Protein AF-0000000081659866 (afdb_homodimer)

Nearest PDB structures (foldseek):
  7zsc-assembly1_A  TM=8.638E-01  e=1.885E-22  Homo sapiens
  7zsc-assembly2_B  TM=8.636E-01  e=2.631E-21  Homo sapiens
  5hv0-assembly1_B  TM=8.475E-01  e=8.871E-13  Bacillus anthracis
  5hv4-assembly1_A-2  TM=8.227E-01  e=1.692E-12  Bacillus anthracis
  5iax-assembly1_A  TM=8.018E-01  e=2.214E-12  Bacillus anthracis

Solvent-accessible surface area (backbone atoms only — not comparable to full-atom values): 55469 Å² total; per-residue (Å²): 132,77,81,73,78,79,76,78,74,75,76,72,75,73,75,76,72,75,69,73,72,74,77,58,69,52,37,45,22,18,43,71,56,47,54,52,45,54,58,50,48,53,51,48,51,53,50,48,51,52,48,44,50,52,50,50,53,49,44,54,53,48,48,53,46,48,54,56,41,56,69,54,61,50,88,50,81,65,42,65,27,30,49,68,51,37,40,51,52,44,43,40,51,49,59,42,53,47,48,51,47,54,50,50,54,59,60,62,62,54,54,66,60,49,47,50,60,72,42,45,85,76,42,61,41,69,56,20,39,52,47,38,39,51,18,53,53,48,44,26,63,44,61,67,44,52,63,65,32,58,41,50,55,60,74,72,81,77,77,64,94,73,56,82,76,52,65,89,69,45,57,45,35,44,50,24,39,52,40,14,49,52,26,47,76,68,70,31,36,37,54,14,35,48,24,25,52,50,18,52,53,38,45,74,74,63,54,70,76,56,91,86,50,85,62,42,73,65,56,37,48,52,52,31,26,50,26,28,44,76,54,36,23,49,68,61,18,38,54,45,47,51,52,47,37,70,76,40,62,83,33,66,70,45,63,73,43,44,66,62,46,54,51,53,73,74,44,93,68,89,58,49,86,70,80,57,67,82,64,53,80,86,47,48,57,47,29,34,34,60,56,60,72,43,66,44,70,41,90,48,80,55,52,69,44,73,47,69,28,70,92,61,80,58,46,63,35,46,32,33,44,60,35,74,88,67,53,29,34,39,34,45,67,73,50,52,71,70,58,44,53,53,51,48,66,65,32,60,84,54,50,36,71,32,63,49,74,44,96,86,74,43,74,39,77,46,89,59,37,31,24,18,34,16,80,45,68,82,42,95,86,43,71,60,53,56,54,51,45,54,50,49,23,60,74,70,62,44,57,58,89,74,28,54,57,39,36,36,36,33,28,15,54,35,12,30,27,60,73,42,61,78,71,57,90,52,89,45,72,50,60,28,34,36,29,43,39,38,34,22,62,25,50,36,78,34,52,42,24,40,29,22,43,83,63,22,43,71,43,73,42,40,55,18,23,27,41,38,38,50,32,36,35,53,61,65,45,76,35,77,67,50,27,31,22,34,29,44,28,55,29,49,50,49,35,36,33,43,37,41,29,30,36,65,72,32,65,89,65,56,77,74,48,94,49,73,89,61,132,80,79,64,75,70,74,80,78,73,74,72,75,73,73,76,72,75,67,71,72,72,77,57,67,53,36,46,22,18,44,71,56,48,52,53,44,53,57,50,48,52,51,50,50,53,50,47,52,52,51,45,50,51,49,50,51,49,44,54,54,49,49,53,46,47,54,55,40,56,70,55,61,50,88,50,82,66,42,64,27,30,49,66,51,37,41,49,51,44,43,38,50,49,60,42,54,47,48,51,48,53,50,50,52,58,60,62,61,57,54,69,60,49,48,50,60,73,42,46,84,75,43,60,41,70,55,19,42,50,48,38,38,53,18,53,52,48,46,26,64,43,60,67,44,51,63,66,32,58,39,49,56,59,72,69,82,70,81,68,95,74,58,83,77,53,65,89,71,46,58,45,36,44,51,25,42,53,39,15,49,52,26,48,74,69,69,32,35,38,54,14,35,50,25,25,51,50,18,52,52,38,46,75,74,62,52,72,76,58,92,86,51,86,62,44,74,66,57,37,49,51,50,30,24,51,26,28,44,75,54,36,22,49,70,61,17,39,54,45,46,50,52,46,38,69,76,40,62,82,35,67,69,44,62,73,42,44,67,62,45,53,52,52,73,73,44,93,66,89,58,49,86,70,79,57,67,81,64,54,80,87,46,47,57,48,29,35,33,60,55,60,73,44,66,43,70,43,91,43,76,60,50,69,43,72,47,70,29,70,91,60,78,60,45,64,35,44,32,33,43,59,34,73,88,67,51,29,34,38,33,43,68,73,50,53,72,70,57,41,52,53,52,49,65,66,33,60,85,53,49,36,72,32,63,47,75,44,96,86,74,41,75,39,76,46,90,59,37,31,23,19,34,16,80,47,68,77,43,91,87,44,72,61,53,53,53,50,43,53,50,48,23,59,73,69,63,45,57,59,89,75,28,54,59,40,37,37,36,33,28,16,53,34,10,29,27,60,73,43,62,78,69,59,90,54,88,46,72,49,61,28,36,37,29,42,39,38,34,22,63,26,51,35,78,33,50,42,25,40,29,23,45,83,62,22,42,72,43,72,41,39,54,19,21,28,41,38,36,51,32,35,36,53,61,64,47,74,35,76,70,49,28,29,24,36,30,44,28,54,30,49,50,49,34,36,33,42,36,40,29,32,36,64,72,32,65,89,65,55,77,74,48,94,48,71,89,61

Secondary structure (DSSP, 8-state):
--------------------------GGG-HHHHHHHHHHHHHHHHHHHHHHHHHHHHHHHHHHHHHHHHHH--SSTTTTTSHHHHHHHHHIIIIIIHHHHHHHHHHHHHSHHHHHHHTGGGS--HHHHHHHHHHHHHHHHHHT--HHHHHHT-----S-TT-TTS-TT---HHHHHHHHHHHHHTT-HHHHHHHHHHHHHHHHTT----TT----HHHHHHHHHHHHHHTT-HHHHHHHHHHHHHH-TT-HHHHHHHHHHHHHHTS-------------GGGHHHHHHHTT------S----EEEEEEGGGTSEEEEEEEEETTTTEEEES--S-HHHHHHHHHHHGGG-EE--EEETTTEEE--TTEE-EEEEE---TT-SHHHHHHHHHHHHH----TTPPPEEEEE--TT-EEEEE------SSGGGSEEEEEEEE-S--SEE--EEETTTTEEE---TT-EEEEESB-TTSSB-GGG-EEEPPEEES--EEEEEEEESGGGTTTS---SSTT-/--------------------------GGG-HHHHHHHHHHHHHHHHHHHHHHHHHHHHHHHHHHHHHHHHHH--SSTTTTTSHHHHHHHHHIIIIIIHHHHHHHHHHHHHSHHHHHHHTGGGS--HHHHHHHHHHHHHHHHHHT--HHHHHHT-----S-TT-TTS-TT---HHHHHHHHHHHHHTT-HHHHHHHHHHHHHHHHTT----TT----HHHHHHHHHHHHHHTT-HHHHHHHHHHHHHH-TT-HHHHHHHHHHHHHHTS-------------GGGHHHHHHHTTS-----S----EEEEEEGGGTSEEEEEEEEETTTTEEEES--S-HHHHHHHHHHHGGG-EE--EEETTTEEE--TTEEEEEEEE---TT-SHHHHHHHHHHHHH----TTPPPEEEEEEEEEEEEEEE------SSGGGSEEEEEEEE-S--SEE--EEETTTTEEE---TT-EEEEESB-TTSSB-GGG-EEEPPEEES--EEEEEEEESGGGTTTSPPPSSTT-

InterPro domains:
  IPR005123 Oxoglutarate/iron-dependent dioxygenase domain [PS51471] (402-503)
  IPR006620 Prolyl 4-hydroxylase, alpha subunit [SM00702] (326-502)
  IPR011990 Tetratricopeptide-like helical domain superfamily [G3DSA:1.25.40.10] (126-264)
  IPR013547 Prolyl 4-hydroxylase, N-terminal [PF08336] (30-155)
  IPR044862 Prolyl 4-hydroxylase alpha subunit, Fe(2+) 2OG dioxygenase domain [PF13640] (407-502)
  IPR045054 Prolyl 4-hydroxylase [PTHR10869] (128-502)
  IPR059068 Prolyl 4-hydroxylase, peptide-substrate-binding domain [PF23558] (173-264)

Sequence (1036 aa):
MANRPSTVCFLLIMMALAFGLAQGKEIFRSLAKLRSLVTIENKLITDLDTHIQVFREFIGTSRLVHAKTAMIAVTDDAHVTHPIHAFHMLKRYVKFWKTLTDDIDSIIVQDLHTFLTKYDDQLPDESDFSGACLAILRLQLTYEISTRDMADGKFIQKTKATDPDIPPSGMSVDDCYLIGYEAYKANDTHYCVKWMEEGLRRYKEGYSIMPWESSSEIAMLQLKTECLYKADMFNKAWSHFQELSMLDPKNDYVLKNRTTFEAIANTTNNETERLYPPRTVKFKDFNDCCNGKVNHKGNSGLVCYLKHYPTLGFRAFGEEVLHIHPRLVLIHGVIDDHEIDQLKSVAVPKLRASTTSTKSKGSRITPSRVSNTAWLEETDDNILLPRISRRLEAITGLNTENAEPYQLVNYGIGGHFIPHMDVNNANDTIKARVATLLIYLTDVQYGGSTVFDVLGVKVDARKGDAAFWFNLKKSGEFDKDSGHGSCPVLLGEKWIINKWFNYYDQFSKRKCGMSEDEMANRPSTVCFLLIMMALAFGLAQGKEIFRSLAKLRSLVTIENKLITDLDTHIQVFREFIGTSRLVHAKTAMIAVTDDAHVTHPIHAFHMLKRYVKFWKTLTDDIDSIIVQDLHTFLTKYDDQLPDESDFSGACLAILRLQLTYEISTRDMADGKFIQKTKATDPDIPPSGMSVDDCYLIGYEAYKANDTHYCVKWMEEGLRRYKEGYSIMPWESSSEIAMLQLKTECLYKADMFNKAWSHFQELSMLDPKNDYVLKNRTTFEAIANTTNNETERLYPPRTVKFKDFNDCCNGKVNHKGNSGLVCYLKHYPTLGFRAFGEEVLHIHPRLVLIHGVIDDHEIDQLKSVAVPKLRASTTSTKSKGSRITPSRVSNTAWLEETDDNILLPRISRRLEAITGLNTENAEPYQLVNYGIGGHFIPHMDVNNANDTIKARVATLLIYLTDVQYGGSTVFDVLGVKVDARKGDAAFWFNLKKSGEFDKDSGHGSCPVLLGEKWIINKWFNYYDQFSKRKCGMSEDE

Structure (mmCIF, N/CA/C/O backbone):
data_AF-0000000081659866-model_v1
#
loop_
_entity.id
_entity.type
_entity.pdbx_description
1 polymer 'Prolyl 4-hydroxylase subunit alpha-2-like'
#
loop_
_atom_site.group_PDB
_atom_site.id
_atom_site.type_symbol
_atom_site.label_atom_id
_atom_site.label_alt_id
_atom_site.label_comp_id
_atom_site.label_asym_id
_atom_site.label_entity_id
_atom_site.label_seq_id
_atom_site.pdbx_PDB_ins_code
_atom_site.Cartn_x
_atom_site.Cartn_y
_atom_site.Cartn_z
_atom_site.occupancy
_atom_site.B_iso_or_equiv
_atom_site.auth_seq_id
_atom_site.auth_comp_id
_atom_site.auth_asym_id
_atom_site.auth_atom_id
_atom_site.pdbx_PDB_model_num
ATOM 1 N N . MET A 1 1 ? -64.875 -26.984 -29.859 1 19.5 1 MET A N 1
ATOM 2 C CA . MET A 1 1 ? -64 -26.797 -31.031 1 19.5 1 MET A CA 1
ATOM 3 C C . MET A 1 1 ? -63.094 -25.594 -30.875 1 19.5 1 MET A C 1
ATOM 5 O O . MET A 1 1 ? -62.594 -25.047 -31.859 1 19.5 1 MET A O 1
ATOM 9 N N . ALA A 1 2 ? -63.281 -24.969 -29.734 1 23.02 2 ALA A N 1
ATOM 10 C CA . ALA A 1 2 ? -62.75 -23.703 -29.234 1 23.02 2 ALA A CA 1
ATOM 11 C C . ALA A 1 2 ? -61.25 -23.578 -29.516 1 23.02 2 ALA A C 1
ATOM 13 O O . ALA A 1 2 ? -60.531 -24.578 -29.5 1 23.02 2 ALA A O 1
ATOM 14 N N . ASN A 1 3 ? -60.938 -22.453 -30.156 1 22.06 3 ASN A N 1
ATOM 15 C CA . ASN A 1 3 ? -59.75 -21.953 -30.828 1 22.06 3 ASN A CA 1
ATOM 16 C C . ASN A 1 3 ? -58.5 -22.203 -30.016 1 22.06 3 ASN A C 1
ATOM 18 O O . ASN A 1 3 ? -58.531 -22.156 -28.781 1 22.06 3 ASN A O 1
ATOM 22 N N . ARG A 1 4 ? -57.531 -22.922 -30.688 1 23.42 4 ARG A N 1
ATOM 23 C CA . ARG A 1 4 ? -56.219 -23.531 -30.609 1 23.42 4 ARG A CA 1
ATOM 24 C C . ARG A 1 4 ? -55.156 -22.531 -30.141 1 23.42 4 ARG A C 1
ATOM 26 O O . ARG A 1 4 ? -55 -21.484 -30.766 1 23.42 4 ARG A O 1
ATOM 33 N N . PRO A 1 5 ? -55.219 -22.281 -28.734 1 28.31 5 PRO A N 1
ATOM 34 C CA . PRO A 1 5 ? -54.375 -21.219 -28.203 1 28.31 5 PRO A CA 1
ATOM 35 C C . PRO A 1 5 ? -53 -21.172 -28.859 1 28.31 5 PRO A C 1
ATOM 37 O O . PRO A 1 5 ? -52.406 -22.203 -29.188 1 28.31 5 PRO A O 1
ATOM 40 N N . SER A 1 6 ? -52.844 -20.25 -29.812 1 26.59 6 SER A N 1
ATOM 41 C CA . SER A 1 6 ? -51.688 -19.875 -30.625 1 26.59 6 SER A CA 1
ATOM 42 C C . SER A 1 6 ? -50.406 -19.844 -29.797 1 26.59 6 SER A C 1
ATOM 44 O O . SER A 1 6 ? -50.375 -19.25 -28.719 1 26.59 6 SER A O 1
ATOM 46 N N . THR A 1 7 ? -49.625 -20.969 -29.859 1 26.98 7 THR A N 1
ATOM 47 C CA . THR A 1 7 ? -48.312 -21.422 -29.438 1 26.98 7 THR A CA 1
ATOM 48 C C . THR A 1 7 ? -47.25 -20.391 -29.766 1 26.98 7 THR A C 1
ATOM 50 O O . THR A 1 7 ? -46.875 -20.25 -30.938 1 26.98 7 THR A O 1
ATOM 53 N N . VAL A 1 8 ? -47.5 -19.062 -29.531 1 28 8 VAL A N 1
ATOM 54 C CA . VAL A 1 8 ? -46.5 -18.078 -29.891 1 28 8 VAL A CA 1
ATOM 55 C C . VAL A 1 8 ? -45.125 -18.562 -29.484 1 28 8 VAL A C 1
ATOM 57 O O . VAL A 1 8 ? -44.875 -18.844 -28.297 1 28 8 VAL A O 1
ATOM 60 N N . CYS A 1 9 ? -44.375 -19.281 -30.406 1 25.17 9 CYS A N 1
ATOM 61 C CA . CYS A 1 9 ? -43.031 -19.828 -30.562 1 25.17 9 CYS A CA 1
ATOM 62 C C . CYS A 1 9 ? -41.969 -18.781 -30.203 1 25.17 9 CYS A C 1
ATOM 64 O O . CYS A 1 9 ? -41.75 -17.844 -30.969 1 25.17 9 CYS A O 1
ATOM 66 N N . PHE A 1 10 ? -42.125 -18.188 -28.984 1 27.34 10 PHE A N 1
ATOM 67 C CA . PHE A 1 10 ? -41.094 -17.266 -28.594 1 27.34 10 PHE A CA 1
ATOM 68 C C . PHE A 1 10 ? -39.719 -17.781 -29 1 27.34 10 PHE A C 1
ATOM 70 O O . PHE A 1 10 ? -39.312 -18.859 -28.562 1 27.34 10 PHE A O 1
ATOM 77 N N . LEU A 1 11 ? -39.281 -17.5 -30.25 1 25.75 11 LEU A N 1
ATOM 78 C CA . LEU A 1 11 ? -37.969 -17.594 -30.906 1 25.75 11 LEU A CA 1
ATOM 79 C C . LEU A 1 11 ? -36.875 -17.094 -29.984 1 25.75 11 LEU A C 1
ATOM 81 O O . LEU A 1 11 ? -36.719 -15.883 -29.797 1 25.75 11 LEU A O 1
ATOM 85 N N . LEU A 1 12 ? -36.812 -17.641 -28.797 1 26.17 12 LEU A N 1
ATOM 86 C CA . LEU A 1 12 ? -35.656 -17.438 -27.938 1 26.17 12 LEU A CA 1
ATOM 87 C C . LEU A 1 12 ? -34.344 -17.516 -28.734 1 26.17 12 LEU A C 1
ATOM 89 O O . LEU A 1 12 ? -34 -18.594 -29.25 1 26.17 12 LEU A O 1
ATOM 93 N N . ILE A 1 13 ? -34.094 -16.469 -29.531 1 27.86 13 ILE A N 1
ATOM 94 C CA . ILE A 1 13 ? -32.844 -16.25 -30.25 1 27.86 13 ILE A CA 1
ATOM 95 C C . ILE A 1 13 ? -31.672 -16.547 -29.344 1 27.86 13 ILE A C 1
ATOM 97 O O . ILE A 1 13 ? -31.469 -15.875 -28.328 1 27.86 13 ILE A O 1
ATOM 101 N N . MET A 1 14 ? -31.312 -17.797 -29.141 1 25.66 14 MET A N 1
ATOM 102 C CA . MET A 1 14 ? -30.078 -18.422 -28.672 1 25.66 14 MET A CA 1
ATOM 103 C C . MET A 1 14 ? -28.859 -17.75 -29.281 1 25.66 14 MET A C 1
ATOM 105 O O . MET A 1 14 ? -28.531 -17.984 -30.438 1 25.66 14 MET A O 1
ATOM 109 N N . MET A 1 15 ? -28.781 -16.406 -29.156 1 27.75 15 MET A N 1
ATOM 110 C CA . MET A 1 15 ? -27.5 -15.844 -29.578 1 27.75 15 MET A CA 1
ATOM 111 C C . MET A 1 15 ? -26.344 -16.672 -29.031 1 27.75 15 MET A C 1
ATOM 113 O O . MET A 1 15 ? -26.203 -16.828 -27.812 1 27.75 15 MET A O 1
ATOM 117 N N . ALA A 1 16 ? -25.781 -17.609 -29.719 1 29.2 16 ALA A N 1
ATOM 118 C CA . ALA A 1 16 ? -24.516 -18.328 -29.703 1 29.2 16 ALA A CA 1
ATOM 119 C C . ALA A 1 16 ? -23.344 -17.406 -29.375 1 29.2 16 ALA A C 1
ATOM 121 O O . ALA A 1 16 ? -22.875 -16.656 -30.234 1 29.2 16 ALA A O 1
ATOM 122 N N . LEU A 1 17 ? -23.453 -16.562 -28.391 1 29.06 17 LEU A N 1
ATOM 123 C CA . LEU A 1 17 ? -22.234 -15.883 -27.969 1 29.06 17 LEU A CA 1
ATOM 124 C C . LEU A 1 17 ? -21.047 -16.844 -28 1 29.06 17 LEU A C 1
ATOM 126 O O . LEU A 1 17 ? -21.047 -17.859 -27.281 1 29.06 17 LEU A O 1
ATOM 130 N N . ALA A 1 18 ? -20.359 -16.984 -29.078 1 30.44 18 ALA A N 1
ATOM 131 C CA . ALA A 1 18 ? -19 -17.5 -29.312 1 30.44 18 ALA A CA 1
ATOM 132 C C . ALA A 1 18 ? -18.062 -17.078 -28.188 1 30.44 18 ALA A C 1
ATOM 134 O O . ALA A 1 18 ? -17.625 -15.922 -28.125 1 30.44 18 ALA A O 1
ATOM 135 N N . PHE A 1 19 ? -18.375 -17.328 -26.969 1 32.81 19 PHE A N 1
ATOM 136 C CA . PHE A 1 19 ? -17.312 -17.328 -25.969 1 32.81 19 PHE A CA 1
ATOM 137 C C . PHE A 1 19 ? -16 -17.828 -26.562 1 32.81 19 PHE A C 1
ATOM 139 O O . PHE A 1 19 ? -15.875 -19 -26.922 1 32.81 19 PHE A O 1
ATOM 146 N N . GLY A 1 20 ? -15.43 -17.031 -27.422 1 33.12 20 GLY A N 1
ATOM 147 C CA . GLY A 1 20 ? -14.023 -17.297 -27.688 1 33.12 20 GLY A CA 1
ATOM 148 C C . GLY A 1 20 ? -13.312 -17.922 -26.5 1 33.12 20 GLY A C 1
ATOM 149 O O . GLY A 1 20 ? -13.211 -17.312 -25.438 1 33.12 20 GLY A O 1
ATOM 150 N N . LEU A 1 21 ? -13.453 -19.125 -26.141 1 36.59 21 LEU A N 1
ATOM 151 C CA . LEU A 1 21 ? -12.641 -19.875 -25.203 1 36.59 21 LEU A CA 1
ATOM 152 C C . LEU A 1 21 ? -11.219 -19.328 -25.141 1 36.59 21 LEU A C 1
ATOM 154 O O . LEU A 1 21 ? -10.461 -19.453 -26.109 1 36.59 21 LEU A O 1
ATOM 158 N N . ALA A 1 22 ? -10.891 -18.297 -24.703 1 40.94 22 ALA A N 1
ATOM 159 C CA . ALA A 1 22 ? -9.531 -17.844 -24.375 1 40.94 22 ALA A CA 1
ATOM 160 C C . ALA A 1 22 ? -8.633 -19.031 -24.062 1 40.94 22 ALA A C 1
ATOM 162 O O . ALA A 1 22 ? -8.922 -19.812 -23.141 1 40.94 22 ALA A O 1
ATOM 163 N N . GLN A 1 23 ? -8 -19.625 -25.062 1 52.94 23 GLN A N 1
ATOM 164 C CA . GLN A 1 23 ? -7.035 -20.719 -24.969 1 52.94 23 GLN A CA 1
ATOM 165 C C . GLN A 1 23 ? -6.129 -20.531 -23.75 1 52.94 23 GLN A C 1
ATOM 167 O O . GLN A 1 23 ? -5.535 -19.469 -23.562 1 52.94 23 GLN A O 1
ATOM 172 N N . GLY A 1 24 ? -6.426 -21.219 -22.641 1 65.62 24 GLY A N 1
ATOM 173 C CA . GLY A 1 24 ? -5.613 -21.203 -21.438 1 65.62 24 GLY A CA 1
ATOM 174 C C . GLY A 1 24 ? -4.125 -21.141 -21.719 1 65.62 24 GLY A C 1
ATOM 175 O O . GLY A 1 24 ? -3.693 -21.359 -22.859 1 65.62 24 GLY A O 1
ATOM 176 N N . LYS A 1 25 ? -3.314 -20.688 -20.875 1 79.81 25 LYS A N 1
ATOM 177 C CA . LYS A 1 25 ? -1.872 -20.5 -21 1 79.81 25 LYS A CA 1
ATOM 178 C C . LYS A 1 25 ? -1.145 -21.844 -21.047 1 79.81 25 LYS A C 1
ATOM 180 O O . LYS A 1 25 ? -0.028 -21.938 -21.562 1 79.81 25 LYS A O 1
ATOM 185 N N . GLU A 1 26 ? -1.87 -22.969 -20.734 1 85.69 26 GLU A N 1
ATOM 186 C CA . GLU A 1 26 ? -1.442 -24.359 -20.844 1 85.69 26 GLU A CA 1
ATOM 187 C C . GLU A 1 26 ? -0.022 -24.547 -20.328 1 85.69 26 GLU A C 1
ATOM 189 O O . GLU A 1 26 ? 0.784 -25.25 -20.938 1 85.69 26 GLU A O 1
ATOM 194 N N . ILE A 1 27 ? 0.256 -23.906 -19.25 1 89.56 27 ILE A N 1
ATOM 195 C CA . ILE A 1 27 ? 1.582 -23.938 -18.641 1 89.56 27 ILE A CA 1
ATOM 196 C C . ILE A 1 27 ? 1.815 -25.281 -17.969 1 89.56 27 ILE A C 1
ATOM 198 O O . ILE A 1 27 ? 2.928 -25.812 -18 1 89.56 27 ILE A O 1
ATOM 202 N N . PHE A 1 28 ? 0.777 -25.922 -17.453 1 92.25 28 PHE A N 1
ATOM 203 C CA . PHE A 1 28 ? 0.902 -27.156 -16.703 1 92.25 28 PHE A CA 1
ATOM 204 C C . PHE A 1 28 ? 1.318 -28.312 -17.609 1 92.25 28 PHE A C 1
ATOM 206 O O . PHE A 1 28 ? 1.734 -29.375 -17.125 1 92.25 28 PHE A O 1
ATOM 213 N N . ARG A 1 29 ? 1.32 -28.156 -18.922 1 94.12 29 ARG A N 1
ATOM 214 C CA . ARG A 1 29 ? 1.558 -29.203 -19.906 1 94.12 29 ARG A CA 1
ATOM 215 C C . ARG A 1 29 ? 3.049 -29.391 -20.156 1 94.12 29 ARG A C 1
ATOM 217 O O . ARG A 1 29 ? 3.451 -30.281 -20.906 1 94.12 29 ARG A O 1
ATOM 224 N N . SER A 1 30 ? 3.852 -28.547 -19.562 1 94.19 30 SER A N 1
ATOM 225 C CA . SER A 1 30 ? 5.285 -28.578 -19.828 1 94.19 30 SER A CA 1
ATOM 226 C C . SER A 1 30 ? 6.086 -28.344 -18.547 1 94.19 30 SER A C 1
ATOM 228 O O . SER A 1 30 ? 5.934 -27.312 -17.891 1 94.19 30 SER A O 1
ATOM 230 N N . LEU A 1 31 ? 6.918 -29.297 -18.266 1 93.06 31 LEU A N 1
ATOM 231 C CA . LEU A 1 31 ? 7.754 -29.125 -17.078 1 93.06 31 LEU A CA 1
ATOM 232 C C . LEU A 1 31 ? 8.766 -28 -17.266 1 93.06 31 LEU A C 1
ATOM 234 O O . LEU A 1 31 ? 9.156 -27.344 -16.297 1 93.06 31 LEU A O 1
ATOM 238 N N . ALA A 1 32 ? 9.188 -27.797 -18.516 1 91.19 32 ALA A N 1
ATOM 239 C CA . ALA A 1 32 ? 10.094 -26.688 -18.797 1 91.19 32 ALA A CA 1
ATOM 240 C C . ALA A 1 32 ? 9.453 -25.359 -18.406 1 91.19 32 ALA A C 1
ATOM 242 O O . ALA A 1 32 ? 10.117 -24.484 -17.812 1 91.19 32 ALA A O 1
ATOM 243 N N . LYS A 1 33 ? 8.234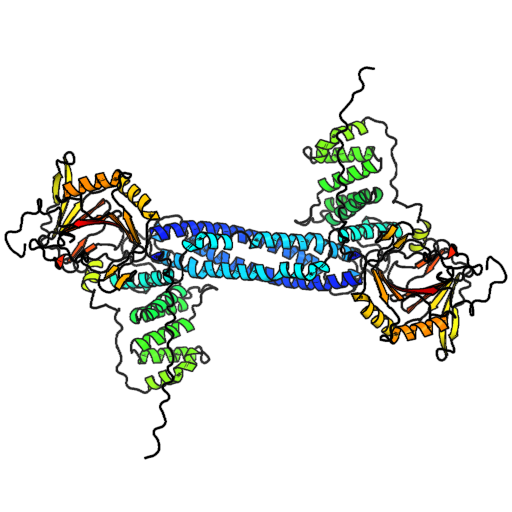 -25.203 -18.75 1 90 33 LYS A N 1
ATOM 244 C CA . LYS A 1 33 ? 7.523 -23.984 -18.391 1 90 33 LYS A CA 1
ATOM 245 C C . LYS A 1 33 ? 7.316 -23.891 -16.875 1 90 33 LYS A C 1
ATOM 247 O O . LYS A 1 33 ? 7.414 -22.812 -16.297 1 90 33 LYS A O 1
ATOM 252 N N . LEU A 1 34 ? 7.051 -25 -16.234 1 90.44 34 LEU A N 1
ATOM 253 C CA . LEU A 1 34 ? 6.879 -25.031 -14.781 1 90.44 34 LEU A CA 1
ATOM 254 C C . LEU A 1 34 ? 8.172 -24.625 -14.07 1 90.44 34 LEU A C 1
ATOM 256 O O . LEU A 1 34 ? 8.148 -23.969 -13.039 1 90.44 34 LEU A O 1
ATOM 260 N N . ARG A 1 35 ? 9.273 -25.078 -14.625 1 87.75 35 ARG A N 1
ATOM 261 C CA . ARG A 1 35 ? 10.57 -24.719 -14.055 1 87.75 35 ARG A CA 1
ATOM 262 C C . ARG A 1 35 ? 10.773 -23.203 -14.078 1 87.75 35 ARG A C 1
ATOM 264 O O . ARG A 1 35 ? 11.352 -22.641 -13.148 1 87.75 35 ARG A O 1
ATOM 271 N N . SER A 1 36 ? 10.352 -22.609 -15.109 1 85.25 36 SER A N 1
ATOM 272 C CA . SER A 1 36 ? 10.453 -21.156 -15.195 1 85.25 36 SER A CA 1
ATOM 273 C C . SER A 1 36 ? 9.625 -20.484 -14.117 1 85.25 36 SER A C 1
ATOM 275 O O . SER A 1 36 ? 9.984 -19.406 -13.633 1 85.25 36 SER A O 1
ATOM 277 N N . LEU A 1 37 ? 8.547 -21.078 -13.719 1 87.5 37 LEU A N 1
ATOM 278 C CA . LEU A 1 37 ? 7.68 -20.531 -12.68 1 87.5 37 LEU A CA 1
ATOM 279 C C . LEU A 1 37 ? 8.398 -20.5 -11.336 1 87.5 37 LEU A C 1
ATOM 281 O O . LEU A 1 37 ? 8.156 -19.609 -10.516 1 87.5 37 LEU A O 1
ATOM 285 N N . VAL A 1 38 ? 9.258 -21.484 -11.117 1 83.62 38 VAL A N 1
ATOM 286 C CA . VAL A 1 38 ? 10 -21.531 -9.859 1 83.62 38 VAL A CA 1
ATOM 287 C C . VAL A 1 38 ? 10.867 -20.281 -9.719 1 83.62 38 VAL A C 1
ATOM 289 O O . VAL A 1 38 ? 10.906 -19.672 -8.648 1 83.62 38 VAL A O 1
ATOM 292 N N . THR A 1 39 ? 11.5 -19.953 -10.805 1 81.25 39 THR A N 1
ATOM 293 C CA . THR A 1 39 ? 12.352 -18.766 -10.797 1 81.25 39 THR A CA 1
ATOM 294 C C . THR A 1 39 ? 11.516 -17.5 -10.555 1 81.25 39 THR A C 1
ATOM 296 O O . THR A 1 39 ? 11.922 -16.625 -9.781 1 81.25 39 THR A O 1
ATOM 299 N N . ILE A 1 40 ? 10.422 -17.453 -11.164 1 83.31 40 ILE A N 1
ATOM 300 C CA . ILE A 1 40 ? 9.547 -16.297 -11.031 1 83.31 40 ILE A CA 1
ATOM 301 C C . ILE A 1 40 ? 9.016 -16.219 -9.602 1 83.31 40 ILE A C 1
ATOM 303 O O . ILE A 1 40 ? 8.961 -15.133 -9.008 1 83.31 40 ILE A O 1
ATOM 307 N N . GLU A 1 41 ? 8.641 -17.312 -9.039 1 83.19 41 GLU A N 1
ATOM 308 C CA . GLU A 1 41 ? 8.078 -17.328 -7.695 1 83.19 41 GLU A CA 1
ATOM 309 C C . GLU A 1 41 ? 9.117 -16.906 -6.66 1 83.19 41 GLU A C 1
ATOM 311 O O . GLU A 1 41 ? 8.789 -16.25 -5.672 1 83.19 41 GLU A O 1
ATOM 316 N N . ASN A 1 42 ? 10.367 -17.328 -6.938 1 79.69 42 ASN A N 1
ATOM 317 C CA . ASN A 1 42 ? 11.438 -16.906 -6.039 1 79.69 42 ASN A CA 1
ATOM 318 C C . ASN A 1 42 ? 11.609 -15.398 -6.039 1 79.69 42 ASN A C 1
ATOM 320 O O . ASN A 1 42 ? 11.852 -14.797 -4.996 1 79.69 42 ASN A O 1
ATOM 324 N N . LYS A 1 43 ? 11.469 -14.922 -7.199 1 80.25 43 LYS A N 1
ATOM 325 C CA . LYS A 1 43 ? 11.539 -13.461 -7.293 1 80.25 43 LYS A CA 1
ATOM 326 C C . LYS A 1 43 ? 10.359 -12.812 -6.586 1 80.25 43 LYS A C 1
ATOM 328 O O . LYS A 1 43 ? 10.516 -11.789 -5.918 1 80.25 43 LYS A O 1
ATOM 333 N N . LEU A 1 44 ? 9.227 -13.391 -6.715 1 78.94 44 LEU A N 1
ATOM 334 C CA . LEU A 1 44 ? 8.023 -12.875 -6.07 1 78.94 44 LEU A CA 1
ATOM 335 C C . LEU A 1 44 ? 8.164 -12.914 -4.551 1 78.94 44 LEU A C 1
ATOM 337 O O . LEU A 1 44 ? 7.754 -11.977 -3.861 1 78.94 44 LEU A O 1
ATOM 341 N N . ILE A 1 45 ? 8.742 -13.945 -4.078 1 78.88 45 ILE A N 1
ATOM 342 C CA . ILE A 1 45 ? 8.922 -14.109 -2.643 1 78.88 45 ILE A CA 1
ATOM 343 C C . ILE A 1 45 ? 9.883 -13.047 -2.117 1 78.88 45 ILE A C 1
ATOM 345 O O . ILE A 1 45 ? 9.648 -12.461 -1.056 1 78.88 45 ILE A O 1
ATOM 349 N N . THR A 1 46 ? 10.906 -12.836 -2.871 1 78.31 46 THR A N 1
ATOM 350 C CA . THR A 1 46 ? 11.875 -11.812 -2.482 1 78.31 46 THR A CA 1
ATOM 351 C C . THR A 1 46 ? 11.227 -10.43 -2.469 1 78.31 46 THR A C 1
ATOM 353 O O . THR A 1 46 ? 11.469 -9.641 -1.556 1 78.31 46 THR A O 1
ATOM 356 N N . ASP A 1 47 ? 10.453 -10.227 -3.451 1 77.25 47 ASP A N 1
ATOM 357 C CA . ASP A 1 47 ? 9.742 -8.953 -3.525 1 77.25 47 ASP A CA 1
ATOM 358 C C . ASP A 1 47 ? 8.742 -8.82 -2.379 1 77.25 47 ASP A C 1
ATOM 360 O O . ASP A 1 47 ? 8.594 -7.734 -1.806 1 77.25 47 ASP A O 1
ATOM 364 N N . LEU A 1 48 ? 8.086 -9.867 -2.123 1 77 48 LEU A N 1
ATOM 365 C CA . LEU A 1 48 ? 7.121 -9.875 -1.032 1 77 48 LEU A CA 1
ATOM 366 C C . LEU A 1 48 ? 7.797 -9.547 0.296 1 77 48 LEU A C 1
ATOM 368 O O . LEU A 1 48 ? 7.254 -8.797 1.106 1 77 48 LEU A O 1
ATOM 372 N N . ASP A 1 49 ? 8.977 -10.109 0.495 1 77.69 49 ASP A N 1
ATOM 373 C CA . ASP A 1 49 ? 9.727 -9.836 1.716 1 77.69 49 ASP A CA 1
ATOM 374 C C . ASP A 1 49 ? 10.07 -8.352 1.833 1 77.69 49 ASP A C 1
ATOM 376 O O . ASP A 1 49 ? 9.984 -7.777 2.92 1 77.69 49 ASP A O 1
ATOM 380 N N . THR A 1 50 ? 10.414 -7.84 0.765 1 77.19 50 THR A N 1
ATOM 381 C CA . THR A 1 50 ? 10.734 -6.414 0.74 1 77.19 50 THR A CA 1
ATOM 382 C C . THR A 1 50 ? 9.508 -5.574 1.073 1 77.19 50 THR A C 1
ATOM 384 O O . THR A 1 50 ? 9.594 -4.613 1.839 1 77.19 50 THR A O 1
ATOM 387 N N . HIS A 1 51 ? 8.391 -5.941 0.533 1 74.44 51 HIS A N 1
ATOM 388 C CA . HIS A 1 51 ? 7.148 -5.219 0.798 1 74.44 51 HIS A CA 1
ATOM 389 C C . HIS A 1 51 ? 6.734 -5.355 2.26 1 74.44 51 HIS A C 1
ATOM 391 O O . HIS A 1 51 ? 6.266 -4.391 2.867 1 74.44 51 HIS A O 1
ATOM 397 N N . ILE A 1 52 ? 6.914 -6.555 2.742 1 77.5 52 ILE A N 1
ATOM 398 C CA . ILE A 1 52 ? 6.594 -6.785 4.145 1 77.5 52 ILE A CA 1
ATOM 399 C C . ILE A 1 52 ? 7.434 -5.863 5.027 1 77.5 52 ILE A C 1
ATOM 401 O O . ILE A 1 52 ? 6.922 -5.27 5.98 1 77.5 52 ILE A O 1
ATOM 405 N N . GLN A 1 53 ? 8.648 -5.703 4.695 1 79.75 53 GLN A N 1
ATOM 406 C CA . GLN A 1 53 ? 9.539 -4.84 5.469 1 79.75 53 GLN A CA 1
ATOM 407 C C . GLN A 1 53 ? 9.102 -3.381 5.375 1 79.75 53 GLN A C 1
ATOM 409 O O . GLN A 1 53 ? 9.109 -2.66 6.375 1 79.75 53 GLN A O 1
ATOM 414 N N . VAL A 1 54 ? 8.742 -2.988 4.242 1 75.31 54 VAL A N 1
ATOM 415 C CA . VAL A 1 54 ? 8.297 -1.616 4.023 1 75.31 54 VAL A CA 1
ATOM 416 C C . VAL A 1 54 ? 7.02 -1.356 4.812 1 75.31 54 VAL A C 1
ATOM 418 O O . VAL A 1 54 ? 6.875 -0.307 5.445 1 75.31 54 VAL A O 1
ATOM 421 N N . PHE A 1 55 ? 6.121 -2.357 4.805 1 74.81 55 PHE A N 1
ATOM 422 C CA . PHE A 1 55 ? 4.859 -2.205 5.52 1 74.81 55 PHE A CA 1
ATOM 423 C C . PHE A 1 55 ? 5.09 -2.186 7.027 1 74.81 55 PHE A C 1
ATOM 425 O O . PHE A 1 55 ? 4.43 -1.438 7.75 1 74.81 55 PHE A O 1
ATOM 432 N N . ARG A 1 56 ? 6.008 -2.959 7.418 1 79.31 56 ARG A N 1
ATOM 433 C CA . ARG A 1 56 ? 6.336 -2.969 8.844 1 79.31 56 ARG A CA 1
ATOM 434 C C . ARG A 1 56 ? 6.883 -1.617 9.289 1 79.31 56 ARG A C 1
ATOM 436 O O . ARG A 1 56 ? 6.527 -1.118 10.352 1 79.31 56 ARG A O 1
ATOM 443 N N . GLU A 1 57 ? 7.727 -1.065 8.492 1 76.12 57 GLU A N 1
ATOM 444 C CA . GLU A 1 57 ? 8.281 0.252 8.789 1 76.12 57 GLU A CA 1
ATOM 445 C C . GLU A 1 57 ? 7.195 1.324 8.781 1 76.12 57 GLU A C 1
ATOM 447 O O . GLU A 1 57 ? 7.176 2.201 9.648 1 76.12 57 GLU A O 1
ATOM 452 N N . PHE A 1 58 ? 6.301 1.193 7.824 1 74.31 58 PHE A N 1
ATOM 453 C CA . PHE A 1 58 ? 5.176 2.119 7.742 1 74.31 58 PHE A CA 1
ATOM 454 C C . PHE A 1 58 ? 4.309 2.025 8.992 1 74.31 58 PHE A C 1
ATOM 456 O O . PHE A 1 58 ? 3.916 3.049 9.562 1 74.31 58 PHE A O 1
ATOM 463 N N . ILE A 1 59 ? 4.023 0.805 9.352 1 77.12 59 ILE A N 1
ATOM 464 C CA . ILE A 1 59 ? 3.189 0.585 10.531 1 77.12 59 ILE A CA 1
ATOM 465 C C . ILE A 1 59 ? 3.881 1.158 11.766 1 77.12 59 ILE A C 1
ATOM 467 O O . ILE A 1 59 ? 3.24 1.798 12.602 1 77.12 59 ILE A O 1
ATOM 471 N N . GLY A 1 60 ? 5.168 0.926 11.867 1 76.38 60 GLY A N 1
ATOM 472 C CA . GLY A 1 60 ? 5.926 1.475 12.984 1 76.38 60 GLY A CA 1
ATOM 473 C C . GLY A 1 60 ? 5.863 2.988 13.062 1 76.38 60 GLY A C 1
ATOM 474 O O . GLY A 1 60 ? 5.586 3.551 14.125 1 76.38 60 GLY A O 1
ATOM 475 N N . THR A 1 61 ? 6.02 3.627 12.016 1 70.88 61 THR A N 1
ATOM 476 C CA . THR A 1 61 ? 5.984 5.082 11.945 1 70.88 61 THR A CA 1
ATOM 477 C C . THR A 1 61 ? 4.578 5.605 12.227 1 70.88 61 THR A C 1
ATOM 479 O O . THR A 1 61 ? 4.406 6.594 12.938 1 70.88 61 THR A O 1
ATOM 482 N N . SER A 1 62 ? 3.576 4.891 11.609 1 72.31 62 SER A N 1
ATOM 483 C CA . SER A 1 62 ? 2.186 5.305 11.773 1 72.31 62 SER A CA 1
ATOM 484 C C . SER A 1 62 ? 1.738 5.188 13.227 1 72.31 62 SER A C 1
ATOM 486 O O . SER A 1 62 ? 0.99 6.035 13.719 1 72.31 62 SER A O 1
ATOM 488 N N . ARG A 1 63 ? 2.232 4.164 13.844 1 74.44 63 ARG A N 1
ATOM 489 C CA . ARG A 1 63 ? 1.88 3.979 15.25 1 74.44 63 ARG A CA 1
ATOM 490 C C . ARG A 1 63 ? 2.48 5.082 16.109 1 74.44 63 ARG A C 1
ATOM 492 O O . ARG A 1 63 ? 1.851 5.543 17.062 1 74.44 63 ARG A O 1
ATOM 499 N N . LEU A 1 64 ? 3.623 5.484 15.828 1 69.5 64 LEU A N 1
ATOM 500 C CA . LEU A 1 64 ? 4.262 6.574 16.562 1 69.5 64 LEU A CA 1
ATOM 501 C C . LEU A 1 64 ? 3.49 7.875 16.391 1 69.5 64 LEU A C 1
ATOM 503 O O . LEU A 1 64 ? 3.277 8.617 17.344 1 69.5 64 LEU A O 1
ATOM 507 N N . VAL A 1 65 ? 2.98 8.016 15.281 1 64.62 65 VAL A N 1
ATOM 508 C CA . VAL A 1 65 ? 2.23 9.234 14.984 1 64.62 65 VAL A CA 1
ATOM 509 C C . VAL A 1 65 ? 0.867 9.18 15.672 1 64.62 65 VAL A C 1
ATOM 511 O O . VAL A 1 65 ? 0.408 10.18 16.234 1 64.62 65 VAL A O 1
ATOM 514 N N . HIS A 1 66 ? 0.308 7.969 15.453 1 69.81 66 HIS A N 1
ATOM 515 C CA . HIS A 1 66 ? -0.979 7.777 16.109 1 69.81 66 HIS A CA 1
ATOM 516 C C . HIS A 1 66 ? -0.875 8.047 17.609 1 69.81 66 HIS A C 1
ATOM 518 O O . HIS A 1 66 ? -1.723 8.734 18.188 1 69.81 66 HIS A O 1
ATOM 524 N N . ALA A 1 67 ? 0.138 7.59 18.156 1 67.44 67 ALA A N 1
ATOM 525 C CA . ALA A 1 67 ? 0.327 7.766 19.594 1 67.44 67 ALA A CA 1
ATOM 526 C C . ALA A 1 67 ? 0.527 9.242 19.938 1 67.44 67 ALA A C 1
ATOM 528 O O . ALA A 1 67 ? -0.05 9.734 20.906 1 67.44 67 ALA A O 1
ATOM 529 N N . LYS A 1 68 ? 1.22 9.938 19.188 1 63.41 68 LYS A N 1
ATOM 530 C CA . LYS A 1 68 ? 1.522 11.344 19.453 1 63.41 68 LYS A CA 1
ATOM 531 C C . LYS A 1 68 ? 0.305 12.227 19.203 1 63.41 68 LYS A C 1
ATOM 533 O O . LYS A 1 68 ? 0.068 13.188 19.938 1 63.41 68 LYS A O 1
ATOM 538 N N . THR A 1 69 ? -0.412 11.773 18.094 1 63.44 69 THR A N 1
ATOM 539 C CA . THR A 1 69 ? -1.589 12.562 17.75 1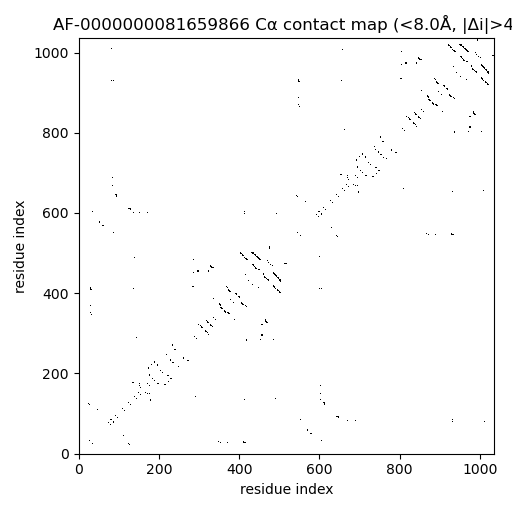 63.44 69 THR A CA 1
ATOM 540 C C . THR A 1 69 ? -2.732 12.281 18.719 1 63.44 69 THR A C 1
ATOM 542 O O . THR A 1 69 ? -3.488 13.188 19.078 1 63.44 69 THR A O 1
ATOM 545 N N . ALA A 1 70 ? -2.793 11 18.984 1 59.03 70 ALA A N 1
ATOM 546 C CA . ALA A 1 70 ? -3.855 10.625 19.906 1 59.03 70 ALA A CA 1
ATOM 547 C C . ALA A 1 70 ? -3.684 11.328 21.25 1 59.03 70 ALA A C 1
ATOM 549 O O . ALA A 1 70 ? -4.668 11.664 21.922 1 59.03 70 ALA A O 1
ATOM 550 N N . MET A 1 71 ? -2.451 11.578 21.594 1 56.16 71 MET A N 1
ATOM 551 C CA . MET A 1 71 ? -2.191 12.281 22.844 1 56.16 71 MET A CA 1
ATOM 552 C C . MET A 1 71 ? -2.623 13.742 22.75 1 56.16 71 MET A C 1
ATOM 554 O O . MET A 1 71 ? -3.008 14.352 23.75 1 56.16 71 MET A O 1
ATOM 558 N N . ILE A 1 72 ? -2.518 14.148 21.453 1 53.25 72 ILE A N 1
ATOM 559 C CA . ILE A 1 72 ? -2.834 15.555 21.25 1 53.25 72 ILE A CA 1
ATOM 560 C C . ILE A 1 72 ? -4.309 15.703 20.875 1 53.25 72 ILE A C 1
ATOM 562 O O . ILE A 1 72 ? -4.934 16.719 21.203 1 53.25 72 ILE A O 1
ATOM 566 N N . ALA A 1 73 ? -4.73 14.742 19.953 1 49.69 73 ALA A N 1
ATOM 567 C CA . ALA A 1 73 ? -6.09 14.82 19.422 1 49.69 73 ALA A CA 1
ATOM 568 C C . ALA A 1 73 ? -7.113 14.844 20.562 1 49.69 73 ALA A C 1
ATOM 570 O O . ALA A 1 73 ? -7.602 13.789 20.984 1 49.69 73 ALA A O 1
ATOM 571 N N . VAL A 1 74 ? -6.688 15.414 21.562 1 45.72 74 VAL A N 1
ATOM 572 C CA . VAL A 1 74 ? -7.723 15.609 22.578 1 45.72 74 VAL A CA 1
ATOM 573 C C . VAL A 1 74 ? -8.883 16.406 21.984 1 45.72 74 VAL A C 1
ATOM 575 O O . VAL A 1 74 ? -8.672 17.375 21.25 1 45.72 74 VAL A O 1
ATOM 578 N N . THR A 1 75 ? -10.016 15.773 21.734 1 47.28 75 THR A N 1
ATOM 579 C CA . THR A 1 75 ? -11.359 16.172 21.328 1 47.28 75 THR A CA 1
ATOM 580 C C . THR A 1 75 ? -11.633 17.625 21.75 1 47.28 75 THR A C 1
ATOM 582 O O . THR A 1 75 ? -12.609 18.219 21.297 1 47.28 75 THR A O 1
ATOM 585 N N . ASP A 1 76 ? -10.914 18.234 22.703 1 52.22 76 ASP A N 1
ATOM 586 C CA . ASP A 1 76 ? -11.57 19.438 23.203 1 52.22 76 ASP A CA 1
ATOM 587 C C . ASP A 1 76 ? -11 20.703 22.562 1 52.22 76 ASP A C 1
ATOM 589 O O . ASP A 1 76 ? -9.812 20.75 22.234 1 52.22 76 ASP A O 1
ATOM 593 N N . ASP A 1 77 ? -11.891 21.562 21.891 1 56.19 77 ASP A N 1
ATOM 594 C CA . ASP A 1 77 ? -11.734 22.938 21.406 1 56.19 77 ASP A CA 1
ATOM 595 C C . ASP A 1 77 ? -10.57 23.641 22.094 1 56.19 77 ASP A C 1
ATOM 597 O O . ASP A 1 77 ? -9.883 24.453 21.469 1 56.19 77 ASP A O 1
ATOM 601 N N . ALA A 1 78 ? -10.227 23.016 23.25 1 59.16 78 ALA A N 1
ATOM 602 C CA . ALA A 1 78 ? -9.273 23.734 24.094 1 59.16 78 ALA A CA 1
ATOM 603 C C . ALA A 1 78 ? -7.84 23.516 23.609 1 59.16 78 ALA A C 1
ATOM 605 O O . ALA A 1 78 ? -6.977 24.375 23.797 1 59.16 78 ALA A O 1
ATOM 606 N N . HIS A 1 79 ? -7.676 22.547 22.719 1 69.31 79 HIS A N 1
ATOM 607 C CA . HIS A 1 79 ? -6.293 22.203 22.406 1 69.31 79 HIS A CA 1
ATOM 608 C C . HIS A 1 79 ? -5.75 23.078 21.281 1 69.31 79 HIS A C 1
ATOM 610 O O . HIS A 1 79 ? -4.602 23.516 21.344 1 69.31 79 HIS A O 1
ATOM 616 N N . VAL A 1 80 ? -6.66 23.469 20.438 1 79.5 80 VAL A N 1
ATOM 617 C CA . VAL A 1 80 ? -6.117 24.219 19.312 1 79.5 80 VAL A CA 1
ATOM 618 C C . VAL A 1 80 ? -5.867 25.672 19.719 1 79.5 80 VAL A C 1
ATOM 620 O O . VAL A 1 80 ? -5.145 26.406 19.047 1 79.5 80 VAL A O 1
ATOM 623 N N . THR A 1 81 ? -6.363 26.016 20.953 1 84.75 81 THR A N 1
ATOM 624 C CA . THR A 1 81 ? -6.219 27.391 21.406 1 84.75 81 THR A CA 1
ATOM 625 C C . THR A 1 81 ? -4.848 27.625 22.016 1 84.75 81 THR A C 1
ATOM 627 O O . THR A 1 81 ? -4.434 28.766 22.234 1 84.75 81 THR A O 1
ATOM 630 N N . HIS A 1 82 ? -4.195 26.531 22.297 1 84.12 82 HIS A N 1
ATOM 631 C CA . HIS A 1 82 ? -2.828 26.625 22.797 1 84.12 82 HIS A CA 1
ATOM 632 C C . HIS A 1 82 ? -1.825 26.688 21.656 1 84.12 82 HIS A C 1
ATOM 634 O O . HIS A 1 82 ? -1.869 25.875 20.734 1 84.12 82 HIS A O 1
ATOM 640 N N . PRO A 1 83 ? -0.947 27.672 21.703 1 88.38 83 PRO A N 1
ATOM 641 C CA . PRO A 1 83 ? -0.072 27.875 20.547 1 88.38 83 PRO A CA 1
ATOM 642 C C . PRO A 1 83 ? 0.835 26.688 20.266 1 88.38 83 PRO A C 1
ATOM 644 O O . PRO A 1 83 ? 1.117 26.375 19.094 1 88.38 83 PRO A O 1
ATOM 647 N N . ILE A 1 84 ? 1.306 25.969 21.281 1 86 84 ILE A N 1
ATOM 648 C CA . ILE A 1 84 ? 2.195 24.828 21.078 1 86 84 ILE A CA 1
ATOM 649 C C . ILE A 1 84 ? 1.426 23.688 20.438 1 86 84 ILE A C 1
ATOM 651 O O . ILE A 1 84 ? 1.944 23 19.562 1 86 84 ILE A O 1
ATOM 655 N N . HIS A 1 85 ? 0.196 23.484 20.891 1 83.12 85 HIS A N 1
ATOM 656 C CA . HIS A 1 85 ? -0.625 22.438 20.297 1 83.12 85 HIS A CA 1
ATOM 657 C C . HIS A 1 85 ? -0.935 22.75 18.844 1 83.12 85 HIS A C 1
ATOM 659 O O . HIS A 1 85 ? -0.916 21.859 17.984 1 83.12 85 HIS A O 1
ATOM 665 N N . ALA A 1 86 ? -1.278 24.047 18.609 1 87.62 86 ALA A N 1
ATOM 666 C CA . ALA A 1 86 ? -1.537 24.453 17.234 1 87.62 86 ALA A CA 1
ATOM 667 C C . ALA A 1 86 ? -0.299 24.266 16.359 1 87.62 86 ALA A C 1
ATOM 669 O O . ALA A 1 86 ? -0.398 23.797 15.227 1 87.62 86 ALA A O 1
ATOM 670 N N . PHE A 1 87 ? 0.826 24.594 16.891 1 90.25 87 PHE A N 1
ATOM 671 C CA . PHE A 1 87 ? 2.102 24.406 16.219 1 90.25 87 PHE A CA 1
ATOM 672 C C . PHE A 1 87 ? 2.32 22.938 15.875 1 90.25 87 PHE A C 1
ATOM 674 O O . PHE A 1 87 ? 2.668 22.609 14.734 1 90.25 87 PHE A O 1
ATOM 681 N N . HIS A 1 88 ? 2.113 22.094 16.828 1 84.88 88 HIS A N 1
ATOM 682 C CA . HIS A 1 88 ? 2.326 20.672 16.625 1 84.88 88 HIS A CA 1
ATOM 683 C C . HIS A 1 88 ? 1.373 20.109 15.578 1 84.88 88 HIS A C 1
ATOM 685 O O . HIS A 1 88 ? 1.747 19.234 14.797 1 84.88 88 HIS A O 1
ATOM 691 N N . MET A 1 89 ? 0.209 20.531 15.609 1 84.31 89 MET A N 1
ATOM 692 C CA . MET A 1 89 ? -0.754 20.078 14.609 1 84.31 89 MET A CA 1
ATOM 693 C C . MET A 1 89 ? -0.302 20.453 13.203 1 84.31 89 MET A C 1
ATOM 695 O O . MET A 1 89 ? -0.324 19.609 12.297 1 84.31 89 MET A O 1
ATOM 699 N N . LEU A 1 90 ? 0.092 21.734 13.062 1 89.56 90 LEU A N 1
ATOM 700 C CA . LEU A 1 90 ? 0.55 22.172 11.758 1 89.56 90 LEU A CA 1
ATOM 701 C C . LEU A 1 90 ? 1.793 21.406 11.32 1 89.56 90 LEU A C 1
ATOM 703 O O . LEU A 1 90 ? 1.932 21.047 10.148 1 89.56 90 LEU A O 1
ATOM 707 N N . LYS A 1 91 ? 2.672 21.109 12.242 1 87.06 91 LYS A N 1
ATOM 708 C CA . LYS A 1 91 ? 3.865 20.328 11.945 1 87.06 91 LYS A CA 1
ATOM 709 C C . LYS A 1 91 ? 3.496 18.922 11.453 1 87.06 91 LYS A C 1
ATOM 711 O O . LYS A 1 91 ? 4.078 18.438 10.492 1 87.06 91 LYS A O 1
ATOM 716 N N . ARG A 1 92 ? 2.52 18.297 12.117 1 82.88 92 ARG A N 1
ATOM 717 C CA . ARG A 1 92 ? 2.104 16.953 11.719 1 82.88 92 ARG A CA 1
ATOM 718 C C . ARG A 1 92 ? 1.571 16.953 10.297 1 82.88 92 ARG A C 1
ATOM 720 O O . ARG A 1 92 ? 1.879 16.047 9.516 1 82.88 92 ARG A O 1
ATOM 727 N N . TYR A 1 93 ? 0.83 17.969 9.969 1 84.25 93 TYR A N 1
ATOM 728 C CA . TYR A 1 93 ? 0.271 18.031 8.625 1 84.25 93 TYR A CA 1
ATOM 729 C C . TYR A 1 93 ? 1.371 18.188 7.582 1 84.25 93 TYR A C 1
ATOM 731 O O . TYR A 1 93 ? 1.352 17.531 6.539 1 84.25 93 TYR A O 1
ATOM 739 N N . VAL A 1 94 ? 2.324 19.016 7.914 1 84.94 94 VAL A N 1
ATOM 740 C CA . VAL A 1 94 ? 3.285 19.438 6.895 1 84.94 94 VAL A CA 1
ATOM 741 C C . VAL A 1 94 ? 4.445 18.453 6.848 1 84.94 94 VAL A C 1
ATOM 743 O O . VAL A 1 94 ? 4.996 18.172 5.777 1 84.94 94 VAL A O 1
ATOM 746 N N . LYS A 1 95 ? 4.805 17.906 8 1 79.56 95 LYS A N 1
ATOM 747 C CA . LYS A 1 95 ? 6.008 17.078 8.047 1 79.56 95 LYS A CA 1
ATOM 748 C C . LYS A 1 95 ? 5.66 15.594 8.094 1 79.56 95 LYS A C 1
ATOM 750 O O . LYS A 1 95 ? 6.398 14.758 7.57 1 79.56 95 LYS A O 1
ATOM 755 N N . PHE A 1 96 ? 4.602 15.258 8.695 1 76.81 96 PHE A N 1
ATOM 756 C CA . PHE A 1 96 ? 4.312 13.836 8.898 1 76.81 96 PHE A CA 1
ATOM 757 C C . PHE A 1 96 ? 3.359 13.328 7.824 1 76.81 96 PHE A C 1
ATOM 759 O O . PHE A 1 96 ? 3.693 12.406 7.078 1 76.81 96 PHE A O 1
ATOM 766 N N . TRP A 1 97 ? 2.154 13.938 7.801 1 77.38 97 TRP A N 1
ATOM 767 C CA . TRP A 1 97 ? 1.113 13.406 6.922 1 77.38 97 TRP A CA 1
ATOM 768 C C . TRP A 1 97 ? 1.557 13.445 5.465 1 77.38 97 TRP A C 1
ATOM 770 O O . TRP A 1 97 ? 1.278 12.523 4.699 1 77.38 97 TRP A O 1
ATOM 780 N N . LYS A 1 98 ? 2.316 14.484 5.211 1 71.81 98 LYS A N 1
ATOM 781 C CA . LYS A 1 98 ? 2.816 14.578 3.844 1 71.81 98 LYS A CA 1
ATOM 782 C C . LYS A 1 98 ? 3.852 13.5 3.559 1 71.81 98 LYS A C 1
ATOM 784 O O . LYS A 1 98 ? 3.811 12.852 2.508 1 71.81 98 LYS A O 1
ATOM 789 N N . THR A 1 99 ? 4.738 13.219 4.449 1 70 99 THR A N 1
ATOM 790 C CA . THR A 1 99 ? 5.77 12.195 4.289 1 70 99 THR A CA 1
ATOM 791 C C . THR A 1 99 ? 5.145 10.805 4.223 1 70 99 THR A C 1
ATOM 793 O O . THR A 1 99 ? 5.574 9.961 3.432 1 70 99 THR A O 1
ATOM 796 N N . LEU A 1 100 ? 4.176 10.625 5.051 1 70.69 100 LEU A N 1
ATOM 797 C CA . LEU A 1 100 ? 3.502 9.328 5.082 1 70.69 100 LEU A CA 1
ATOM 798 C C . LEU A 1 100 ? 2.844 9.031 3.742 1 70.69 100 LEU A C 1
ATOM 800 O O . LEU A 1 100 ? 2.93 7.906 3.242 1 70.69 100 LEU A O 1
ATOM 804 N N . THR A 1 101 ? 2.27 10.031 3.168 1 68 101 THR A N 1
ATOM 805 C CA . THR A 1 101 ? 1.592 9.828 1.891 1 68 101 THR A CA 1
ATOM 806 C C . THR A 1 101 ? 2.602 9.562 0.779 1 68 101 THR A C 1
ATOM 808 O O . THR A 1 101 ? 2.363 8.727 -0.095 1 68 101 THR A O 1
ATOM 811 N N . ASP A 1 102 ? 3.717 10.25 0.925 1 67.88 102 ASP A N 1
ATOM 812 C CA . ASP A 1 102 ? 4.773 10.023 -0.055 1 67.88 102 ASP A CA 1
ATOM 813 C C . ASP A 1 102 ? 5.336 8.609 0.062 1 67.88 102 ASP A C 1
ATOM 815 O O . ASP A 1 102 ? 5.629 7.965 -0.947 1 67.88 102 ASP A O 1
ATOM 819 N N . ASP A 1 103 ? 5.406 8.133 1.255 1 65.5 103 ASP A N 1
ATOM 820 C CA . ASP A 1 103 ? 5.934 6.797 1.503 1 65.5 103 ASP A CA 1
ATOM 821 C C . ASP A 1 103 ? 4.969 5.727 1.004 1 65.5 103 ASP A C 1
ATOM 823 O O . ASP A 1 103 ? 5.387 4.734 0.406 1 65.5 103 ASP A O 1
ATOM 827 N N . ILE A 1 104 ? 3.715 5.93 1.23 1 63.34 104 ILE A N 1
ATOM 828 C CA . ILE A 1 104 ? 2.703 4.961 0.821 1 63.34 104 ILE A CA 1
ATOM 829 C C . ILE A 1 104 ? 2.67 4.859 -0.702 1 63.34 104 ILE A C 1
ATOM 831 O O . ILE A 1 104 ? 2.557 3.764 -1.257 1 63.34 104 ILE A O 1
ATOM 835 N N . ASP A 1 105 ? 2.777 6.039 -1.313 1 61.78 105 ASP A N 1
ATOM 836 C CA . ASP A 1 105 ? 2.77 6.062 -2.773 1 61.78 105 ASP A CA 1
ATOM 837 C C . ASP A 1 105 ? 3.971 5.312 -3.342 1 61.78 105 ASP A C 1
ATOM 839 O O . ASP A 1 105 ? 3.855 4.625 -4.359 1 61.78 105 ASP A O 1
ATOM 843 N N . SER A 1 106 ? 4.988 5.422 -2.684 1 61.25 106 SER A N 1
ATOM 844 C CA . SER A 1 106 ? 6.207 4.762 -3.143 1 61.25 106 SER A CA 1
ATOM 845 C C . SER A 1 106 ? 6.125 3.252 -2.955 1 61.25 106 SER A C 1
ATOM 847 O O . SER A 1 106 ? 6.691 2.492 -3.744 1 61.25 106 SER A O 1
ATOM 849 N N . ILE A 1 107 ? 5.48 2.83 -1.907 1 57.91 107 ILE A N 1
ATOM 850 C CA . ILE A 1 107 ? 5.371 1.411 -1.587 1 57.91 107 ILE A CA 1
ATOM 851 C C . ILE A 1 107 ? 4.434 0.729 -2.578 1 57.91 107 ILE A C 1
ATOM 853 O O . ILE A 1 107 ? 4.715 -0.376 -3.049 1 57.91 107 ILE A O 1
ATOM 857 N N . ILE A 1 108 ? 3.164 1.233 -2.771 1 54.31 108 ILE A N 1
ATOM 858 C CA . ILE A 1 108 ? 2.09 0.611 -3.535 1 54.31 108 ILE A CA 1
ATOM 859 C C . ILE A 1 108 ? 2.521 0.437 -4.988 1 54.31 108 ILE A C 1
ATOM 861 O O . ILE A 1 108 ? 2.205 -0.574 -5.621 1 54.31 108 ILE A O 1
ATOM 865 N N . VAL A 1 109 ? 2.932 1.535 -5.676 1 49.69 109 VAL A N 1
ATOM 866 C CA . VAL A 1 109 ? 3.105 1.482 -7.121 1 49.69 109 VAL A CA 1
ATOM 867 C C . VAL A 1 109 ? 4.105 0.384 -7.484 1 49.69 109 VAL A C 1
ATOM 869 O O . VAL A 1 109 ? 3.938 -0.311 -8.484 1 49.69 109 VAL A O 1
ATOM 872 N N . GLN A 1 110 ? 5.008 0.378 -6.953 1 51.16 110 GLN A N 1
ATOM 873 C CA . GLN A 1 110 ? 6.047 -0.217 -7.789 1 51.16 110 GLN A CA 1
ATOM 874 C C . GLN A 1 110 ? 5.816 -1.715 -7.969 1 51.16 110 GLN A C 1
ATOM 876 O O . GLN A 1 110 ? 5.91 -2.232 -9.086 1 51.16 110 GLN A O 1
ATOM 881 N N . ASP A 1 111 ? 5.832 -2.797 -6.922 1 58.5 111 ASP A N 1
ATOM 882 C CA . ASP A 1 111 ? 6.684 -3.908 -7.332 1 58.5 111 ASP A CA 1
ATOM 883 C C . ASP A 1 111 ? 5.859 -5.16 -7.613 1 58.5 111 ASP A C 1
ATOM 885 O O . ASP A 1 111 ? 5.988 -5.766 -8.68 1 58.5 111 ASP A O 1
ATOM 889 N N . LEU A 1 112 ? 4.734 -5.395 -6.809 1 64.19 112 LEU A N 1
ATOM 890 C CA . LEU A 1 112 ? 4.219 -6.746 -6.988 1 64.19 112 LEU A CA 1
ATOM 891 C C . LEU A 1 112 ? 3.238 -6.805 -8.156 1 64.19 112 LEU A C 1
ATOM 893 O O . LEU A 1 112 ? 3.283 -7.734 -8.961 1 64.19 112 LEU A O 1
ATOM 897 N N . HIS A 1 113 ? 2.455 -5.695 -8.25 1 65.88 113 HIS A N 1
ATOM 898 C CA . HIS A 1 113 ? 1.492 -5.641 -9.344 1 65.88 113 HIS A CA 1
ATOM 899 C C . HIS A 1 113 ? 2.195 -5.5 -10.695 1 65.88 113 HIS A C 1
ATOM 901 O O . HIS A 1 113 ? 1.824 -6.16 -11.664 1 65.88 113 HIS A O 1
ATOM 907 N N . THR A 1 114 ? 3.113 -4.621 -10.602 1 69.06 114 THR A N 1
ATOM 908 C CA . THR A 1 114 ? 3.863 -4.418 -11.836 1 69.06 114 THR A CA 1
ATOM 909 C C . THR A 1 114 ? 4.594 -5.699 -12.242 1 69.06 114 THR A C 1
ATOM 911 O O . THR A 1 114 ? 4.645 -6.043 -13.422 1 69.06 114 THR A O 1
ATOM 914 N N . PHE A 1 115 ? 5.023 -6.383 -11.297 1 71.38 115 PHE A N 1
ATOM 915 C CA . PHE A 1 115 ? 5.734 -7.633 -11.539 1 71.38 115 PHE A CA 1
ATOM 916 C C . PHE A 1 115 ? 4.793 -8.688 -12.109 1 71.38 115 PHE A C 1
ATOM 918 O O . PHE A 1 115 ? 5.113 -9.336 -13.102 1 71.38 115 PHE A O 1
ATOM 925 N N . LEU A 1 116 ? 3.668 -8.797 -11.578 1 74.06 116 LEU A N 1
ATOM 926 C CA . LEU A 1 116 ? 2.725 -9.82 -12.008 1 74.06 116 LEU A CA 1
ATOM 927 C C . LEU A 1 116 ? 2.164 -9.5 -13.391 1 74.06 116 LEU A C 1
ATOM 929 O O . LEU A 1 116 ? 1.913 -10.398 -14.195 1 74.06 116 LEU A O 1
ATOM 933 N N . THR A 1 117 ? 2.121 -8.141 -13.586 1 74 117 THR A N 1
ATOM 934 C CA . THR A 1 117 ? 1.642 -7.723 -14.898 1 74 117 THR A CA 1
ATOM 935 C C . THR A 1 117 ? 2.709 -7.957 -15.969 1 74 117 THR A C 1
ATOM 937 O O . THR A 1 117 ? 2.396 -8.367 -17.094 1 74 117 THR A O 1
ATOM 940 N N . LYS A 1 118 ? 3.889 -7.789 -15.555 1 75.88 118 LYS A N 1
ATOM 941 C CA . LYS A 1 118 ? 5.012 -7.988 -16.469 1 75.88 118 LYS A CA 1
ATOM 942 C C . LYS A 1 118 ? 5.109 -9.445 -16.922 1 75.88 118 LYS A C 1
ATOM 944 O O . LYS A 1 118 ? 5.375 -9.727 -18.078 1 75.88 118 LYS A O 1
ATOM 949 N N . TYR A 1 119 ? 4.758 -10.367 -16.078 1 78.81 119 TYR A N 1
ATOM 950 C CA . TYR A 1 119 ? 4.934 -11.789 -16.375 1 78.81 119 TYR A CA 1
ATOM 951 C C . TYR A 1 119 ? 3.592 -12.461 -16.625 1 78.81 119 TYR A C 1
ATOM 953 O O . TYR A 1 119 ? 3.496 -13.695 -16.609 1 78.81 119 TYR A O 1
ATOM 961 N N . ASP A 1 120 ? 2.615 -11.688 -16.844 1 80.62 120 ASP A N 1
ATOM 962 C CA . ASP A 1 120 ? 1.261 -12.219 -16.922 1 80.62 120 ASP A CA 1
ATOM 963 C C . ASP A 1 120 ? 1.175 -13.352 -17.938 1 80.62 120 ASP A C 1
ATOM 965 O O . ASP A 1 120 ? 0.557 -14.383 -17.672 1 80.62 120 ASP A O 1
ATOM 969 N N . ASP A 1 121 ? 1.904 -13.25 -19.016 1 80.75 121 ASP A N 1
ATOM 970 C CA . ASP A 1 121 ? 1.826 -14.227 -20.094 1 80.75 121 ASP A CA 1
ATOM 971 C C . ASP A 1 121 ? 2.486 -15.547 -19.703 1 80.75 121 ASP A C 1
ATOM 973 O O . ASP A 1 121 ? 2.201 -16.594 -20.281 1 80.75 121 ASP A O 1
ATOM 977 N N . GLN A 1 122 ? 3.287 -15.477 -18.781 1 84.88 122 GLN A N 1
ATOM 978 C CA . GLN A 1 122 ? 4.047 -16.656 -18.375 1 84.88 122 GLN A CA 1
ATOM 979 C C . GLN A 1 122 ? 3.453 -17.281 -17.109 1 84.88 122 GLN A C 1
ATOM 981 O O . GLN A 1 122 ? 3.91 -18.344 -16.672 1 84.88 122 GLN A O 1
ATOM 986 N N . LEU A 1 123 ? 2.461 -16.672 -16.641 1 87.56 123 LEU A N 1
ATOM 987 C CA . LEU A 1 123 ? 1.899 -17.172 -15.391 1 87.56 123 LEU A CA 1
ATOM 988 C C . LEU A 1 123 ? 0.693 -18.062 -15.656 1 87.56 123 LEU A C 1
ATOM 990 O O . LEU A 1 123 ? -0.063 -17.828 -16.594 1 87.56 123 LEU A O 1
ATOM 994 N N . PRO A 1 124 ? 0.548 -19.047 -14.797 1 91.31 124 PRO A N 1
ATOM 995 C CA . PRO A 1 124 ? -0.588 -19.953 -14.969 1 91.31 124 PRO A CA 1
ATOM 996 C C . PRO A 1 124 ? -1.926 -19.297 -14.641 1 91.31 124 PRO A C 1
ATOM 998 O O . PRO A 1 124 ? -1.965 -18.281 -13.938 1 91.31 124 PRO A O 1
ATOM 1001 N N . ASP A 1 125 ? -2.994 -19.781 -15.203 1 88.5 125 ASP A N 1
ATOM 1002 C CA . ASP A 1 125 ? -4.352 -19.312 -14.945 1 88.5 125 ASP A CA 1
ATOM 1003 C C . ASP A 1 125 ? -5.23 -20.438 -14.414 1 88.5 125 ASP A C 1
ATOM 1005 O O . ASP A 1 125 ? -4.727 -21.5 -14.023 1 88.5 125 ASP A O 1
ATOM 1009 N N . GLU A 1 126 ? -6.539 -20.234 -14.406 1 89.12 126 GLU A N 1
ATOM 1010 C CA . GLU A 1 126 ? -7.465 -21.188 -13.82 1 89.12 126 GLU A CA 1
ATOM 1011 C C . GLU A 1 126 ? -7.5 -22.484 -14.617 1 89.12 126 GLU A C 1
ATOM 1013 O O . GLU A 1 126 ? -7.672 -23.578 -14.055 1 89.12 126 GLU A O 1
ATOM 1018 N N . SER A 1 127 ? -7.305 -22.391 -15.875 1 90.94 127 SER A N 1
ATOM 1019 C CA . SER A 1 127 ? -7.289 -23.578 -16.719 1 90.94 127 SER A CA 1
ATOM 1020 C C . SER A 1 127 ? -6.066 -24.438 -16.422 1 90.94 127 SER A C 1
ATOM 1022 O O . SER A 1 127 ? -6.145 -25.672 -16.469 1 90.94 127 SER A O 1
ATOM 1024 N N . ASP A 1 128 ? -4.961 -23.766 -16.125 1 93.19 128 ASP A N 1
ATOM 1025 C CA . ASP A 1 128 ? -3.754 -24.5 -15.758 1 93.19 128 ASP A CA 1
ATOM 1026 C C . ASP A 1 128 ? -3.953 -25.25 -14.438 1 93.19 128 ASP A C 1
ATOM 1028 O O . ASP A 1 128 ? -3.518 -26.391 -14.297 1 93.19 128 ASP A O 1
ATOM 1032 N N . PHE A 1 129 ? -4.602 -24.625 -13.57 1 92.5 129 PHE A N 1
ATOM 1033 C CA . PHE A 1 129 ? -4.855 -25.266 -12.289 1 92.5 129 PHE A CA 1
ATOM 1034 C C . PHE A 1 129 ? -5.809 -26.438 -12.453 1 92.5 129 PHE A C 1
ATOM 1036 O O . PHE A 1 129 ? -5.598 -27.5 -11.859 1 92.5 129 PHE A O 1
ATOM 1043 N N . SER A 1 130 ? -6.836 -26.234 -13.219 1 93.25 130 SER A N 1
ATOM 1044 C CA . SER A 1 130 ? -7.75 -27.328 -13.531 1 93.25 130 SER A CA 1
ATOM 1045 C C . SER A 1 130 ? -7.016 -28.5 -14.188 1 93.25 130 SER A C 1
ATOM 1047 O O . SER A 1 130 ? -7.258 -29.656 -13.859 1 93.25 130 SER A O 1
ATOM 1049 N N . GLY A 1 131 ? -6.125 -28.109 -15.094 1 93.75 131 GLY A N 1
ATOM 1050 C CA . GLY A 1 131 ? -5.32 -29.141 -15.75 1 93.75 131 GLY A CA 1
ATOM 1051 C C . GLY A 1 131 ? -4.465 -29.938 -14.781 1 93.75 131 GLY A C 1
ATOM 1052 O O . GLY A 1 131 ? -4.32 -31.141 -14.93 1 93.75 131 GLY A O 1
ATOM 1053 N N . ALA A 1 132 ? -3.92 -29.281 -13.828 1 94.31 132 ALA A N 1
ATOM 1054 C CA . ALA A 1 132 ? -3.107 -29.938 -12.82 1 94.31 132 ALA A CA 1
ATOM 1055 C C . ALA A 1 132 ? -3.951 -30.891 -11.977 1 94.31 132 ALA A C 1
ATOM 1057 O O . ALA A 1 132 ? -3.504 -32 -11.641 1 94.31 132 ALA A O 1
ATOM 1058 N N . CYS A 1 133 ? -5.141 -30.5 -11.641 1 95.56 133 CYS A N 1
ATOM 1059 C CA . CYS A 1 133 ? -6.047 -31.359 -10.891 1 95.56 133 CYS A CA 1
ATOM 1060 C C . CYS A 1 133 ? -6.367 -32.625 -11.68 1 95.56 133 CYS A C 1
ATOM 1062 O O . CYS A 1 133 ? -6.281 -33.75 -11.141 1 95.56 133 CYS A O 1
ATOM 1064 N N . LEU A 1 134 ? -6.684 -32.469 -12.914 1 94.5 134 LEU A N 1
ATOM 1065 C CA . LEU A 1 134 ? -7.016 -33.594 -13.766 1 94.5 134 LEU A CA 1
ATOM 1066 C C . LEU A 1 134 ? -5.805 -34.5 -13.961 1 94.5 134 LEU A C 1
ATOM 1068 O O . LEU A 1 134 ? -5.945 -35.719 -14.078 1 94.5 134 LEU A O 1
ATOM 1072 N N . ALA A 1 135 ? -4.656 -33.844 -13.977 1 95.38 135 ALA A N 1
ATOM 1073 C CA . ALA A 1 135 ? -3.43 -34.625 -14.078 1 95.38 135 ALA A CA 1
ATOM 1074 C C . ALA A 1 135 ? -3.268 -35.531 -12.883 1 95.38 135 ALA A C 1
ATOM 1076 O O . ALA A 1 135 ? -2.875 -36.688 -13.031 1 95.38 135 ALA A O 1
ATOM 1077 N N . ILE A 1 136 ? -3.564 -35.062 -11.75 1 94.81 136 ILE A N 1
ATOM 1078 C CA . ILE A 1 136 ? -3.48 -35.844 -10.531 1 94.81 136 ILE A CA 1
ATOM 1079 C C . ILE A 1 136 ? -4.441 -37.031 -10.617 1 94.81 136 ILE A C 1
ATOM 1081 O O . ILE A 1 136 ? -4.082 -38.156 -10.289 1 94.81 136 ILE A O 1
ATOM 1085 N N . LEU A 1 137 ? -5.625 -36.781 -11.109 1 94.69 137 LEU A N 1
ATOM 1086 C CA . LEU A 1 137 ? -6.621 -37.844 -11.258 1 94.69 137 LEU A CA 1
ATOM 1087 C C . LEU A 1 137 ? -6.164 -38.875 -12.273 1 94.69 137 LEU A C 1
ATOM 1089 O O . LEU A 1 137 ? -6.355 -40.094 -12.062 1 94.69 137 LEU A O 1
ATOM 1093 N N . ARG A 1 138 ? -5.555 -38.438 -13.32 1 93.38 138 ARG A N 1
ATOM 1094 C CA . ARG A 1 138 ? -5.039 -39.344 -14.344 1 93.38 138 ARG A CA 1
ATOM 1095 C C . ARG A 1 138 ? -3.945 -40.219 -13.789 1 93.38 138 ARG A C 1
ATOM 1097 O O . ARG A 1 138 ? -3.906 -41.438 -14.086 1 93.38 138 ARG A O 1
ATOM 1104 N N . LEU A 1 139 ? -3.104 -39.656 -13.016 1 94.25 139 LEU A N 1
ATOM 1105 C CA . LEU A 1 139 ? -2.035 -40.438 -12.391 1 94.25 139 LEU A CA 1
ATOM 1106 C C . LEU A 1 139 ? -2.604 -41.5 -11.461 1 94.25 139 LEU A C 1
ATOM 1108 O O . LEU A 1 139 ? -2.135 -42.656 -11.461 1 94.25 139 LEU A O 1
ATOM 1112 N N . GLN A 1 140 ? -3.584 -41.125 -10.695 1 92.75 140 GLN A N 1
ATOM 1113 C CA . GLN A 1 140 ? -4.23 -42.094 -9.812 1 92.75 140 GLN A CA 1
ATOM 1114 C C . GLN A 1 140 ? -4.84 -43.219 -10.602 1 92.75 140 GLN A C 1
ATOM 1116 O O . GLN A 1 140 ? -4.676 -44.406 -10.234 1 92.75 140 GLN A O 1
ATOM 1121 N N . LEU A 1 141 ? -5.5 -42.875 -11.641 1 91.75 141 LEU A N 1
ATOM 1122 C CA . LEU A 1 141 ? -6.191 -43.875 -12.445 1 91.75 141 LEU A CA 1
ATOM 1123 C C . LEU A 1 141 ? -5.195 -44.844 -13.102 1 91.75 141 LEU A C 1
ATOM 1125 O O . LEU A 1 141 ? -5.332 -46.062 -12.992 1 91.75 141 LEU A O 1
ATOM 1129 N N . THR A 1 142 ? -4.195 -44.281 -13.75 1 92.12 142 THR A N 1
ATOM 1130 C CA . THR A 1 142 ? -3.252 -45.094 -14.531 1 92.12 142 THR A CA 1
ATOM 1131 C C . THR A 1 142 ? -2.418 -46 -13.625 1 92.12 142 THR A C 1
ATOM 1133 O O . THR A 1 142 ? -2.219 -47.156 -13.93 1 92.12 142 THR A O 1
ATOM 1136 N N . TYR A 1 143 ? -2.027 -45.469 -12.508 1 92.06 143 TYR A N 1
ATOM 1137 C CA . TYR A 1 143 ? -1.087 -46.188 -11.672 1 92.06 143 TYR A CA 1
ATOM 1138 C C . TYR A 1 143 ? -1.781 -46.781 -10.445 1 92.06 143 TYR A C 1
ATOM 1140 O O . TYR A 1 143 ? -1.126 -47.281 -9.539 1 92.06 143 TYR A O 1
ATOM 1148 N N . GLU A 1 144 ? -3.088 -46.625 -10.375 1 90.31 144 GLU A N 1
ATOM 1149 C CA . GLU A 1 144 ? -3.92 -47.219 -9.32 1 90.31 144 GLU A CA 1
ATOM 1150 C C . GLU A 1 144 ? -3.432 -46.781 -7.941 1 90.31 144 GLU A C 1
ATOM 1152 O O . GLU A 1 144 ? -3.217 -47.625 -7.066 1 90.31 144 GLU A O 1
ATOM 1157 N N . ILE A 1 145 ? -3.234 -45.5 -7.82 1 91.06 145 ILE A N 1
ATOM 1158 C CA . ILE A 1 145 ? -2.822 -44.938 -6.547 1 91.06 145 ILE A CA 1
ATOM 1159 C C . ILE A 1 145 ? -4.055 -44.562 -5.73 1 91.06 145 ILE A C 1
ATOM 1161 O O . ILE A 1 145 ? -4.961 -43.875 -6.238 1 91.06 145 ILE A O 1
ATOM 1165 N N . SER A 1 146 ? -4.066 -44.969 -4.516 1 92.81 146 SER A N 1
ATOM 1166 C CA . SER A 1 146 ? -5.188 -44.594 -3.664 1 92.81 146 SER A CA 1
ATOM 1167 C C . SER A 1 146 ? -5.219 -43.062 -3.426 1 92.81 146 SER A C 1
ATOM 1169 O O . SER A 1 146 ? -4.188 -42.406 -3.516 1 92.81 146 SER A O 1
ATOM 1171 N N . THR A 1 147 ? -6.375 -42.594 -3.145 1 95.12 147 THR A N 1
ATOM 1172 C CA . THR A 1 147 ? -6.516 -41.156 -2.889 1 95.12 147 THR A CA 1
ATOM 1173 C C . THR A 1 147 ? -5.668 -40.719 -1.689 1 95.12 147 THR A C 1
ATOM 1175 O O . THR A 1 147 ? -5.004 -39.688 -1.724 1 95.12 147 THR A O 1
ATOM 1178 N N . ARG A 1 148 ? -5.652 -41.5 -0.705 1 92.38 148 ARG A N 1
ATOM 1179 C CA . ARG A 1 148 ? -4.863 -41.188 0.487 1 92.38 148 ARG A CA 1
ATOM 1180 C C . ARG A 1 148 ? -3.375 -41.156 0.166 1 92.38 148 ARG A C 1
ATOM 1182 O O . ARG A 1 148 ? -2.662 -40.25 0.595 1 92.38 148 ARG A O 1
ATOM 1189 N N . ASP A 1 149 ? -2.887 -42.156 -0.535 1 91 149 ASP A N 1
ATOM 1190 C CA . ASP A 1 149 ? -1.476 -42.188 -0.904 1 91 149 ASP A CA 1
ATOM 1191 C C . ASP A 1 149 ? -1.096 -41.031 -1.796 1 91 149 ASP A C 1
ATOM 1193 O O . ASP A 1 149 ? -0 -40.469 -1.672 1 91 149 ASP A O 1
ATOM 1197 N N . MET A 1 150 ? -2.014 -40.719 -2.723 1 92.69 150 MET A N 1
ATOM 1198 C CA . MET A 1 150 ? -1.761 -39.562 -3.592 1 92.69 150 MET A CA 1
ATOM 1199 C C . MET A 1 150 ? -1.684 -38.281 -2.781 1 92.69 150 MET A C 1
ATOM 1201 O O . MET A 1 150 ? -0.772 -37.469 -2.975 1 92.69 150 MET A O 1
ATOM 1205 N N . ALA A 1 151 ? -2.621 -38.125 -1.868 1 91.5 151 ALA A N 1
ATOM 1206 C CA . ALA A 1 151 ? -2.689 -36.906 -1.045 1 91.5 151 ALA A CA 1
ATOM 1207 C C . ALA A 1 151 ? -1.474 -36.812 -0.128 1 91.5 151 ALA A C 1
ATOM 1209 O O . ALA A 1 151 ? -1 -35.719 0.16 1 91.5 151 ALA A O 1
ATOM 1210 N N . ASP A 1 152 ? -0.976 -37.906 0.277 1 86.62 152 ASP A N 1
ATOM 1211 C CA . ASP A 1 152 ? 0.168 -37.938 1.183 1 86.62 152 ASP A CA 1
ATOM 1212 C C . ASP A 1 152 ? 1.481 -37.812 0.412 1 86.62 152 ASP A C 1
ATOM 1214 O O . ASP A 1 152 ? 2.531 -37.562 0.999 1 86.62 152 ASP A O 1
ATOM 1218 N N . GLY A 1 153 ? 1.406 -38.094 -0.848 1 81.56 153 GLY A N 1
ATOM 1219 C CA . GLY A 1 153 ? 2.617 -38.094 -1.653 1 81.56 153 GLY A CA 1
ATOM 1220 C C . GLY A 1 153 ? 3.395 -39.406 -1.537 1 81.56 153 GLY A C 1
ATOM 1221 O O . GLY A 1 153 ? 4.602 -39.438 -1.775 1 81.56 153 GLY A O 1
ATOM 1222 N N . LYS A 1 154 ? 2.703 -40.469 -1.149 1 79.5 154 LYS A N 1
ATOM 1223 C CA . LYS A 1 154 ? 3.348 -41.75 -0.918 1 79.5 154 LYS A CA 1
ATOM 1224 C C . LYS A 1 154 ? 2.992 -42.75 -2.016 1 79.5 154 LYS A C 1
ATOM 1226 O O . LYS A 1 154 ? 2.219 -43.688 -1.785 1 79.5 154 LYS A O 1
ATOM 1231 N N . PHE A 1 155 ? 3.412 -42.594 -3.268 1 77 155 PHE A N 1
ATOM 1232 C CA . PHE A 1 155 ? 2.994 -43.531 -4.309 1 77 155 PHE A CA 1
ATOM 1233 C C . PHE A 1 155 ? 4.199 -44.188 -4.957 1 77 155 PHE A C 1
ATOM 1235 O O . PHE A 1 155 ? 4.051 -45.031 -5.855 1 77 155 PHE A O 1
ATOM 1242 N N . ILE A 1 156 ? 5.332 -43.969 -4.625 1 68.44 156 ILE A N 1
ATOM 1243 C CA . ILE A 1 156 ? 6.492 -44.719 -5.078 1 68.44 156 ILE A CA 1
ATOM 1244 C C . ILE A 1 156 ? 7.039 -45.562 -3.932 1 68.44 156 ILE A C 1
ATOM 1246 O O . ILE A 1 156 ? 7.227 -45.062 -2.818 1 68.44 156 ILE A O 1
ATOM 1250 N N . GLN A 1 157 ? 6.633 -46.875 -3.83 1 53.97 157 GLN A N 1
ATOM 1251 C CA . GLN A 1 157 ? 7.082 -47.781 -2.797 1 53.97 157 GLN A CA 1
ATOM 1252 C C . GLN A 1 157 ? 8.57 -47.625 -2.506 1 53.97 157 GLN A C 1
ATOM 1254 O O . GLN A 1 157 ? 9.109 -48.281 -1.608 1 53.97 157 GLN A O 1
ATOM 1259 N N . LYS A 1 158 ? 9.391 -47.5 -3.479 1 46.09 158 LYS A N 1
ATOM 1260 C CA . LYS A 1 158 ? 10.742 -47.969 -3.158 1 46.09 158 LYS A CA 1
ATOM 1261 C C . LYS A 1 158 ? 11.25 -47.312 -1.869 1 46.09 158 LYS A C 1
ATOM 1263 O O . LYS A 1 158 ? 11.727 -48.031 -0.972 1 46.09 158 LYS A O 1
ATOM 1268 N N . THR A 1 159 ? 12.203 -46.281 -2.188 1 40.44 159 THR A N 1
ATOM 1269 C CA . THR A 1 159 ? 13.531 -46.031 -1.637 1 40.44 159 THR A CA 1
ATOM 1270 C C . THR A 1 159 ? 13.445 -45.5 -0.211 1 40.44 159 THR A C 1
ATOM 1272 O O . THR A 1 159 ? 12.398 -45 0.203 1 40.44 159 THR A O 1
ATOM 1275 N N . LYS A 1 160 ? 14.727 -45.375 0.385 1 38 160 LYS A N 1
ATOM 1276 C CA . LYS A 1 160 ? 15.07 -45.062 1.77 1 38 160 LYS A CA 1
ATOM 1277 C C . LYS A 1 160 ? 14.367 -43.781 2.23 1 38 160 LYS A C 1
ATOM 1279 O O . LYS A 1 160 ? 14.164 -42.875 1.44 1 38 160 LYS A O 1
ATOM 1284 N N . ALA A 1 161 ? 13.82 -43.875 3.334 1 37.88 161 ALA A N 1
ATOM 1285 C CA . ALA A 1 161 ? 13.25 -42.844 4.199 1 37.88 161 ALA A CA 1
ATOM 1286 C C . ALA A 1 161 ? 13.797 -41.469 3.838 1 37.88 161 ALA A C 1
ATOM 1288 O O . ALA A 1 161 ? 13.234 -40.438 4.238 1 37.88 161 ALA A O 1
ATOM 1289 N N . THR A 1 162 ? 14.984 -41.438 3.377 1 36.97 162 THR A N 1
ATOM 1290 C CA . THR A 1 162 ? 15.789 -40.219 3.232 1 36.97 162 THR A CA 1
ATOM 1291 C C . THR A 1 162 ? 15.516 -39.531 1.895 1 36.97 162 THR A C 1
ATOM 1293 O O . THR A 1 162 ? 16.281 -38.688 1.458 1 36.97 162 THR A O 1
ATOM 1296 N N . ASP A 1 163 ? 14.617 -40.062 1.112 1 42.59 163 ASP A N 1
ATOM 1297 C CA . ASP A 1 163 ? 14.609 -39.375 -0.161 1 42.59 163 ASP A CA 1
ATOM 1298 C C . ASP A 1 163 ? 13.992 -37.969 -0.006 1 42.59 163 ASP A C 1
ATOM 1300 O O . ASP A 1 163 ? 12.844 -37.844 0.421 1 42.59 163 ASP A O 1
ATOM 1304 N N . PRO A 1 164 ? 14.672 -37.031 -0.06 1 44.5 164 PRO A N 1
ATOM 1305 C CA . PRO A 1 164 ? 14.32 -35.625 0.116 1 44.5 164 PRO A CA 1
ATOM 1306 C C . PRO A 1 164 ? 13.086 -35.219 -0.686 1 44.5 164 PRO A C 1
ATOM 1308 O O . PRO A 1 164 ? 12.586 -34.094 -0.522 1 44.5 164 PRO A O 1
ATOM 1311 N N . ASP A 1 165 ? 12.586 -36.156 -1.609 1 47.75 165 ASP A N 1
ATOM 1312 C CA . ASP A 1 165 ? 11.734 -35.562 -2.633 1 47.75 165 ASP A CA 1
ATOM 1313 C C . ASP A 1 165 ? 10.273 -35.562 -2.18 1 47.75 165 ASP A C 1
ATOM 1315 O O . ASP A 1 165 ? 9.375 -35.219 -2.967 1 47.75 165 ASP A O 1
ATOM 1319 N N . ILE A 1 166 ? 9.914 -36.281 -1.059 1 51.03 166 ILE A N 1
ATOM 1320 C CA . ILE A 1 166 ? 8.508 -36.25 -0.688 1 51.03 166 ILE A CA 1
ATOM 1321 C C . ILE A 1 166 ? 8.164 -34.938 -0.003 1 51.03 166 ILE A C 1
ATOM 1323 O O . ILE A 1 166 ? 8.836 -34.531 0.95 1 51.03 166 ILE A O 1
ATOM 1327 N N . PRO A 1 167 ? 7.289 -34.188 -0.58 1 55.09 167 PRO A N 1
ATOM 1328 C CA . PRO A 1 167 ? 6.934 -32.938 0.082 1 55.09 167 PRO A CA 1
ATOM 1329 C C . PRO A 1 167 ? 6.512 -33.125 1.536 1 55.09 167 PRO A C 1
ATOM 1331 O O . PRO A 1 167 ? 5.805 -34.094 1.852 1 55.09 167 PRO A O 1
ATOM 1334 N N . PRO A 1 168 ? 7.207 -32.656 2.516 1 54.09 168 PRO A N 1
ATOM 1335 C CA . PRO A 1 168 ? 6.848 -32.812 3.928 1 54.09 168 PRO A CA 1
ATOM 1336 C C . PRO A 1 168 ? 5.352 -32.656 4.18 1 54.09 168 PRO A C 1
ATOM 1338 O O . PRO A 1 168 ? 4.809 -33.219 5.125 1 54.09 168 PRO A O 1
ATOM 1341 N N . SER A 1 169 ? 4.59 -31.875 3.498 1 59.19 169 SER A N 1
ATOM 1342 C CA . SER A 1 169 ? 3.285 -31.531 4.055 1 59.19 169 SER A CA 1
ATOM 1343 C C . SER A 1 169 ? 2.152 -32.125 3.217 1 59.19 169 SER A C 1
ATOM 1345 O O . SER A 1 169 ? 0.988 -32.062 3.619 1 59.19 169 SER A O 1
ATOM 1347 N N . GLY A 1 170 ? 2.258 -33.188 2.471 1 78 170 GLY A N 1
ATOM 1348 C CA . GLY A 1 170 ? 1.126 -33.719 1.722 1 78 170 GLY A CA 1
ATOM 1349 C C . GLY A 1 170 ? 0.129 -32.656 1.32 1 78 170 GLY A C 1
ATOM 1350 O O . GLY A 1 170 ? 0.461 -31.453 1.299 1 78 170 GLY A O 1
ATOM 1351 N N . MET A 1 171 ? -1.104 -33 0.852 1 86.75 171 MET A N 1
ATOM 1352 C CA . MET A 1 171 ? -2.145 -32.062 0.387 1 86.75 171 MET A CA 1
ATOM 1353 C C . MET A 1 171 ? -3.021 -31.609 1.547 1 86.75 171 MET A C 1
ATOM 1355 O O . MET A 1 171 ? -3.215 -32.344 2.514 1 86.75 171 MET A O 1
ATOM 1359 N N . SER A 1 172 ? -3.512 -30.438 1.473 1 84 172 SER A N 1
ATOM 1360 C CA . SER A 1 172 ? -4.398 -29.859 2.48 1 84 172 SER A CA 1
ATOM 1361 C C . SER A 1 172 ? -5.844 -30.281 2.246 1 84 172 SER A C 1
ATOM 1363 O O . SER A 1 172 ? -6.156 -30.938 1.248 1 84 172 SER A O 1
ATOM 1365 N N . VAL A 1 173 ? -6.668 -29.844 3.246 1 89.94 173 VAL A N 1
ATOM 1366 C CA . VAL A 1 173 ? -8.102 -30.078 3.115 1 89.94 173 VAL A CA 1
ATOM 1367 C C . VAL A 1 173 ? -8.625 -29.391 1.855 1 89.94 173 VAL A C 1
ATOM 1369 O O . VAL A 1 173 ? -9.391 -29.984 1.089 1 89.94 173 VAL A O 1
ATOM 1372 N N . ASP A 1 174 ? -8.133 -28.234 1.65 1 90.06 174 ASP A N 1
ATOM 1373 C CA . ASP A 1 174 ? -8.578 -27.469 0.497 1 90.06 174 ASP A CA 1
ATOM 1374 C C . ASP A 1 174 ? -8.117 -28.109 -0.809 1 90.06 174 ASP A C 1
ATOM 1376 O O . ASP A 1 174 ? -8.82 -28.047 -1.818 1 90.06 174 ASP A O 1
ATOM 1380 N N . ASP A 1 175 ? -6.922 -28.656 -0.769 1 91.5 175 ASP A N 1
ATOM 1381 C CA . ASP A 1 175 ? -6.434 -29.359 -1.952 1 91.5 175 ASP A CA 1
ATOM 1382 C C . ASP A 1 175 ? -7.375 -30.484 -2.344 1 91.5 175 ASP A C 1
ATOM 1384 O O . ASP A 1 175 ? -7.715 -30.641 -3.52 1 91.5 175 ASP A O 1
ATOM 1388 N N . CYS A 1 176 ? -7.781 -31.188 -1.369 1 94.88 176 CYS A N 1
ATOM 1389 C CA . CYS A 1 176 ? -8.695 -32.312 -1.604 1 94.88 176 CYS A CA 1
ATOM 1390 C C . CYS A 1 176 ? -10.008 -31.812 -2.203 1 94.88 176 CYS A C 1
ATOM 1392 O O . CYS A 1 176 ? -10.516 -32.406 -3.158 1 94.88 176 CYS A O 1
ATOM 1394 N N . TYR A 1 177 ? -10.484 -30.781 -1.627 1 94.12 177 TYR A N 1
ATOM 1395 C CA . TYR A 1 177 ? -11.734 -30.203 -2.107 1 94.12 177 TYR A CA 1
ATOM 1396 C C . TYR A 1 177 ? -11.617 -29.781 -3.566 1 94.12 177 TYR A C 1
ATOM 1398 O O . TYR A 1 177 ? -12.5 -30.062 -4.379 1 94.12 177 TYR A O 1
ATOM 1406 N N . LEU A 1 178 ? -10.539 -29.141 -3.861 1 93.69 178 LEU A N 1
ATOM 1407 C CA . LEU A 1 178 ? -10.367 -28.578 -5.199 1 93.69 178 LEU A CA 1
ATOM 1408 C C . LEU A 1 178 ? -10.203 -29.688 -6.234 1 93.69 178 LEU A C 1
ATOM 1410 O O . LEU A 1 178 ? -10.758 -29.609 -7.332 1 93.69 178 LEU A O 1
ATOM 1414 N N . ILE A 1 179 ? -9.461 -30.703 -5.91 1 96.06 179 ILE A N 1
ATOM 1415 C CA . ILE A 1 179 ? -9.281 -31.828 -6.82 1 96.06 179 ILE A CA 1
ATOM 1416 C C . ILE A 1 179 ? -10.617 -32.531 -7.016 1 96.06 179 ILE A C 1
ATOM 1418 O O . ILE A 1 179 ? -10.992 -32.875 -8.141 1 96.06 179 ILE A O 1
ATOM 1422 N N . GLY A 1 180 ? -11.336 -32.75 -5.941 1 96.25 180 GLY A N 1
ATOM 1423 C CA . GLY A 1 180 ? -12.648 -33.375 -6.039 1 96.25 180 GLY A CA 1
ATOM 1424 C C . GLY A 1 180 ? -13.625 -32.562 -6.871 1 96.25 180 GLY A C 1
ATOM 1425 O O . GLY A 1 180 ? -14.438 -33.125 -7.609 1 96.25 180 GLY A O 1
ATOM 1426 N N . TYR A 1 181 ? -13.539 -31.328 -6.715 1 94.5 181 TYR A N 1
ATOM 1427 C CA . TYR A 1 181 ? -14.414 -30.438 -7.473 1 94.5 181 TYR A CA 1
ATOM 1428 C C . TYR A 1 181 ? -14.141 -30.562 -8.969 1 94.5 181 TYR A C 1
ATOM 1430 O O . TYR A 1 181 ? -15.07 -30.562 -9.773 1 94.5 181 TYR A O 1
ATOM 1438 N N . GLU A 1 182 ? -12.891 -30.594 -9.297 1 94.94 182 GLU A N 1
ATOM 1439 C CA . GLU A 1 182 ? -12.547 -30.766 -10.711 1 94.94 182 GLU A CA 1
ATOM 1440 C C . GLU A 1 182 ? -12.992 -32.125 -11.227 1 94.94 182 GLU A C 1
ATOM 1442 O O . GLU A 1 182 ? -13.367 -32.25 -12.391 1 94.94 182 GLU A O 1
ATOM 1447 N N . ALA A 1 183 ? -12.914 -33.094 -10.391 1 95.62 183 ALA A N 1
ATOM 1448 C CA . ALA A 1 183 ? -13.438 -34.438 -10.758 1 95.62 183 ALA A CA 1
ATOM 1449 C C . ALA A 1 183 ? -14.938 -34.344 -11.047 1 95.62 183 ALA A C 1
ATOM 1451 O O . ALA A 1 183 ? -15.414 -34.938 -12.023 1 95.62 183 ALA A O 1
ATOM 1452 N N . TYR A 1 184 ? -15.617 -33.625 -10.227 1 94.44 184 TYR A N 1
ATOM 1453 C CA . TYR A 1 184 ? -17.047 -33.438 -10.406 1 94.44 184 TYR A CA 1
ATOM 1454 C C . TYR A 1 184 ? -17.344 -32.781 -11.742 1 94.44 184 TYR A C 1
ATOM 1456 O O . TYR A 1 184 ? -18.234 -33.219 -12.484 1 94.44 184 TYR A O 1
ATOM 1464 N N . LYS A 1 185 ? -16.609 -31.781 -12.07 1 91.56 185 LYS A N 1
ATOM 1465 C CA . LYS A 1 185 ? -16.797 -31.062 -13.336 1 91.56 185 LYS A CA 1
ATOM 1466 C C . LYS A 1 185 ? -16.531 -31.984 -14.523 1 91.56 185 LYS A C 1
ATOM 1468 O O . LYS A 1 185 ? -17.188 -31.844 -15.57 1 91.56 185 LYS A O 1
ATOM 1473 N N . ALA A 1 186 ? -15.633 -32.906 -14.305 1 90.62 186 ALA A N 1
ATOM 1474 C CA . ALA A 1 186 ? -15.258 -33.844 -15.367 1 90.62 186 ALA A CA 1
ATOM 1475 C C . ALA A 1 186 ? -16.156 -35.062 -15.375 1 90.62 186 ALA A C 1
ATOM 1477 O O . ALA A 1 186 ? -15.891 -36.031 -16.062 1 90.62 186 ALA A O 1
ATOM 1478 N N . ASN A 1 187 ? -17.203 -35.094 -14.531 1 90.69 187 ASN A N 1
ATOM 1479 C CA . ASN A 1 187 ? -18.172 -36.156 -14.414 1 90.69 187 ASN A CA 1
ATOM 1480 C C . ASN A 1 187 ? -17.531 -37.469 -13.914 1 90.69 187 ASN A C 1
ATOM 1482 O O . ASN A 1 187 ? -17.906 -38.562 -14.328 1 90.69 187 ASN A O 1
ATOM 1486 N N . ASP A 1 188 ? -16.453 -37.281 -13.211 1 92.56 188 ASP A N 1
ATOM 1487 C CA . ASP A 1 188 ? -15.82 -38.406 -12.523 1 92.56 188 ASP A CA 1
ATOM 1488 C C . ASP A 1 188 ? -16.312 -38.531 -11.086 1 92.56 188 ASP A C 1
ATOM 1490 O O . ASP A 1 188 ? -15.664 -38.062 -10.148 1 92.56 188 ASP A O 1
ATOM 1494 N N . THR A 1 189 ? -17.375 -39.25 -10.891 1 93.44 189 THR A N 1
ATOM 1495 C CA . THR A 1 189 ? -18.031 -39.312 -9.594 1 93.44 189 THR A CA 1
ATOM 1496 C C . THR A 1 189 ? -17.219 -40.188 -8.625 1 93.44 189 THR A C 1
ATOM 1498 O O . THR A 1 189 ? -17.234 -39.938 -7.414 1 93.44 189 THR A O 1
ATOM 1501 N N . HIS A 1 190 ? -16.5 -41.156 -9.195 1 93.19 190 HIS A N 1
ATOM 1502 C CA . HIS A 1 190 ? -15.688 -42.031 -8.352 1 93.19 190 HIS A CA 1
ATOM 1503 C C . HIS A 1 190 ? -14.648 -41.219 -7.582 1 93.19 190 HIS A C 1
ATOM 1505 O O . HIS A 1 190 ? -14.617 -41.25 -6.348 1 93.19 190 HIS A O 1
ATOM 1511 N N . TYR A 1 191 ? -13.914 -40.5 -8.289 1 95 191 TYR A N 1
ATOM 1512 C CA . TYR A 1 191 ? -12.836 -39.781 -7.629 1 95 191 TYR A CA 1
ATOM 1513 C C . TYR A 1 191 ? -13.375 -38.531 -6.902 1 95 191 TYR A C 1
ATOM 1515 O O . TYR A 1 191 ? -12.797 -38.094 -5.91 1 95 191 TYR A O 1
ATOM 1523 N N . CYS A 1 192 ? -14.445 -38 -7.387 1 96.38 192 CYS A N 1
ATOM 1524 C CA . CYS A 1 192 ? -15.078 -36.906 -6.633 1 96.38 192 CYS A CA 1
ATOM 1525 C C . CYS A 1 192 ? -15.391 -37.375 -5.207 1 96.38 192 CYS A C 1
ATOM 1527 O O . CYS A 1 192 ? -14.992 -36.719 -4.246 1 96.38 192 CYS A O 1
ATOM 1529 N N . VAL A 1 193 ? -16 -38.5 -5.09 1 96.06 193 VAL A N 1
ATOM 1530 C CA . VAL A 1 193 ? -16.391 -39.031 -3.781 1 96.06 193 VAL A CA 1
ATOM 1531 C C . VAL A 1 193 ? -15.148 -39.344 -2.963 1 96.06 193 VAL A C 1
ATOM 1533 O O . VAL A 1 193 ? -15.062 -39 -1.786 1 96.06 193 VAL A O 1
ATOM 1536 N N . LYS A 1 194 ? -14.156 -39.969 -3.553 1 96.69 194 LYS A N 1
ATOM 1537 C CA . LYS A 1 194 ? -12.953 -40.406 -2.838 1 96.69 194 LYS A CA 1
ATOM 1538 C C . LYS A 1 194 ? -12.18 -39.219 -2.299 1 96.69 194 LYS A C 1
ATOM 1540 O O . LYS A 1 194 ? -11.672 -39.25 -1.176 1 96.69 194 LYS A O 1
ATOM 1545 N N . TRP A 1 195 ? -12.102 -38.188 -3.072 1 97.25 195 TRP A N 1
ATOM 1546 C CA . TRP A 1 195 ? -11.352 -37 -2.639 1 97.25 195 TRP A CA 1
ATOM 1547 C C . TRP A 1 195 ? -12.117 -36.219 -1.573 1 97.25 195 TRP A C 1
ATOM 1549 O O . TRP A 1 195 ? -11.516 -35.656 -0.669 1 97.25 195 TRP A O 1
ATOM 1559 N N . MET A 1 196 ? -13.438 -36.188 -1.666 1 96.25 196 MET A N 1
ATOM 1560 C CA . MET A 1 196 ? -14.219 -35.562 -0.602 1 96.25 196 MET A CA 1
ATOM 1561 C C . MET A 1 196 ? -14.086 -36.344 0.701 1 96.25 196 MET A C 1
ATOM 1563 O O . MET A 1 196 ? -13.984 -35.75 1.777 1 96.25 196 MET A O 1
ATOM 1567 N N . GLU A 1 197 ? -14.039 -37.656 0.578 1 96.12 197 GLU A N 1
ATOM 1568 C CA . GLU A 1 197 ? -13.836 -38.5 1.76 1 96.12 197 GLU A CA 1
ATOM 1569 C C . GLU A 1 197 ? -12.484 -38.219 2.402 1 96.12 197 GLU A C 1
ATOM 1571 O O . GLU A 1 197 ? -12.383 -38.094 3.625 1 96.12 197 GLU A O 1
ATOM 1576 N N . GLU A 1 198 ? -11.539 -38.094 1.572 1 95.81 198 GLU A N 1
ATOM 1577 C CA . GLU A 1 198 ? -10.203 -37.812 2.078 1 95.81 198 GLU A CA 1
ATOM 1578 C C . GLU A 1 198 ? -10.141 -36.406 2.695 1 95.81 198 GLU A C 1
ATOM 1580 O O . GLU A 1 198 ? -9.516 -36.219 3.744 1 95.81 198 GLU A O 1
ATOM 1585 N N . GLY A 1 199 ? -10.75 -35.469 2.039 1 94.75 199 GLY A N 1
ATOM 1586 C CA . GLY A 1 199 ? -10.797 -34.125 2.588 1 94.75 199 GLY A CA 1
ATOM 1587 C C . GLY A 1 199 ? -11.477 -34.062 3.943 1 94.75 199 GLY A C 1
ATOM 1588 O O . GLY A 1 199 ? -10.969 -33.406 4.867 1 94.75 199 GLY A O 1
ATOM 1589 N N . LEU A 1 200 ? -12.562 -34.688 4.082 1 93.69 200 LEU A N 1
ATOM 1590 C CA . LEU A 1 200 ? -13.305 -34.688 5.336 1 93.69 200 LEU A CA 1
ATOM 1591 C C . LEU A 1 200 ? -12.516 -35.406 6.43 1 93.69 200 LEU A C 1
ATOM 1593 O O . LEU A 1 200 ? -12.539 -35 7.59 1 93.69 200 LEU A O 1
ATOM 1597 N N . ARG A 1 201 ? -11.867 -36.469 6.094 1 94.19 201 ARG A N 1
ATOM 1598 C CA . ARG A 1 201 ? -11.023 -37.188 7.051 1 94.19 201 ARG A CA 1
ATOM 1599 C C . ARG A 1 201 ? -9.93 -36.25 7.586 1 94.19 201 ARG A C 1
ATOM 1601 O O . ARG A 1 201 ? -9.719 -36.188 8.797 1 94.19 201 ARG A O 1
ATOM 1608 N N . ARG A 1 202 ? -9.25 -35.562 6.723 1 90.88 202 ARG A N 1
ATOM 1609 C CA . ARG A 1 202 ? -8.172 -34.656 7.105 1 90.88 202 ARG A CA 1
ATOM 1610 C C . ARG A 1 202 ? -8.703 -33.5 7.965 1 90.88 202 ARG A C 1
ATOM 1612 O O . ARG A 1 202 ? -8.039 -33.094 8.906 1 90.88 202 ARG A O 1
ATOM 1619 N N . TYR A 1 203 ? -9.82 -33.062 7.551 1 90.06 203 TYR A N 1
ATOM 1620 C CA . TYR A 1 203 ? -10.453 -32 8.344 1 90.06 203 TYR A CA 1
ATOM 1621 C C . TYR A 1 203 ? -10.688 -32.469 9.773 1 90.06 203 TYR A C 1
ATOM 1623 O O . TYR A 1 203 ? -10.391 -31.75 10.727 1 90.06 203 TYR A O 1
ATOM 1631 N N . LYS A 1 204 ? -11.172 -33.625 9.945 1 89.25 204 LYS A N 1
ATOM 1632 C CA . LYS A 1 204 ? -11.469 -34.188 11.266 1 89.25 204 LYS A CA 1
ATOM 1633 C C . LYS A 1 204 ? -10.188 -34.438 12.055 1 89.25 204 LYS A C 1
ATOM 1635 O O . LYS A 1 204 ? -10.18 -34.344 13.289 1 89.25 204 LYS A O 1
ATOM 1640 N N . GLU A 1 205 ? -9.133 -34.688 11.352 1 89.38 205 GLU A N 1
ATOM 1641 C CA . GLU A 1 205 ? -7.848 -34.938 11.992 1 89.38 205 GLU A CA 1
ATOM 1642 C C . GLU A 1 205 ? -7.141 -33.625 12.352 1 89.38 205 GLU A C 1
ATOM 1644 O O . GLU A 1 205 ? -6.062 -33.656 12.953 1 89.38 205 GLU A O 1
ATOM 1649 N N . GLY A 1 206 ? -7.668 -32.5 11.891 1 82.38 206 GLY A N 1
ATOM 1650 C CA . GLY A 1 206 ? -7.168 -31.219 12.344 1 82.38 206 GLY A CA 1
ATOM 1651 C C . GLY A 1 206 ? -6.203 -30.578 11.375 1 82.38 206 GLY A C 1
ATOM 1652 O O . GLY A 1 206 ? -5.395 -29.734 11.758 1 82.38 206 GLY A O 1
ATOM 1653 N N . TYR A 1 207 ? -6.281 -31.031 10.102 1 81.06 207 TYR A N 1
ATOM 1654 C CA . TYR A 1 207 ? -5.449 -30.359 9.109 1 81.06 207 TYR A CA 1
ATOM 1655 C C . TYR A 1 207 ? -5.867 -28.906 8.938 1 81.06 207 TYR A C 1
ATOM 1657 O O . TYR A 1 207 ? -7.059 -28.594 8.961 1 81.06 207 TYR A O 1
ATOM 1665 N N . SER A 1 208 ? -4.918 -28.031 8.789 1 67.5 208 SER A N 1
ATOM 1666 C CA . SER A 1 208 ? -5.164 -26.594 8.766 1 67.5 208 SER A CA 1
ATOM 1667 C C . SER A 1 208 ? -5.738 -26.156 7.426 1 67.5 208 SER A C 1
ATOM 1669 O O . SER A 1 208 ? -5.371 -26.688 6.379 1 67.5 208 SER A O 1
ATOM 1671 N N . ILE A 1 209 ? -6.77 -25.219 7.531 1 70.88 209 ILE A N 1
ATOM 1672 C CA . ILE A 1 209 ? -7.293 -24.484 6.379 1 70.88 209 ILE A CA 1
ATOM 1673 C C . ILE A 1 209 ? -6.82 -23.047 6.422 1 70.88 209 ILE A C 1
ATOM 1675 O O . ILE A 1 209 ? -6.922 -22.375 7.457 1 70.88 209 ILE A O 1
ATOM 1679 N N . MET A 1 210 ? -6.234 -22.656 5.312 1 66.06 210 MET A N 1
ATOM 1680 C CA . MET A 1 210 ? -5.707 -21.297 5.258 1 66.06 210 MET A CA 1
ATOM 1681 C C . MET A 1 210 ? -6.832 -20.281 5.074 1 66.06 210 MET A C 1
ATOM 1683 O O . MET A 1 210 ? -7.875 -20.594 4.508 1 66.06 210 MET A O 1
ATOM 1687 N N . PRO A 1 211 ? -6.562 -19.031 5.516 1 61.44 211 PRO A N 1
ATOM 1688 C CA . PRO A 1 211 ? -7.609 -18.016 5.469 1 61.44 211 PRO A CA 1
ATOM 1689 C C . PRO A 1 211 ? -8.094 -17.734 4.047 1 61.44 211 PRO A C 1
ATOM 1691 O O . PRO A 1 211 ? -9.25 -17.344 3.852 1 61.44 211 PRO A O 1
ATOM 1694 N N . TRP A 1 212 ? -7.297 -18.031 3.137 1 59.88 212 TRP A N 1
ATOM 1695 C CA . TRP A 1 212 ? -7.676 -17.688 1.771 1 59.88 212 TRP A CA 1
ATOM 1696 C C . TRP A 1 212 ? -8.359 -18.859 1.082 1 59.88 212 TRP A C 1
ATOM 1698 O O . TRP A 1 212 ? -8.82 -18.734 -0.057 1 59.88 212 TRP A O 1
ATOM 1708 N N . GLU A 1 213 ? -8.445 -19.875 1.787 1 68.44 213 GLU A N 1
ATOM 1709 C CA . GLU A 1 213 ? -9.016 -21.094 1.201 1 68.44 213 GLU A CA 1
ATOM 1710 C C . GLU A 1 213 ? -10.523 -21.156 1.439 1 68.44 213 GLU A C 1
ATOM 1712 O O . GLU A 1 213 ? -11.023 -20.641 2.445 1 68.44 213 GLU A O 1
ATOM 1717 N N . SER A 1 214 ? -11.211 -21.625 0.398 1 62.09 214 SER A N 1
ATOM 1718 C CA . SER A 1 214 ? -12.672 -21.609 0.329 1 62.09 214 SER A CA 1
ATOM 1719 C C . SER A 1 214 ? -13.258 -22.906 0.896 1 62.09 214 SER A C 1
ATOM 1721 O O . SER A 1 214 ? -14.469 -22.984 1.121 1 62.09 214 SER A O 1
ATOM 1723 N N . SER A 1 215 ? -12.398 -23.844 1.241 1 74.69 215 SER A N 1
ATOM 1724 C CA . SER A 1 215 ? -12.953 -25.156 1.6 1 74.69 215 SER A CA 1
ATOM 1725 C C . SER A 1 215 ? -13.5 -25.141 3.025 1 74.69 215 SER A C 1
ATOM 1727 O O . SER A 1 215 ? -13.055 -24.344 3.859 1 74.69 215 SER A O 1
ATOM 1729 N N . SER A 1 216 ? -14.656 -25.828 3.23 1 82.38 216 SER A N 1
ATOM 1730 C CA . SER A 1 216 ? -15.258 -26.047 4.543 1 82.38 216 SER A CA 1
ATOM 1731 C C . SER A 1 216 ? -15.867 -27.438 4.652 1 82.38 216 SER A C 1
ATOM 1733 O O . SER A 1 216 ? -16.016 -28.141 3.646 1 82.38 216 SER A O 1
ATOM 1735 N N . GLU A 1 217 ? -16.047 -27.797 5.848 1 86.94 217 GLU A N 1
ATOM 1736 C CA . GLU A 1 217 ? -16.719 -29.078 6.066 1 86.94 217 GLU A CA 1
ATOM 1737 C C . GLU A 1 217 ? -18.047 -29.125 5.316 1 86.94 217 GLU A C 1
ATOM 1739 O O . GLU A 1 217 ? -18.359 -30.125 4.656 1 86.94 217 GLU A O 1
ATOM 1744 N N . ILE A 1 218 ? -18.719 -28.031 5.332 1 88.38 218 ILE A N 1
ATOM 1745 C CA . ILE A 1 218 ? -20.031 -27.938 4.707 1 88.38 218 ILE A CA 1
ATOM 1746 C C . ILE A 1 218 ? -19.891 -28.031 3.191 1 88.38 218 ILE A C 1
ATOM 1748 O O . ILE A 1 218 ? -20.641 -28.781 2.541 1 88.38 218 ILE A O 1
ATOM 1752 N N . ALA A 1 219 ? -18.922 -27.359 2.66 1 89.94 219 ALA A N 1
ATOM 1753 C CA . ALA A 1 219 ? -18.719 -27.359 1.216 1 89.94 219 ALA A CA 1
ATOM 1754 C C . ALA A 1 219 ? -18.359 -28.766 0.724 1 89.94 219 ALA A C 1
ATOM 1756 O O . ALA A 1 219 ? -18.828 -29.203 -0.329 1 89.94 219 ALA A O 1
ATOM 1757 N N . MET A 1 220 ? -17.531 -29.453 1.455 1 93.25 220 MET A N 1
ATOM 1758 C CA . MET A 1 220 ? -17.109 -30.797 1.067 1 93.25 220 MET A CA 1
ATOM 1759 C C . MET A 1 220 ? -18.25 -31.797 1.185 1 93.25 220 MET A C 1
ATOM 1761 O O . MET A 1 220 ? -18.422 -32.656 0.328 1 93.25 220 MET A O 1
ATOM 1765 N N . LEU A 1 221 ? -19.078 -31.625 2.219 1 93.44 221 LEU A N 1
ATOM 1766 C CA . LEU A 1 221 ? -20.234 -32.5 2.373 1 93.44 221 LEU A CA 1
ATOM 1767 C C . LEU A 1 221 ? -21.25 -32.25 1.251 1 93.44 221 LEU A C 1
ATOM 1769 O O . LEU A 1 221 ? -21.859 -33.219 0.745 1 93.44 221 LEU A O 1
ATOM 1773 N N . GLN A 1 222 ? -21.391 -31.062 0.923 1 94.19 222 GLN A N 1
ATOM 1774 C CA . GLN A 1 222 ? -22.281 -30.719 -0.18 1 94.19 222 GLN A CA 1
ATOM 1775 C C . GLN A 1 222 ? -21.828 -31.375 -1.48 1 94.19 222 GLN A C 1
ATOM 1777 O O . GLN A 1 222 ? -22.625 -32 -2.178 1 94.19 222 GLN A O 1
ATOM 1782 N N . LEU A 1 223 ? -20.594 -31.203 -1.746 1 94.44 223 LEU A N 1
ATOM 1783 C CA . LEU A 1 223 ? -20.062 -31.75 -2.992 1 94.44 223 LEU A CA 1
ATOM 1784 C C . LEU A 1 223 ? -20.109 -33.281 -2.986 1 94.44 223 LEU A C 1
ATOM 1786 O O . LEU A 1 223 ? -20.422 -33.875 -4.008 1 94.44 223 LEU A O 1
ATOM 1790 N N . LYS A 1 224 ? -19.797 -33.875 -1.903 1 95.88 224 LYS A N 1
ATOM 1791 C CA . LYS A 1 224 ? -19.875 -35.344 -1.781 1 95.88 224 LYS A CA 1
ATOM 1792 C C . LYS A 1 224 ? -21.281 -35.844 -2.045 1 95.88 224 LYS A C 1
ATOM 1794 O O . LYS A 1 224 ? -21.484 -36.812 -2.775 1 95.88 224 LYS A O 1
ATOM 1799 N N . THR A 1 225 ? -22.219 -35.156 -1.465 1 95 225 THR A N 1
ATOM 1800 C CA . THR A 1 225 ? -23.625 -35.5 -1.643 1 95 225 THR A CA 1
ATOM 1801 C C . THR A 1 225 ? -24.031 -35.438 -3.115 1 95 225 THR A C 1
ATOM 1803 O O . THR A 1 225 ? -24.672 -36.344 -3.639 1 95 225 THR A O 1
ATOM 1806 N N . GLU A 1 226 ? -23.609 -34.438 -3.713 1 94.12 226 GLU A N 1
ATOM 1807 C CA . GLU A 1 226 ? -23.922 -34.219 -5.125 1 94.12 226 GLU A CA 1
ATOM 1808 C C . GLU A 1 226 ? -23.281 -35.312 -5.988 1 94.12 226 GLU A C 1
ATOM 1810 O O . GLU A 1 226 ? -23.906 -35.812 -6.938 1 94.12 226 GLU A O 1
ATOM 1815 N N . CYS A 1 227 ? -22.062 -35.625 -5.676 1 95.19 227 CYS A N 1
ATOM 1816 C CA . CYS A 1 227 ? -21.359 -36.656 -6.441 1 95.19 227 CYS A CA 1
ATOM 1817 C C . CYS A 1 227 ? -22.031 -38 -6.27 1 95.19 227 CYS A C 1
ATOM 1819 O O . CYS A 1 227 ? -22.156 -38.781 -7.234 1 95.19 227 CYS A O 1
ATOM 1821 N N . LEU A 1 228 ? -22.469 -38.312 -5.137 1 94.38 228 LEU A N 1
ATOM 1822 C CA . LEU A 1 228 ? -23.156 -39.562 -4.863 1 94.38 228 LEU A CA 1
ATOM 1823 C C . LEU A 1 228 ? -24.484 -39.625 -5.605 1 94.38 228 LEU A C 1
ATOM 1825 O O . LEU A 1 228 ? -24.859 -40.656 -6.16 1 94.38 228 LEU A O 1
ATOM 1829 N N . TYR A 1 229 ? -25.141 -38.531 -5.613 1 92.19 229 TYR A N 1
ATOM 1830 C CA . TYR A 1 229 ? -26.406 -38.469 -6.336 1 92.19 229 TYR A CA 1
ATOM 1831 C C . TYR A 1 229 ? -26.188 -38.688 -7.828 1 92.19 229 TYR A C 1
ATOM 1833 O O . TYR A 1 229 ? -26.922 -39.469 -8.453 1 92.19 229 TYR A O 1
ATOM 1841 N N . LYS A 1 230 ? -25.203 -38.094 -8.352 1 91 230 LYS A N 1
ATOM 1842 C CA . LYS A 1 230 ? -24.891 -38.219 -9.773 1 91 230 LYS A CA 1
ATOM 1843 C C . LYS A 1 230 ? -24.484 -39.625 -10.117 1 91 230 LYS A C 1
ATOM 1845 O O . LYS A 1 230 ? -24.672 -40.094 -11.25 1 91 230 LYS A O 1
ATOM 1850 N N . ALA A 1 231 ? -23.938 -40.344 -9.125 1 91.62 231 ALA A N 1
ATOM 1851 C CA . ALA A 1 231 ? -23.484 -41.719 -9.32 1 91.62 231 ALA A CA 1
ATOM 1852 C C . ALA A 1 231 ? -24.609 -42.719 -9.086 1 91.62 231 ALA A C 1
ATOM 1854 O O . ALA A 1 231 ? -24.391 -43.906 -9.062 1 91.62 231 ALA A O 1
ATOM 1855 N N . ASP A 1 232 ? -25.797 -42.219 -8.805 1 89.88 232 ASP A N 1
ATOM 1856 C CA . ASP A 1 232 ? -27 -43 -8.562 1 89.88 232 ASP A CA 1
ATOM 1857 C C . ASP A 1 232 ? -26.859 -43.812 -7.266 1 89.88 232 ASP A C 1
ATOM 1859 O O . ASP A 1 232 ? -27.344 -44.938 -7.18 1 89.88 232 ASP A O 1
ATOM 1863 N N . MET A 1 233 ? -26.062 -43.281 -6.418 1 91.88 233 MET A N 1
ATOM 1864 C CA . MET A 1 233 ? -26 -43.844 -5.074 1 91.88 233 MET A CA 1
ATOM 1865 C C . MET A 1 233 ? -26.922 -43.094 -4.121 1 91.88 233 MET A C 1
ATOM 1867 O O . MET A 1 233 ? -26.453 -42.438 -3.195 1 91.88 233 MET A O 1
ATOM 1871 N N . PHE A 1 234 ? -28.094 -43.312 -4.238 1 90.69 234 PHE A N 1
ATOM 1872 C CA . PHE A 1 234 ? -29.141 -42.469 -3.678 1 90.69 234 PHE A CA 1
ATOM 1873 C C . PHE A 1 234 ? -29.219 -42.625 -2.162 1 90.69 234 PHE A C 1
ATOM 1875 O O . PHE A 1 234 ? -29.359 -41.625 -1.438 1 90.69 234 PHE A O 1
ATOM 1882 N N . ASN A 1 235 ? -29.062 -43.781 -1.687 1 89.25 235 ASN A N 1
ATOM 1883 C CA . ASN A 1 235 ? -29.156 -44 -0.246 1 89.25 235 ASN A CA 1
ATOM 1884 C C . ASN A 1 235 ? -28.031 -43.281 0.497 1 89.25 235 ASN A C 1
ATOM 1886 O O . ASN A 1 235 ? -28.266 -42.656 1.53 1 89.25 235 ASN A O 1
ATOM 1890 N N . LYS A 1 236 ? -26.891 -43.469 -0.087 1 91.62 236 LYS A N 1
ATOM 1891 C CA . LYS A 1 236 ? -25.766 -42.781 0.531 1 91.62 236 LYS A CA 1
ATOM 1892 C C . LYS A 1 236 ? -25.906 -41.25 0.412 1 91.62 236 LYS A C 1
ATOM 1894 O O . LYS A 1 236 ? -25.578 -40.531 1.347 1 91.62 236 LYS A O 1
ATOM 1899 N N . ALA A 1 237 ? -26.375 -40.781 -0.728 1 93.81 237 ALA A N 1
ATOM 1900 C CA . ALA A 1 237 ? -26.594 -39.375 -0.937 1 93.81 237 ALA A CA 1
ATOM 1901 C C . ALA A 1 237 ? -27.594 -38.812 0.073 1 93.81 237 ALA A C 1
ATOM 1903 O O . ALA A 1 237 ? -27.375 -37.719 0.637 1 93.81 237 ALA A O 1
ATOM 1904 N N . TRP A 1 238 ? -28.562 -39.594 0.304 1 92.44 238 TRP A N 1
ATOM 1905 C CA . TRP A 1 238 ? -29.594 -39.188 1.26 1 92.44 238 TRP A CA 1
ATOM 1906 C C . TRP A 1 238 ? -29.016 -39.094 2.67 1 92.44 238 TRP A C 1
ATOM 1908 O O . TRP A 1 238 ? -29.297 -38.156 3.404 1 92.44 238 TRP A O 1
ATOM 1918 N N . SER A 1 239 ? -28.312 -40.094 3.047 1 92.38 239 SER A N 1
ATOM 1919 C CA . SER A 1 239 ? -27.703 -40.125 4.375 1 92.38 239 SER A CA 1
ATOM 1920 C C . SER A 1 239 ? -26.828 -38.875 4.605 1 92.38 239 SER A C 1
ATOM 1922 O O . SER A 1 239 ? -26.906 -38.25 5.66 1 92.38 239 SER A O 1
ATOM 1924 N N . HIS A 1 240 ? -26.031 -38.531 3.619 1 93.88 240 HIS A N 1
ATOM 1925 C CA . HIS A 1 240 ? -25.141 -37.375 3.75 1 93.88 240 HIS A CA 1
ATOM 1926 C C . HIS A 1 240 ? -25.922 -36.062 3.699 1 93.88 240 HIS A C 1
ATOM 1928 O O . HIS A 1 240 ? -25.562 -35.094 4.352 1 93.88 240 HIS A O 1
ATOM 1934 N N . PHE A 1 241 ? -26.984 -36.031 2.953 1 94.75 241 PHE A N 1
ATOM 1935 C CA . PHE A 1 241 ? -27.859 -34.875 2.926 1 94.75 241 PHE A CA 1
ATOM 1936 C C . PHE A 1 241 ? -28.453 -34.625 4.301 1 94.75 241 PHE A C 1
ATOM 1938 O O . PHE A 1 241 ? -28.562 -33.469 4.738 1 94.75 241 PHE A O 1
ATOM 1945 N N . GLN A 1 242 ? -28.781 -35.688 4.922 1 93.69 242 GLN A N 1
ATOM 1946 C CA . GLN A 1 242 ? -29.312 -35.562 6.27 1 93.69 242 GLN A CA 1
ATOM 1947 C C . GLN A 1 242 ? -28.281 -35 7.23 1 93.69 242 GLN A C 1
ATOM 1949 O O . GLN A 1 242 ? -28.594 -34.156 8.062 1 93.69 242 GLN A O 1
ATOM 1954 N N . GLU A 1 243 ? -27.125 -35.5 7.105 1 92.88 243 GLU A N 1
ATOM 1955 C CA . GLU A 1 243 ? -26.031 -34.969 7.926 1 92.88 243 GLU A CA 1
ATOM 1956 C C . GLU A 1 243 ? -25.812 -33.469 7.703 1 92.88 243 GLU A C 1
ATOM 1958 O O . GLU A 1 243 ? -25.656 -32.719 8.656 1 92.88 243 GLU A O 1
ATOM 1963 N N . LEU A 1 244 ? -25.812 -33.062 6.473 1 92.62 244 LEU A N 1
ATOM 1964 C CA . LEU A 1 244 ? -25.656 -31.672 6.094 1 92.62 244 LEU A CA 1
ATOM 1965 C C . LEU A 1 244 ? -26.781 -30.828 6.648 1 92.62 244 LEU A C 1
ATOM 1967 O O . LEU A 1 244 ? -26.562 -29.719 7.141 1 92.62 244 LEU A O 1
ATOM 1971 N N . SER A 1 245 ? -27.922 -31.375 6.59 1 92.56 245 SER A N 1
ATOM 1972 C CA . SER A 1 245 ? -29.109 -30.688 7.066 1 92.56 245 SER A CA 1
ATOM 1973 C C . SER A 1 245 ? -29.047 -30.469 8.578 1 92.56 245 SER A C 1
ATOM 1975 O O . SER A 1 245 ? -29.547 -29.469 9.086 1 92.56 245 SER A O 1
ATOM 1977 N N . MET A 1 246 ? -28.484 -31.312 9.242 1 93.06 246 MET A N 1
ATOM 1978 C CA . MET A 1 246 ? -28.344 -31.188 10.688 1 93.06 246 MET A CA 1
ATOM 1979 C C . MET A 1 246 ? -27.266 -30.172 11.055 1 93.06 246 MET A C 1
ATOM 1981 O O . MET A 1 246 ? -27.422 -29.406 12 1 93.06 246 MET A O 1
ATOM 1985 N N . LEU A 1 247 ? -26.203 -30.188 10.312 1 90.69 247 LEU A N 1
ATOM 1986 C CA . LEU A 1 247 ? -25.078 -29.297 10.578 1 90.69 247 LEU A CA 1
ATOM 1987 C C . LEU A 1 247 ? -25.422 -27.859 10.25 1 90.69 247 LEU A C 1
ATOM 1989 O O . LEU A 1 247 ? -25 -26.938 10.961 1 90.69 247 LEU A O 1
ATOM 1993 N N . ASP A 1 248 ? -26.094 -27.672 9.117 1 91.94 248 ASP A N 1
ATOM 1994 C CA . ASP A 1 248 ? -26.469 -26.328 8.695 1 91.94 248 ASP A CA 1
ATOM 1995 C C . ASP A 1 248 ? -27.844 -26.328 8.039 1 91.94 248 ASP A C 1
ATOM 1997 O O . ASP A 1 248 ? -27.953 -26.266 6.812 1 91.94 248 ASP A O 1
ATOM 2001 N N . PRO A 1 249 ? -28.828 -26.203 8.836 1 90.75 249 PRO A N 1
ATOM 2002 C CA . PRO A 1 249 ? -30.203 -26.328 8.328 1 90.75 249 PRO A CA 1
ATOM 2003 C C . PRO A 1 249 ? -30.594 -25.156 7.422 1 90.75 249 PRO A C 1
ATOM 2005 O O . PRO A 1 249 ? -31.5 -25.281 6.605 1 90.75 249 PRO A O 1
ATOM 2008 N N . LYS A 1 250 ? -29.906 -24.016 7.512 1 91.5 250 LYS A N 1
ATOM 2009 C CA . LYS A 1 250 ? -30.281 -22.828 6.746 1 91.5 250 LYS A CA 1
ATOM 2010 C C . LYS A 1 250 ? -29.406 -22.672 5.504 1 91.5 250 LYS A C 1
ATOM 2012 O O . LYS A 1 250 ? -29.469 -21.656 4.812 1 91.5 250 LYS A O 1
ATOM 2017 N N . ASN A 1 251 ? -28.688 -23.688 5.277 1 89.12 251 ASN A N 1
ATOM 2018 C CA . ASN A 1 251 ? -27.828 -23.688 4.105 1 89.12 251 ASN A CA 1
ATOM 2019 C C . ASN A 1 251 ? -28.625 -23.641 2.811 1 89.12 251 ASN A C 1
ATOM 2021 O O . ASN A 1 251 ? -29.641 -24.344 2.684 1 89.12 251 ASN A O 1
ATOM 2025 N N . ASP A 1 252 ? -28.188 -22.844 1.893 1 88.81 252 ASP A N 1
ATOM 2026 C CA . ASP A 1 252 ? -28.906 -22.656 0.642 1 88.81 252 ASP A CA 1
ATOM 2027 C C . ASP A 1 252 ? -29.078 -23.984 -0.104 1 88.81 252 ASP A C 1
ATOM 2029 O O . ASP A 1 252 ? -30.125 -24.25 -0.694 1 88.81 252 ASP A O 1
ATOM 2033 N N . TYR A 1 253 ? -28.016 -24.719 -0.109 1 89.62 253 TYR A N 1
ATOM 2034 C CA . TYR A 1 253 ? -28.047 -26 -0.786 1 89.62 253 TYR A CA 1
ATOM 2035 C C . TYR A 1 253 ? -29.078 -26.938 -0.151 1 89.62 253 TYR A C 1
ATOM 2037 O O . TYR A 1 253 ? -29.812 -27.641 -0.854 1 89.62 253 TYR A O 1
ATOM 2045 N N . VAL A 1 254 ? -29.188 -26.938 1.092 1 90.69 254 VAL A N 1
ATOM 2046 C CA . VAL A 1 254 ? -30.109 -27.781 1.834 1 90.69 254 VAL A CA 1
ATOM 2047 C C . VAL A 1 254 ? -31.547 -27.344 1.543 1 90.69 254 VAL A C 1
ATOM 2049 O O . VAL A 1 254 ? -32.406 -28.172 1.233 1 90.69 254 VAL A O 1
ATOM 2052 N N . LEU A 1 255 ? -31.703 -26.094 1.613 1 91.75 255 LEU A N 1
ATOM 2053 C CA . LEU A 1 255 ? -33.031 -25.547 1.402 1 91.75 255 LEU A CA 1
ATOM 2054 C C . LEU A 1 255 ? -33.531 -25.828 -0.022 1 91.75 255 LEU A C 1
ATOM 2056 O O . LEU A 1 255 ? -34.688 -26.203 -0.236 1 91.75 255 LEU A O 1
ATOM 2060 N N . LYS A 1 256 ? -32.688 -25.703 -0.941 1 92.25 256 LYS A N 1
ATOM 2061 C CA . LYS A 1 256 ? -33.031 -25.812 -2.355 1 92.25 256 LYS A CA 1
ATOM 2062 C C . LYS A 1 256 ? -33.312 -27.266 -2.74 1 92.25 256 LYS A C 1
ATOM 2064 O O . LYS A 1 256 ? -34.125 -27.531 -3.617 1 92.25 256 LYS A O 1
ATOM 2069 N N . ASN A 1 257 ? -32.594 -28.234 -2.084 1 92.19 257 ASN A N 1
ATOM 2070 C CA . ASN A 1 257 ? -32.656 -29.609 -2.561 1 92.19 257 ASN A CA 1
ATOM 2071 C C . ASN A 1 257 ? -33.438 -30.5 -1.608 1 92.19 257 ASN A C 1
ATOM 2073 O O . ASN A 1 257 ? -33.469 -31.719 -1.785 1 92.19 257 ASN A O 1
ATOM 2077 N N . ARG A 1 258 ? -34.094 -30 -0.704 1 92 258 ARG A N 1
ATOM 2078 C CA . ARG A 1 258 ? -34.781 -30.75 0.334 1 92 258 ARG A CA 1
ATOM 2079 C C . ARG A 1 258 ? -35.875 -31.672 -0.269 1 92 258 ARG A C 1
ATOM 2081 O O . ARG A 1 258 ? -35.906 -32.844 0.047 1 92 258 ARG A O 1
ATOM 2088 N N . THR A 1 259 ? -36.625 -31.141 -1.125 1 91.38 259 THR A N 1
ATOM 2089 C CA . THR A 1 259 ? -37.719 -31.906 -1.724 1 91.38 259 THR A CA 1
ATOM 2090 C C . THR A 1 259 ? -37.188 -33.062 -2.551 1 91.38 259 THR A C 1
ATOM 2092 O O . THR A 1 259 ? -37.719 -34.156 -2.5 1 91.38 259 THR A O 1
ATOM 2095 N N . THR A 1 260 ? -36.188 -32.75 -3.234 1 90.56 260 THR A N 1
ATOM 2096 C CA . THR A 1 260 ? -35.594 -33.75 -4.102 1 90.56 260 THR A CA 1
ATOM 2097 C C . THR A 1 260 ? -35.062 -34.938 -3.281 1 90.56 260 THR A C 1
ATOM 2099 O O . THR A 1 260 ? -35.344 -36.094 -3.604 1 90.56 260 THR A O 1
ATOM 2102 N N . PHE A 1 261 ? -34.438 -34.719 -2.217 1 91.31 261 PHE A N 1
ATOM 2103 C CA . PHE A 1 261 ? -33.812 -35.781 -1.436 1 91.31 261 PHE A CA 1
ATOM 2104 C C . PHE A 1 261 ? -34.844 -36.5 -0.571 1 91.31 261 PHE A C 1
ATOM 2106 O O . PHE A 1 261 ? -34.688 -37.719 -0.311 1 91.31 261 PHE A O 1
ATOM 2113 N N . GLU A 1 262 ? -35.844 -35.812 -0.23 1 89.94 262 GLU A N 1
ATOM 2114 C CA . GLU A 1 262 ? -36.938 -36.469 0.477 1 89.94 262 GLU A CA 1
ATOM 2115 C C . GLU A 1 262 ? -37.688 -37.469 -0.434 1 89.94 262 GLU A C 1
ATOM 2117 O O . GLU A 1 262 ? -38.094 -38.531 0.006 1 89.94 262 GLU A O 1
ATOM 2122 N N . ALA A 1 263 ? -37.781 -37.031 -1.629 1 89.38 263 ALA A N 1
ATOM 2123 C CA . ALA A 1 263 ? -38.406 -37.938 -2.607 1 89.38 263 ALA A CA 1
ATOM 2124 C C . ALA A 1 263 ? -37.594 -39.188 -2.811 1 89.38 263 ALA A C 1
ATOM 2126 O O . ALA A 1 263 ? -38.156 -40.281 -2.979 1 89.38 263 ALA A O 1
ATOM 2127 N N . ILE A 1 264 ? -36.312 -39.094 -2.777 1 86.19 264 ILE A N 1
ATOM 2128 C CA . ILE A 1 264 ? -35.406 -40.188 -2.949 1 86.19 264 ILE A CA 1
ATOM 2129 C C . ILE A 1 264 ? -35.562 -41.188 -1.791 1 86.19 264 ILE A C 1
ATOM 2131 O O . ILE A 1 264 ? -35.531 -42.406 -1.993 1 86.19 264 ILE A O 1
ATOM 2135 N N . ALA A 1 265 ? -35.75 -40.719 -0.695 1 83.44 265 ALA A N 1
ATOM 2136 C CA . ALA A 1 265 ? -35.875 -41.531 0.506 1 83.44 265 ALA A CA 1
ATOM 2137 C C . ALA A 1 265 ? -37.156 -42.375 0.442 1 83.44 265 ALA A C 1
ATOM 2139 O O . ALA A 1 265 ? -37.188 -43.5 0.997 1 83.44 265 ALA A O 1
ATOM 2140 N N . ASN A 1 266 ? -38.062 -41.906 -0.296 1 82.06 266 ASN A N 1
ATOM 2141 C CA . ASN A 1 266 ? -39.375 -42.531 -0.296 1 82.06 266 ASN A CA 1
ATOM 2142 C C . ASN A 1 266 ? -39.562 -43.438 -1.513 1 82.06 266 ASN A C 1
ATOM 2144 O O . ASN A 1 266 ? -40.656 -44.031 -1.693 1 82.06 266 ASN A O 1
ATOM 2148 N N . THR A 1 267 ? -38.562 -43.5 -2.35 1 78.56 267 THR A N 1
ATOM 2149 C CA . THR A 1 267 ? -38.688 -44.281 -3.559 1 78.56 267 THR A CA 1
ATOM 2150 C C . THR A 1 267 ? -37.656 -45.406 -3.58 1 78.56 267 THR A C 1
ATOM 2152 O O . THR A 1 267 ? -36.562 -45.281 -3.045 1 78.56 267 THR A O 1
ATOM 2155 N N . THR A 1 268 ? -38.094 -46.594 -3.953 1 72.94 268 THR A N 1
ATOM 2156 C CA . THR A 1 268 ? -37.188 -47.688 -4.176 1 72.94 268 THR A CA 1
ATOM 2157 C C . THR A 1 268 ? -36.375 -47.469 -5.449 1 72.94 268 THR A C 1
ATOM 2159 O O . THR A 1 268 ? -36.938 -47.469 -6.551 1 72.94 268 THR A O 1
ATOM 2162 N N . ASN A 1 269 ? -35.219 -47 -5.309 1 69.06 269 ASN A N 1
ATOM 2163 C CA . ASN A 1 269 ? -34.438 -46.656 -6.48 1 69.06 269 ASN A CA 1
ATOM 2164 C C . ASN A 1 269 ? -33.406 -47.75 -6.816 1 69.06 269 ASN A C 1
ATOM 2166 O O . ASN A 1 269 ? -33 -48.5 -5.938 1 69.06 269 ASN A O 1
ATOM 2170 N N . ASN A 1 270 ? -33.281 -48.094 -8.078 1 76 270 ASN A N 1
ATOM 2171 C CA . ASN A 1 270 ? -32.156 -48.906 -8.523 1 76 270 ASN A CA 1
ATOM 2172 C C . ASN A 1 270 ? -30.812 -48.219 -8.273 1 76 270 ASN A C 1
ATOM 2174 O O . ASN A 1 270 ? -30.547 -47.156 -8.836 1 76 270 ASN A O 1
ATOM 2178 N N . GLU A 1 271 ? -30.094 -48.75 -7.262 1 77.06 271 GLU A N 1
ATOM 2179 C CA . GLU A 1 271 ? -28.906 -48.031 -6.824 1 77.06 271 GLU A CA 1
ATOM 2180 C C . GLU A 1 271 ? -27.625 -48.719 -7.324 1 77.06 271 GLU A C 1
ATOM 2182 O O . GLU A 1 271 ? -27.625 -49.938 -7.551 1 77.06 271 GLU A O 1
ATOM 2187 N N . THR A 1 272 ? -26.703 -47.844 -7.723 1 75.81 272 THR A N 1
ATOM 2188 C CA . THR A 1 272 ? -25.328 -48.312 -7.949 1 75.81 272 THR A CA 1
ATOM 2189 C C . THR A 1 272 ? -24.672 -48.719 -6.633 1 75.81 272 THR A C 1
ATOM 2191 O O . THR A 1 272 ? -24.719 -47.969 -5.652 1 75.81 272 THR A O 1
ATOM 2194 N N . GLU A 1 273 ? -24.281 -49.844 -6.594 1 69.56 273 GLU A N 1
ATOM 2195 C CA . GLU A 1 273 ? -23.75 -50.375 -5.336 1 69.56 273 GLU A CA 1
ATOM 2196 C C . GLU A 1 273 ? -22.297 -49.938 -5.121 1 69.56 273 GLU A C 1
ATOM 2198 O O . GLU A 1 273 ? -21.891 -49.656 -3.996 1 69.56 273 GLU A O 1
ATOM 2203 N N . ARG A 1 274 ? -21.594 -49.938 -6.25 1 77 274 ARG A N 1
ATOM 2204 C CA . ARG A 1 274 ? -20.172 -49.656 -6.129 1 77 274 ARG A CA 1
ATOM 2205 C C . ARG A 1 274 ? -19.734 -48.656 -7.203 1 77 274 ARG A C 1
ATOM 2207 O O . ARG A 1 274 ? -20.203 -48.719 -8.344 1 77 274 ARG A O 1
ATOM 2214 N N . LEU A 1 275 ? -18.906 -47.719 -6.703 1 79.31 275 LEU A N 1
ATOM 2215 C CA . LEU A 1 275 ? -18.328 -46.781 -7.645 1 79.31 275 LEU A CA 1
ATOM 2216 C C . LEU A 1 275 ? -17 -47.312 -8.203 1 79.31 275 LEU A C 1
ATOM 2218 O O . LEU A 1 275 ? -16.172 -47.812 -7.461 1 79.31 275 LEU A O 1
ATOM 2222 N N . TYR A 1 276 ? -16.938 -47.312 -9.461 1 72.88 276 TYR A N 1
ATOM 2223 C CA . TYR A 1 276 ? -15.688 -47.719 -10.109 1 72.88 276 TYR A CA 1
ATOM 2224 C C . TYR A 1 276 ? -15.008 -46.531 -10.766 1 72.88 276 TYR A C 1
ATOM 2226 O O . TYR A 1 276 ? -15.672 -45.562 -11.18 1 72.88 276 TYR A O 1
ATOM 2234 N N . PRO A 1 277 ? -13.617 -46.562 -10.633 1 73.94 277 PRO A N 1
ATOM 2235 C CA . PRO A 1 277 ? -12.945 -45.531 -11.398 1 73.94 277 PRO A CA 1
ATOM 2236 C C . PRO A 1 277 ? -13.391 -45.469 -12.859 1 73.94 277 PRO A C 1
ATOM 2238 O O . PRO A 1 277 ? -13.836 -46.5 -13.406 1 73.94 277 PRO A O 1
ATOM 2241 N N . PRO A 1 278 ? -13.555 -44.25 -13.281 1 64.38 278 PRO A N 1
ATOM 2242 C CA . PRO A 1 278 ? -14 -44.156 -14.672 1 64.38 278 PRO A CA 1
ATOM 2243 C C . PRO A 1 278 ? -13.188 -45.062 -15.609 1 64.38 278 PRO A C 1
ATOM 2245 O O . PRO A 1 278 ? -12 -44.812 -15.828 1 64.38 278 PRO A O 1
ATOM 2248 N N . ARG A 1 279 ? -12.836 -46.25 -15.172 1 57.22 279 ARG A N 1
ATOM 2249 C CA . ARG A 1 279 ? -12.086 -47.094 -16.109 1 57.22 279 ARG A CA 1
ATOM 2250 C C . ARG A 1 279 ? -12.648 -46.969 -17.516 1 57.22 279 ARG A C 1
ATOM 2252 O O . ARG A 1 279 ? -13.797 -47.344 -17.766 1 57.22 279 ARG A O 1
ATOM 2259 N N . THR A 1 280 ? -12.297 -45.906 -18.188 1 55.12 280 THR A N 1
ATOM 2260 C CA . THR A 1 280 ? -12.797 -46 -19.547 1 55.12 280 THR A CA 1
ATOM 2261 C C . THR A 1 280 ? -12.445 -47.344 -20.172 1 55.12 280 THR A C 1
ATOM 2263 O O . THR A 1 280 ? -11.281 -47.75 -20.156 1 55.12 280 THR A O 1
ATOM 2266 N N . VAL A 1 281 ? -13.297 -48.344 -20.172 1 55.94 281 VAL A N 1
ATOM 2267 C CA . VAL A 1 281 ? -13.203 -49.594 -20.906 1 55.94 281 VAL A CA 1
ATOM 2268 C C . VAL A 1 281 ? -12.281 -49.438 -22.109 1 55.94 281 VAL A C 1
ATOM 2270 O O . VAL A 1 281 ? -11.477 -50.312 -22.422 1 55.94 281 VAL A O 1
ATOM 2273 N N . LYS A 1 282 ? -12.172 -48.219 -22.531 1 66.88 282 LYS A N 1
ATOM 2274 C CA . LYS A 1 282 ? -11.531 -48 -23.828 1 66.88 282 LYS A CA 1
ATOM 2275 C C . LYS A 1 282 ? -10.016 -48 -23.688 1 66.88 282 LYS A C 1
ATOM 2277 O O . LYS A 1 282 ? -9.305 -48.438 -24.594 1 66.88 282 LYS A O 1
ATOM 2282 N N . PHE A 1 283 ? -9.438 -47.75 -22.391 1 83.75 283 PHE A N 1
ATOM 2283 C CA . PHE A 1 283 ? -7.984 -47.656 -22.344 1 83.75 283 PHE A CA 1
ATOM 2284 C C . PHE A 1 283 ? -7.426 -48.531 -21.234 1 83.75 283 PHE A C 1
ATOM 2286 O O . PHE A 1 283 ? -6.395 -48.219 -20.641 1 83.75 283 PHE A O 1
ATOM 2293 N N . LYS A 1 284 ? -8.109 -49.531 -20.969 1 85.38 284 LYS A N 1
ATOM 2294 C CA . LYS A 1 284 ? -7.688 -50.438 -19.891 1 85.38 284 LYS A CA 1
ATOM 2295 C C . LYS A 1 284 ? -6.332 -51.062 -20.219 1 85.38 284 LYS A C 1
ATOM 2297 O O . LYS A 1 284 ? -5.445 -51.094 -19.359 1 85.38 284 LYS A O 1
ATOM 2302 N N . ASP A 1 285 ? -6.172 -51.594 -21.484 1 87.62 285 ASP A N 1
ATOM 2303 C CA . ASP A 1 285 ? -4.918 -52.219 -21.875 1 87.62 285 ASP A CA 1
ATOM 2304 C C . ASP A 1 285 ? -3.754 -51.219 -21.797 1 87.62 285 ASP A C 1
ATOM 2306 O O . ASP A 1 285 ? -2.662 -51.594 -21.344 1 87.62 285 ASP A O 1
ATOM 2310 N N . PHE A 1 286 ? -4.043 -50.094 -22.172 1 92.38 286 PHE A N 1
ATOM 2311 C CA . PHE A 1 286 ? -3.043 -49.031 -22.109 1 92.38 286 PHE A CA 1
ATOM 2312 C C . PHE A 1 286 ? -2.611 -48.781 -20.672 1 92.38 286 PHE A C 1
ATOM 2314 O O . PHE A 1 286 ? -1.418 -48.781 -20.359 1 92.38 286 PHE A O 1
ATOM 2321 N N . ASN A 1 287 ? -3.576 -48.625 -19.797 1 91.19 287 ASN A N 1
ATOM 2322 C CA . ASN A 1 287 ? -3.287 -48.344 -18.406 1 91.19 287 ASN A CA 1
ATOM 2323 C C . ASN A 1 287 ? -2.574 -49.531 -17.734 1 91.19 287 ASN A C 1
ATOM 2325 O O . ASN A 1 287 ? -1.651 -49.344 -16.938 1 91.19 287 ASN A O 1
ATOM 2329 N N . ASP A 1 288 ? -3.002 -50.656 -18.094 1 90.5 288 ASP A N 1
ATOM 2330 C CA . ASP A 1 288 ? -2.371 -51.875 -17.547 1 90.5 288 ASP A CA 1
ATOM 2331 C C . ASP A 1 288 ? -0.911 -51.969 -17.969 1 90.5 288 ASP A C 1
ATOM 2333 O O . ASP A 1 288 ? -0.047 -52.344 -17.188 1 90.5 288 ASP A O 1
ATOM 2337 N N . CYS A 1 289 ? -0.669 -51.625 -19.234 1 92.19 289 CYS A N 1
ATOM 2338 C CA . CYS A 1 289 ? 0.7 -51.625 -19.734 1 92.19 289 CYS A CA 1
ATOM 2339 C C . CYS A 1 289 ? 1.546 -50.562 -19.031 1 92.19 289 CYS A C 1
ATOM 2341 O O . CYS A 1 289 ? 2.688 -50.844 -18.656 1 92.19 289 CYS A O 1
ATOM 2343 N N . CYS A 1 290 ? 0.958 -49.438 -18.797 1 93.56 290 CYS A N 1
ATOM 2344 C CA . CYS A 1 290 ? 1.663 -48.344 -18.125 1 93.56 290 CYS A CA 1
ATOM 2345 C C . CYS A 1 290 ? 2.016 -48.75 -16.703 1 93.56 290 CYS A C 1
ATOM 2347 O O . CYS A 1 290 ? 3.09 -48.406 -16.203 1 93.56 290 CYS A O 1
ATOM 2349 N N . ASN A 1 291 ? 1.105 -49.438 -16.078 1 89.88 291 ASN A N 1
ATOM 2350 C CA . ASN A 1 291 ? 1.275 -49.844 -14.68 1 89.88 291 ASN A CA 1
ATOM 2351 C C . ASN A 1 291 ? 2.123 -51.094 -14.555 1 89.88 291 ASN A C 1
ATOM 2353 O O . ASN A 1 291 ? 2.422 -51.562 -13.445 1 89.88 291 ASN A O 1
ATOM 2357 N N . GLY A 1 292 ? 2.512 -51.688 -15.617 1 85.06 292 GLY A N 1
ATOM 2358 C CA . GLY A 1 292 ? 3.408 -52.844 -15.617 1 85.06 292 GLY A CA 1
ATOM 2359 C C . GLY A 1 292 ? 2.688 -54.156 -15.453 1 85.06 292 GLY A C 1
ATOM 2360 O O . GLY A 1 292 ? 3.311 -55.188 -15.141 1 85.06 292 GLY A O 1
ATOM 2361 N N . LYS A 1 293 ? 1.404 -54.219 -15.57 1 80 293 LYS A N 1
ATOM 2362 C CA . LYS A 1 293 ? 0.654 -55.469 -15.375 1 80 293 LYS A CA 1
ATOM 2363 C C . LYS A 1 293 ? 0.728 -56.344 -16.609 1 80 293 LYS A C 1
ATOM 2365 O O . LYS A 1 293 ? 0.495 -57.562 -16.531 1 80 293 LYS A O 1
ATOM 2370 N N . VAL A 1 294 ? 0.861 -55.781 -17.828 1 68.88 294 VAL A N 1
ATOM 2371 C CA . VAL A 1 294 ? 0.884 -56.594 -19.047 1 68.88 294 VAL A CA 1
ATOM 2372 C C . VAL A 1 294 ? 2.303 -56.625 -19.609 1 68.88 294 VAL A C 1
ATOM 2374 O O . VAL A 1 294 ? 2.936 -55.594 -19.797 1 68.88 294 VAL A O 1
ATOM 2377 N N . ASN A 1 295 ? 3.191 -57.406 -19.109 1 57.16 295 ASN A N 1
ATOM 2378 C CA . ASN A 1 295 ? 4.445 -57.5 -19.844 1 57.16 295 ASN A CA 1
ATOM 2379 C C . ASN A 1 295 ? 4.461 -58.719 -20.766 1 57.16 295 ASN A C 1
ATOM 2381 O O . ASN A 1 295 ? 4.512 -59.844 -20.297 1 57.16 295 ASN A O 1
ATOM 2385 N N . HIS A 1 296 ? 3.672 -58.625 -21.859 1 55.66 296 HIS A N 1
ATOM 2386 C CA . HIS A 1 296 ? 3.914 -59.75 -22.734 1 55.66 296 HIS A CA 1
ATOM 2387 C C . HIS A 1 296 ? 5.352 -59.75 -23.25 1 55.66 296 HIS A C 1
ATOM 2389 O O . HIS A 1 296 ? 5.84 -58.75 -23.75 1 55.66 296 HIS A O 1
ATOM 2395 N N . LYS A 1 297 ? 6.262 -60.312 -22.422 1 51.66 297 LYS A N 1
ATOM 2396 C CA . LYS A 1 297 ? 7.566 -60.594 -23 1 51.66 297 LYS A CA 1
ATOM 2397 C C . LYS A 1 297 ? 7.43 -61.125 -24.438 1 51.66 297 LYS A C 1
ATOM 2399 O O . LYS A 1 297 ? 7 -62.25 -24.656 1 51.66 297 LYS A O 1
ATOM 2404 N N . GLY A 1 298 ? 6.812 -60.438 -25.297 1 46.97 298 GLY A N 1
ATOM 2405 C CA . GLY A 1 298 ? 7.141 -61.062 -26.562 1 46.97 298 GLY A CA 1
ATOM 2406 C C . GLY A 1 298 ? 8.383 -61.938 -26.484 1 46.97 298 GLY A C 1
ATOM 2407 O O . GLY A 1 298 ? 9.125 -61.875 -25.5 1 46.97 298 GLY A O 1
ATOM 2408 N N . ASN A 1 299 ? 8.383 -63.094 -27.406 1 46.16 299 ASN A N 1
ATOM 2409 C CA . ASN A 1 299 ? 9.508 -64 -27.547 1 46.16 299 ASN A CA 1
ATOM 2410 C C . ASN A 1 299 ? 10.844 -63.281 -27.469 1 46.16 299 ASN A C 1
ATOM 2412 O O . ASN A 1 299 ? 11.383 -62.875 -28.5 1 46.16 299 ASN A O 1
ATOM 2416 N N . SER A 1 300 ? 10.984 -62.438 -26.641 1 46.84 300 SER A N 1
ATOM 2417 C CA . SER A 1 300 ? 12.227 -61.656 -26.578 1 46.84 300 SER A CA 1
ATOM 2418 C C . SER A 1 300 ? 13.438 -62.594 -26.578 1 46.84 300 SER A C 1
ATOM 2420 O O . SER A 1 300 ? 13.852 -63.094 -25.547 1 46.84 300 SER A O 1
ATOM 2422 N N . GLY A 1 301 ? 13.438 -63.594 -27.016 1 47.62 301 GLY A N 1
ATOM 2423 C CA . GLY A 1 301 ? 14.82 -63.969 -27.297 1 47.62 301 GLY A CA 1
ATOM 2424 C C . GLY A 1 301 ? 15.688 -62.75 -27.625 1 47.62 301 GLY A C 1
ATOM 2425 O O . GLY A 1 301 ? 16 -62.5 -28.797 1 47.62 301 GLY A O 1
ATOM 2426 N N . LEU A 1 302 ? 15.602 -61.656 -26.828 1 52.94 302 LEU A N 1
ATOM 2427 C CA . LEU A 1 302 ? 16.109 -60.312 -26.906 1 52.94 302 LEU A CA 1
ATOM 2428 C C . LEU A 1 302 ? 17.609 -60.312 -27.188 1 52.94 302 LEU A C 1
ATOM 2430 O O . LEU A 1 302 ? 18.406 -60.781 -26.391 1 52.94 302 LEU A O 1
ATOM 2434 N N . VAL A 1 303 ? 17.953 -60.5 -28.359 1 59.78 303 VAL A N 1
ATOM 2435 C CA . VAL A 1 303 ? 19.328 -60.438 -28.828 1 59.78 303 VAL A CA 1
ATOM 2436 C C . VAL A 1 303 ? 19.766 -58.969 -28.953 1 59.78 303 VAL A C 1
ATOM 2438 O O . VAL A 1 303 ? 19 -58.125 -29.453 1 59.78 303 VAL A O 1
ATOM 2441 N N . CYS A 1 304 ? 20.5 -58.438 -28 1 65.19 304 CYS A N 1
ATOM 2442 C CA . CYS A 1 304 ? 21.234 -57.188 -28.172 1 65.19 304 CYS A CA 1
ATOM 2443 C C . CYS A 1 304 ? 22.438 -57.406 -29.094 1 65.19 304 CYS A C 1
ATOM 2445 O O . CYS A 1 304 ? 23.203 -58.344 -28.922 1 65.19 304 CYS A O 1
ATOM 2447 N N . TYR A 1 305 ? 22.297 -56.906 -30.312 1 70.5 305 TYR A N 1
ATOM 2448 C CA . TYR A 1 305 ? 23.484 -57 -31.156 1 70.5 305 TYR A CA 1
ATOM 2449 C C . TYR A 1 305 ? 24.078 -55.625 -31.469 1 70.5 305 TYR A C 1
ATOM 2451 O O . TYR A 1 305 ? 23.375 -54.625 -31.375 1 70.5 305 TYR A O 1
ATOM 2459 N N . LEU A 1 306 ? 25.391 -55.594 -31.344 1 68.94 306 LEU A N 1
ATOM 2460 C CA . LEU A 1 306 ? 26.094 -54.406 -31.812 1 68.94 306 LEU A CA 1
ATOM 2461 C C . LEU A 1 306 ? 26.062 -54.312 -33.312 1 68.94 306 LEU A C 1
ATOM 2463 O O . LEU A 1 306 ? 26.484 -55.219 -34.031 1 68.94 306 LEU A O 1
ATOM 2467 N N . LYS A 1 307 ? 25.391 -53.344 -33.75 1 69.38 307 LYS A N 1
ATOM 2468 C CA . LYS A 1 307 ? 25.359 -53.125 -35.188 1 69.38 307 LYS A CA 1
ATOM 2469 C C . LYS A 1 307 ? 26.312 -52 -35.594 1 69.38 307 LYS A C 1
ATOM 2471 O O . LYS A 1 307 ? 26.297 -50.906 -35 1 69.38 307 LYS A O 1
ATOM 2476 N N . HIS A 1 308 ? 27.281 -52.344 -36.438 1 65.31 308 HIS A N 1
ATOM 2477 C CA . HIS A 1 308 ? 28.281 -51.406 -36.906 1 65.31 308 HIS A CA 1
ATOM 2478 C C . HIS A 1 308 ? 27.812 -50.656 -38.156 1 65.31 308 HIS A C 1
ATOM 2480 O O . HIS A 1 308 ? 27.188 -51.281 -39.031 1 65.31 308 HIS A O 1
ATOM 2486 N N . TYR A 1 309 ? 27.922 -49.375 -38.031 1 66.19 309 TYR A N 1
ATOM 2487 C CA . TYR A 1 309 ? 27.547 -48.562 -39.188 1 66.19 309 TYR A CA 1
ATOM 2488 C C . TYR A 1 309 ? 28.766 -47.906 -39.844 1 66.19 309 TYR A C 1
ATOM 2490 O O . TYR A 1 309 ? 29.328 -46.969 -39.312 1 66.19 309 TYR A O 1
ATOM 2498 N N . PRO A 1 310 ? 29.297 -48.406 -40.906 1 61.38 310 PRO A N 1
ATOM 2499 C CA . PRO A 1 310 ? 30.516 -47.938 -41.562 1 61.38 310 PRO A CA 1
ATOM 2500 C C . PRO A 1 310 ? 30.469 -46.438 -41.906 1 61.38 310 PRO A C 1
ATOM 2502 O O . PRO A 1 310 ? 31.5 -45.75 -41.812 1 61.38 310 PRO A O 1
ATOM 2505 N N . THR A 1 311 ? 29.359 -46 -42.188 1 63.47 311 THR A N 1
ATOM 2506 C CA . THR A 1 311 ? 29.266 -44.594 -42.625 1 63.47 311 THR A CA 1
ATOM 2507 C C . THR A 1 311 ? 29.516 -43.656 -41.438 1 63.47 311 THR A C 1
ATOM 2509 O O . THR A 1 311 ? 29.766 -42.469 -41.656 1 63.47 311 THR A O 1
ATOM 2512 N N . LEU A 1 312 ? 29.516 -44.188 -40.281 1 66.56 312 LEU A N 1
ATOM 2513 C CA . LEU A 1 312 ? 29.734 -43.375 -39.125 1 66.56 312 LEU A CA 1
ATOM 2514 C C . LEU A 1 312 ? 31.094 -43.656 -38.469 1 66.56 312 LEU A C 1
ATOM 2516 O O . LEU A 1 312 ? 31.25 -43.562 -37.25 1 66.56 312 LEU A O 1
ATOM 2520 N N . GLY A 1 313 ? 32.094 -44 -39.25 1 57.5 313 GLY A N 1
ATOM 2521 C CA . GLY A 1 313 ? 33.406 -44.312 -38.75 1 57.5 313 GLY A CA 1
ATOM 2522 C C . GLY A 1 313 ? 33.438 -45.531 -37.812 1 57.5 313 GLY A C 1
ATOM 2523 O O . GLY A 1 313 ? 34.156 -45.531 -36.812 1 57.5 313 GLY A O 1
ATOM 2524 N N . PHE A 1 314 ? 32.656 -46.438 -37.906 1 56.94 314 PHE A N 1
ATOM 2525 C CA . PHE A 1 314 ? 32.625 -47.75 -37.281 1 56.94 314 PHE A CA 1
ATOM 2526 C C . PHE A 1 314 ? 32.031 -47.656 -35.875 1 56.94 314 PHE A C 1
ATOM 2528 O O . PHE A 1 314 ? 32.406 -48.406 -34.969 1 56.94 314 PHE A O 1
ATOM 2535 N N . ARG A 1 315 ? 31.203 -46.688 -35.688 1 68.06 315 ARG A N 1
ATOM 2536 C CA . ARG A 1 315 ? 30.484 -46.656 -34.406 1 68.06 315 ARG A CA 1
ATOM 2537 C C . ARG A 1 315 ? 29.438 -47.75 -34.344 1 68.06 315 ARG A C 1
ATOM 2539 O O . ARG A 1 315 ? 28.797 -48.062 -35.344 1 68.06 315 ARG A O 1
ATOM 2546 N N . ALA A 1 316 ? 29.453 -48.438 -33.188 1 74.62 316 ALA A N 1
ATOM 2547 C CA . ALA A 1 316 ? 28.484 -49.5 -32.969 1 74.62 316 ALA A CA 1
ATOM 2548 C C . ALA A 1 316 ? 27.422 -49.062 -31.953 1 74.62 316 ALA A C 1
ATOM 2550 O O . ALA A 1 316 ? 27.719 -48.344 -31 1 74.62 316 ALA A O 1
ATOM 2551 N N . PHE A 1 317 ? 26.188 -49.312 -32.406 1 80.75 317 PHE A N 1
ATOM 2552 C CA . PHE A 1 317 ? 25.094 -49.062 -31.5 1 80.75 317 PHE A CA 1
ATOM 2553 C C . PHE A 1 317 ? 24.469 -50.375 -31.031 1 80.75 317 PHE A C 1
ATOM 2555 O O . PHE A 1 317 ? 24.328 -51.312 -31.812 1 80.75 317 PHE A O 1
ATOM 2562 N N . GLY A 1 318 ? 24.219 -50.5 -29.75 1 83.81 318 GLY A N 1
ATOM 2563 C CA . GLY A 1 318 ? 23.453 -51.625 -29.25 1 83.81 318 GLY A CA 1
ATOM 2564 C C . GLY A 1 318 ? 21.984 -51.594 -29.625 1 83.81 318 GLY A C 1
ATOM 2565 O O . GLY A 1 318 ? 21.328 -50.562 -29.5 1 83.81 318 GLY A O 1
ATOM 2566 N N . GLU A 1 319 ? 21.516 -52.625 -30.297 1 88.12 319 GLU A N 1
ATOM 2567 C CA . GLU A 1 319 ? 20.125 -52.75 -30.703 1 88.12 319 GLU A CA 1
ATOM 2568 C C . GLU A 1 319 ? 19.422 -53.875 -29.953 1 88.12 319 GLU A C 1
ATOM 2570 O O . GLU A 1 319 ? 19.969 -55 -29.844 1 88.12 319 GLU A O 1
ATOM 2575 N N . GLU A 1 320 ? 18.344 -53.562 -29.391 1 88.69 320 GLU A N 1
ATOM 2576 C CA . GLU A 1 320 ? 17.5 -54.562 -28.703 1 88.69 320 GLU A CA 1
ATOM 2577 C C . GLU A 1 320 ? 16.172 -54.75 -29.438 1 88.69 320 GLU A C 1
ATOM 2579 O O . GLU A 1 320 ? 15.438 -53.781 -29.672 1 88.69 320 GLU A O 1
ATOM 2584 N N . VAL A 1 321 ? 15.891 -56 -29.844 1 89.38 321 VAL A N 1
ATOM 2585 C CA . VAL A 1 321 ? 14.609 -56.281 -30.484 1 89.38 321 VAL A CA 1
ATOM 2586 C C . VAL A 1 321 ? 13.531 -56.5 -29.438 1 89.38 321 VAL A C 1
ATOM 2588 O O . VAL A 1 321 ? 13.602 -57.406 -28.625 1 89.38 321 VAL A O 1
ATOM 2591 N N . LEU A 1 322 ? 12.57 -55.656 -29.391 1 89.44 322 LEU A N 1
ATOM 2592 C CA . LEU A 1 322 ? 11.5 -55.688 -28.391 1 89.44 322 LEU A CA 1
ATOM 2593 C C . LEU A 1 322 ? 10.328 -56.531 -28.891 1 89.44 322 LEU A C 1
ATOM 2595 O O . LEU A 1 322 ? 9.57 -57.094 -28.094 1 89.44 322 LEU A O 1
ATOM 2599 N N . HIS A 1 323 ? 10.148 -56.531 -30.172 1 89.31 323 HIS A N 1
ATOM 2600 C CA . HIS A 1 323 ? 9.117 -57.312 -30.844 1 89.31 323 HIS A CA 1
ATOM 2601 C C . HIS A 1 323 ? 9.531 -57.656 -32.281 1 89.31 323 HIS A C 1
ATOM 2603 O O . HIS A 1 323 ? 10.148 -56.844 -32.969 1 89.31 323 HIS A O 1
ATOM 2609 N N . ILE A 1 324 ? 9.148 -58.75 -32.75 1 85.75 324 ILE A N 1
ATOM 2610 C CA . ILE A 1 324 ? 9.672 -59.25 -34 1 85.75 324 ILE A CA 1
ATOM 2611 C C . ILE A 1 324 ? 8.711 -58.906 -35.125 1 85.75 324 ILE A C 1
ATOM 2613 O O . ILE A 1 324 ? 9.117 -58.344 -36.156 1 85.75 324 ILE A O 1
ATOM 2617 N N . HIS A 1 325 ? 7.402 -59.188 -34.938 1 83.06 325 HIS A N 1
ATOM 2618 C CA . HIS A 1 325 ? 6.41 -58.875 -35.969 1 83.06 325 HIS A CA 1
ATOM 2619 C C . HIS A 1 325 ? 5.215 -58.156 -35.375 1 83.06 325 HIS A C 1
ATOM 2621 O O . HIS A 1 325 ? 4.371 -58.781 -34.719 1 83.06 325 HIS A O 1
ATOM 2627 N N . PRO A 1 326 ? 5.137 -56.969 -35.562 1 88.12 326 PRO A N 1
ATOM 2628 C CA . PRO A 1 326 ? 5.996 -56.031 -36.281 1 88.12 326 PRO A CA 1
ATOM 2629 C C . PRO A 1 326 ? 7.324 -55.75 -35.562 1 88.12 326 PRO A C 1
ATOM 2631 O O . PRO A 1 326 ? 7.422 -55.938 -34.344 1 88.12 326 PRO A O 1
ATOM 2634 N N . ARG A 1 327 ? 8.242 -55.344 -36.375 1 87.81 327 ARG A N 1
ATOM 2635 C CA . ARG A 1 327 ? 9.578 -55.125 -35.812 1 87.81 327 ARG A CA 1
ATOM 2636 C C . ARG A 1 327 ? 9.602 -53.844 -34.969 1 87.81 327 ARG A C 1
ATOM 2638 O O . ARG A 1 327 ? 9.258 -52.781 -35.438 1 87.81 327 ARG A O 1
ATOM 2645 N N . LEU A 1 328 ? 9.891 -54 -33.75 1 92.38 328 LEU A N 1
ATOM 2646 C CA . LEU A 1 328 ? 10.125 -52.938 -32.781 1 92.38 328 LEU A CA 1
ATOM 2647 C C . LEU A 1 328 ? 11.492 -53.094 -32.125 1 92.38 328 LEU A C 1
ATOM 2649 O O . LEU A 1 328 ? 11.781 -54.156 -31.516 1 92.38 328 LEU A O 1
ATOM 2653 N N . VAL A 1 329 ? 12.336 -52.094 -32.25 1 92.5 329 VAL A N 1
ATOM 2654 C CA . VAL A 1 329 ? 13.688 -52.219 -31.719 1 92.5 329 VAL A CA 1
ATOM 2655 C C . VAL A 1 329 ? 14.016 -51 -30.844 1 92.5 329 VAL A C 1
ATOM 2657 O O . VAL A 1 329 ? 13.461 -49.938 -31.031 1 92.5 329 VAL A O 1
ATOM 2660 N N . LEU A 1 330 ? 14.805 -51.219 -29.844 1 93.69 330 LEU A N 1
ATOM 2661 C CA . LEU A 1 330 ? 15.391 -50.188 -29.016 1 93.69 330 LEU A CA 1
ATOM 2662 C C . LEU A 1 330 ? 16.891 -50.031 -29.297 1 93.69 330 LEU A C 1
ATOM 2664 O O . LEU A 1 330 ? 17.641 -51 -29.203 1 93.69 330 LEU A O 1
ATOM 2668 N N . ILE A 1 331 ? 17.281 -48.844 -29.766 1 93.44 331 ILE A N 1
ATOM 2669 C CA . ILE A 1 331 ? 18.688 -48.562 -30.094 1 93.44 331 ILE A CA 1
ATOM 2670 C C . ILE A 1 331 ? 19.297 -47.719 -28.984 1 93.44 331 ILE A C 1
ATOM 2672 O O . ILE A 1 331 ? 18.766 -46.656 -28.625 1 93.44 331 ILE A O 1
ATOM 2676 N N . HIS A 1 332 ? 20.422 -48.188 -28.469 1 92.06 332 HIS A N 1
ATOM 2677 C CA . HIS A 1 332 ? 21.016 -47.531 -27.312 1 92.06 332 HIS A CA 1
ATOM 2678 C C . HIS A 1 332 ? 22.047 -46.5 -27.75 1 92.06 332 HIS A C 1
ATOM 2680 O O . HIS A 1 332 ? 22.781 -46.688 -28.703 1 92.06 332 HIS A O 1
ATOM 2686 N N . GLY A 1 333 ? 22.078 -45.312 -27.062 1 92.12 333 GLY A N 1
ATOM 2687 C CA . GLY A 1 333 ? 23.125 -44.344 -27.172 1 92.12 333 GLY A CA 1
ATOM 2688 C C . GLY A 1 333 ? 23.094 -43.594 -28.5 1 92.12 333 GLY A C 1
ATOM 2689 O O . GLY A 1 333 ? 24.141 -43.344 -29.109 1 92.12 333 GLY A O 1
ATOM 2690 N N . VAL A 1 334 ? 21.969 -43.312 -28.984 1 93.94 334 VAL A N 1
ATOM 2691 C CA . VAL A 1 334 ? 21.812 -42.688 -30.297 1 93.94 334 VAL A CA 1
ATOM 2692 C C . VAL A 1 334 ? 22.25 -41.219 -30.234 1 93.94 334 VAL A C 1
ATOM 2694 O O . VAL A 1 334 ? 22.75 -40.688 -31.219 1 93.94 334 VAL A O 1
ATOM 2697 N N . ILE A 1 335 ? 21.984 -40.531 -29.125 1 95 335 ILE A N 1
ATOM 2698 C CA . ILE A 1 335 ? 22.344 -39.156 -28.938 1 95 335 ILE A CA 1
ATOM 2699 C C . ILE A 1 335 ? 23.031 -38.969 -27.578 1 95 335 ILE A C 1
ATOM 2701 O O . ILE A 1 335 ? 22.766 -39.688 -26.641 1 95 335 ILE A O 1
ATOM 2705 N N . ASP A 1 336 ? 23.953 -37.969 -27.453 1 93.62 336 ASP A N 1
ATOM 2706 C CA . ASP A 1 336 ? 24.688 -37.781 -26.203 1 93.62 336 ASP A CA 1
ATOM 2707 C C . ASP A 1 336 ? 24.188 -36.562 -25.438 1 93.62 336 ASP A C 1
ATOM 2709 O O . ASP A 1 336 ? 23.312 -35.844 -25.922 1 93.62 336 ASP A O 1
ATOM 2713 N N . ASP A 1 337 ? 24.797 -36.406 -24.25 1 95.56 337 ASP A N 1
ATOM 2714 C CA . ASP A 1 337 ? 24.312 -35.375 -23.312 1 95.56 337 ASP A CA 1
ATOM 2715 C C . ASP A 1 337 ? 24.516 -33.969 -23.891 1 95.56 337 ASP A C 1
ATOM 2717 O O . ASP A 1 337 ? 23.656 -33.094 -23.719 1 95.56 337 ASP A O 1
ATOM 2721 N N . HIS A 1 338 ? 25.594 -33.781 -24.531 1 94.5 338 HIS A N 1
ATOM 2722 C CA . HIS A 1 338 ? 25.875 -32.469 -25.094 1 94.5 338 HIS A CA 1
ATOM 2723 C C . HIS A 1 338 ? 24.875 -32.094 -26.172 1 94.5 338 HIS A C 1
ATOM 2725 O O . HIS A 1 338 ? 24.391 -30.969 -26.219 1 94.5 338 HIS A O 1
ATOM 2731 N N . GLU A 1 339 ? 24.578 -33.094 -27.062 1 94.69 339 GLU A N 1
ATOM 2732 C CA . GLU A 1 339 ? 23.594 -32.875 -28.109 1 94.69 339 GLU A CA 1
ATOM 2733 C C . GLU A 1 339 ? 22.219 -32.594 -27.516 1 94.69 339 GLU A C 1
ATOM 2735 O O . GLU A 1 339 ? 21.484 -31.734 -28 1 94.69 339 GLU A O 1
ATOM 2740 N N . ILE A 1 340 ? 21.906 -33.312 -26.484 1 96.75 340 ILE A N 1
ATOM 2741 C CA . ILE A 1 340 ? 20.609 -33.188 -25.812 1 96.75 340 ILE A CA 1
ATOM 2742 C C . ILE A 1 340 ? 20.453 -31.781 -25.25 1 96.75 340 ILE A C 1
ATOM 2744 O O . ILE A 1 340 ? 19.422 -31.125 -25.453 1 96.75 340 ILE A O 1
ATOM 2748 N N . ASP A 1 341 ? 21.469 -31.281 -24.609 1 94.88 341 ASP A N 1
ATOM 2749 C CA . ASP A 1 341 ? 21.438 -29.969 -24 1 94.88 341 ASP A CA 1
ATOM 2750 C C . ASP A 1 341 ? 21.234 -28.875 -25.062 1 94.88 341 ASP A C 1
ATOM 2752 O O . ASP A 1 341 ? 20.453 -27.938 -24.859 1 94.88 341 ASP A O 1
ATOM 2756 N N . GLN A 1 342 ? 21.875 -29.062 -26.109 1 93.5 342 GLN A N 1
ATOM 2757 C CA . GLN A 1 342 ? 21.75 -28.094 -27.188 1 93.5 342 GLN A CA 1
ATOM 2758 C C . GLN A 1 342 ? 20.344 -28.094 -27.781 1 93.5 342 GLN A C 1
ATOM 2760 O O . GLN A 1 342 ? 19.766 -27.047 -28.031 1 93.5 342 GLN A O 1
ATOM 2765 N N . LEU A 1 343 ? 19.812 -29.266 -28 1 94.81 343 LEU A N 1
ATOM 2766 C CA . LEU A 1 343 ? 18.469 -29.391 -28.562 1 94.81 343 LEU A CA 1
ATOM 2767 C C . LEU A 1 343 ? 17.422 -28.781 -27.641 1 94.81 343 LEU A C 1
ATOM 2769 O O . LEU A 1 343 ? 16.547 -28.047 -28.094 1 94.81 343 LEU A O 1
ATOM 2773 N N . LYS A 1 344 ? 17.531 -29.047 -26.344 1 94.38 344 LYS A N 1
ATOM 2774 C CA . LYS A 1 344 ? 16.578 -28.5 -25.375 1 94.38 344 LYS A CA 1
ATOM 2775 C C . LYS A 1 344 ? 16.641 -26.984 -25.359 1 94.38 344 LYS A C 1
ATOM 2777 O O . LYS A 1 344 ? 15.602 -26.312 -25.297 1 94.38 344 LYS A O 1
ATOM 2782 N N . SER A 1 345 ? 17.844 -26.484 -25.406 1 92.69 345 SER A N 1
ATOM 2783 C CA . SER A 1 345 ? 18.031 -25.031 -25.344 1 92.69 345 SER A CA 1
ATOM 2784 C C . SER A 1 345 ? 17.328 -24.328 -26.5 1 92.69 345 SER A C 1
ATOM 2786 O O . SER A 1 345 ? 16.75 -23.25 -26.328 1 92.69 345 SER A O 1
ATOM 2788 N N . VAL A 1 346 ? 17.328 -24.953 -27.641 1 91.81 346 VAL A N 1
ATOM 2789 C CA . VAL A 1 346 ? 16.719 -24.359 -28.828 1 91.81 346 VAL A CA 1
ATOM 2790 C C . VAL A 1 346 ? 15.211 -24.594 -28.797 1 91.81 346 VAL A C 1
ATOM 2792 O O . VAL A 1 346 ? 14.438 -23.75 -29.266 1 91.81 346 VAL A O 1
ATOM 2795 N N . ALA A 1 347 ? 14.797 -25.625 -28.203 1 94.38 347 ALA A N 1
ATOM 2796 C CA . ALA A 1 347 ? 13.398 -26.047 -28.25 1 94.38 347 ALA A CA 1
ATOM 2797 C C . ALA A 1 347 ? 12.555 -25.281 -27.234 1 94.38 347 ALA A C 1
ATOM 2799 O O . ALA A 1 347 ? 11.391 -24.984 -27.484 1 94.38 347 ALA A O 1
ATOM 2800 N N . VAL A 1 348 ? 13.094 -24.953 -26.078 1 92.88 348 VAL A N 1
ATOM 2801 C CA . VAL A 1 348 ? 12.352 -24.453 -24.938 1 92.88 348 VAL A CA 1
ATOM 2802 C C . VAL A 1 348 ? 11.578 -23.188 -25.328 1 92.88 348 VAL A C 1
ATOM 2804 O O . VAL A 1 348 ? 10.367 -23.109 -25.094 1 92.88 348 VAL A O 1
ATOM 2807 N N . PRO A 1 349 ? 12.172 -22.234 -26.016 1 89.38 349 PRO A N 1
ATOM 2808 C CA . PRO A 1 349 ? 11.414 -21.031 -26.359 1 89.38 349 PRO A CA 1
ATOM 2809 C C . PRO A 1 349 ? 10.328 -21.297 -27.391 1 89.38 349 PRO A C 1
ATOM 2811 O O . PRO A 1 349 ? 9.43 -20.469 -27.578 1 89.38 349 PRO A O 1
ATOM 2814 N N . LYS A 1 350 ? 10.375 -22.422 -28.109 1 92.94 350 LYS A N 1
ATOM 2815 C CA . LYS A 1 350 ? 9.461 -22.703 -29.203 1 92.94 350 LYS A CA 1
ATOM 2816 C C . LYS A 1 350 ? 8.312 -23.609 -28.75 1 92.94 350 LYS A C 1
ATOM 2818 O O . LYS A 1 350 ? 7.418 -23.922 -29.531 1 92.94 350 LYS A O 1
ATOM 2823 N N . LEU A 1 351 ? 8.328 -23.953 -27.5 1 93 351 LEU A N 1
ATOM 2824 C CA . LEU A 1 351 ? 7.34 -24.891 -26.984 1 93 351 LEU A CA 1
ATOM 2825 C C . LEU A 1 351 ? 5.949 -24.281 -26.984 1 93 351 LEU A C 1
ATOM 2827 O O . LEU A 1 351 ? 5.77 -23.141 -26.531 1 93 351 LEU A O 1
ATOM 2831 N N . ARG A 1 352 ? 5.031 -25.047 -27.547 1 91.38 352 ARG A N 1
ATOM 2832 C CA . ARG A 1 352 ? 3.607 -24.719 -27.516 1 91.38 352 ARG A CA 1
ATOM 2833 C C . ARG A 1 352 ? 2.781 -25.969 -27.172 1 91.38 352 ARG A C 1
ATOM 2835 O O . ARG A 1 352 ? 3.236 -27.094 -27.375 1 91.38 352 ARG A O 1
ATOM 2842 N N . ALA A 1 353 ? 1.614 -25.688 -26.688 1 91.69 353 ALA A N 1
ATOM 2843 C CA . ALA A 1 353 ? 0.758 -26.812 -26.328 1 91.69 353 ALA A CA 1
ATOM 2844 C C . ALA A 1 353 ? 0.596 -27.766 -27.5 1 91.69 353 ALA A C 1
ATOM 2846 O O . ALA A 1 353 ? 0.344 -27.344 -28.641 1 91.69 353 ALA A O 1
ATOM 2847 N N . SER A 1 354 ? 0.8 -29.062 -27.219 1 92.94 354 SER A N 1
ATOM 2848 C CA . SER A 1 354 ? 0.656 -30.078 -28.266 1 92.94 354 SER A CA 1
ATOM 2849 C C . SER A 1 354 ? -0.787 -30.172 -28.75 1 92.94 354 SER A C 1
ATOM 2851 O O . SER A 1 354 ? -1.723 -30.078 -27.953 1 92.94 354 SER A O 1
ATOM 2853 N N . THR A 1 355 ? -0.907 -30.344 -30.047 1 88.44 355 THR A N 1
ATOM 2854 C CA . THR A 1 355 ? -2.236 -30.469 -30.625 1 88.44 355 THR A CA 1
ATOM 2855 C C . THR A 1 355 ? -2.438 -31.875 -31.219 1 88.44 355 THR A C 1
ATOM 2857 O O . THR A 1 355 ? -1.47 -32.594 -31.422 1 88.44 355 THR A O 1
ATOM 2860 N N . THR A 1 356 ? -3.664 -32.312 -31.25 1 84.44 356 THR A N 1
ATOM 2861 C CA . THR A 1 356 ? -4.059 -33.5 -31.953 1 84.44 356 THR A CA 1
ATOM 2862 C C . THR A 1 356 ? -4.949 -33.188 -33.156 1 84.44 356 THR A C 1
ATOM 2864 O O . THR A 1 356 ? -5.73 -32.219 -33.094 1 84.44 356 THR A O 1
ATOM 2867 N N . SER A 1 357 ? -4.645 -33.781 -34.281 1 78.25 357 SER A N 1
ATOM 2868 C CA . SER A 1 357 ? -5.383 -33.469 -35.5 1 78.25 357 SER A CA 1
ATOM 2869 C C . SER A 1 357 ? -6.363 -34.594 -35.844 1 78.25 357 SER A C 1
ATOM 2871 O O . SER A 1 357 ? -6.039 -35.781 -35.719 1 78.25 357 SER A O 1
ATOM 2873 N N . THR A 1 358 ? -7.594 -34.25 -35.969 1 67.5 358 THR A N 1
ATOM 2874 C CA . THR A 1 358 ? -8.57 -35.156 -36.562 1 67.5 358 THR A CA 1
ATOM 2875 C C . THR A 1 358 ? -9.062 -34.625 -37.906 1 67.5 358 THR A C 1
ATOM 2877 O O . THR A 1 358 ? -8.992 -33.438 -38.156 1 67.5 358 THR A O 1
ATOM 2880 N N . LYS A 1 359 ? -9.359 -35.5 -38.875 1 64.12 359 LYS A N 1
ATOM 2881 C CA . LYS A 1 359 ? -9.844 -35.125 -40.188 1 64.12 359 LYS A CA 1
ATOM 2882 C C . LYS A 1 359 ? -11.008 -34.156 -40.094 1 64.12 359 LYS A C 1
ATOM 2884 O O . LYS A 1 359 ? -11.094 -33.188 -40.875 1 64.12 359 LYS A O 1
ATOM 2889 N N . SER A 1 360 ? -11.789 -34.312 -39.125 1 59.34 360 SER A N 1
ATOM 2890 C CA . SER A 1 360 ? -13.023 -33.531 -39.062 1 59.34 360 SER A CA 1
ATOM 2891 C C . SER A 1 360 ? -12.82 -32.219 -38.344 1 59.34 360 SER A C 1
ATOM 2893 O O . SER A 1 360 ? -13.477 -31.234 -38.625 1 59.34 360 SER A O 1
ATOM 2895 N N . LYS A 1 361 ? -11.938 -32.125 -37.312 1 62.38 361 LYS A N 1
ATOM 2896 C CA . LYS A 1 361 ? -12.008 -30.969 -36.438 1 62.38 361 LYS A CA 1
ATOM 2897 C C . LYS A 1 361 ? -10.742 -30.125 -36.531 1 62.38 361 LYS A C 1
ATOM 2899 O O . LYS A 1 361 ? -10.656 -29.047 -35.906 1 62.38 361 LYS A O 1
ATOM 2904 N N . GLY A 1 362 ? -9.898 -30.609 -37.375 1 71.19 362 GLY A N 1
ATOM 2905 C CA . GLY A 1 362 ? -8.656 -29.844 -37.438 1 71.19 362 GLY A CA 1
ATOM 2906 C C . GLY A 1 362 ? -7.766 -30.047 -36.219 1 71.19 362 GLY A C 1
ATOM 2907 O O . GLY A 1 362 ? -7.906 -31.031 -35.5 1 71.19 362 GLY A O 1
ATOM 2908 N N . SER A 1 363 ? -6.691 -29.219 -36 1 73.62 363 SER A N 1
ATOM 2909 C CA . SER A 1 363 ? -5.73 -29.297 -34.906 1 73.62 363 SER A CA 1
ATOM 2910 C C . SER A 1 363 ? -6.25 -28.578 -33.656 1 73.62 363 SER A C 1
ATOM 2912 O O . SER A 1 363 ? -6.617 -27.406 -33.719 1 73.62 363 SER A O 1
ATOM 2914 N N . ARG A 1 364 ? -6.438 -29.422 -32.5 1 77.25 364 ARG A N 1
ATOM 2915 C CA . ARG A 1 364 ? -6.953 -28.812 -31.281 1 77.25 364 ARG A CA 1
ATOM 2916 C C . ARG A 1 364 ? -6.188 -29.328 -30.062 1 77.25 364 ARG A C 1
ATOM 2918 O O . ARG A 1 364 ? -5.668 -30.438 -30.062 1 77.25 364 ARG A O 1
ATOM 2925 N N . ILE A 1 365 ? -6.141 -28.531 -29.172 1 77.69 365 ILE A N 1
ATOM 2926 C CA . ILE A 1 365 ? -5.602 -28.938 -27.875 1 77.69 365 ILE A CA 1
ATOM 2927 C C . ILE A 1 365 ? -6.629 -29.797 -27.125 1 77.69 365 ILE A C 1
ATOM 2929 O O . ILE A 1 365 ? -7.754 -29.344 -26.891 1 77.69 365 ILE A O 1
ATOM 2933 N N . THR A 1 366 ? -6.293 -31 -26.859 1 80.06 366 THR A N 1
ATOM 2934 C CA . THR A 1 366 ? -7.223 -31.938 -26.219 1 80.06 366 THR A CA 1
ATOM 2935 C C . THR A 1 366 ? -6.59 -32.562 -24.984 1 80.06 366 THR A C 1
ATOM 2937 O O . THR A 1 366 ? -5.367 -32.562 -24.828 1 80.06 366 THR A O 1
ATOM 2940 N N . PRO A 1 367 ? -7.453 -33.156 -24.125 1 83.94 367 PRO A N 1
ATOM 2941 C CA . PRO A 1 367 ? -6.938 -33.844 -22.938 1 83.94 367 PRO A CA 1
ATOM 2942 C C . PRO A 1 367 ? -6.258 -35.188 -23.266 1 83.94 367 PRO A C 1
ATOM 2944 O O . PRO A 1 367 ? -5.578 -35.75 -22.422 1 83.94 367 PRO A O 1
ATOM 2947 N N . SER A 1 368 ? -6.406 -35.656 -24.469 1 89.06 368 SER A N 1
ATOM 2948 C CA . SER A 1 368 ? -5.82 -36.906 -24.875 1 89.06 368 SER A CA 1
ATOM 2949 C C . SER A 1 368 ? -4.305 -36.812 -25.016 1 89.06 368 SER A C 1
ATOM 2951 O O . SER A 1 368 ? -3.611 -37.812 -25.062 1 89.06 368 SER A O 1
ATOM 2953 N N . ARG A 1 369 ? -3.898 -35.656 -25.141 1 92 369 ARG A N 1
ATOM 2954 C CA . ARG A 1 369 ? -2.473 -35.375 -25.266 1 92 369 ARG A CA 1
ATOM 2955 C C . ARG A 1 369 ? -2.084 -34.156 -24.406 1 92 369 ARG A C 1
ATOM 2957 O O . ARG A 1 369 ? -2.574 -33.062 -24.641 1 92 369 ARG A O 1
ATOM 2964 N N . VAL A 1 370 ? -1.343 -34.375 -23.375 1 93.56 370 VAL A N 1
ATOM 2965 C CA . VAL A 1 370 ? -0.908 -33.312 -22.484 1 93.56 370 VAL A CA 1
ATOM 2966 C C . VAL A 1 370 ? 0.611 -33.156 -22.531 1 93.56 370 VAL A C 1
ATOM 2968 O O . VAL A 1 370 ? 1.336 -33.906 -21.891 1 93.56 370 VAL A O 1
ATOM 2971 N N . SER A 1 371 ? 1.101 -32.312 -23.312 1 96.44 371 SER A N 1
ATOM 2972 C CA . SER A 1 371 ? 2.506 -31.984 -23.547 1 96.44 371 SER A CA 1
ATOM 2973 C C . SER A 1 371 ? 2.66 -30.688 -24.344 1 96.44 371 SER A C 1
ATOM 2975 O O . SER A 1 371 ? 1.667 -30.062 -24.719 1 96.44 371 SER A O 1
ATOM 2977 N N . ASN A 1 372 ? 3.783 -30.203 -24.359 1 95.31 372 ASN A N 1
ATOM 2978 C CA . ASN A 1 372 ? 4.16 -29.125 -25.281 1 95.31 372 ASN A CA 1
ATOM 2979 C C . ASN A 1 372 ? 5.109 -29.625 -26.359 1 95.31 372 ASN A C 1
ATOM 2981 O O . ASN A 1 372 ? 5.949 -30.484 -26.109 1 95.31 372 ASN A O 1
ATOM 2985 N N . THR A 1 373 ? 4.98 -28.984 -27.531 1 96.44 373 THR A N 1
ATOM 2986 C CA . THR A 1 373 ? 5.758 -29.406 -28.688 1 96.44 373 THR A CA 1
ATOM 2987 C C . THR A 1 373 ? 6.547 -28.234 -29.266 1 96.44 373 THR A C 1
ATOM 2989 O O . THR A 1 373 ? 6.047 -27.109 -29.328 1 96.44 373 THR A O 1
ATOM 2992 N N . ALA A 1 374 ? 7.777 -28.484 -29.609 1 95.69 374 ALA A N 1
ATOM 2993 C CA . ALA A 1 374 ? 8.609 -27.594 -30.406 1 95.69 374 ALA A CA 1
ATOM 2994 C C . ALA A 1 374 ? 9.07 -28.281 -31.703 1 95.69 374 ALA A C 1
ATOM 2996 O O . ALA A 1 374 ? 9.516 -29.422 -31.672 1 95.69 374 ALA A O 1
ATOM 2997 N N . TRP A 1 375 ? 8.922 -27.594 -32.844 1 95.62 375 TRP A N 1
ATOM 2998 C CA . TRP A 1 375 ? 9.359 -28.125 -34.125 1 95.62 375 TRP A CA 1
ATOM 2999 C C . TRP A 1 375 ? 10.703 -27.516 -34.531 1 95.62 375 TRP A C 1
ATOM 3001 O O . TRP A 1 375 ? 10.875 -26.297 -34.5 1 95.62 375 TRP A O 1
ATOM 3011 N N . LEU A 1 376 ? 11.633 -28.406 -34.781 1 93.44 376 LEU A N 1
ATOM 3012 C CA . LEU A 1 376 ? 12.945 -27.969 -35.281 1 93.44 376 LEU A CA 1
ATOM 3013 C C . LEU A 1 376 ? 13.195 -28.438 -36.688 1 93.44 376 LEU A C 1
ATOM 3015 O O . LEU A 1 376 ? 13.094 -29.641 -36.969 1 93.44 376 LEU A O 1
ATOM 3019 N N . GLU A 1 377 ? 13.531 -27.5 -37.594 1 89.69 377 GLU A N 1
ATOM 3020 C CA . GLU A 1 377 ? 13.836 -27.812 -38.969 1 89.69 377 GLU A CA 1
ATOM 3021 C C . GLU A 1 377 ? 15.344 -27.812 -39.219 1 89.69 377 GLU A C 1
ATOM 3023 O O . GLU A 1 377 ? 16.094 -27.094 -38.531 1 89.69 377 GLU A O 1
ATOM 3028 N N . GLU A 1 378 ? 15.609 -28.75 -40.156 1 83.38 378 GLU A N 1
ATOM 3029 C CA . GLU A 1 378 ? 17.016 -28.766 -40.531 1 83.38 378 GLU A CA 1
ATOM 3030 C C . GLU A 1 378 ? 17.359 -27.562 -41.406 1 83.38 378 GLU A C 1
ATOM 3032 O O . GLU A 1 378 ? 16.797 -27.391 -42.469 1 83.38 378 GLU A O 1
ATOM 3037 N N . THR A 1 379 ? 17.672 -26.484 -40.719 1 71.81 379 THR A N 1
ATOM 3038 C CA . THR A 1 379 ? 18.125 -25.344 -41.5 1 71.81 379 THR A CA 1
ATOM 3039 C C . THR A 1 379 ? 19.641 -25.266 -41.531 1 71.81 379 THR A C 1
ATOM 3041 O O . THR A 1 379 ? 20.312 -25.891 -40.719 1 71.81 379 THR A O 1
ATOM 3044 N N . ASP A 1 380 ? 20.078 -24.531 -42.562 1 56.19 380 ASP A N 1
ATOM 3045 C CA . ASP A 1 380 ? 21.5 -24.359 -42.812 1 56.19 380 ASP A CA 1
ATOM 3046 C C . ASP A 1 380 ? 22.234 -23.781 -41.594 1 56.19 380 ASP A C 1
ATOM 3048 O O . ASP A 1 380 ? 23.406 -24.062 -41.375 1 56.19 380 ASP A O 1
ATOM 3052 N N . ASP A 1 381 ? 21.484 -23.266 -40.656 1 62.91 381 ASP A N 1
ATOM 3053 C CA . ASP A 1 381 ? 22.203 -22.547 -39.594 1 62.91 381 ASP A CA 1
ATOM 3054 C C . ASP A 1 381 ? 22.391 -23.422 -38.375 1 62.91 381 ASP A C 1
ATOM 3056 O O . ASP A 1 381 ? 23.141 -23.078 -37.469 1 62.91 381 ASP A O 1
ATOM 3060 N N . ASN A 1 382 ? 21.844 -24.672 -38.438 1 69.31 382 ASN A N 1
ATOM 3061 C CA . ASN A 1 382 ? 22.062 -25.562 -37.312 1 69.31 382 ASN A CA 1
ATOM 3062 C C . ASN A 1 382 ? 22.766 -26.844 -37.719 1 69.31 382 ASN A C 1
ATOM 3064 O O . ASN A 1 382 ? 22.219 -27.672 -38.438 1 69.31 382 ASN A O 1
ATOM 3068 N N . ILE A 1 383 ? 24.109 -26.969 -37.312 1 81.88 383 ILE A N 1
ATOM 3069 C CA . ILE A 1 383 ? 24.953 -28.078 -37.75 1 81.88 383 ILE A CA 1
ATOM 3070 C C . ILE A 1 383 ? 24.594 -29.344 -36.969 1 81.88 383 ILE A C 1
ATOM 3072 O O . ILE A 1 383 ? 24.922 -30.453 -37.406 1 81.88 383 ILE A O 1
ATOM 3076 N N . LEU A 1 384 ? 23.844 -29.172 -35.969 1 89.38 384 LEU A N 1
ATOM 3077 C CA . LEU A 1 384 ? 23.578 -30.312 -35.125 1 89.38 384 LEU A CA 1
ATOM 3078 C C . LEU A 1 384 ? 22.562 -31.25 -35.75 1 89.38 384 LEU A C 1
ATOM 3080 O O . LEU A 1 384 ? 22.781 -32.469 -35.812 1 89.38 384 LEU A O 1
ATOM 3084 N N . LEU A 1 385 ? 21.5 -30.781 -36.312 1 91.75 385 LEU A N 1
ATOM 3085 C CA . LEU A 1 385 ? 20.406 -31.609 -36.812 1 91.75 385 LEU A CA 1
ATOM 3086 C C . LEU A 1 385 ? 20.828 -32.406 -38.031 1 91.75 385 LEU A C 1
ATOM 3088 O O . LEU A 1 385 ? 20.547 -33.594 -38.125 1 91.75 385 LEU A O 1
ATOM 3092 N N . PRO A 1 386 ? 21.641 -31.75 -38.906 1 88.81 386 PRO A N 1
ATOM 3093 C CA . PRO A 1 386 ? 22.141 -32.531 -40.031 1 88.81 386 PRO A CA 1
ATOM 3094 C C . PRO A 1 386 ? 23.031 -33.688 -39.594 1 88.81 386 PRO A C 1
ATOM 3096 O O . PRO A 1 386 ? 23 -34.781 -40.188 1 88.81 386 PRO A O 1
ATOM 3099 N N . ARG A 1 387 ? 23.781 -33.469 -38.656 1 89.44 387 ARG A N 1
ATOM 3100 C CA . ARG A 1 387 ? 24.641 -34.5 -38.125 1 89.44 387 ARG A CA 1
ATOM 3101 C C . ARG A 1 387 ? 23.812 -35.656 -37.531 1 89.44 387 ARG A C 1
ATOM 3103 O O . ARG A 1 387 ? 24.109 -36.812 -37.75 1 89.44 387 ARG A O 1
ATOM 3110 N N . ILE A 1 388 ? 22.828 -35.312 -36.812 1 92.31 388 ILE A N 1
ATOM 3111 C CA . ILE A 1 388 ? 21.938 -36.312 -36.219 1 92.31 388 ILE A CA 1
ATOM 3112 C C . ILE A 1 388 ? 21.203 -37.062 -37.312 1 92.31 388 ILE A C 1
ATOM 3114 O O . ILE A 1 388 ? 21.062 -38.281 -37.25 1 92.31 388 ILE A O 1
ATOM 3118 N N . SER A 1 389 ? 20.797 -36.375 -38.344 1 91.94 389 SER A N 1
ATOM 3119 C CA . SER A 1 389 ? 20.062 -37 -39.438 1 91.94 389 SER A CA 1
ATOM 3120 C C . SER A 1 389 ? 20.922 -38.062 -40.156 1 91.94 389 SER A C 1
ATOM 3122 O O . SER A 1 389 ? 20.438 -39.125 -40.5 1 91.94 389 SER A O 1
ATOM 3124 N N . ARG A 1 390 ? 22.156 -37.75 -40.344 1 88.81 390 ARG A N 1
ATOM 3125 C CA . ARG A 1 390 ? 23.062 -38.719 -40.969 1 88.81 390 ARG A CA 1
ATOM 3126 C C . ARG A 1 390 ? 23.203 -39.969 -40.094 1 88.81 390 ARG A C 1
ATOM 3128 O O . ARG A 1 390 ? 23.234 -41.094 -40.625 1 88.81 390 ARG A O 1
ATOM 3135 N N . ARG A 1 391 ? 23.281 -39.719 -38.875 1 90.88 391 ARG A N 1
ATOM 3136 C CA . ARG A 1 391 ? 23.359 -40.844 -37.938 1 90.88 391 ARG A CA 1
ATOM 3137 C C . ARG A 1 391 ? 22.094 -41.688 -37.969 1 90.88 391 ARG A C 1
ATOM 3139 O O . ARG A 1 391 ? 22.156 -42.906 -37.969 1 90.88 391 ARG A O 1
ATOM 3146 N N . LEU A 1 392 ? 20.953 -41.062 -38.062 1 92.31 392 LEU A N 1
ATOM 3147 C CA . LEU A 1 392 ? 19.672 -41.75 -38.094 1 92.31 392 LEU A CA 1
ATOM 3148 C C . LEU A 1 392 ? 19.531 -42.562 -39.406 1 92.31 392 LEU A C 1
ATOM 3150 O O . LEU A 1 392 ? 18.969 -43.656 -39.406 1 92.31 392 LEU A O 1
ATOM 3154 N N . GLU A 1 393 ? 20.062 -42 -40.438 1 89.88 393 GLU A N 1
ATOM 3155 C CA . GLU A 1 393 ? 20.062 -42.719 -41.688 1 89.88 393 GLU A CA 1
ATOM 3156 C C . GLU A 1 393 ? 20.875 -44 -41.594 1 89.88 393 GLU A C 1
ATOM 3158 O O . GLU A 1 393 ? 20.453 -45.062 -42.094 1 89.88 393 GLU A O 1
ATOM 3163 N N . ALA A 1 394 ? 21.953 -43.812 -41 1 86.31 394 ALA A N 1
ATOM 3164 C CA . ALA A 1 394 ? 22.828 -44.969 -40.844 1 86.31 394 ALA A CA 1
ATOM 3165 C C . ALA A 1 394 ? 22.188 -46.062 -40 1 86.31 394 ALA A C 1
ATOM 3167 O O . ALA A 1 394 ? 22.266 -47.25 -40.312 1 86.31 394 ALA A O 1
ATOM 3168 N N . ILE A 1 395 ? 21.531 -45.656 -38.969 1 87.5 395 ILE A N 1
ATOM 3169 C CA . ILE A 1 395 ? 20.969 -46.562 -37.969 1 87.5 395 ILE A CA 1
ATOM 3170 C C . ILE A 1 395 ? 19.719 -47.25 -38.531 1 87.5 395 ILE A C 1
ATOM 3172 O O . ILE A 1 395 ? 19.531 -48.438 -38.375 1 87.5 395 ILE A O 1
ATOM 3176 N N . THR A 1 396 ? 18.906 -46.562 -39.281 1 88.06 396 THR A N 1
ATOM 3177 C CA . THR A 1 396 ? 17.609 -47.062 -39.688 1 88.06 396 THR A CA 1
ATOM 3178 C C . THR A 1 396 ? 17.688 -47.625 -41.094 1 88.06 396 THR A C 1
ATOM 3180 O O . THR A 1 396 ? 16.844 -48.438 -41.5 1 88.06 396 THR A O 1
ATOM 3183 N N . GLY A 1 397 ? 18.672 -47.125 -41.844 1 85.88 397 GLY A N 1
ATOM 3184 C CA . GLY A 1 397 ? 18.75 -47.438 -43.25 1 85.88 397 GLY A CA 1
ATOM 3185 C C . GLY A 1 397 ? 17.766 -46.656 -44.094 1 85.88 397 GLY A C 1
ATOM 3186 O O . GLY A 1 397 ? 17.594 -46.938 -45.281 1 85.88 397 GLY A O 1
ATOM 3187 N N . LEU A 1 398 ? 17.078 -45.719 -43.562 1 89.06 398 LEU A N 1
ATOM 3188 C CA . LEU A 1 398 ? 16.094 -44.938 -44.25 1 89.06 398 LEU A CA 1
ATOM 3189 C C . LEU A 1 398 ? 16.641 -43.531 -44.594 1 89.06 398 LEU A C 1
ATOM 3191 O O . LEU A 1 398 ? 17.547 -43.062 -43.906 1 89.06 398 LEU A O 1
ATOM 3195 N N . ASN A 1 399 ? 16.062 -43 -45.594 1 88.31 399 ASN A N 1
ATOM 3196 C CA . ASN A 1 399 ? 16.484 -41.688 -46.031 1 88.31 399 ASN A CA 1
ATOM 3197 C C . ASN A 1 399 ? 15.773 -40.594 -45.219 1 88.31 399 ASN A C 1
ATOM 3199 O O . ASN A 1 399 ? 14.57 -40.688 -44.969 1 88.31 399 ASN A O 1
ATOM 3203 N N . THR A 1 400 ? 16.531 -39.5 -44.875 1 87.38 400 THR A N 1
ATOM 3204 C CA . THR A 1 400 ? 15.953 -38.438 -44.094 1 87.38 400 THR A CA 1
ATOM 3205 C C . THR A 1 400 ? 15.688 -37.188 -44.969 1 87.38 400 THR A C 1
ATOM 3207 O O . THR A 1 400 ? 15.18 -36.188 -44.469 1 87.38 400 THR A O 1
ATOM 3210 N N . GLU A 1 401 ? 15.992 -37.188 -46.188 1 81.56 401 GLU A N 1
ATOM 3211 C CA . GLU A 1 401 ? 15.883 -36.031 -47.062 1 81.56 401 GLU A CA 1
ATOM 3212 C C . GLU A 1 401 ? 14.461 -35.469 -47.094 1 81.56 401 GLU A C 1
ATOM 3214 O O . GLU A 1 401 ? 14.266 -34.25 -47.062 1 81.56 401 GLU A O 1
ATOM 3219 N N . ASN A 1 402 ? 13.469 -36.344 -47.156 1 81.19 402 ASN A N 1
ATOM 3220 C CA . ASN A 1 402 ? 12.078 -35.906 -47.188 1 81.19 402 ASN A CA 1
ATOM 3221 C C . ASN A 1 402 ? 11.344 -36.25 -45.906 1 81.19 402 ASN A C 1
ATOM 3223 O O . ASN A 1 402 ? 10.117 -36.312 -45.875 1 81.19 402 ASN A O 1
ATOM 3227 N N . ALA A 1 403 ? 12.164 -36.5 -44.906 1 88.5 403 ALA A N 1
ATOM 3228 C CA . ALA A 1 403 ? 11.57 -36.781 -43.594 1 88.5 403 ALA A CA 1
ATOM 3229 C C . ALA A 1 403 ? 10.992 -35.531 -42.969 1 88.5 403 ALA A C 1
ATOM 3231 O O . ALA A 1 403 ? 11.375 -34.406 -43.344 1 88.5 403 ALA A O 1
ATOM 3232 N N . GLU A 1 404 ? 10.086 -35.656 -42.062 1 91 404 GLU A N 1
ATOM 3233 C CA . GLU A 1 404 ? 9.461 -34.531 -41.375 1 91 404 GLU A CA 1
ATOM 3234 C C . GLU A 1 404 ? 10.422 -33.875 -40.375 1 91 404 GLU A C 1
ATOM 3236 O O . GLU A 1 404 ? 11.406 -34.5 -39.969 1 91 404 GLU A O 1
ATOM 3241 N N . PRO A 1 405 ? 10.141 -32.625 -40.031 1 92.75 405 PRO A N 1
ATOM 3242 C CA . PRO A 1 405 ? 10.992 -31.953 -39.062 1 92.75 405 PRO A CA 1
ATOM 3243 C C . PRO A 1 405 ? 11.023 -32.688 -37.719 1 92.75 405 PRO A C 1
ATOM 3245 O O . PRO A 1 405 ? 10.172 -33.531 -37.469 1 92.75 405 PRO A O 1
ATOM 3248 N N . TYR A 1 406 ? 12.047 -32.375 -36.938 1 95.56 406 TYR A N 1
ATOM 3249 C CA . TYR A 1 406 ? 12.156 -32.938 -35.594 1 95.56 406 TYR A CA 1
ATOM 3250 C C . TYR A 1 406 ? 11.086 -32.375 -34.656 1 95.56 406 TYR A C 1
ATOM 3252 O O . TYR A 1 406 ? 10.945 -31.141 -34.562 1 95.56 406 TYR A O 1
ATOM 3260 N N . GLN A 1 407 ? 10.305 -33.219 -34.062 1 96.19 407 GLN A N 1
ATOM 3261 C CA . GLN A 1 407 ? 9.312 -32.781 -33.062 1 96.19 407 GLN A CA 1
ATOM 3262 C C . GLN A 1 407 ? 9.797 -33.062 -31.656 1 96.19 407 GLN A C 1
ATOM 3264 O O . GLN A 1 407 ? 9.844 -34.219 -31.219 1 96.19 407 GLN A O 1
ATOM 3269 N N . LEU A 1 408 ? 10.219 -32.031 -30.984 1 97.44 408 LEU A N 1
ATOM 3270 C CA . LEU A 1 408 ? 10.57 -32.188 -29.578 1 97.44 408 LEU A CA 1
ATOM 3271 C C . LEU A 1 408 ? 9.336 -32 -28.688 1 97.44 408 LEU A C 1
ATOM 3273 O O . LEU A 1 408 ? 8.539 -31.094 -28.906 1 97.44 408 LEU A O 1
ATOM 3277 N N . VAL A 1 409 ? 9.195 -32.906 -27.75 1 97.94 409 VAL A N 1
ATOM 3278 C CA . VAL A 1 409 ? 8.023 -32.906 -26.875 1 97.94 409 VAL A CA 1
ATOM 3279 C C . VAL A 1 409 ? 8.453 -32.875 -25.422 1 97.94 409 VAL A C 1
ATOM 3281 O O . VAL A 1 409 ? 9.344 -33.625 -25 1 97.94 409 VAL A O 1
ATOM 3284 N N . ASN A 1 410 ? 7.957 -31.953 -24.672 1 97.25 410 ASN A N 1
ATOM 3285 C CA . ASN A 1 410 ? 8.141 -31.859 -23.234 1 97.25 410 ASN A CA 1
ATOM 3286 C C . ASN A 1 410 ? 6.836 -32.094 -22.484 1 97.25 410 ASN A C 1
ATOM 3288 O O . ASN A 1 410 ? 5.816 -31.469 -22.781 1 97.25 410 ASN A O 1
ATOM 3292 N N . TYR A 1 411 ? 6.879 -33.031 -21.578 1 96.56 411 TYR A N 1
ATOM 3293 C CA . TYR A 1 411 ? 5.676 -33.406 -20.844 1 96.56 411 TYR A CA 1
ATOM 3294 C C . TYR A 1 411 ? 5.594 -32.688 -19.5 1 96.56 411 TYR A C 1
ATOM 3296 O O . TYR A 1 411 ? 6.613 -32.438 -18.859 1 96.56 411 TYR A O 1
ATOM 3304 N N . GLY A 1 412 ? 4.398 -32.312 -19.141 1 92.38 412 GLY A N 1
ATOM 3305 C CA . GLY A 1 412 ? 4.156 -31.625 -17.875 1 92.38 412 GLY A CA 1
ATOM 3306 C C . GLY A 1 412 ? 3.633 -32.562 -16.797 1 92.38 412 GLY A C 1
ATOM 3307 O O . GLY A 1 412 ? 4.012 -33.719 -16.734 1 92.38 412 GLY A O 1
ATOM 3308 N N . ILE A 1 413 ? 2.844 -32.031 -15.898 1 89.5 413 ILE A N 1
ATOM 3309 C CA . ILE A 1 413 ? 2.283 -32.812 -14.805 1 89.5 413 ILE A CA 1
ATOM 3310 C C . ILE A 1 413 ? 1.365 -33.875 -15.359 1 89.5 413 ILE A C 1
ATOM 3312 O O . ILE A 1 413 ? 0.37 -33.594 -16.031 1 89.5 413 ILE A O 1
ATOM 3316 N N . GLY A 1 414 ? 1.748 -35.062 -15.039 1 93.75 414 GLY A N 1
ATOM 3317 C CA . GLY A 1 414 ? 0.934 -36.156 -15.562 1 93.75 414 GLY A CA 1
ATOM 3318 C C . GLY A 1 414 ? 0.866 -36.156 -17.078 1 93.75 414 GLY A C 1
ATOM 3319 O O . GLY A 1 414 ? -0.111 -36.656 -17.656 1 93.75 414 GLY A O 1
ATOM 3320 N N . GLY A 1 415 ? 1.784 -35.594 -17.75 1 96.12 415 GLY A N 1
ATOM 3321 C CA . GLY A 1 415 ? 1.799 -35.531 -19.203 1 96.12 415 GLY A CA 1
ATOM 3322 C C . GLY A 1 415 ? 1.716 -36.906 -19.828 1 96.12 415 GLY A C 1
ATOM 3323 O O . GLY A 1 415 ? 2.305 -37.875 -19.328 1 96.12 415 GLY A O 1
ATOM 3324 N N . HIS A 1 416 ? 0.939 -37.031 -20.953 1 96.44 416 HIS A N 1
ATOM 3325 C CA . HIS A 1 416 ? 0.673 -38.312 -21.578 1 96.44 416 HIS A CA 1
ATOM 3326 C C . HIS A 1 416 ? 0.145 -38.125 -23 1 96.44 416 HIS A C 1
ATOM 3328 O O . HIS A 1 416 ? -0.079 -37 -23.453 1 96.44 416 HIS A O 1
ATOM 3334 N N . PHE A 1 417 ? 0.043 -39.156 -23.703 1 96.12 417 PHE A N 1
ATOM 3335 C CA . PHE A 1 417 ? -0.642 -39.25 -24.984 1 96.12 417 PHE A CA 1
ATOM 3336 C C . PHE A 1 417 ? -1.31 -40.625 -25.141 1 96.12 417 PHE A C 1
ATOM 3338 O O . PHE A 1 417 ? -0.637 -41.656 -25.141 1 96.12 417 PHE A O 1
ATOM 3345 N N . ILE A 1 418 ? -2.568 -40.656 -25.266 1 93.5 418 ILE A N 1
ATOM 3346 C CA . ILE A 1 418 ? -3.318 -41.906 -25.359 1 93.5 418 ILE A CA 1
ATOM 3347 C C . ILE A 1 418 ? -2.898 -42.688 -26.609 1 93.5 418 ILE A C 1
ATOM 3349 O O . ILE A 1 418 ? -2.293 -42.094 -27.516 1 93.5 418 ILE A O 1
ATOM 3353 N N . PRO A 1 419 ? -3.191 -43.906 -26.672 1 93.19 419 PRO A N 1
ATOM 3354 C CA . PRO A 1 419 ? -2.773 -44.719 -27.828 1 93.19 419 PRO A CA 1
ATOM 3355 C C . PRO A 1 419 ? -3.236 -44.156 -29.156 1 93.19 419 PRO A C 1
ATOM 3357 O O . PRO A 1 419 ? -4.371 -43.688 -29.266 1 93.19 419 PRO A O 1
ATOM 3360 N N . HIS A 1 420 ? -2.332 -44.156 -30.094 1 91.75 420 HIS A N 1
ATOM 3361 C CA . HIS A 1 420 ? -2.557 -43.625 -31.438 1 91.75 420 HIS A CA 1
ATOM 3362 C C . HIS A 1 420 ? -1.6 -44.25 -32.438 1 91.75 420 HIS A C 1
ATOM 3364 O O . HIS A 1 420 ? -0.677 -44.969 -32.062 1 91.75 420 HIS A O 1
ATOM 3370 N N . MET A 1 421 ? -1.912 -44.031 -33.625 1 91.31 421 MET A N 1
ATOM 3371 C CA . MET A 1 421 ? -1.017 -44.406 -34.719 1 91.31 421 MET A CA 1
ATOM 3372 C C . MET A 1 421 ? -0.408 -43.188 -35.375 1 91.31 421 MET A C 1
ATOM 3374 O O . MET A 1 421 ? -1.042 -42.125 -35.438 1 91.31 421 MET A O 1
ATOM 3378 N N . ASP A 1 422 ? 0.834 -43.344 -35.75 1 90.75 422 ASP A N 1
ATOM 3379 C CA . ASP A 1 422 ? 1.51 -42.219 -36.406 1 90.75 422 ASP A CA 1
ATOM 3380 C C . ASP A 1 422 ? 1.126 -42.125 -37.875 1 90.75 422 ASP A C 1
ATOM 3382 O O . ASP A 1 422 ? 1.979 -42.281 -38.75 1 90.75 422 ASP A O 1
ATOM 3386 N N . VAL A 1 423 ? -0.131 -41.875 -38.062 1 81.88 423 VAL A N 1
ATOM 3387 C CA . VAL A 1 423 ? -0.652 -41.719 -39.438 1 81.88 423 VAL A CA 1
ATOM 3388 C C . VAL A 1 423 ? -0.829 -40.25 -39.75 1 81.88 423 VAL A C 1
ATOM 3390 O O . VAL A 1 423 ? -1.128 -39.438 -38.875 1 81.88 423 VAL A O 1
ATOM 3393 N N . ASN A 1 424 ? -0.378 -39.844 -40.906 1 73.88 424 ASN A N 1
ATOM 3394 C CA . ASN A 1 424 ? -0.675 -38.469 -41.312 1 73.88 424 ASN A CA 1
ATOM 3395 C C . ASN A 1 424 ? -1.844 -38.438 -42.281 1 73.88 424 ASN A C 1
ATOM 3397 O O . ASN A 1 424 ? -2.307 -39.469 -42.75 1 73.88 424 ASN A O 1
ATOM 3401 N N . ASN A 1 425 ? -2.703 -37.438 -42.219 1 61.44 425 ASN A N 1
ATOM 3402 C CA . ASN A 1 425 ? -3.881 -37.281 -43.062 1 61.44 425 ASN A CA 1
ATOM 3403 C C . ASN A 1 425 ? -3.504 -37.188 -44.531 1 61.44 425 ASN A C 1
ATOM 3405 O O . ASN A 1 425 ? -4.281 -36.656 -45.344 1 61.44 425 ASN A O 1
ATOM 3409 N N . ALA A 1 426 ? -2.402 -37.594 -44.875 1 59.72 426 ALA A N 1
ATOM 3410 C CA . ALA A 1 426 ? -2.018 -37.375 -46.281 1 59.72 426 ALA A CA 1
ATOM 3411 C C . ALA A 1 426 ? -2.771 -38.312 -47.219 1 59.72 426 ALA A C 1
ATOM 3413 O O . ALA A 1 426 ? -2.914 -39.5 -46.938 1 59.72 426 ALA A O 1
ATOM 3414 N N . ASN A 1 427 ? -3.684 -37.75 -48 1 59 427 ASN A N 1
ATOM 3415 C CA . ASN A 1 427 ? -4.355 -38.531 -49.062 1 59 427 ASN A CA 1
ATOM 3416 C C . ASN A 1 427 ? -3.354 -39.188 -50 1 59 427 ASN A C 1
ATOM 3418 O O . ASN A 1 427 ? -3.709 -40.125 -50.719 1 59 427 ASN A O 1
ATOM 3422 N N . ASP A 1 428 ? -2.174 -38.688 -50 1 62.81 428 ASP A N 1
ATOM 3423 C CA . ASP A 1 428 ? -1.158 -39.156 -50.906 1 62.81 428 ASP A CA 1
ATOM 3424 C C . ASP A 1 428 ? -0.232 -40.188 -50.25 1 62.81 428 ASP A C 1
ATOM 3426 O O . ASP A 1 428 ? 0.376 -39.875 -49.219 1 62.81 428 ASP A O 1
ATOM 3430 N N . THR A 1 429 ? -0.244 -41.344 -50.688 1 64.75 429 THR A N 1
ATOM 3431 C CA . THR A 1 429 ? 0.563 -42.469 -50.25 1 64.75 429 THR A CA 1
ATOM 3432 C C . THR A 1 429 ? 2.033 -42.062 -50.125 1 64.75 429 THR A C 1
ATOM 3434 O O . THR A 1 429 ? 2.758 -42.594 -49.281 1 64.75 429 THR A O 1
ATOM 3437 N N . ILE A 1 430 ? 2.439 -41.062 -50.844 1 69.62 430 ILE A N 1
ATOM 3438 C CA . ILE A 1 430 ? 3.846 -40.688 -50.906 1 69.62 430 ILE A CA 1
ATOM 3439 C C . ILE A 1 430 ? 4.223 -39.906 -49.625 1 69.62 430 ILE A C 1
ATOM 3441 O O . ILE A 1 430 ? 5.371 -39.969 -49.188 1 69.62 430 ILE A O 1
ATOM 3445 N N . LYS A 1 431 ? 3.248 -39.438 -49.031 1 79.81 431 LYS A N 1
ATOM 3446 C CA . LYS A 1 431 ? 3.533 -38.625 -47.844 1 79.81 431 LYS A CA 1
ATOM 3447 C C . LYS A 1 431 ? 3.242 -39.375 -46.562 1 79.81 431 LYS A C 1
ATOM 3449 O O . LYS A 1 431 ? 3.391 -38.812 -45.469 1 79.81 431 LYS A O 1
ATOM 3454 N N . ALA A 1 432 ? 2.955 -40.594 -46.75 1 85.12 432 ALA A N 1
ATOM 3455 C CA . ALA A 1 432 ? 2.619 -41.406 -45.562 1 85.12 432 ALA A CA 1
ATOM 3456 C C . ALA A 1 432 ? 3.852 -41.656 -44.719 1 85.12 432 ALA A C 1
ATOM 3458 O O . ALA A 1 432 ? 4.9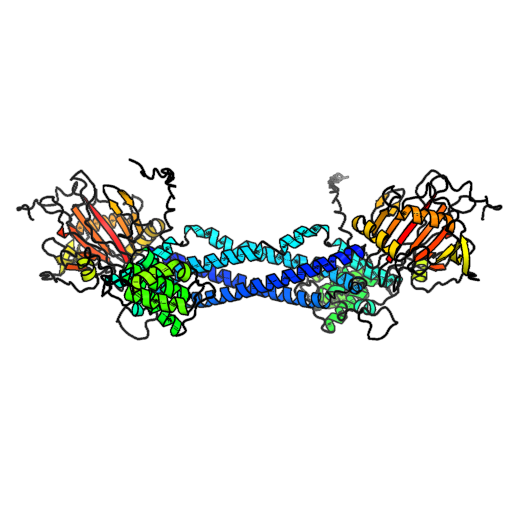45 -41.875 -45.25 1 85.12 432 ALA A O 1
ATOM 3459 N N . ARG A 1 433 ? 3.711 -41.656 -43.438 1 90.62 433 ARG A N 1
ATOM 3460 C CA . ARG A 1 433 ? 4.785 -42 -42.5 1 90.62 433 ARG A CA 1
ATOM 3461 C C . ARG A 1 433 ? 5.066 -43.5 -42.469 1 90.62 433 ARG A C 1
ATOM 3463 O O . ARG A 1 433 ? 4.273 -44.281 -41.938 1 90.62 433 ARG A O 1
ATOM 3470 N N . VAL A 1 434 ? 6.191 -43.844 -43 1 89.06 434 VAL A N 1
ATOM 3471 C CA . VAL A 1 434 ? 6.539 -45.25 -43.094 1 89.06 434 VAL A CA 1
ATOM 3472 C C . VAL A 1 434 ? 7.07 -45.75 -41.781 1 89.06 434 VAL A C 1
ATOM 3474 O O . VAL A 1 434 ? 6.793 -46.906 -41.375 1 89.06 434 VAL A O 1
ATOM 3477 N N . ALA A 1 435 ? 7.816 -44.969 -41.094 1 93.25 435 ALA A N 1
ATOM 3478 C CA . ALA A 1 435 ? 8.461 -45.375 -39.844 1 93.25 435 ALA A CA 1
ATOM 3479 C C . ALA A 1 435 ? 8.594 -44.188 -38.875 1 93.25 435 ALA A C 1
ATOM 3481 O O . ALA A 1 435 ? 8.516 -43.031 -39.281 1 93.25 435 ALA A O 1
ATOM 3482 N N . THR A 1 436 ? 8.664 -44.531 -37.656 1 95.94 436 THR A N 1
ATOM 3483 C CA . THR A 1 436 ? 8.859 -43.562 -36.594 1 95.94 436 THR A CA 1
ATOM 3484 C C . THR A 1 436 ? 10.102 -43.906 -35.781 1 95.94 436 THR A C 1
ATOM 3486 O O . THR A 1 436 ? 10.359 -45.062 -35.469 1 95.94 436 THR A O 1
ATOM 3489 N N . LEU A 1 437 ? 10.914 -42.969 -35.562 1 96.88 437 LEU A N 1
ATOM 3490 C CA . LEU A 1 437 ? 12 -43.031 -34.594 1 96.88 437 LEU A CA 1
ATOM 3491 C C . LEU A 1 437 ? 11.758 -42.062 -33.438 1 96.88 437 LEU A C 1
ATOM 3493 O O . LEU A 1 437 ? 11.602 -40.844 -33.656 1 96.88 437 LEU A O 1
ATOM 3497 N N . LEU A 1 438 ? 11.648 -42.594 -32.188 1 98.25 438 LEU A N 1
ATOM 3498 C CA . LEU A 1 438 ? 11.43 -41.844 -30.969 1 98.25 438 LEU A CA 1
ATOM 3499 C C . LEU A 1 438 ? 12.672 -41.844 -30.094 1 98.25 438 LEU A C 1
ATOM 3501 O O . LEU A 1 438 ? 13.094 -42.906 -29.609 1 98.25 438 LEU A O 1
ATOM 3505 N N . ILE A 1 439 ? 13.258 -40.688 -29.891 1 98.12 439 ILE A N 1
ATOM 3506 C CA . ILE A 1 439 ? 14.477 -40.562 -29.094 1 98.12 439 ILE A CA 1
ATOM 3507 C C . ILE A 1 439 ? 14.141 -40 -27.719 1 98.12 439 ILE A C 1
ATOM 3509 O O . ILE A 1 439 ? 13.492 -38.969 -27.625 1 98.12 439 ILE A O 1
ATOM 3513 N N . TYR A 1 440 ? 14.594 -40.688 -26.703 1 98.25 440 TYR A N 1
ATOM 3514 C CA . TYR A 1 440 ? 14.43 -40.188 -25.344 1 98.25 440 TYR A CA 1
ATOM 3515 C C . TYR A 1 440 ? 15.555 -39.25 -24.953 1 98.25 440 TYR A C 1
ATOM 3517 O O . TYR A 1 440 ? 16.734 -39.594 -25.031 1 98.25 440 TYR A O 1
ATOM 3525 N N . LEU A 1 441 ? 15.203 -38.062 -24.516 1 98 441 LEU A N 1
ATOM 3526 C CA . LEU A 1 441 ? 16.203 -37.062 -24.156 1 98 441 LEU A CA 1
ATOM 3527 C C . LEU A 1 441 ? 16.438 -37.031 -22.656 1 98 441 LEU A C 1
ATOM 3529 O O . LEU A 1 441 ? 17.359 -36.375 -22.172 1 98 441 LEU A O 1
ATOM 3533 N N . THR A 1 442 ? 15.586 -37.656 -21.875 1 96.44 442 THR A N 1
ATOM 3534 C CA . THR A 1 442 ? 15.719 -37.75 -20.438 1 96.44 442 THR A CA 1
ATOM 3535 C C . THR A 1 442 ? 15.383 -39.156 -19.953 1 96.44 442 THR A C 1
ATOM 3537 O O . THR A 1 442 ? 14.648 -39.906 -20.609 1 96.44 442 THR A O 1
ATOM 3540 N N . ASP A 1 443 ? 16.016 -39.469 -18.812 1 94.56 443 ASP A N 1
ATOM 3541 C CA . ASP A 1 443 ? 15.445 -40.531 -18.016 1 94.56 443 ASP A CA 1
ATOM 3542 C C . ASP A 1 443 ? 14.164 -40.094 -17.312 1 94.56 443 ASP A C 1
ATOM 3544 O O . ASP A 1 443 ? 13.961 -38.906 -17.094 1 94.56 443 ASP A O 1
ATOM 3548 N N . VAL A 1 444 ? 13.273 -41 -17.141 1 93.19 444 VAL A N 1
ATOM 3549 C CA . VAL A 1 444 ? 12.086 -40.688 -16.344 1 93.19 444 VAL A CA 1
ATOM 3550 C C . VAL A 1 444 ? 12.055 -41.594 -15.117 1 93.19 444 VAL A C 1
ATOM 3552 O O . VAL A 1 444 ? 12.156 -42.844 -15.234 1 93.19 444 VAL A O 1
ATOM 3555 N N . GLN A 1 445 ? 11.977 -41 -14 1 88.69 445 GLN A N 1
ATOM 3556 C CA . GLN A 1 445 ? 12.07 -41.75 -12.742 1 88.69 445 GLN A CA 1
ATOM 3557 C C . GLN A 1 445 ? 10.922 -42.719 -12.594 1 88.69 445 GLN A C 1
ATOM 3559 O O . GLN A 1 445 ? 11.133 -43.906 -12.266 1 88.69 445 GLN A O 1
ATOM 3564 N N . TYR A 1 446 ? 9.734 -42.312 -12.742 1 91 446 TYR A N 1
ATOM 3565 C CA . TYR A 1 446 ? 8.57 -43.188 -12.672 1 91 446 TYR A CA 1
ATOM 3566 C C . TYR A 1 446 ? 7.52 -42.75 -13.695 1 91 446 TYR A C 1
ATOM 3568 O O . TYR A 1 446 ? 7.266 -41.562 -13.883 1 91 446 TYR A O 1
ATOM 3576 N N . GLY A 1 447 ? 7.008 -43.781 -14.352 1 93.44 447 GLY A N 1
ATOM 3577 C CA . GLY A 1 447 ? 6.059 -43.5 -15.422 1 93.44 447 GLY A CA 1
ATOM 3578 C C . GLY A 1 447 ? 6.727 -43.031 -16.703 1 93.44 447 GLY A C 1
ATOM 3579 O O . GLY A 1 447 ? 7.941 -43.156 -16.859 1 93.44 447 GLY A O 1
ATOM 3580 N N . GLY A 1 448 ? 5.945 -42.594 -17.656 1 96.19 448 GLY A N 1
ATOM 3581 C CA . GLY A 1 448 ? 6.449 -41.938 -18.859 1 96.19 448 GLY A CA 1
ATOM 3582 C C . GLY A 1 448 ? 6.883 -42.938 -19.922 1 96.19 448 GLY A C 1
ATOM 3583 O O . GLY A 1 448 ? 7.43 -42.531 -20.953 1 96.19 448 GLY A O 1
ATOM 3584 N N . SER A 1 449 ? 6.625 -44.125 -19.719 1 96.25 449 SER A N 1
ATOM 3585 C CA . SER A 1 449 ? 7.016 -45.125 -20.703 1 96.25 449 SER A CA 1
ATOM 3586 C C . SER A 1 449 ? 6.211 -44.969 -21.984 1 96.25 449 SER A C 1
ATOM 3588 O O . SER A 1 449 ? 5.121 -44.406 -21.984 1 96.25 449 SER A O 1
ATOM 3590 N N . THR A 1 450 ? 6.793 -45.375 -23.078 1 97.06 450 THR A N 1
ATOM 3591 C CA . THR A 1 450 ? 6.047 -45.594 -24.312 1 97.06 450 THR A CA 1
ATOM 3592 C C . THR A 1 450 ? 5.52 -47.031 -24.391 1 97.06 450 THR A C 1
ATOM 3594 O O . THR A 1 450 ? 6.289 -47.969 -24.297 1 97.06 450 THR A O 1
ATOM 3597 N N . VAL A 1 451 ? 4.23 -47.156 -24.609 1 95.88 451 VAL A N 1
ATOM 3598 C CA . VAL A 1 451 ? 3.676 -48.5 -24.562 1 95.88 451 VAL A CA 1
ATOM 3599 C C . VAL A 1 451 ? 2.947 -48.812 -25.859 1 95.88 451 VAL A C 1
ATOM 3601 O O . VAL A 1 451 ? 2.299 -47.938 -26.438 1 95.88 451 VAL A O 1
ATOM 3604 N N . PHE A 1 452 ? 3.174 -50 -26.344 1 94.38 452 PHE A N 1
ATOM 3605 C CA . PHE A 1 452 ? 2.4 -50.594 -27.422 1 94.38 452 PHE A CA 1
ATOM 3606 C C . PHE A 1 452 ? 1.398 -51.594 -26.859 1 94.38 452 PHE A C 1
ATOM 3608 O O . PHE A 1 452 ? 1.708 -52.781 -26.719 1 94.38 452 PHE A O 1
ATOM 3615 N N . ASP A 1 453 ? 0.255 -51.094 -26.531 1 89.25 453 ASP A N 1
ATOM 3616 C CA . ASP A 1 453 ? -0.679 -51.812 -25.672 1 89.25 453 ASP A CA 1
ATOM 3617 C C . ASP A 1 453 ? -1.195 -53.062 -26.359 1 89.25 453 ASP A C 1
ATOM 3619 O O . ASP A 1 453 ? -1.384 -54.125 -25.719 1 89.25 453 ASP A O 1
ATOM 3623 N N . VAL A 1 454 ? -1.312 -53 -27.719 1 87.31 454 VAL A N 1
ATOM 3624 C CA . VAL A 1 454 ? -1.783 -54.156 -28.453 1 87.31 454 VAL A CA 1
ATOM 3625 C C . VAL A 1 454 ? -0.714 -55.25 -28.422 1 87.31 454 VAL A C 1
ATOM 3627 O O . VAL A 1 454 ? -1.028 -56.438 -28.281 1 87.31 454 VAL A O 1
ATOM 3630 N N . LEU A 1 455 ? 0.536 -54.844 -28.5 1 89.19 455 LEU A N 1
ATOM 3631 C CA . LEU A 1 455 ? 1.654 -55.75 -28.531 1 89.19 455 LEU A CA 1
ATOM 3632 C C . LEU A 1 455 ? 2.066 -56.156 -27.109 1 89.19 455 LEU A C 1
ATOM 3634 O O . LEU A 1 455 ? 2.781 -57.156 -26.922 1 89.19 455 LEU A O 1
ATOM 3638 N N . GLY A 1 456 ? 1.659 -55.375 -26.172 1 89.88 456 GLY A N 1
ATOM 3639 C CA . GLY A 1 456 ? 2.07 -55.594 -24.797 1 89.88 456 GLY A CA 1
ATOM 3640 C C . GLY A 1 456 ? 3.523 -55.25 -24.531 1 89.88 456 GLY A C 1
ATOM 3641 O O . GLY A 1 456 ? 4.207 -55.938 -23.766 1 89.88 456 GLY A O 1
ATOM 3642 N N . VAL A 1 457 ? 4.082 -54.312 -25.234 1 91.62 457 VAL A N 1
ATOM 3643 C CA . VAL A 1 457 ? 5.477 -53.906 -25.094 1 91.62 457 VAL A CA 1
ATOM 3644 C C . VAL A 1 457 ? 5.547 -52.562 -24.375 1 91.62 457 VAL A C 1
ATOM 3646 O O . VAL A 1 457 ? 4.781 -51.625 -24.688 1 91.62 457 VAL A O 1
ATOM 3649 N N . LYS A 1 458 ? 6.316 -52.5 -23.359 1 93.25 458 LYS A N 1
ATOM 3650 C CA . LYS A 1 458 ? 6.582 -51.25 -22.625 1 93.25 458 LYS A CA 1
ATOM 3651 C C . LYS A 1 458 ? 8.039 -50.844 -22.766 1 93.25 458 LYS A C 1
ATOM 3653 O O . LYS A 1 458 ? 8.953 -51.625 -22.484 1 93.25 458 LYS A O 1
ATOM 3658 N N . VAL A 1 459 ? 8.281 -49.656 -23.219 1 94.44 459 VAL A N 1
ATOM 3659 C CA . VAL A 1 459 ? 9.625 -49.094 -23.375 1 94.44 459 VAL A CA 1
ATOM 3660 C C . VAL A 1 459 ? 9.852 -47.969 -22.359 1 94.44 459 VAL A C 1
ATOM 3662 O O . VAL A 1 459 ? 9.273 -46.906 -22.469 1 94.44 459 VAL A O 1
ATOM 3665 N N . ASP A 1 460 ? 10.727 -48.25 -21.406 1 93.62 460 ASP A N 1
ATOM 3666 C CA . ASP A 1 460 ? 11.062 -47.219 -20.438 1 93.62 460 ASP A CA 1
ATOM 3667 C C . ASP A 1 460 ? 11.992 -46.156 -21.031 1 93.62 460 ASP A C 1
ATOM 3669 O O . ASP A 1 460 ? 12.891 -46.5 -21.812 1 93.62 460 ASP A O 1
ATOM 3673 N N . ALA A 1 461 ? 11.758 -44.969 -20.672 1 95.06 461 ALA A N 1
ATOM 3674 C CA . ALA A 1 461 ? 12.555 -43.844 -21.203 1 95.06 461 ALA A CA 1
ATOM 3675 C C . ALA A 1 461 ? 13.969 -43.875 -20.625 1 95.06 461 ALA A C 1
ATOM 3677 O O . ALA A 1 461 ? 14.156 -43.688 -19.406 1 95.06 461 ALA A O 1
ATOM 3678 N N . ARG A 1 462 ? 14.883 -44.094 -21.438 1 94.44 462 ARG A N 1
ATOM 3679 C CA . ARG A 1 462 ? 16.297 -44 -21.094 1 94.44 462 ARG A CA 1
ATOM 3680 C C . ARG A 1 462 ? 17 -42.969 -21.953 1 94.44 462 ARG A C 1
ATOM 3682 O O . ARG A 1 462 ? 16.938 -43 -23.172 1 94.44 462 ARG A O 1
ATOM 3689 N N . LYS A 1 463 ? 17.656 -42.094 -21.234 1 97 463 LYS A N 1
ATOM 3690 C CA . LYS A 1 463 ? 18.297 -40.969 -21.906 1 97 463 LYS A CA 1
ATOM 3691 C C . LYS A 1 463 ? 19.266 -41.438 -22.984 1 97 463 LYS A C 1
ATOM 3693 O O . LYS A 1 463 ? 20.125 -42.281 -22.719 1 97 463 LYS A O 1
ATOM 3698 N N . GLY A 1 464 ? 19.062 -40.906 -24.141 1 96.56 464 GLY A N 1
ATOM 3699 C CA . GLY A 1 464 ? 19.969 -41.188 -25.234 1 96.56 464 GLY A CA 1
ATOM 3700 C C . GLY A 1 464 ? 19.5 -42.344 -26.109 1 96.56 464 GLY A C 1
ATOM 3701 O O . GLY A 1 464 ? 20 -42.5 -27.234 1 96.56 464 GLY A O 1
ATOM 3702 N N . ASP A 1 465 ? 18.578 -43.219 -25.672 1 96.06 465 ASP A N 1
ATOM 3703 C CA . ASP A 1 465 ? 18.078 -44.344 -26.438 1 96.06 465 ASP A CA 1
ATOM 3704 C C . ASP A 1 465 ? 16.969 -43.938 -27.391 1 96.06 465 ASP A C 1
ATOM 3706 O O . ASP A 1 465 ? 16.422 -42.812 -27.281 1 96.06 465 ASP A O 1
ATOM 3710 N N . ALA A 1 466 ? 16.75 -44.781 -28.406 1 97.25 466 ALA A N 1
ATOM 3711 C CA . ALA A 1 466 ? 15.703 -44.5 -29.375 1 97.25 466 ALA A CA 1
ATOM 3712 C C . ALA A 1 466 ? 14.891 -45.75 -29.688 1 97.25 466 ALA A C 1
ATOM 3714 O O . ALA A 1 466 ? 15.445 -46.844 -29.828 1 97.25 466 ALA A O 1
ATOM 3715 N N . ALA A 1 467 ? 13.633 -45.625 -29.703 1 96.94 467 ALA A N 1
ATOM 3716 C CA . ALA A 1 467 ? 12.734 -46.656 -30.172 1 96.94 467 ALA A CA 1
ATOM 3717 C C . ALA A 1 467 ? 12.406 -46.5 -31.656 1 96.94 467 ALA A C 1
ATOM 3719 O O . ALA A 1 467 ? 12.18 -45.375 -32.094 1 96.94 467 ALA A O 1
ATOM 3720 N N . PHE A 1 468 ? 12.43 -47.594 -32.406 1 96.12 468 PHE A N 1
ATOM 3721 C CA . PHE A 1 468 ? 12.188 -47.531 -33.844 1 96.12 468 PHE A CA 1
ATOM 3722 C C . PHE A 1 468 ? 11.188 -48.594 -34.25 1 96.12 468 PHE A C 1
ATOM 3724 O O . PHE A 1 468 ? 11.289 -49.75 -33.844 1 96.12 468 PHE A O 1
ATOM 3731 N N . TRP A 1 469 ? 10.188 -48.188 -35.094 1 95.25 469 TRP A N 1
ATOM 3732 C CA . TRP A 1 469 ? 9.219 -49.156 -35.594 1 95.25 469 TRP A CA 1
ATOM 3733 C C . TRP A 1 469 ? 8.664 -48.688 -36.938 1 95.25 469 TRP A C 1
ATOM 3735 O O . TRP A 1 469 ? 8.781 -47.5 -37.312 1 95.25 469 TRP A O 1
ATOM 3745 N N . PHE A 1 470 ? 8.102 -49.594 -37.625 1 92.56 470 PHE A N 1
ATOM 3746 C CA . PHE A 1 470 ? 7.445 -49.281 -38.906 1 92.56 470 PHE A CA 1
ATOM 3747 C C . PHE A 1 470 ? 5.949 -49.062 -38.688 1 92.56 470 PHE A C 1
ATOM 3749 O O . PHE A 1 470 ? 5.309 -49.812 -37.938 1 92.56 470 PHE A O 1
ATOM 3756 N N . ASN A 1 471 ? 5.422 -48.062 -39.344 1 92.38 471 ASN A N 1
ATOM 3757 C CA . ASN A 1 471 ? 4 -47.719 -39.281 1 92.38 471 ASN A CA 1
ATOM 3758 C C . ASN A 1 471 ? 3.197 -48.469 -40.344 1 92.38 471 ASN A C 1
ATOM 3760 O O . ASN A 1 471 ? 1.99 -48.656 -40.188 1 92.38 471 ASN A O 1
ATOM 3764 N N . LEU A 1 472 ? 3.9 -48.75 -41.375 1 87.75 472 LEU A N 1
ATOM 3765 C CA . LEU A 1 472 ? 3.248 -49.406 -42.5 1 87.75 472 LEU A CA 1
ATOM 3766 C C . LEU A 1 472 ? 3.748 -50.844 -42.656 1 87.75 472 LEU A C 1
ATOM 3768 O O . LEU A 1 472 ? 4.934 -51.125 -42.438 1 87.75 472 LEU A O 1
ATOM 3772 N N . LYS A 1 473 ? 2.809 -51.656 -43.062 1 84.62 473 LYS A N 1
ATOM 3773 C CA . LYS A 1 473 ? 3.219 -53 -43.5 1 84.62 473 LYS A CA 1
ATOM 3774 C C . LYS A 1 473 ? 3.949 -52.938 -44.844 1 84.62 473 LYS A C 1
ATOM 3776 O O . LYS A 1 473 ? 3.969 -51.906 -45.5 1 84.62 473 LYS A O 1
ATOM 3781 N N . LYS A 1 474 ? 4.582 -54.094 -45.125 1 79.12 474 LYS A N 1
ATOM 3782 C CA . LYS A 1 474 ? 5.262 -54.156 -46.406 1 79.12 474 LYS A CA 1
ATOM 3783 C C . LYS A 1 474 ? 4.277 -53.938 -47.562 1 79.12 474 LYS A C 1
ATOM 3785 O O . LYS A 1 474 ? 4.66 -53.5 -48.625 1 79.12 474 LYS A O 1
ATOM 3790 N N . SER A 1 475 ? 2.984 -54.219 -47.281 1 77.75 475 SER A N 1
ATOM 3791 C CA . SER A 1 475 ? 1.926 -54.062 -48.281 1 77.75 475 SER A CA 1
ATOM 3792 C C . SER A 1 475 ? 1.588 -52.594 -48.5 1 77.75 475 SER A C 1
ATOM 3794 O O . SER A 1 475 ? 0.921 -52.25 -49.5 1 77.75 475 SER A O 1
ATOM 3796 N N . GLY A 1 476 ? 2.031 -51.812 -47.625 1 77.94 476 GLY A N 1
ATOM 3797 C CA . GLY A 1 476 ? 1.701 -50.406 -47.719 1 77.94 476 GLY A CA 1
ATOM 3798 C C . GLY A 1 476 ? 0.559 -50 -46.812 1 77.94 476 GLY A C 1
ATOM 3799 O O . GLY A 1 476 ? 0.318 -48.812 -46.625 1 77.94 476 GLY A O 1
ATOM 3800 N N . GLU A 1 477 ? -0.108 -51 -46.312 1 81.94 477 GLU A N 1
ATOM 3801 C CA . GLU A 1 477 ? -1.216 -50.688 -45.406 1 81.94 477 GLU A CA 1
ATOM 3802 C C . GLU A 1 477 ? -0.709 -50.344 -44 1 81.94 477 GLU A C 1
ATOM 3804 O O . GLU A 1 477 ? 0.342 -50.812 -43.562 1 81.94 477 GLU A O 1
ATOM 3809 N N . PHE A 1 478 ? -1.463 -49.5 -43.344 1 86.75 478 PHE A N 1
ATOM 3810 C CA . PHE A 1 478 ? -1.098 -49.125 -41.969 1 86.75 478 PHE A CA 1
ATOM 3811 C C . PHE A 1 478 ? -1.129 -50.344 -41.062 1 86.75 478 PHE A C 1
ATOM 3813 O O . PHE A 1 478 ? -2.053 -51.156 -41.125 1 86.75 478 PHE A O 1
ATOM 3820 N N . ASP A 1 479 ? -0.136 -50.469 -40.25 1 88.81 479 ASP A N 1
ATOM 3821 C CA . ASP A 1 479 ? -0.072 -51.531 -39.281 1 88.81 479 ASP A CA 1
ATOM 3822 C C . ASP A 1 479 ? -0.756 -51.125 -37.969 1 88.81 479 ASP A C 1
ATOM 3824 O O . ASP A 1 479 ? -0.203 -50.375 -37.188 1 88.81 479 ASP A O 1
ATOM 3828 N N . LYS A 1 480 ? -1.879 -51.688 -37.688 1 88.81 480 LYS A N 1
ATOM 3829 C CA . LYS A 1 480 ? -2.646 -51.344 -36.5 1 88.81 480 LYS A CA 1
ATOM 3830 C C . LYS A 1 480 ? -1.884 -51.688 -35.219 1 88.81 480 LYS A C 1
ATOM 3832 O O . LYS A 1 480 ? -2.127 -51.094 -34.156 1 88.81 480 LYS A O 1
ATOM 3837 N N . ASP A 1 481 ? -0.937 -52.656 -35.375 1 90.81 481 ASP A N 1
ATOM 3838 C CA . ASP A 1 481 ? -0.171 -53.094 -34.219 1 90.81 481 ASP A CA 1
ATOM 3839 C C . ASP A 1 481 ? 0.894 -52.062 -33.844 1 90.81 481 ASP A C 1
ATOM 3841 O O . ASP A 1 481 ? 1.524 -52.188 -32.781 1 90.81 481 ASP A O 1
ATOM 3845 N N . SER A 1 482 ? 1.041 -51.031 -34.656 1 91.81 482 SER A N 1
ATOM 3846 C CA . SER A 1 482 ? 2.021 -50 -34.344 1 91.81 482 SER A CA 1
ATOM 3847 C C . SER A 1 482 ? 1.443 -48.938 -33.406 1 91.81 482 SER A C 1
ATOM 3849 O O . SER A 1 482 ? 2.121 -47.969 -33.062 1 91.81 482 SER A O 1
ATOM 3851 N N . GLY A 1 483 ? 0.163 -49.156 -33.062 1 93.56 483 GLY A N 1
ATOM 3852 C CA . GLY A 1 483 ? -0.423 -48.219 -32.094 1 93.56 483 GLY A CA 1
ATOM 3853 C C . GLY A 1 483 ? 0.369 -48.125 -30.797 1 93.56 483 GLY A C 1
ATOM 3854 O O . GLY A 1 483 ? 0.847 -49.156 -30.297 1 93.56 483 GLY A O 1
ATOM 3855 N N . HIS A 1 484 ? 0.602 -46.906 -30.328 1 95.44 484 HIS A N 1
ATOM 3856 C CA . HIS A 1 484 ? 1.382 -46.719 -29.109 1 95.44 484 HIS A CA 1
ATOM 3857 C C . HIS A 1 484 ? 0.89 -45.469 -28.344 1 95.44 484 HIS A C 1
ATOM 3859 O O . HIS A 1 484 ? 0.118 -44.688 -28.891 1 95.44 484 HIS A O 1
ATOM 3865 N N . GLY A 1 485 ? 1.207 -45.406 -27.109 1 96.19 485 GLY A N 1
ATOM 3866 C CA . GLY A 1 485 ? 0.896 -44.25 -26.25 1 96.19 485 GLY A CA 1
ATOM 3867 C C . GLY A 1 485 ? 2.008 -43.906 -25.281 1 96.19 485 GLY A C 1
ATOM 3868 O O . GLY A 1 485 ? 2.939 -44.719 -25.094 1 96.19 485 GLY A O 1
ATOM 3869 N N . SER A 1 486 ? 1.949 -42.75 -24.844 1 97.56 486 SER A N 1
ATOM 3870 C CA . SER A 1 486 ? 2.869 -42.281 -23.797 1 97.56 486 SER A CA 1
ATOM 3871 C C . SER A 1 486 ? 2.209 -42.312 -22.422 1 97.56 486 SER A C 1
ATOM 3873 O O . SER A 1 486 ? 1.23 -41.594 -22.188 1 97.56 486 SER A O 1
ATOM 3875 N N . CYS A 1 487 ? 2.742 -43.125 -21.562 1 97 487 CYS A N 1
ATOM 3876 C CA . CYS A 1 487 ? 2.213 -43.219 -20.203 1 97 487 CYS A CA 1
ATOM 3877 C C . CYS A 1 487 ? 2.373 -41.875 -19.484 1 97 487 CYS A C 1
ATOM 3879 O O . CYS A 1 487 ? 3.355 -41.156 -19.688 1 97 487 CYS A O 1
ATOM 3881 N N . PRO A 1 488 ? 1.369 -41.531 -18.578 1 96.62 488 PRO A N 1
ATOM 3882 C CA . PRO A 1 488 ? 1.524 -40.312 -17.781 1 96.62 488 PRO A CA 1
ATOM 3883 C C . PRO A 1 488 ? 2.801 -40.312 -16.938 1 96.62 488 PRO A C 1
ATOM 3885 O O . PRO A 1 488 ? 3.141 -41.344 -16.328 1 96.62 488 PRO A O 1
ATOM 3888 N N . VAL A 1 489 ? 3.508 -39.188 -16.984 1 95.94 489 VAL A N 1
ATOM 3889 C CA . VAL A 1 489 ? 4.723 -39.062 -16.188 1 95.94 489 VAL A CA 1
ATOM 3890 C C . VAL A 1 489 ? 4.363 -38.906 -14.711 1 95.94 489 VAL A C 1
ATOM 3892 O O . VAL A 1 489 ? 3.717 -37.938 -14.328 1 95.94 489 VAL A O 1
ATOM 3895 N N . LEU A 1 490 ? 4.695 -39.844 -13.914 1 92.69 490 LEU A N 1
ATOM 3896 C CA . LEU A 1 490 ? 4.375 -39.781 -12.492 1 92.69 490 LEU A CA 1
ATOM 3897 C C . LEU A 1 490 ? 5.422 -38.969 -11.719 1 92.69 490 LEU A C 1
ATOM 3899 O O . LEU A 1 490 ? 5.074 -38.094 -10.93 1 92.69 490 LEU A O 1
ATOM 3903 N N . LEU A 1 491 ? 6.668 -39.281 -11.945 1 89 491 LEU A N 1
ATOM 3904 C CA . LEU A 1 491 ? 7.781 -38.594 -11.305 1 89 491 LEU A CA 1
ATOM 3905 C C . LEU A 1 491 ? 8.914 -38.344 -12.289 1 89 491 LEU A C 1
ATOM 3907 O O . LEU A 1 491 ? 9.328 -39.281 -13.008 1 89 491 LEU A O 1
ATOM 3911 N N . GLY A 1 492 ? 9.375 -37.094 -12.289 1 89 492 GLY A N 1
ATOM 3912 C CA . GLY A 1 492 ? 10.477 -36.75 -13.188 1 89 492 GLY A CA 1
ATOM 3913 C C . GLY A 1 492 ? 10.055 -35.938 -14.383 1 89 492 GLY A C 1
ATOM 3914 O O . GLY A 1 492 ? 8.969 -35.344 -14.383 1 89 492 GLY A O 1
ATOM 3915 N N . GLU A 1 493 ? 11 -35.844 -15.328 1 91.31 493 GLU A N 1
ATOM 3916 C CA . GLU A 1 493 ? 10.805 -35.062 -16.547 1 91.31 493 GLU A CA 1
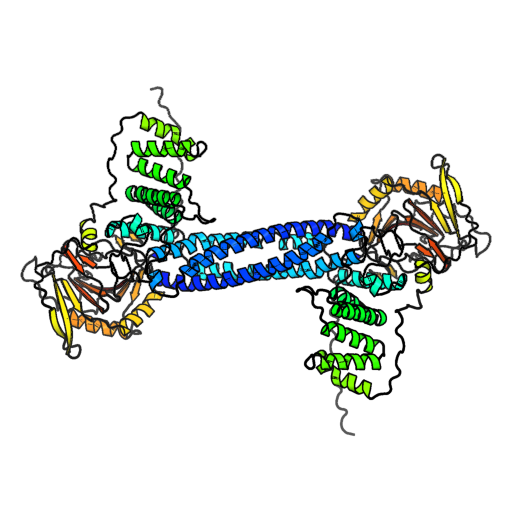ATOM 3917 C C . GLU A 1 493 ? 10.953 -35.938 -17.797 1 91.31 493 GLU A C 1
ATOM 3919 O O . GLU A 1 493 ? 11.828 -36.812 -17.844 1 91.31 493 GLU A O 1
ATOM 3924 N N . LYS A 1 494 ? 10.055 -35.75 -18.688 1 96.69 494 LYS A N 1
ATOM 3925 C CA . LYS A 1 494 ? 10.141 -36.5 -19.938 1 96.69 494 LYS A CA 1
ATOM 3926 C C . LYS A 1 494 ? 10.289 -35.562 -21.141 1 96.69 494 LYS A C 1
ATOM 3928 O O . LYS A 1 494 ? 9.469 -34.688 -21.359 1 96.69 494 LYS A O 1
ATOM 3933 N N . TRP A 1 495 ? 11.375 -35.688 -21.828 1 97.88 495 TRP A N 1
ATOM 3934 C CA . TRP A 1 495 ? 11.664 -35.094 -23.125 1 97.88 495 TRP A CA 1
ATOM 3935 C C . TRP A 1 495 ? 11.875 -36.156 -24.188 1 97.88 495 TRP A C 1
ATOM 3937 O O . TRP A 1 495 ? 12.578 -37.125 -23.969 1 97.88 495 TRP A O 1
ATOM 3947 N N . ILE A 1 496 ? 11.234 -35.969 -25.328 1 98.56 496 ILE A N 1
ATOM 3948 C CA . ILE A 1 496 ? 11.453 -36.906 -26.422 1 98.56 496 ILE A CA 1
ATOM 3949 C C . ILE A 1 496 ? 11.555 -36.156 -27.75 1 98.56 496 ILE A C 1
ATOM 3951 O O . ILE A 1 496 ? 11.203 -34.969 -27.812 1 98.56 496 ILE A O 1
ATOM 3955 N N . ILE A 1 497 ? 12.07 -36.781 -28.75 1 97.81 497 ILE A N 1
ATOM 3956 C CA . ILE A 1 497 ? 12.016 -36.344 -30.125 1 97.81 497 ILE A CA 1
ATOM 3957 C C . ILE A 1 497 ? 11.312 -37.375 -30.984 1 97.81 497 ILE A C 1
ATOM 3959 O O . ILE A 1 497 ? 11.602 -38.562 -30.875 1 97.81 497 ILE A O 1
ATOM 3963 N N . ASN A 1 498 ? 10.375 -36.969 -31.719 1 97.06 498 ASN A N 1
ATOM 3964 C CA . ASN A 1 498 ? 9.828 -37.812 -32.781 1 97.06 498 ASN A CA 1
ATOM 3965 C C . ASN A 1 498 ? 10.422 -37.438 -34.156 1 97.06 498 ASN A C 1
ATOM 3967 O O . ASN A 1 498 ? 10.523 -36.25 -34.469 1 97.06 498 ASN A O 1
ATOM 3971 N N . LYS A 1 499 ? 10.859 -38.344 -34.844 1 95.94 499 LYS A N 1
ATOM 3972 C CA . LYS A 1 499 ? 11.266 -38.219 -36.25 1 95.94 499 LYS A CA 1
ATOM 3973 C C . LYS A 1 499 ? 10.508 -39.188 -37.125 1 95.94 499 LYS A C 1
ATOM 3975 O O . LYS A 1 499 ? 10.555 -40.406 -36.938 1 95.94 499 LYS A O 1
ATOM 3980 N N . TRP A 1 500 ? 9.828 -38.625 -38.156 1 94.62 500 TRP A N 1
ATOM 3981 C CA . TRP A 1 500 ? 9.008 -39.438 -39.031 1 94.62 500 TRP A CA 1
ATOM 3982 C C . TRP A 1 500 ? 9.609 -39.5 -40.438 1 94.62 500 TRP A C 1
ATOM 3984 O O . TRP A 1 500 ? 9.977 -38.5 -41.031 1 94.62 500 TRP A O 1
ATOM 3994 N N . PHE A 1 501 ? 9.703 -40.75 -40.906 1 91.44 501 PHE A N 1
ATOM 3995 C CA . PHE A 1 501 ? 10.203 -41 -42.25 1 91.44 501 PHE A CA 1
ATOM 3996 C C . PHE A 1 501 ? 9.055 -41.25 -43.25 1 91.44 501 PHE A C 1
ATOM 3998 O O . PHE A 1 501 ? 8.172 -42.062 -42.969 1 91.44 501 PHE A O 1
ATOM 4005 N N . ASN A 1 502 ? 9.102 -40.531 -44.375 1 87.75 502 ASN A N 1
ATOM 4006 C CA . ASN A 1 502 ? 8 -40.656 -45.344 1 87.75 502 ASN A CA 1
ATOM 4007 C C . ASN A 1 502 ? 8.344 -41.594 -46.469 1 87.75 502 ASN A C 1
ATOM 4009 O O . ASN A 1 502 ? 9.508 -41.906 -46.719 1 87.75 502 ASN A O 1
ATOM 4013 N N . TYR A 1 503 ? 7.293 -42.062 -47.219 1 76.25 503 TYR A N 1
ATOM 4014 C CA . TYR A 1 503 ? 7.371 -43.125 -48.219 1 76.25 503 TYR A CA 1
ATOM 4015 C C . TYR A 1 503 ? 8.148 -42.656 -49.438 1 76.25 503 TYR A C 1
ATOM 4017 O O . TYR A 1 503 ? 8.859 -43.438 -50.062 1 76.25 503 TYR A O 1
ATOM 4025 N N . TYR A 1 504 ? 7.957 -41.469 -49.906 1 65.81 504 TYR A N 1
ATOM 4026 C CA . TYR A 1 504 ? 8.484 -41 -51.188 1 65.81 504 TYR A CA 1
ATOM 4027 C C . TYR A 1 504 ? 9.93 -41.438 -51.375 1 65.81 504 TYR A C 1
ATOM 4029 O O . TYR A 1 504 ? 10.289 -41.938 -52.469 1 65.81 504 TYR A O 1
ATOM 4037 N N . ASP A 1 505 ? 10.773 -41.281 -50.469 1 64.69 505 ASP A N 1
ATOM 4038 C CA . ASP A 1 505 ? 12.203 -41.438 -50.719 1 64.69 505 ASP A CA 1
ATOM 4039 C C . ASP A 1 505 ? 12.68 -42.812 -50.281 1 64.69 505 ASP A C 1
ATOM 4041 O O . ASP A 1 505 ? 13.883 -43.094 -50.281 1 64.69 505 ASP A O 1
ATOM 4045 N N . GLN A 1 506 ? 11.695 -43.75 -49.938 1 68.31 506 GLN A N 1
ATOM 4046 C CA . GLN A 1 506 ? 12.164 -45 -49.344 1 68.31 506 GLN A CA 1
ATOM 4047 C C . GLN A 1 506 ? 12.078 -46.156 -50.375 1 68.31 506 GLN A C 1
ATOM 4049 O O . GLN A 1 506 ? 12.461 -47.281 -50.062 1 68.31 506 GLN A O 1
ATOM 4054 N N . PHE A 1 507 ? 11.602 -45.812 -51.562 1 57.44 507 PHE A N 1
ATOM 4055 C CA . PHE A 1 507 ? 11.352 -46.844 -52.594 1 57.44 507 PHE A CA 1
ATOM 4056 C C . PHE A 1 507 ? 12.617 -47.594 -52.906 1 57.44 507 PHE A C 1
ATOM 4058 O O . PHE A 1 507 ? 12.57 -48.812 -53.156 1 57.44 507 PHE A O 1
ATOM 4065 N N . SER A 1 508 ? 13.68 -46.875 -52.969 1 52.12 508 SER A N 1
ATOM 4066 C CA . SER A 1 508 ? 14.891 -47.562 -53.406 1 52.12 508 SER A CA 1
ATOM 4067 C C . SER A 1 508 ? 15.461 -48.406 -52.25 1 52.12 508 SER A C 1
ATOM 4069 O O . SER A 1 508 ? 16.281 -49.281 -52.5 1 52.12 508 SER A O 1
ATOM 4071 N N . LYS A 1 509 ? 15.07 -48.188 -51.062 1 53.78 509 LYS A N 1
ATOM 4072 C CA . LYS A 1 509 ? 15.742 -48.812 -49.906 1 53.78 509 LYS A CA 1
ATOM 4073 C C . LYS A 1 509 ? 14.906 -49.938 -49.312 1 53.78 509 LYS A C 1
ATOM 4075 O O . LYS A 1 509 ? 15.453 -50.875 -48.75 1 53.78 509 LYS A O 1
ATOM 4080 N N . ARG A 1 510 ? 13.578 -49.969 -49.438 1 53.84 510 ARG A N 1
ATOM 4081 C CA . ARG A 1 510 ? 12.75 -51 -48.812 1 53.84 510 ARG A CA 1
ATOM 4082 C C . ARG A 1 510 ? 12.406 -52.125 -49.781 1 53.84 510 ARG A C 1
ATOM 4084 O O . ARG A 1 510 ? 11.852 -51.844 -50.875 1 53.84 510 ARG A O 1
ATOM 4091 N N . LYS A 1 511 ? 13.062 -53.312 -49.625 1 50.81 511 LYS A N 1
ATOM 4092 C CA . LYS A 1 511 ? 12.75 -54.438 -50.469 1 50.81 511 LYS A CA 1
ATOM 4093 C C . LYS A 1 511 ? 11.297 -54.875 -50.312 1 50.81 511 LYS A C 1
ATOM 4095 O O . LYS A 1 511 ? 10.75 -54.812 -49.188 1 50.81 511 LYS A O 1
ATOM 4100 N N . CYS A 1 512 ? 10.445 -54.781 -51.344 1 47.28 512 CYS A N 1
ATOM 4101 C CA . CYS A 1 512 ? 9.062 -55.281 -51.344 1 47.28 512 CYS A CA 1
ATOM 4102 C C . CYS A 1 512 ? 8.953 -56.656 -50.719 1 47.28 512 CYS A C 1
ATOM 4104 O O . CYS A 1 512 ? 9.859 -57.469 -50.844 1 47.28 512 CYS A O 1
ATOM 4106 N N . GLY A 1 513 ? 8.25 -56.656 -49.625 1 45.94 513 GLY A N 1
ATOM 4107 C CA . GLY A 1 513 ? 8.047 -57.969 -49 1 45.94 513 GLY A CA 1
ATOM 4108 C C . GLY A 1 513 ? 7.449 -59 -49.969 1 45.94 513 GLY A C 1
ATOM 4109 O O . GLY A 1 513 ? 6.895 -58.625 -51 1 45.94 513 GLY A O 1
ATOM 4110 N N . MET A 1 514 ? 7.816 -60.312 -49.812 1 43.12 514 MET A N 1
ATOM 4111 C CA . MET A 1 514 ? 7.34 -61.406 -50.656 1 43.12 514 MET A CA 1
ATOM 4112 C C . MET A 1 514 ? 5.859 -61.656 -50.406 1 43.12 514 MET A C 1
ATOM 4114 O O . MET A 1 514 ? 5.203 -62.344 -51.188 1 43.12 514 MET A O 1
ATOM 4118 N N . SER A 1 515 ? 5.273 -61.469 -49.094 1 45.25 515 SER A N 1
ATOM 4119 C CA . SER A 1 515 ? 3.854 -61.688 -48.844 1 45.25 515 SER A CA 1
ATOM 4120 C C . SER A 1 515 ? 3.188 -60.406 -48.312 1 45.25 515 SER A C 1
ATOM 4122 O O . SER A 1 515 ? 3.865 -59.5 -47.812 1 45.25 515 SER A O 1
ATOM 4124 N N . GLU A 1 516 ? 1.891 -60.188 -48.656 1 46.19 516 GLU A N 1
ATOM 4125 C CA . GLU A 1 516 ? 1.039 -59.062 -48.281 1 46.19 516 GLU A CA 1
ATOM 4126 C C . GLU A 1 516 ? 1.168 -58.719 -46.812 1 46.19 516 GLU A C 1
ATOM 4128 O O . GLU A 1 516 ? 1.057 -57.562 -46.406 1 46.19 516 GLU A O 1
ATOM 4133 N N . ASP A 1 517 ? 1.245 -59.688 -45.938 1 43.09 517 ASP A N 1
ATOM 4134 C CA . ASP A 1 517 ? 1.234 -59.562 -44.5 1 43.09 517 ASP A CA 1
ATOM 4135 C C . ASP A 1 517 ? 2.625 -59.188 -43.969 1 43.09 517 ASP A C 1
ATOM 4137 O O . ASP A 1 517 ? 2.818 -59.062 -42.75 1 43.09 517 ASP A O 1
ATOM 4141 N N . GLU A 1 518 ? 3.615 -59.219 -44.688 1 40.31 518 GLU A N 1
ATOM 4142 C CA . GLU A 1 518 ? 4.977 -58.938 -44.25 1 40.31 518 GLU A CA 1
ATOM 4143 C C . GLU A 1 518 ? 5.219 -57.438 -44.156 1 40.31 518 GLU A C 1
ATOM 4145 O O . GLU A 1 518 ? 4.805 -56.656 -45.031 1 40.31 518 GLU A O 1
ATOM 4150 N N . MET B 1 1 ? 46.531 52.938 -18.766 1 20.67 1 MET B N 1
ATOM 4151 C CA . MET B 1 1 ? 46.375 52.312 -20.078 1 20.67 1 MET B CA 1
ATOM 4152 C C . MET B 1 1 ? 45.969 50.844 -19.938 1 20.67 1 MET B C 1
ATOM 4154 O O . MET B 1 1 ? 45.156 50.344 -20.703 1 20.67 1 MET B O 1
ATOM 4158 N N . ALA B 1 2 ? 47.156 50.125 -19.594 1 20.97 2 ALA B N 1
ATOM 4159 C CA . ALA B 1 2 ? 47.188 48.719 -19.906 1 20.97 2 ALA B CA 1
ATOM 4160 C C . ALA B 1 2 ? 45.938 48 -19.406 1 20.97 2 ALA B C 1
ATOM 4162 O O . ALA B 1 2 ? 45.344 47.188 -20.125 1 20.97 2 ALA B O 1
ATOM 4163 N N . ASN B 1 3 ? 46.094 47.75 -18.219 1 20.58 3 ASN B N 1
ATOM 4164 C CA . ASN B 1 3 ? 45.781 46.5 -17.547 1 20.58 3 ASN B CA 1
ATOM 4165 C C . ASN B 1 3 ? 44.281 46.344 -17.328 1 20.58 3 ASN B C 1
ATOM 4167 O O . ASN B 1 3 ? 43.844 45.938 -16.25 1 20.58 3 ASN B O 1
ATOM 4171 N N . ARG B 1 4 ? 43.594 47.25 -18.094 1 23.95 4 ARG B N 1
ATOM 4172 C CA . ARG B 1 4 ? 42.188 47.438 -17.703 1 23.95 4 ARG B CA 1
ATOM 4173 C C . ARG B 1 4 ? 41.375 46.188 -17.891 1 23.95 4 ARG B C 1
ATOM 4175 O O . ARG B 1 4 ? 41.281 45.656 -19 1 23.95 4 ARG B O 1
ATOM 4182 N N . PRO B 1 5 ? 41.562 45.25 -16.844 1 27.64 5 PRO B N 1
ATOM 4183 C CA . PRO B 1 5 ? 41.031 43.906 -16.906 1 27.64 5 PRO B CA 1
ATOM 4184 C C . PRO B 1 5 ? 39.625 43.844 -17.453 1 27.64 5 PRO B C 1
ATOM 4186 O O . PRO B 1 5 ? 38.719 44.5 -16.922 1 27.64 5 PRO B O 1
ATOM 4189 N N . SER B 1 6 ? 39.469 43.906 -18.734 1 27.83 6 SER B N 1
ATOM 4190 C CA . SER B 1 6 ? 38.25 44.156 -19.453 1 27.83 6 SER B CA 1
ATOM 4191 C C . SER B 1 6 ? 37.219 43.062 -19.172 1 27.83 6 SER B C 1
ATOM 4193 O O . SER B 1 6 ? 37.062 42.125 -19.938 1 27.83 6 SER B O 1
ATOM 4195 N N . THR B 1 7 ? 37.438 42.344 -18.031 1 27.16 7 THR B N 1
ATOM 4196 C CA . THR B 1 7 ? 36.656 41.125 -17.953 1 27.16 7 THR B CA 1
ATOM 4197 C C . THR B 1 7 ? 35.219 41.344 -18.422 1 27.16 7 THR B C 1
ATOM 4199 O O . THR B 1 7 ? 34.625 42.375 -18.141 1 27.16 7 THR B O 1
ATOM 4202 N N . VAL B 1 8 ? 34.719 40.625 -19.453 1 28.77 8 VAL B N 1
ATOM 4203 C CA . VAL B 1 8 ? 33.531 40.312 -20.219 1 28.77 8 VAL B CA 1
ATOM 4204 C C . VAL B 1 8 ? 32.312 40.188 -19.281 1 28.77 8 VAL B C 1
ATOM 4206 O O . VAL B 1 8 ? 32.344 39.406 -18.344 1 28.77 8 VAL B O 1
ATOM 4209 N N . CYS B 1 9 ? 31.484 41.188 -19.109 1 25.78 9 CYS B N 1
ATOM 4210 C CA . CYS B 1 9 ? 30.266 41.562 -18.422 1 25.78 9 CYS B CA 1
ATOM 4211 C C . CYS B 1 9 ? 29.156 40.531 -18.703 1 25.78 9 CYS B C 1
ATOM 4213 O O . CYS B 1 9 ? 28.562 40.562 -19.781 1 25.78 9 CYS B O 1
ATOM 4215 N N . PHE B 1 10 ? 29.578 39.156 -18.562 1 27.52 10 PHE B N 1
ATOM 4216 C CA . PHE B 1 10 ? 28.531 38.156 -18.734 1 27.52 10 PHE B CA 1
ATOM 4217 C C . PHE B 1 10 ? 27.203 38.688 -18.203 1 27.52 10 PHE B C 1
ATOM 4219 O O . PHE B 1 10 ? 27.078 39 -17.016 1 27.52 10 PHE B O 1
ATOM 4226 N N . LEU B 1 11 ? 26.5 39.344 -19.047 1 25.61 11 LEU B N 1
ATOM 4227 C CA . LEU B 1 11 ? 25.109 39.812 -18.938 1 25.61 11 LEU B CA 1
ATOM 4228 C C . LEU B 1 11 ? 24.203 38.688 -18.422 1 25.61 11 LEU B C 1
ATOM 4230 O O . LEU B 1 11 ? 23.891 37.75 -19.156 1 25.61 11 LEU B O 1
ATOM 4234 N N . LEU B 1 12 ? 24.578 38.125 -17.266 1 26.02 12 LEU B N 1
ATOM 4235 C CA . LEU B 1 12 ? 23.688 37.219 -16.547 1 26.02 12 LEU B CA 1
ATOM 4236 C C . LEU B 1 12 ? 22.266 37.781 -16.547 1 26.02 12 LEU B C 1
ATOM 4238 O O . LEU B 1 12 ? 22 38.812 -15.945 1 26.02 12 LEU B O 1
ATOM 4242 N N . ILE B 1 13 ? 21.641 37.688 -17.734 1 28.05 13 ILE B N 1
ATOM 4243 C CA . ILE B 1 13 ? 20.203 37.938 -17.875 1 28.05 13 ILE B CA 1
ATOM 4244 C C . ILE B 1 13 ? 19.438 37.312 -16.703 1 28.05 13 ILE B C 1
ATOM 4246 O O . ILE B 1 13 ? 19.438 36.094 -16.547 1 28.05 13 ILE B O 1
ATOM 4250 N N . MET B 1 14 ? 19.422 37.938 -15.586 1 25.73 14 MET B N 1
ATOM 4251 C CA . MET B 1 14 ? 18.578 37.781 -14.406 1 25.73 14 MET B CA 1
ATOM 4252 C C . MET B 1 14 ? 17.109 37.625 -14.805 1 25.73 14 MET B C 1
ATOM 4254 O O . MET B 1 14 ? 16.453 38.594 -15.18 1 25.73 14 MET B O 1
ATOM 4258 N N . MET B 1 15 ? 16.828 36.656 -15.703 1 27.89 15 MET B N 1
ATOM 4259 C CA . MET B 1 15 ? 15.398 36.375 -15.891 1 27.89 15 MET B CA 1
ATOM 4260 C C . MET B 1 15 ? 14.672 36.406 -14.547 1 27.89 15 MET B C 1
ATOM 4262 O O . MET B 1 15 ? 15 35.625 -13.648 1 27.89 15 MET B O 1
ATOM 4266 N N . ALA B 1 16 ? 14.102 37.438 -14.141 1 29.05 16 ALA B N 1
ATOM 4267 C CA . ALA B 1 16 ? 13.07 37.719 -13.148 1 29.05 16 ALA B CA 1
ATOM 4268 C C . ALA B 1 16 ? 11.977 36.656 -13.164 1 29.05 16 ALA B C 1
ATOM 4270 O O . ALA B 1 16 ? 11.094 36.688 -14.023 1 29.05 16 ALA B O 1
ATOM 4271 N N . LEU B 1 17 ? 12.305 35.406 -13.266 1 29.09 17 LEU B N 1
ATOM 4272 C CA . LEU B 1 17 ? 11.234 34.438 -13.039 1 29.09 17 LEU B CA 1
ATOM 4273 C C . LEU B 1 17 ? 10.312 34.906 -11.922 1 29.09 17 LEU B C 1
ATOM 4275 O O . LEU B 1 17 ? 10.75 35.094 -10.781 1 29.09 17 LEU B O 1
ATOM 4279 N N . ALA B 1 18 ? 9.297 35.625 -12.211 1 30.25 18 ALA B N 1
ATOM 4280 C CA . ALA B 1 18 ? 8.062 35.875 -11.469 1 30.25 18 ALA B CA 1
ATOM 4281 C C . ALA B 1 18 ? 7.605 34.625 -10.742 1 30.25 18 ALA B C 1
ATOM 4283 O O . ALA B 1 18 ? 7.051 33.719 -11.352 1 30.25 18 ALA B O 1
ATOM 4284 N N . PHE B 1 19 ? 8.438 34 -10.008 1 32.53 19 PHE B N 1
ATOM 4285 C CA . PHE B 1 19 ? 7.891 33.125 -8.992 1 32.53 19 PHE B CA 1
ATOM 4286 C C . PHE B 1 19 ? 6.559 33.625 -8.461 1 32.53 19 PHE B C 1
ATOM 4288 O O . PHE B 1 19 ? 6.523 34.656 -7.758 1 32.53 19 PHE B O 1
ATOM 4295 N N . GLY B 1 20 ? 5.562 33.656 -9.312 1 33 20 GLY B N 1
ATOM 4296 C CA . GLY B 1 20 ? 4.246 33.719 -8.695 1 33 20 GLY B CA 1
ATOM 4297 C C . GLY B 1 20 ? 4.207 33.156 -7.293 1 33 20 GLY B C 1
ATOM 4298 O O . GLY B 1 20 ? 4.441 31.953 -7.102 1 33 20 GLY B O 1
ATOM 4299 N N . LEU B 1 21 ? 4.711 33.719 -6.309 1 36.31 21 LEU B N 1
ATOM 4300 C CA . LEU B 1 21 ? 4.523 33.375 -4.898 1 36.31 21 LEU B CA 1
ATOM 4301 C C . LEU B 1 21 ? 3.18 32.688 -4.68 1 36.31 21 LEU B C 1
ATOM 4303 O O . LEU B 1 21 ? 2.125 33.312 -4.824 1 36.31 21 LEU B O 1
ATOM 4307 N N . ALA B 1 22 ? 2.871 31.609 -5.086 1 40.81 22 ALA B N 1
ATOM 4308 C CA . ALA B 1 22 ? 1.718 30.812 -4.664 1 40.81 22 ALA B CA 1
ATOM 4309 C C . ALA B 1 22 ? 1.284 31.188 -3.25 1 40.81 22 ALA B C 1
ATOM 4311 O O . ALA B 1 22 ? 2.078 31.109 -2.311 1 40.81 22 ALA B O 1
ATOM 4312 N N . GLN B 1 23 ? 0.431 32.188 -3.129 1 52.91 23 GLN B N 1
ATOM 4313 C CA . GLN B 1 23 ? -0.177 32.625 -1.88 1 52.91 23 GLN B CA 1
ATOM 4314 C C . GLN B 1 23 ? -0.495 31.438 -0.97 1 52.91 23 GLN B C 1
ATOM 4316 O O . GLN B 1 23 ? -1.148 30.484 -1.393 1 52.91 23 GLN B O 1
ATOM 4321 N N . GLY B 1 24 ? 0.368 31.156 -0.006 1 65.69 24 GLY B N 1
ATOM 4322 C CA . GLY B 1 24 ? 0.159 30.109 0.986 1 65.69 24 GLY B CA 1
ATOM 4323 C C . GLY B 1 24 ? -1.29 29.984 1.415 1 65.69 24 GLY B C 1
ATOM 4324 O O . GLY B 1 24 ? -2.107 30.859 1.141 1 65.69 24 GLY B O 1
ATOM 4325 N N . LYS B 1 25 ? -1.735 28.906 1.889 1 79.62 25 LYS B N 1
ATOM 4326 C CA . LYS B 1 25 ? -3.102 28.594 2.291 1 79.62 25 LYS B CA 1
ATOM 4327 C C . LYS B 1 25 ? -3.506 29.375 3.535 1 79.62 25 LYS B C 1
ATOM 4329 O O . LYS B 1 25 ? -4.695 29.578 3.785 1 79.62 25 LYS B O 1
ATOM 4334 N N . GLU B 1 26 ? -2.504 30.031 4.219 1 85.69 26 GLU B N 1
ATOM 4335 C CA . GLU B 1 26 ? -2.664 30.953 5.34 1 85.69 26 GLU B CA 1
ATOM 4336 C C . GLU B 1 26 ? -3.662 30.422 6.359 1 85.69 26 GLU B C 1
ATOM 4338 O O . GLU B 1 26 ? -4.496 31.172 6.875 1 85.69 26 GLU B O 1
ATOM 4343 N N . ILE B 1 27 ? -3.586 29.156 6.59 1 89.69 27 ILE B N 1
ATOM 4344 C CA . ILE B 1 27 ? -4.5 28.469 7.5 1 89.69 27 ILE B CA 1
ATOM 4345 C C . ILE B 1 27 ? -4.156 28.828 8.945 1 89.69 27 ILE B C 1
ATOM 4347 O O . ILE B 1 27 ? -5.051 28.969 9.781 1 89.69 27 ILE B O 1
ATOM 4351 N N . PHE B 1 28 ? -2.895 29.094 9.25 1 92.38 28 PHE B N 1
ATOM 4352 C CA . PHE B 1 28 ? -2.441 29.359 10.617 1 92.38 28 PHE B CA 1
ATOM 4353 C C . PHE B 1 28 ? -2.975 30.688 11.117 1 92.38 28 PHE B C 1
ATOM 4355 O O . PHE B 1 28 ? -2.939 30.969 12.32 1 92.38 28 PHE B O 1
ATOM 4362 N N . ARG B 1 29 ? -3.568 31.531 10.281 1 94.19 29 ARG B N 1
ATOM 4363 C CA . ARG B 1 29 ? -3.994 32.906 10.602 1 94.19 29 ARG B CA 1
ATOM 4364 C C . ARG B 1 29 ? -5.387 32.906 11.219 1 94.19 29 ARG B C 1
ATOM 4366 O O . ARG B 1 29 ? -5.887 33.938 11.633 1 94.19 29 ARG B O 1
ATOM 4373 N N . SER B 1 30 ? -6.004 31.75 11.297 1 94.31 30 SER B N 1
ATOM 4374 C CA . SER B 1 30 ? -7.379 31.672 11.766 1 94.31 30 SER B CA 1
ATOM 4375 C C . SER B 1 30 ? -7.594 30.438 12.641 1 94.31 30 SER B C 1
ATOM 4377 O O . SER B 1 30 ? -7.363 29.312 12.195 1 94.31 30 SER B O 1
ATOM 4379 N N . LEU B 1 31 ? -8.023 30.688 13.828 1 93.06 31 LEU B N 1
ATOM 4380 C CA . LEU B 1 31 ? -8.297 29.562 14.711 1 93.06 31 LEU B CA 1
ATOM 4381 C C . LEU B 1 31 ? -9.492 28.75 14.211 1 93.06 31 LEU B C 1
ATOM 4383 O O . LEU B 1 31 ? -9.562 27.547 14.43 1 93.06 31 LEU B O 1
ATOM 4387 N N . ALA B 1 32 ? -10.422 29.438 13.562 1 91.25 32 ALA B N 1
ATOM 4388 C CA . ALA B 1 32 ? -11.562 28.719 12.984 1 91.25 32 ALA B CA 1
ATOM 4389 C C . ALA B 1 32 ? -11.094 27.688 11.961 1 91.25 32 ALA B C 1
ATOM 4391 O O . ALA B 1 32 ? -11.617 26.562 11.922 1 91.25 32 ALA B O 1
ATOM 4392 N N . LYS B 1 33 ? -10.195 28.062 11.148 1 90 33 LYS B N 1
ATOM 4393 C CA . LYS B 1 33 ? -9.641 27.141 10.164 1 90 33 LYS B CA 1
ATOM 4394 C C . LYS B 1 33 ? -8.844 26.031 10.844 1 90 33 LYS B C 1
ATOM 4396 O O . LYS B 1 33 ? -8.891 24.875 10.422 1 90 33 LYS B O 1
ATOM 4401 N N . LEU B 1 34 ? -8.117 26.344 11.883 1 90.38 34 LEU B N 1
ATOM 4402 C CA . LEU B 1 34 ? -7.352 25.359 12.625 1 90.38 34 LEU B CA 1
ATOM 4403 C C . LEU B 1 34 ? -8.273 24.328 13.273 1 90.38 34 LEU B C 1
ATOM 4405 O O . LEU B 1 34 ? -7.941 23.141 13.359 1 90.38 34 LEU B O 1
ATOM 4409 N N . ARG B 1 35 ? -9.398 24.797 13.75 1 87.69 35 ARG B N 1
ATOM 4410 C CA . ARG B 1 35 ? -10.375 23.891 14.352 1 87.69 35 ARG B CA 1
ATOM 4411 C C . ARG B 1 35 ? -10.859 22.875 13.328 1 87.69 35 ARG B C 1
ATOM 4413 O O . ARG B 1 35 ? -11.102 21.703 13.672 1 87.69 35 ARG B O 1
ATOM 4420 N N . SER B 1 36 ? -11.031 23.312 12.156 1 85.06 36 SER B N 1
ATOM 4421 C CA . SER B 1 36 ? -11.438 22.391 11.102 1 85.06 36 SER B CA 1
ATOM 4422 C C . SER B 1 36 ? -10.383 21.328 10.852 1 85.06 36 SER B C 1
ATOM 4424 O O . SER B 1 36 ? -10.703 20.203 10.477 1 85.06 36 SER B O 1
ATOM 4426 N N . LEU B 1 37 ? -9.156 21.641 11.039 1 87.44 37 LEU B N 1
ATOM 4427 C CA . LEU B 1 37 ? -8.055 20.703 10.852 1 87.44 37 LEU B CA 1
ATOM 4428 C C . LEU B 1 37 ? -8.125 19.578 11.867 1 87.44 37 LEU B C 1
ATOM 4430 O O . LEU B 1 37 ? -7.738 18.438 11.57 1 87.44 37 LEU B O 1
ATOM 4434 N N . VAL B 1 38 ? -8.602 19.906 13.07 1 83.5 38 VAL B N 1
ATOM 4435 C CA . VAL B 1 38 ? -8.719 18.891 14.109 1 83.5 38 VAL B CA 1
ATOM 4436 C C . VAL B 1 38 ? -9.664 17.781 13.641 1 83.5 38 VAL B C 1
ATOM 4438 O O . VAL B 1 38 ? -9.383 16.594 13.82 1 83.5 38 VAL B O 1
ATOM 4441 N N . THR B 1 39 ? -10.758 18.219 13.078 1 81.25 39 THR B N 1
ATOM 4442 C CA . THR B 1 39 ? -11.734 17.266 12.578 1 81.25 39 THR B CA 1
ATOM 4443 C C . THR B 1 39 ? -11.141 16.406 11.461 1 81.25 39 THR B C 1
ATOM 4445 O O . THR B 1 39 ? -11.352 15.195 11.414 1 81.25 39 THR B O 1
ATOM 4448 N N . ILE B 1 40 ? -10.438 17.031 10.617 1 83.25 40 ILE B N 1
ATOM 4449 C CA . ILE B 1 40 ? -9.836 16.344 9.484 1 83.25 40 ILE B CA 1
ATOM 4450 C C . ILE B 1 40 ? -8.773 15.359 9.992 1 83.25 40 ILE B C 1
ATOM 4452 O O . ILE B 1 40 ? -8.695 14.227 9.516 1 83.25 40 ILE B O 1
ATOM 4456 N N . GLU B 1 41 ? -8 15.758 10.938 1 83.06 41 GLU B N 1
ATOM 4457 C CA . GLU B 1 41 ? -6.934 14.906 11.453 1 83.06 41 GLU B CA 1
ATOM 4458 C C . GLU B 1 41 ? -7.5 13.68 12.156 1 83.06 41 GLU B C 1
ATOM 4460 O O . GLU B 1 41 ? -6.922 12.594 12.078 1 83.06 41 GLU B O 1
ATOM 4465 N N . ASN B 1 42 ? -8.641 13.914 12.828 1 79.69 42 ASN B N 1
ATOM 4466 C CA . ASN B 1 42 ? -9.297 12.781 13.469 1 79.69 42 ASN B CA 1
ATOM 4467 C C . ASN B 1 42 ? -9.742 11.742 12.445 1 79.69 42 ASN B C 1
ATOM 4469 O O . ASN B 1 42 ? -9.641 10.539 12.688 1 79.69 42 ASN B O 1
ATOM 4473 N N . LYS B 1 43 ? -10.195 12.289 11.398 1 80.31 43 LYS B N 1
ATOM 4474 C CA . LYS B 1 43 ? -10.586 11.375 10.328 1 80.31 43 LYS B CA 1
ATOM 4475 C C . LYS B 1 43 ? -9.367 10.664 9.742 1 80.31 43 LYS B C 1
ATOM 4477 O O . LYS B 1 43 ? -9.43 9.477 9.43 1 80.31 43 LYS B O 1
ATOM 4482 N N . LEU B 1 44 ? -8.297 11.359 9.609 1 79 44 LEU B N 1
ATOM 4483 C CA . LEU B 1 44 ? -7.062 10.789 9.086 1 79 44 LEU B CA 1
ATOM 4484 C C . LEU B 1 44 ? -6.539 9.688 10.008 1 79 44 LEU B C 1
ATOM 4486 O O . LEU B 1 44 ? -6.066 8.648 9.539 1 79 44 LEU B O 1
ATOM 4490 N N . ILE B 1 45 ? -6.648 9.93 11.266 1 78.75 45 ILE B N 1
ATOM 4491 C CA . ILE B 1 45 ? -6.168 8.969 12.25 1 78.75 45 ILE B CA 1
ATOM 4492 C C . ILE B 1 45 ? -7.004 7.695 12.172 1 78.75 45 ILE B C 1
ATOM 4494 O O . ILE B 1 45 ? -6.469 6.586 12.234 1 78.75 45 ILE B O 1
ATOM 4498 N N . THR B 1 46 ? -8.273 7.898 12.039 1 78.38 46 THR B N 1
ATOM 4499 C CA . THR B 1 46 ? -9.164 6.75 11.914 1 78.38 46 THR B CA 1
ATOM 4500 C C . THR B 1 46 ? -8.852 5.949 10.656 1 78.38 46 THR B C 1
ATOM 4502 O O . THR B 1 46 ? -8.836 4.719 10.68 1 78.38 46 THR B O 1
ATOM 4505 N N . ASP B 1 47 ? -8.625 6.664 9.633 1 77.31 47 ASP B N 1
ATOM 4506 C CA . ASP B 1 47 ? -8.266 6.02 8.375 1 77.31 47 ASP B CA 1
ATOM 4507 C C . ASP B 1 47 ? -6.926 5.297 8.484 1 77.31 47 ASP B C 1
ATOM 4509 O O . ASP B 1 47 ? -6.762 4.195 7.957 1 77.31 47 ASP B O 1
ATOM 4513 N N . LEU B 1 48 ? -6.039 5.938 9.109 1 77.06 48 LEU B N 1
ATOM 4514 C CA . LEU B 1 48 ? -4.719 5.348 9.312 1 77.06 48 LEU B CA 1
ATOM 4515 C C . LEU B 1 48 ? -4.82 4.039 10.086 1 77.06 48 LEU B C 1
ATOM 4517 O O . LEU B 1 48 ? -4.141 3.062 9.766 1 77.06 48 LEU B O 1
ATOM 4521 N N . ASP B 1 49 ? -5.672 4.047 11.094 1 77.81 49 ASP B N 1
ATOM 4522 C CA . ASP B 1 49 ? -5.879 2.84 11.883 1 77.81 49 ASP B CA 1
ATOM 4523 C C . ASP B 1 49 ? -6.422 1.702 11.023 1 77.81 49 ASP B C 1
ATOM 4525 O O . ASP B 1 49 ? -6.004 0.551 11.172 1 77.81 49 ASP B O 1
ATOM 4529 N N . THR B 1 50 ? -7.277 2.062 10.195 1 77.38 50 THR B N 1
ATOM 4530 C CA . THR B 1 50 ? -7.852 1.072 9.297 1 77.38 50 THR B CA 1
ATOM 4531 C C . THR B 1 50 ? -6.785 0.518 8.352 1 77.38 50 THR B C 1
ATOM 4533 O O . THR B 1 50 ? -6.727 -0.691 8.117 1 77.38 50 THR B O 1
ATOM 4536 N N . HIS B 1 51 ? -5.953 1.366 7.855 1 74.62 51 HIS B N 1
ATOM 4537 C CA . HIS B 1 51 ? -4.887 0.939 6.957 1 74.62 51 HIS B CA 1
ATOM 4538 C C . HIS B 1 51 ? -3.877 0.055 7.684 1 74.62 51 HIS B C 1
ATOM 4540 O O . HIS B 1 51 ? -3.396 -0.933 7.125 1 74.62 51 HIS B O 1
ATOM 4546 N N . ILE B 1 52 ? -3.6 0.479 8.898 1 77.69 52 ILE B N 1
ATOM 4547 C CA . ILE B 1 52 ? -2.678 -0.318 9.695 1 77.69 52 ILE B CA 1
ATOM 4548 C C . ILE B 1 52 ? -3.23 -1.731 9.867 1 77.69 52 ILE B C 1
ATOM 4550 O O . ILE B 1 52 ? -2.494 -2.711 9.742 1 77.69 52 ILE B O 1
ATOM 4554 N N . GLN B 1 53 ? -4.48 -1.836 10.086 1 79.81 53 GLN B N 1
ATOM 4555 C CA . GLN B 1 53 ? -5.105 -3.141 10.258 1 79.81 53 GLN B CA 1
ATOM 4556 C C . GLN B 1 53 ? -5.047 -3.955 8.969 1 79.81 53 GLN B C 1
ATOM 4558 O O . GLN B 1 53 ? -4.773 -5.156 9 1 79.81 53 GLN B O 1
ATOM 4563 N N . VAL B 1 54 ? -5.281 -3.338 7.906 1 75.38 54 VAL B N 1
ATOM 4564 C CA . VAL B 1 54 ? -5.25 -4.004 6.609 1 75.38 54 VAL B CA 1
ATOM 4565 C C . VAL B 1 54 ? -3.836 -4.496 6.316 1 75.38 54 VAL B C 1
ATOM 4567 O O . VAL B 1 54 ? -3.648 -5.621 5.84 1 75.38 54 VAL B O 1
ATOM 4570 N N . PHE B 1 55 ? -2.844 -3.645 6.656 1 74.81 55 PHE B N 1
ATOM 4571 C CA . PHE B 1 55 ? -1.457 -4.012 6.402 1 74.81 55 PHE B CA 1
ATOM 4572 C C . PHE B 1 55 ? -1.027 -5.16 7.309 1 74.81 55 PHE B C 1
ATOM 4574 O O . PHE B 1 55 ? -0.282 -6.047 6.887 1 74.81 55 PHE B O 1
ATOM 4581 N N . ARG B 1 56 ? -1.521 -5.102 8.477 1 79.38 56 ARG B N 1
ATOM 4582 C CA . ARG B 1 56 ? -1.21 -6.188 9.398 1 79.38 56 ARG B CA 1
ATOM 4583 C C . ARG B 1 56 ? -1.772 -7.516 8.898 1 79.38 56 ARG B C 1
ATOM 4585 O O . ARG B 1 56 ? -1.102 -8.547 8.969 1 79.38 56 ARG B O 1
ATOM 4592 N N . GLU B 1 57 ? -2.965 -7.473 8.414 1 76.19 57 GLU B N 1
ATOM 4593 C CA . GLU B 1 57 ? -3.592 -8.664 7.855 1 76.19 57 GLU B CA 1
ATOM 4594 C C . GLU B 1 57 ? -2.84 -9.156 6.621 1 76.19 57 GLU B C 1
ATOM 4596 O O . GLU B 1 57 ? -2.629 -10.359 6.453 1 76.19 57 GLU B O 1
ATOM 4601 N N . PHE B 1 58 ? -2.428 -8.211 5.809 1 74.12 58 PHE B N 1
ATOM 4602 C CA . PHE B 1 58 ? -1.648 -8.547 4.625 1 74.12 58 PHE B CA 1
ATOM 4603 C C . PHE B 1 58 ? -0.335 -9.219 5.012 1 74.12 58 PHE B C 1
ATOM 4605 O O . PHE B 1 58 ? 0.049 -10.227 4.422 1 74.12 58 PHE B O 1
ATOM 4612 N N . ILE B 1 59 ? 0.321 -8.602 5.977 1 77.06 59 ILE B N 1
ATOM 4613 C CA . ILE B 1 59 ? 1.596 -9.141 6.434 1 77.06 59 ILE B CA 1
ATOM 4614 C C . ILE B 1 59 ? 1.39 -10.555 6.984 1 77.06 59 ILE B C 1
ATOM 4616 O O . ILE B 1 59 ? 2.184 -11.453 6.711 1 77.06 59 ILE B O 1
ATOM 4620 N N . GLY B 1 60 ? 0.342 -10.734 7.742 1 76.31 60 GLY B N 1
ATOM 4621 C CA . GLY B 1 60 ? 0.035 -12.055 8.273 1 76.31 60 GLY B CA 1
ATOM 4622 C C . GLY B 1 60 ? -0.174 -13.102 7.199 1 76.31 60 GLY B C 1
ATOM 4623 O O . GLY B 1 60 ? 0.406 -14.188 7.258 1 76.31 60 GLY B O 1
ATOM 4624 N N . THR B 1 61 ? -0.884 -12.797 6.234 1 70.81 61 THR B N 1
ATOM 4625 C CA . THR B 1 61 ? -1.169 -13.711 5.129 1 70.81 61 THR B CA 1
ATOM 4626 C C . THR B 1 61 ? 0.091 -13.984 4.312 1 70.81 61 THR B C 1
ATOM 4628 O O . THR B 1 61 ? 0.35 -15.125 3.92 1 70.81 61 THR B O 1
ATOM 4631 N N . SER B 1 62 ? 0.856 -12.867 4.07 1 72.06 62 SER B N 1
ATOM 4632 C CA . SER B 1 62 ? 2.074 -12.984 3.275 1 72.06 62 SER B CA 1
ATOM 4633 C C . SER B 1 62 ? 3.104 -13.867 3.967 1 72.06 62 SER B C 1
ATOM 4635 O O . SER B 1 62 ? 3.809 -14.641 3.312 1 72.06 62 SER B O 1
ATOM 4637 N N . ARG B 1 63 ? 3.141 -13.734 5.25 1 74.19 63 ARG B N 1
ATOM 4638 C CA . ARG B 1 63 ? 4.078 -14.562 6.008 1 74.19 63 ARG B CA 1
ATOM 4639 C C . ARG B 1 63 ? 3.691 -16.031 5.938 1 74.19 63 ARG B C 1
ATOM 4641 O O . ARG B 1 63 ? 4.559 -16.906 5.863 1 74.19 63 ARG B O 1
ATOM 4648 N N . LEU B 1 64 ? 2.488 -16.312 5.98 1 69.56 64 LEU B N 1
ATOM 4649 C CA . LEU B 1 64 ? 2.014 -17.688 5.867 1 69.56 64 LEU B CA 1
ATOM 4650 C C . LEU B 1 64 ? 2.367 -18.281 4.504 1 69.56 64 LEU B C 1
ATOM 4652 O O . LEU B 1 64 ? 2.816 -19.422 4.414 1 69.56 64 LEU B O 1
ATOM 4656 N N . VAL B 1 65 ? 2.324 -17.484 3.57 1 64.62 65 VAL B N 1
ATOM 4657 C CA . VAL B 1 65 ? 2.629 -17.938 2.215 1 64.62 65 VAL B CA 1
ATOM 4658 C C . VAL B 1 65 ? 4.137 -18.125 2.059 1 64.62 65 VAL B C 1
ATOM 4660 O O . VAL B 1 65 ? 4.586 -19.094 1.46 1 64.62 65 VAL B O 1
ATOM 4663 N N . HIS B 1 66 ? 4.777 -17.047 2.582 1 69.56 66 HIS B N 1
ATOM 4664 C CA . HIS B 1 66 ? 6.234 -17.141 2.541 1 69.56 66 HIS B CA 1
ATOM 4665 C C . HIS B 1 66 ? 6.715 -18.422 3.217 1 69.56 66 HIS B C 1
ATOM 4667 O O . HIS B 1 66 ? 7.574 -19.125 2.68 1 69.56 66 HIS B O 1
ATOM 4673 N N . ALA B 1 67 ? 6.137 -18.703 4.266 1 67.25 67 ALA B N 1
ATOM 4674 C CA . ALA B 1 67 ? 6.539 -19.906 5.008 1 67.25 67 ALA B CA 1
ATOM 4675 C C . ALA B 1 67 ? 6.219 -21.172 4.223 1 67.25 67 ALA B C 1
ATOM 4677 O O . ALA B 1 67 ? 7.043 -22.078 4.152 1 67.25 67 ALA B O 1
ATOM 4678 N N . LYS B 1 68 ? 5.152 -21.219 3.59 1 63.34 68 LYS B N 1
ATOM 4679 C CA . LYS B 1 68 ? 4.723 -22.406 2.852 1 63.34 68 LYS B CA 1
ATOM 4680 C C . LYS B 1 68 ? 5.527 -22.578 1.563 1 63.34 68 LYS B C 1
ATOM 4682 O O . LYS B 1 68 ? 5.859 -23.688 1.173 1 63.34 68 LYS B O 1
ATOM 4687 N N . THR B 1 69 ? 5.777 -21.328 0.982 1 63.31 69 THR B N 1
ATOM 4688 C CA . THR B 1 69 ? 6.52 -21.375 -0.273 1 63.31 69 THR B CA 1
ATOM 4689 C C . THR B 1 69 ? 7.996 -21.672 -0.017 1 63.31 69 THR B C 1
ATOM 4691 O O . THR B 1 69 ? 8.641 -22.375 -0.792 1 63.31 69 THR B O 1
ATOM 4694 N N . ALA B 1 70 ? 8.414 -20.984 1.026 1 59.16 70 ALA B N 1
ATOM 4695 C CA . ALA B 1 70 ? 9.82 -21.188 1.357 1 59.16 70 ALA B CA 1
ATOM 4696 C C . ALA B 1 70 ? 10.094 -22.672 1.66 1 59.16 70 ALA B C 1
ATOM 4698 O O . ALA B 1 70 ? 11.18 -23.172 1.365 1 59.16 70 ALA B O 1
ATOM 4699 N N . MET B 1 71 ? 9.102 -23.328 2.193 1 56.19 71 MET B N 1
ATOM 4700 C CA . MET B 1 71 ? 9.258 -24.75 2.477 1 56.19 71 MET B CA 1
ATOM 4701 C C . MET B 1 71 ? 9.305 -25.547 1.184 1 56.19 71 MET B C 1
ATOM 4703 O O . MET B 1 71 ? 9.938 -26.609 1.128 1 56.19 71 MET B O 1
ATOM 4707 N N . ILE B 1 72 ? 8.586 -24.922 0.242 1 53.19 72 ILE B N 1
ATOM 4708 C CA . ILE B 1 72 ? 8.492 -25.641 -1.02 1 53.19 72 ILE B CA 1
ATOM 4709 C C . ILE B 1 72 ? 9.609 -25.203 -1.955 1 53.19 72 ILE B C 1
ATOM 4711 O O . ILE B 1 72 ? 10.094 -25.984 -2.771 1 53.19 72 ILE B O 1
ATOM 4715 N N . ALA B 1 73 ? 9.812 -23.797 -1.942 1 49.75 73 ALA B N 1
ATOM 4716 C CA . ALA B 1 73 ? 10.781 -23.219 -2.869 1 49.75 73 ALA B CA 1
ATOM 4717 C C . ALA B 1 73 ? 12.156 -23.844 -2.693 1 49.75 73 ALA B C 1
ATOM 4719 O O . ALA B 1 73 ? 12.992 -23.344 -1.94 1 49.75 73 ALA B O 1
ATOM 4720 N N . VAL B 1 74 ? 12.109 -25.047 -2.381 1 45.78 74 VAL B N 1
ATOM 4721 C CA . VAL B 1 74 ? 13.414 -25.703 -2.42 1 45.78 74 VAL B CA 1
ATOM 4722 C C . VAL B 1 74 ? 14.016 -25.562 -3.814 1 45.78 74 VAL B C 1
ATOM 4724 O O . VAL B 1 74 ? 13.32 -25.719 -4.82 1 45.78 74 VAL B O 1
ATOM 4727 N N . THR B 1 75 ? 15.039 -24.75 -3.982 1 47.38 75 THR B N 1
ATOM 4728 C CA . THR B 1 75 ? 15.969 -24.453 -5.066 1 47.38 75 THR B CA 1
ATOM 4729 C C . THR B 1 75 ? 16.094 -25.641 -6.016 1 47.38 75 THR B C 1
ATOM 4731 O O . THR B 1 75 ? 16.625 -25.5 -7.121 1 47.38 75 THR B O 1
ATOM 4734 N N . ASP B 1 76 ? 15.727 -26.891 -5.652 1 52.12 76 ASP B N 1
ATOM 4735 C CA . ASP B 1 76 ? 16.281 -27.906 -6.535 1 52.12 76 ASP B CA 1
ATOM 4736 C C . ASP B 1 76 ? 15.234 -28.375 -7.555 1 52.12 76 ASP B C 1
ATOM 4738 O O . ASP B 1 76 ? 14.039 -28.406 -7.258 1 52.12 76 ASP B O 1
ATOM 4742 N N . ASP B 1 77 ? 15.562 -28.297 -8.922 1 55.97 77 ASP B N 1
ATOM 4743 C CA . ASP B 1 77 ? 14.93 -28.859 -10.109 1 55.97 77 ASP B CA 1
ATOM 4744 C C . ASP B 1 77 ? 14.047 -30.047 -9.75 1 55.97 77 ASP B C 1
ATOM 4746 O O . ASP B 1 77 ? 13.016 -30.281 -10.391 1 55.97 77 ASP B O 1
ATOM 4750 N N . ALA B 1 78 ? 14.352 -30.547 -8.523 1 59.03 78 ALA B N 1
ATOM 4751 C CA . ALA B 1 78 ? 13.719 -31.828 -8.18 1 59.03 78 ALA B CA 1
ATOM 4752 C C . ALA B 1 78 ? 12.297 -31.609 -7.672 1 59.03 78 ALA B C 1
ATOM 4754 O O . ALA B 1 78 ? 11.445 -32.5 -7.82 1 59.03 78 ALA B O 1
ATOM 4755 N N . HIS B 1 79 ? 11.969 -30.359 -7.379 1 69.12 79 HIS B N 1
ATOM 4756 C CA . HIS B 1 79 ? 10.68 -30.172 -6.719 1 69.12 79 HIS B CA 1
ATOM 4757 C C . HIS B 1 79 ? 9.547 -30.062 -7.734 1 69.12 79 HIS B C 1
ATOM 4759 O O . HIS B 1 79 ? 8.469 -30.641 -7.531 1 69.12 79 HIS B O 1
ATOM 4765 N N . VAL B 1 80 ? 9.914 -29.531 -8.875 1 79.5 80 VAL B N 1
ATOM 4766 C CA . VAL B 1 80 ? 8.805 -29.328 -9.797 1 79.5 80 VAL B CA 1
ATOM 4767 C C . VAL B 1 80 ? 8.477 -30.641 -10.516 1 79.5 80 VAL B C 1
ATOM 4769 O O . VAL B 1 80 ? 7.41 -30.781 -11.109 1 79.5 80 VAL B O 1
ATOM 4772 N N . THR B 1 81 ? 9.352 -31.656 -10.289 1 84.81 81 THR B N 1
ATOM 4773 C CA . THR B 1 81 ? 9.148 -32.938 -10.969 1 84.81 81 THR B CA 1
ATOM 4774 C C . THR B 1 81 ? 8.141 -33.781 -10.211 1 84.81 81 THR B C 1
ATOM 4776 O O . THR B 1 81 ? 7.637 -34.781 -10.75 1 84.81 81 THR B O 1
ATOM 4779 N N . HIS B 1 82 ? 7.906 -33.406 -9.008 1 83.94 82 HIS B N 1
ATOM 4780 C CA . HIS B 1 82 ? 6.887 -34.094 -8.234 1 83.94 82 HIS B CA 1
ATOM 4781 C C . HIS B 1 82 ? 5.504 -33.5 -8.477 1 83.94 82 HIS B C 1
ATOM 4783 O O . HIS B 1 82 ? 5.32 -32.281 -8.383 1 83.94 82 HIS B O 1
ATOM 4789 N N . PRO B 1 83 ? 4.559 -34.375 -8.781 1 88.5 83 PRO B N 1
ATOM 4790 C CA . PRO B 1 83 ? 3.256 -33.844 -9.195 1 88.5 83 PRO B CA 1
ATOM 4791 C C . PRO B 1 83 ? 2.572 -33.031 -8.102 1 88.5 83 PRO B C 1
ATOM 4793 O O . PRO B 1 83 ? 1.893 -32.031 -8.398 1 88.5 83 PRO B O 1
ATOM 4796 N N . ILE B 1 84 ? 2.719 -33.375 -6.84 1 86.19 84 ILE B N 1
ATOM 4797 C CA . ILE B 1 84 ? 2.08 -32.656 -5.746 1 86.19 84 ILE B CA 1
ATOM 4798 C C . ILE B 1 84 ? 2.721 -31.266 -5.59 1 86.19 84 ILE B C 1
ATOM 4800 O O . ILE B 1 84 ? 2.025 -30.281 -5.363 1 86.19 84 ILE B O 1
ATOM 4804 N N . HIS B 1 85 ? 4.039 -31.234 -5.723 1 83.19 85 HIS B N 1
ATOM 4805 C CA . HIS B 1 85 ? 4.727 -29.953 -5.641 1 83.19 85 HIS B CA 1
ATOM 4806 C C . HIS B 1 85 ? 4.328 -29.031 -6.793 1 83.19 85 HIS B C 1
ATOM 4808 O O . HIS B 1 85 ? 4.125 -27.828 -6.602 1 83.19 85 HIS B O 1
ATOM 4814 N N . ALA B 1 86 ? 4.277 -29.656 -7.992 1 87.56 86 ALA B N 1
ATOM 4815 C CA . ALA B 1 86 ? 3.846 -28.875 -9.156 1 87.56 86 ALA B CA 1
ATOM 4816 C C . ALA B 1 86 ? 2.422 -28.359 -8.969 1 87.56 86 ALA B C 1
ATOM 4818 O O . ALA B 1 86 ? 2.129 -27.203 -9.281 1 87.56 86 ALA B O 1
ATOM 4819 N N . PHE B 1 87 ? 1.58 -29.188 -8.445 1 90.38 87 PHE B N 1
ATOM 4820 C CA . PHE B 1 87 ? 0.202 -28.828 -8.141 1 90.38 87 PHE B CA 1
ATOM 4821 C C . PHE B 1 87 ? 0.157 -27.641 -7.18 1 90.38 87 PHE B C 1
ATOM 4823 O O . PHE B 1 87 ? -0.563 -26.672 -7.414 1 90.38 87 PHE B O 1
ATOM 4830 N N . HIS B 1 88 ? 0.917 -27.734 -6.129 1 85 88 HIS B N 1
ATOM 4831 C CA . HIS B 1 88 ? 0.928 -26.688 -5.117 1 85 88 HIS B CA 1
ATOM 4832 C C . HIS B 1 88 ? 1.439 -25.375 -5.691 1 85 88 HIS B C 1
ATOM 4834 O O . HIS B 1 88 ? 0.946 -24.297 -5.332 1 85 88 HIS B O 1
ATOM 4840 N N . MET B 1 89 ? 2.402 -25.438 -6.465 1 84.38 89 MET B N 1
ATOM 4841 C CA . MET B 1 89 ? 2.928 -24.234 -7.086 1 84.38 89 MET B CA 1
ATOM 4842 C C . MET B 1 89 ? 1.862 -23.547 -7.941 1 84.38 89 MET B C 1
ATOM 4844 O O . MET B 1 89 ? 1.659 -22.344 -7.84 1 84.38 89 MET B O 1
ATOM 4848 N N . LEU B 1 90 ? 1.196 -24.375 -8.773 1 89.62 90 LEU B N 1
ATOM 4849 C CA . LEU B 1 90 ? 0.153 -23.812 -9.625 1 89.62 90 LEU B CA 1
ATOM 4850 C C . LEU B 1 90 ? -0.978 -23.234 -8.781 1 89.62 90 LEU B C 1
ATOM 4852 O O . LEU B 1 90 ? -1.521 -22.172 -9.102 1 89.62 90 LEU B O 1
ATOM 4856 N N . LYS B 1 91 ? -1.306 -23.875 -7.691 1 87.19 91 LYS B N 1
ATOM 4857 C CA . LYS B 1 91 ? -2.328 -23.375 -6.777 1 87.19 91 LYS B CA 1
ATOM 4858 C C . LYS B 1 91 ? -1.932 -22.031 -6.195 1 87.19 91 LYS B C 1
ATOM 4860 O O . LYS B 1 91 ? -2.756 -21.109 -6.121 1 87.19 91 LYS B O 1
ATOM 4865 N N . ARG B 1 92 ? -0.667 -21.891 -5.793 1 82.94 92 ARG B N 1
ATOM 4866 C CA . ARG B 1 92 ? -0.199 -20.641 -5.219 1 82.94 92 ARG B CA 1
ATOM 4867 C C . ARG B 1 92 ? -0.326 -19.5 -6.219 1 82.94 92 ARG B C 1
ATOM 4869 O O . ARG B 1 92 ? -0.75 -18.391 -5.863 1 82.94 92 ARG B O 1
ATOM 4876 N N . TYR B 1 93 ? -0.006 -19.797 -7.441 1 84.19 93 TYR B N 1
ATOM 4877 C CA . TYR B 1 93 ? -0.088 -18.75 -8.453 1 84.19 93 TYR B CA 1
ATOM 4878 C C . TYR B 1 93 ? -1.532 -18.312 -8.68 1 84.19 93 TYR B C 1
ATOM 4880 O O . TYR B 1 93 ? -1.821 -17.125 -8.789 1 84.19 93 TYR B O 1
ATOM 4888 N N . VAL B 1 94 ? -2.404 -19.297 -8.688 1 84.88 94 VAL B N 1
ATOM 4889 C CA . VAL B 1 94 ? -3.766 -19.016 -9.141 1 84.88 94 VAL B CA 1
ATOM 4890 C C . VAL B 1 94 ? -4.613 -18.547 -7.957 1 84.88 94 VAL B C 1
ATOM 4892 O O . VAL B 1 94 ? -5.496 -17.703 -8.109 1 84.88 94 VAL B O 1
ATOM 4895 N N . LYS B 1 95 ? -4.34 -19.094 -6.785 1 79.69 95 LYS B N 1
ATOM 4896 C CA . LYS B 1 95 ? -5.223 -18.812 -5.656 1 79.69 95 LYS B CA 1
ATOM 4897 C C . LYS B 1 95 ? -4.594 -17.797 -4.703 1 79.69 95 LYS B C 1
ATOM 4899 O O . LYS B 1 95 ? -5.301 -16.984 -4.105 1 79.69 95 LYS B O 1
ATOM 4904 N N . PHE B 1 96 ? -3.338 -17.812 -4.562 1 76.81 96 PHE B N 1
ATOM 4905 C CA . PHE B 1 96 ? -2.717 -16.969 -3.553 1 76.81 96 PHE B CA 1
ATOM 4906 C C . PHE B 1 96 ? -2.229 -15.656 -4.172 1 76.81 96 PHE B C 1
ATOM 4908 O O . PHE B 1 96 ? -2.658 -14.57 -3.771 1 76.81 96 PHE B O 1
ATOM 4915 N N . TRP B 1 97 ? -1.304 -15.812 -5.141 1 77.38 97 TRP B N 1
ATOM 4916 C CA . TRP B 1 97 ? -0.652 -14.625 -5.684 1 77.38 97 TRP B CA 1
ATOM 4917 C C . TRP B 1 97 ? -1.672 -13.688 -6.32 1 77.38 97 TRP B C 1
ATOM 4919 O O . TRP B 1 97 ? -1.567 -12.469 -6.191 1 77.38 97 TRP B O 1
ATOM 4929 N N . LYS B 1 98 ? -2.646 -14.344 -6.895 1 71.75 98 LYS B N 1
ATOM 4930 C CA . LYS B 1 98 ? -3.688 -13.523 -7.504 1 71.75 98 LYS B CA 1
ATOM 4931 C C . LYS B 1 98 ? -4.508 -12.797 -6.438 1 71.75 98 LYS B C 1
ATOM 4933 O O . LYS B 1 98 ? -4.789 -11.609 -6.566 1 71.75 98 LYS B O 1
ATOM 4938 N N . THR B 1 99 ? -4.867 -13.43 -5.359 1 70.06 99 THR B N 1
ATOM 4939 C CA . THR B 1 99 ? -5.645 -12.844 -4.277 1 70.06 99 THR B CA 1
ATOM 4940 C C . THR B 1 99 ? -4.844 -11.75 -3.574 1 70.06 99 THR B C 1
ATOM 4942 O O . THR B 1 99 ? -5.387 -10.695 -3.229 1 70.06 99 THR B O 1
ATOM 4945 N N . LEU B 1 100 ? -3.59 -12.031 -3.416 1 70.69 100 LEU B N 1
ATOM 4946 C CA . LEU B 1 100 ? -2.725 -11.055 -2.756 1 70.69 100 LEU B CA 1
ATOM 4947 C C . LEU B 1 100 ? -2.654 -9.758 -3.553 1 70.69 100 LEU B C 1
ATOM 4949 O O . LEU B 1 100 ? -2.723 -8.672 -2.98 1 70.69 100 LEU B O 1
ATOM 4953 N N . THR B 1 101 ? -2.6 -9.898 -4.836 1 67.88 101 THR B N 1
ATOM 4954 C CA . THR B 1 101 ? -2.506 -8.719 -5.676 1 67.88 101 THR B CA 1
ATOM 4955 C C . THR B 1 101 ? -3.818 -7.938 -5.664 1 67.88 101 THR B C 1
ATOM 4957 O O . THR B 1 101 ? -3.816 -6.707 -5.652 1 67.88 101 THR B O 1
ATOM 4960 N N . ASP B 1 102 ? -4.879 -8.719 -5.602 1 67.88 102 ASP B N 1
ATOM 4961 C CA . ASP B 1 102 ? -6.184 -8.078 -5.527 1 67.88 102 ASP B CA 1
ATOM 4962 C C . ASP B 1 102 ? -6.355 -7.332 -4.203 1 67.88 102 ASP B C 1
ATOM 4964 O O . ASP B 1 102 ? -6.914 -6.234 -4.168 1 67.88 102 ASP B O 1
ATOM 4968 N N . ASP B 1 103 ? -5.82 -7.891 -3.189 1 65.44 103 ASP B N 1
ATOM 4969 C CA . ASP B 1 103 ? -5.918 -7.285 -1.865 1 65.44 103 ASP B CA 1
ATOM 4970 C C . ASP B 1 103 ? -5.07 -6.02 -1.776 1 65.44 103 ASP B C 1
ATOM 4972 O O . ASP B 1 103 ? -5.5 -5.016 -1.207 1 65.44 103 ASP B O 1
ATOM 4976 N N . ILE B 1 104 ? -3.924 -6.059 -2.334 1 63.38 104 ILE B N 1
ATOM 4977 C CA . ILE B 1 104 ? -3.016 -4.918 -2.291 1 63.38 104 ILE B CA 1
ATOM 4978 C C . ILE B 1 104 ? -3.615 -3.75 -3.07 1 63.38 104 ILE B C 1
ATOM 4980 O O . ILE B 1 104 ? -3.533 -2.598 -2.639 1 63.38 104 ILE B O 1
ATOM 4984 N N . ASP B 1 105 ? -4.211 -4.133 -4.199 1 61.66 105 ASP B N 1
ATOM 4985 C CA . ASP B 1 105 ? -4.832 -3.098 -5.023 1 61.66 105 ASP B CA 1
ATOM 4986 C C . ASP B 1 105 ? -5.992 -2.432 -4.285 1 61.66 105 ASP B C 1
ATOM 4988 O O . ASP B 1 105 ? -6.195 -1.221 -4.395 1 61.66 105 ASP B O 1
ATOM 4992 N N . SER B 1 106 ? -6.652 -3.18 -3.609 1 61.59 106 SER B N 1
ATOM 4993 C CA . SER B 1 106 ? -7.797 -2.656 -2.871 1 61.59 106 SER B CA 1
ATOM 4994 C C . SER B 1 106 ? -7.348 -1.77 -1.714 1 61.59 106 SER B C 1
ATOM 4996 O O . SER B 1 106 ? -8.031 -0.803 -1.365 1 61.59 106 SER B O 1
ATOM 4998 N N . ILE B 1 107 ? -6.262 -2.141 -1.125 1 57.69 107 ILE B N 1
ATOM 4999 C CA . ILE B 1 107 ? -5.75 -1.396 0.022 1 57.69 107 ILE B CA 1
ATOM 5000 C C . ILE B 1 107 ? -5.23 -0.036 -0.436 1 57.69 107 ILE B C 1
ATOM 5002 O O . ILE B 1 107 ? -5.465 0.979 0.224 1 57.69 107 ILE B O 1
ATOM 5006 N N . ILE B 1 108 ? -4.363 0.026 -1.511 1 54.09 108 ILE B N 1
ATOM 5007 C CA . ILE B 1 108 ? -3.658 1.222 -1.962 1 54.09 108 ILE B CA 1
ATOM 5008 C C . ILE B 1 108 ? -4.668 2.273 -2.416 1 54.09 108 ILE B C 1
ATOM 5010 O O . ILE B 1 108 ? -4.473 3.469 -2.191 1 54.09 108 ILE B O 1
ATOM 5014 N N . VAL B 1 109 ? -5.66 1.926 -3.336 1 50.53 109 VAL B N 1
ATOM 5015 C CA . VAL B 1 109 ? -6.5 2.941 -3.965 1 50.53 109 VAL B CA 1
ATOM 5016 C C . VAL B 1 109 ? -7.289 3.693 -2.895 1 50.53 109 VAL B C 1
ATOM 5018 O O . VAL B 1 109 ? -7.527 4.895 -3.021 1 50.53 109 VAL B O 1
ATOM 5021 N N . GLN B 1 110 ? -7.758 3.107 -2.283 1 51.56 110 GLN B N 1
ATOM 5022 C CA . GLN B 1 110 ? -8.812 3.887 -1.641 1 51.56 110 GLN B CA 1
ATOM 5023 C C . GLN B 1 110 ? -8.234 5.109 -0.933 1 51.56 110 GLN B C 1
ATOM 5025 O O . GLN B 1 110 ? -8.773 6.215 -1.056 1 51.56 110 GLN B O 1
ATOM 5030 N N . ASP B 1 111 ? -7.352 5.125 0.358 1 56.97 111 ASP B N 1
ATOM 5031 C CA . ASP B 1 111 ? -7.863 5.879 1.496 1 56.97 111 ASP B CA 1
ATOM 5032 C C . ASP B 1 111 ? -7.031 7.137 1.743 1 56.97 111 ASP B C 1
ATOM 5034 O O . ASP B 1 111 ? -7.562 8.25 1.762 1 56.97 111 ASP B O 1
ATOM 5038 N N . LEU B 1 112 ? -5.711 7.031 1.944 1 63.97 112 LEU B N 1
ATOM 5039 C CA . LEU B 1 112 ? -5.082 8.172 2.596 1 63.97 112 LEU B CA 1
ATOM 5040 C C . LEU B 1 112 ? -4.719 9.25 1.576 1 63.97 112 LEU B C 1
ATOM 5042 O O . LEU B 1 112 ? -4.918 10.438 1.823 1 63.97 112 LEU B O 1
ATOM 5046 N N . HIS B 1 113 ? -4.383 8.758 0.382 1 66.25 113 HIS B N 1
ATOM 5047 C CA . HIS B 1 113 ? -4.016 9.703 -0.666 1 66.25 113 HIS B CA 1
ATOM 5048 C C . HIS B 1 113 ? -5.238 10.438 -1.207 1 66.25 113 HIS B C 1
ATOM 5050 O O . HIS B 1 113 ? -5.199 11.648 -1.421 1 66.25 113 HIS B O 1
ATOM 5056 N N . THR B 1 114 ? -6.184 9.609 -1.388 1 69.19 114 THR B N 1
ATOM 5057 C CA . THR B 1 114 ? -7.41 10.211 -1.896 1 69.19 114 THR B CA 1
ATOM 5058 C C . THR B 1 114 ? -7.984 11.203 -0.888 1 69.19 114 THR B C 1
ATOM 5060 O O . THR B 1 114 ? -8.469 12.266 -1.267 1 69.19 114 THR B O 1
ATOM 5063 N N . PHE B 1 115 ? -7.828 10.875 0.286 1 71.31 115 PHE B N 1
ATOM 5064 C CA . PHE B 1 115 ? -8.32 11.734 1.358 1 71.31 115 PHE B CA 1
ATOM 5065 C C . PHE B 1 115 ? -7.531 13.039 1.415 1 71.31 115 PHE B C 1
ATOM 5067 O O . PHE B 1 115 ? -8.117 14.117 1.474 1 71.31 115 PHE B O 1
ATOM 5074 N N . LEU B 1 116 ? -6.289 12.953 1.302 1 74.06 116 LEU B N 1
ATOM 5075 C CA . LEU B 1 116 ? -5.445 14.141 1.407 1 74.06 116 LEU B CA 1
ATOM 5076 C C . LEU B 1 116 ? -5.602 15.031 0.179 1 74.06 116 LEU B C 1
ATOM 5078 O O . LEU B 1 116 ? -5.543 16.266 0.285 1 74.06 116 LEU B O 1
ATOM 5082 N N . THR B 1 117 ? -5.918 14.281 -0.927 1 74.06 117 THR B N 1
ATOM 5083 C CA . THR B 1 117 ? -6.129 15.047 -2.15 1 74.06 117 THR B CA 1
ATOM 5084 C C . THR B 1 117 ? -7.48 15.758 -2.115 1 74.06 117 THR B C 1
ATOM 5086 O O . THR B 1 117 ? -7.602 16.891 -2.576 1 74.06 117 THR B O 1
ATOM 5089 N N . LYS B 1 118 ? -8.391 15.109 -1.515 1 76 118 LYS B N 1
ATOM 5090 C CA . LYS B 1 118 ? -9.734 15.68 -1.397 1 76 118 LYS B CA 1
ATOM 5091 C C . LYS B 1 118 ? -9.727 16.953 -0.551 1 76 118 LYS B C 1
ATOM 5093 O O . LYS B 1 118 ? -10.406 17.922 -0.879 1 76 118 LYS B O 1
ATOM 5098 N N . TYR B 1 119 ? -8.875 17.031 0.42 1 78.88 119 TYR B N 1
ATOM 5099 C CA . TYR B 1 119 ? -8.875 18.156 1.359 1 78.88 119 TYR B CA 1
ATOM 5100 C C . TYR B 1 119 ? -7.668 19.047 1.14 1 78.88 119 TYR B C 1
ATOM 5102 O O . TYR B 1 119 ? -7.328 19.859 2 1 78.88 119 TYR B O 1
ATOM 5110 N N . ASP B 1 120 ? -7.051 18.859 0.051 1 80.62 120 ASP B N 1
ATOM 5111 C CA . ASP B 1 120 ? -5.781 19.547 -0.179 1 80.62 120 ASP B CA 1
ATOM 5112 C C . ASP B 1 120 ? -5.918 21.047 0.04 1 80.62 120 ASP B C 1
ATOM 5114 O O . ASP B 1 120 ? -5.055 21.672 0.66 1 80.62 120 ASP B O 1
ATOM 5118 N N . ASP B 1 121 ? -7.035 21.625 -0.302 1 80.56 121 ASP B N 1
ATOM 5119 C CA . ASP B 1 121 ? -7.234 23.062 -0.223 1 80.56 121 ASP B CA 1
ATOM 5120 C C . ASP B 1 121 ? -7.391 23.516 1.227 1 80.56 121 ASP B C 1
ATOM 5122 O O . ASP B 1 121 ? -7.184 24.688 1.541 1 80.56 121 ASP B O 1
ATOM 5126 N N . GLN B 1 122 ? -7.715 22.641 2.021 1 84.44 122 GLN B N 1
ATOM 5127 C CA . GLN B 1 122 ? -7.988 22.984 3.414 1 84.44 122 GLN B CA 1
ATOM 5128 C C . GLN B 1 122 ? -6.805 22.609 4.309 1 84.44 122 GLN B C 1
ATOM 5130 O O . GLN B 1 122 ? -6.816 22.906 5.508 1 84.44 122 GLN B O 1
ATOM 5135 N N . LEU B 1 123 ? -5.848 22.062 3.717 1 87.5 123 LEU B N 1
ATOM 5136 C CA . LEU B 1 123 ? -4.723 21.594 4.523 1 87.5 123 LEU B CA 1
ATOM 5137 C C . LEU B 1 123 ? -3.596 22.625 4.523 1 87.5 123 LEU B C 1
ATOM 5139 O O . LEU B 1 123 ? -3.373 23.312 3.52 1 87.5 123 LEU B O 1
ATOM 5143 N N . PRO B 1 124 ? -2.91 22.672 5.633 1 91.31 124 PRO B N 1
ATOM 5144 C CA . PRO B 1 124 ? -1.8 23.625 5.719 1 91.31 124 PRO B CA 1
ATOM 5145 C C . PRO B 1 124 ? -0.609 23.219 4.852 1 91.31 124 PRO B C 1
ATOM 5147 O O . PRO B 1 124 ? -0.471 22.047 4.496 1 91.31 124 PRO B O 1
ATOM 5150 N N . ASP B 1 125 ? 0.191 24.156 4.457 1 88.5 125 ASP B N 1
ATOM 5151 C CA . ASP B 1 125 ? 1.411 23.922 3.689 1 88.5 125 ASP B CA 1
ATOM 5152 C C . ASP B 1 125 ? 2.635 24.469 4.426 1 88.5 125 ASP B C 1
ATOM 5154 O O . ASP B 1 125 ? 2.559 24.781 5.613 1 88.5 125 ASP B O 1
ATOM 5158 N N . GLU B 1 126 ? 3.75 24.594 3.721 1 89.06 126 GLU B N 1
ATOM 5159 C CA . GLU B 1 126 ? 5.008 24.984 4.344 1 89.06 126 GLU B CA 1
ATOM 5160 C C . GLU B 1 126 ? 4.949 26.438 4.832 1 89.06 126 GLU B C 1
ATOM 5162 O O . GLU B 1 126 ? 5.559 26.781 5.844 1 89.06 126 GLU B O 1
ATOM 5167 N N . SER B 1 127 ? 4.227 27.234 4.148 1 90.81 127 SER B N 1
ATOM 5168 C CA . SER B 1 127 ? 4.09 28.625 4.559 1 90.81 127 SER B CA 1
ATOM 5169 C C . SER B 1 127 ? 3.303 28.734 5.859 1 90.81 127 SER B C 1
ATOM 5171 O O . SER B 1 127 ? 3.58 29.625 6.684 1 90.81 127 SER B O 1
ATOM 5173 N N . ASP B 1 128 ? 2.311 27.859 5.996 1 93.12 128 ASP B N 1
ATOM 5174 C CA . ASP B 1 128 ? 1.543 27.828 7.238 1 93.12 128 ASP B CA 1
ATOM 5175 C C . ASP B 1 128 ? 2.422 27.422 8.414 1 93.12 128 ASP B C 1
ATOM 5177 O O . ASP B 1 128 ? 2.311 27.984 9.508 1 93.12 128 ASP B O 1
ATOM 5181 N N . PHE B 1 129 ? 3.246 26.516 8.164 1 92.38 129 PHE B N 1
ATOM 5182 C CA . PHE B 1 129 ? 4.141 26.062 9.227 1 92.38 129 PHE B CA 1
ATOM 5183 C C . PHE B 1 129 ? 5.141 27.156 9.586 1 92.38 129 PHE B C 1
ATOM 5185 O O . PHE B 1 129 ? 5.41 27.391 10.766 1 92.38 129 PHE B O 1
ATOM 5192 N N . SER B 1 130 ? 5.688 27.781 8.594 1 93.19 130 SER B N 1
ATOM 5193 C CA . SER B 1 130 ? 6.578 28.906 8.828 1 93.19 130 SER B CA 1
ATOM 5194 C C . SER B 1 130 ? 5.875 30 9.617 1 93.19 130 SER B C 1
ATOM 5196 O O . SER B 1 130 ? 6.457 30.594 10.539 1 93.19 130 SER B O 1
ATOM 5198 N N . GLY B 1 131 ? 4.629 30.234 9.219 1 93.75 131 GLY B N 1
ATOM 5199 C CA . GLY B 1 131 ? 3.836 31.219 9.938 1 93.75 131 GLY B CA 1
ATOM 5200 C C . GLY B 1 131 ? 3.641 30.891 11.398 1 93.75 131 GLY B C 1
ATOM 5201 O O . GLY B 1 131 ? 3.682 31.766 12.258 1 93.75 131 GLY B O 1
ATOM 5202 N N . ALA B 1 132 ? 3.438 29.641 11.68 1 94.38 132 ALA B N 1
ATOM 5203 C CA . ALA B 1 132 ? 3.275 29.203 13.055 1 94.38 132 ALA B CA 1
ATOM 5204 C C . ALA B 1 132 ? 4.562 29.391 13.852 1 94.38 132 ALA B C 1
ATOM 5206 O O . ALA B 1 132 ? 4.523 29.781 15.023 1 94.38 132 ALA B O 1
ATOM 5207 N N . CYS B 1 133 ? 5.684 29.125 13.258 1 95.56 133 CYS B N 1
ATOM 5208 C CA . CYS B 1 133 ? 6.969 29.344 13.914 1 95.56 133 CYS B CA 1
ATOM 5209 C C . CYS B 1 133 ? 7.168 30.812 14.266 1 95.56 133 CYS B C 1
ATOM 5211 O O . CYS B 1 133 ? 7.539 31.141 15.391 1 95.56 133 CYS B O 1
ATOM 5213 N N . LEU B 1 134 ? 6.883 31.641 13.32 1 94.56 134 LEU B N 1
ATOM 5214 C CA . LEU B 1 134 ? 7.039 33.062 13.539 1 94.56 134 LEU B CA 1
ATOM 5215 C C . LEU B 1 134 ? 6.059 33.562 1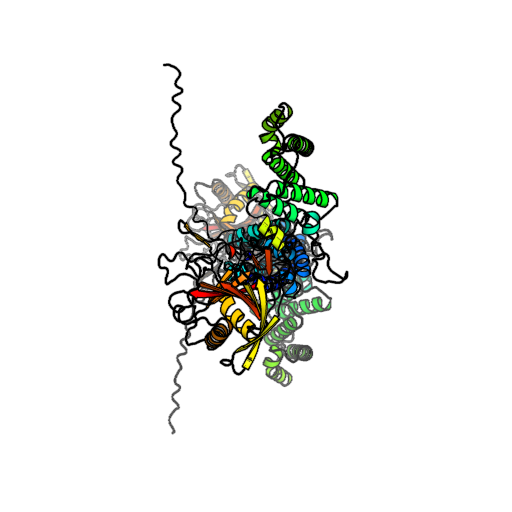4.594 1 94.56 134 LEU B C 1
ATOM 5217 O O . LEU B 1 134 ? 6.371 34.5 15.352 1 94.56 134 LEU B O 1
ATOM 5221 N N . ALA B 1 135 ? 4.91 32.906 14.594 1 95.38 135 ALA B N 1
ATOM 5222 C CA . ALA B 1 135 ? 3.932 33.25 15.617 1 95.38 135 ALA B CA 1
ATOM 5223 C C . ALA B 1 135 ? 4.477 32.969 17.016 1 95.38 135 ALA B C 1
ATOM 5225 O O . ALA B 1 135 ? 4.277 33.781 17.938 1 95.38 135 ALA B O 1
ATOM 5226 N N . ILE B 1 136 ? 5.125 31.891 17.156 1 94.88 136 ILE B N 1
ATOM 5227 C CA . ILE B 1 136 ? 5.719 31.516 18.438 1 94.88 136 ILE B CA 1
ATOM 5228 C C . ILE B 1 136 ? 6.762 32.562 18.828 1 94.88 136 ILE B C 1
ATOM 5230 O O . ILE B 1 136 ? 6.805 33 19.984 1 94.88 136 ILE B O 1
ATOM 5234 N N . LEU B 1 137 ? 7.555 33 17.891 1 94.69 137 LEU B N 1
ATOM 5235 C CA . LEU B 1 137 ? 8.578 34 18.156 1 94.69 137 LEU B CA 1
ATOM 5236 C C . LEU B 1 137 ? 7.941 35.344 18.547 1 94.69 137 LEU B C 1
ATOM 5238 O O . LEU B 1 137 ? 8.43 36.031 19.438 1 94.69 137 LEU B O 1
ATOM 5242 N N . ARG B 1 138 ? 6.871 35.656 17.906 1 93.44 138 ARG B N 1
ATOM 5243 C CA . ARG B 1 138 ? 6.152 36.906 18.203 1 93.44 138 ARG B CA 1
ATOM 5244 C C . ARG B 1 138 ? 5.598 36.875 19.625 1 93.44 138 ARG B C 1
ATOM 5246 O O . ARG B 1 138 ? 5.664 37.875 20.344 1 93.44 138 ARG B O 1
ATOM 5253 N N . LEU B 1 139 ? 5.062 35.781 19.984 1 94.25 139 LEU B N 1
ATOM 5254 C CA . LEU B 1 139 ? 4.527 35.625 21.344 1 94.25 139 LEU B CA 1
ATOM 5255 C C . LEU B 1 139 ? 5.629 35.781 22.375 1 94.25 139 LEU B C 1
ATOM 5257 O O . LEU B 1 139 ? 5.438 36.438 23.406 1 94.25 139 LEU B O 1
ATOM 5261 N N . GLN B 1 140 ? 6.75 35.156 22.109 1 92.81 140 GLN B N 1
ATOM 5262 C CA . GLN B 1 140 ? 7.883 35.281 23.016 1 92.81 140 GLN B CA 1
ATOM 5263 C C . GLN B 1 140 ? 8.312 36.75 23.156 1 92.81 140 GLN B C 1
ATOM 5265 O O . GLN B 1 140 ? 8.547 37.219 24.266 1 92.81 140 GLN B O 1
ATOM 5270 N N . LEU B 1 141 ? 8.391 37.406 22.062 1 91.88 141 LEU B N 1
ATOM 5271 C CA . LEU B 1 141 ? 8.852 38.781 22.047 1 91.88 141 LEU B CA 1
ATOM 5272 C C . LEU B 1 141 ? 7.879 39.688 22.797 1 91.88 141 LEU B C 1
ATOM 5274 O O . LEU B 1 141 ? 8.289 40.469 23.672 1 91.88 141 LEU B O 1
ATOM 5278 N N . THR B 1 142 ? 6.617 39.594 22.469 1 92.19 142 THR B N 1
ATOM 5279 C CA . THR B 1 142 ? 5.605 40.5 23.016 1 92.19 142 THR B CA 1
ATOM 5280 C C . THR B 1 142 ? 5.426 40.281 24.516 1 92.19 142 THR B C 1
ATOM 5282 O O . THR B 1 142 ? 5.348 41.25 25.281 1 92.19 142 THR B O 1
ATOM 5285 N N . TYR B 1 143 ? 5.445 39.031 24.906 1 92.06 143 TYR B N 1
ATOM 5286 C CA . TYR B 1 143 ? 5.109 38.75 26.297 1 92.06 143 TYR B CA 1
ATOM 5287 C C . TYR B 1 143 ? 6.355 38.375 27.094 1 92.06 143 TYR B C 1
ATOM 5289 O O . TYR B 1 143 ? 6.258 37.938 28.234 1 92.06 143 TYR B O 1
ATOM 5297 N N . GLU B 1 144 ? 7.516 38.5 26.469 1 90.38 144 GLU B N 1
ATOM 5298 C CA . GLU B 1 144 ? 8.812 38.281 27.109 1 90.38 144 GLU B CA 1
ATOM 5299 C C . GLU B 1 144 ? 8.875 36.906 27.766 1 90.38 144 GLU B C 1
ATOM 5301 O O . GLU B 1 144 ? 9.219 36.781 28.938 1 90.38 144 GLU B O 1
ATOM 5306 N N . ILE B 1 145 ? 8.508 35.938 27.016 1 90.94 145 ILE B N 1
ATOM 5307 C CA . ILE B 1 145 ? 8.57 34.562 27.453 1 90.94 145 ILE B CA 1
ATOM 5308 C C . ILE B 1 145 ? 9.93 33.969 27.109 1 90.94 145 ILE B C 1
ATOM 5310 O O . ILE B 1 145 ? 10.391 34.062 25.984 1 90.94 145 ILE B O 1
ATOM 5314 N N . SER B 1 146 ? 10.539 33.344 28.078 1 92.81 146 SER B N 1
ATOM 5315 C CA . SER B 1 146 ? 11.828 32.719 27.797 1 92.81 146 SER B CA 1
ATOM 5316 C C . SER B 1 146 ? 11.664 31.547 26.828 1 92.81 146 SER B C 1
ATOM 5318 O O . SER B 1 146 ? 10.578 30.969 26.734 1 92.81 146 SER B O 1
ATOM 5320 N N . THR B 1 147 ? 12.695 31.25 26.141 1 95.12 147 THR B N 1
ATOM 5321 C CA . THR B 1 147 ? 12.648 30.141 25.188 1 95.12 147 THR B CA 1
ATOM 5322 C C . THR B 1 147 ? 12.328 28.828 25.891 1 95.12 147 THR B C 1
ATOM 5324 O O . THR B 1 147 ? 11.539 28.016 25.406 1 95.12 147 THR B O 1
ATOM 5327 N N . ARG B 1 148 ? 12.891 28.625 27 1 92.25 148 ARG B N 1
ATOM 5328 C CA . ARG B 1 148 ? 12.641 27.406 27.766 1 92.25 148 ARG B CA 1
ATOM 5329 C C . ARG B 1 148 ? 11.18 27.312 28.188 1 92.25 148 ARG B C 1
ATOM 5331 O O . ARG B 1 148 ? 10.555 26.266 28.078 1 92.25 148 ARG B O 1
ATOM 5338 N N . ASP B 1 149 ? 10.648 28.391 28.719 1 90.94 149 ASP B N 1
ATOM 5339 C CA . ASP B 1 149 ? 9.25 28.406 29.156 1 90.94 149 ASP B CA 1
ATOM 5340 C C . ASP B 1 149 ? 8.312 28.188 27.969 1 90.94 149 ASP B C 1
ATOM 5342 O O . ASP B 1 149 ? 7.281 27.531 28.109 1 90.94 149 ASP B O 1
ATOM 5346 N N . MET B 1 150 ? 8.672 28.828 26.859 1 92.62 150 MET B N 1
ATOM 5347 C CA . MET B 1 150 ? 7.852 28.641 25.656 1 92.62 150 MET B CA 1
ATOM 5348 C C . MET B 1 150 ? 7.879 27.188 25.203 1 92.62 150 MET B C 1
ATOM 5350 O O . MET B 1 150 ? 6.836 26.609 24.875 1 92.62 150 MET B O 1
ATOM 5354 N N . ALA B 1 151 ? 9.062 26.609 25.188 1 91.38 151 ALA B N 1
ATOM 5355 C CA . ALA B 1 151 ? 9.234 25.234 24.75 1 91.38 151 ALA B CA 1
ATOM 5356 C C . ALA B 1 151 ? 8.531 24.25 25.688 1 91.38 151 ALA B C 1
ATOM 5358 O O . ALA B 1 151 ? 8.016 23.219 25.25 1 91.38 151 ALA B O 1
ATOM 5359 N N . ASP B 1 152 ? 8.469 24.594 26.906 1 86.5 152 ASP B N 1
ATOM 5360 C CA . ASP B 1 152 ? 7.848 23.734 27.906 1 86.5 152 ASP B CA 1
ATOM 5361 C C . ASP B 1 152 ? 6.336 23.953 27.953 1 86.5 152 ASP B C 1
ATOM 5363 O O . ASP B 1 152 ? 5.605 23.141 28.516 1 86.5 152 ASP B O 1
ATOM 5367 N N . GLY B 1 153 ? 5.922 25.047 27.422 1 81.5 153 GLY B N 1
ATOM 5368 C CA . GLY B 1 153 ? 4.512 25.391 27.5 1 81.5 153 GLY B CA 1
ATOM 5369 C C . GLY B 1 153 ? 4.125 26.016 28.828 1 81.5 153 GLY B C 1
ATOM 5370 O O . GLY B 1 153 ? 2.955 25.969 29.219 1 81.5 153 GLY B O 1
ATOM 5371 N N . LYS B 1 154 ? 5.105 26.578 29.5 1 79.62 154 LYS B N 1
ATOM 5372 C CA . LYS B 1 154 ? 4.883 27.141 30.844 1 79.62 154 LYS B CA 1
ATOM 5373 C C . LYS B 1 154 ? 4.934 28.672 30.812 1 79.62 154 LYS B C 1
ATOM 5375 O O . LYS B 1 154 ? 5.891 29.266 31.297 1 79.62 154 LYS B O 1
ATOM 5380 N N . PHE B 1 155 ? 3.99 29.391 30.172 1 77.31 155 PHE B N 1
ATOM 5381 C CA . PHE B 1 155 ? 4.109 30.844 30.094 1 77.31 155 PHE B CA 1
ATOM 5382 C C . PHE B 1 155 ? 2.898 31.516 30.734 1 77.31 155 PHE B C 1
ATOM 5384 O O . PHE B 1 155 ? 2.814 32.75 30.766 1 77.31 155 PHE B O 1
ATOM 5391 N N . ILE B 1 156 ? 1.988 30.938 31.172 1 68.94 156 ILE B N 1
ATOM 5392 C CA . ILE B 1 156 ? 0.917 31.531 31.953 1 68.94 156 ILE B CA 1
ATOM 5393 C C . ILE B 1 156 ? 1.07 31.141 33.438 1 68.94 156 ILE B C 1
ATOM 5395 O O . ILE B 1 156 ? 1.282 29.969 33.75 1 68.94 156 ILE B O 1
ATOM 5399 N N . GLN B 1 157 ? 1.668 32.062 34.25 1 54.12 157 GLN B N 1
ATOM 5400 C CA . GLN B 1 157 ? 1.843 31.828 35.688 1 54.12 157 GLN B CA 1
ATOM 5401 C C . GLN B 1 157 ? 0.608 31.172 36.281 1 54.12 157 GLN B C 1
ATOM 5403 O O . GLN B 1 157 ? 0.521 31 37.5 1 54.12 157 GLN B O 1
ATOM 5408 N N . LYS B 1 158 ? -0.492 31.297 35.75 1 46.56 158 LYS B N 1
ATOM 5409 C CA . LYS B 1 158 ? -1.542 31.047 36.75 1 46.56 158 LYS B CA 1
ATOM 5410 C C . LYS B 1 158 ? -1.278 29.75 37.5 1 46.56 158 LYS B C 1
ATOM 5412 O O . LYS B 1 158 ? -0.442 28.938 37.094 1 46.56 158 LYS B O 1
ATOM 5417 N N . THR B 1 159 ? -2.637 29.219 37.906 1 40.25 159 THR B N 1
ATOM 5418 C CA . THR B 1 159 ? -3.229 28.469 39 1 40.25 159 THR B CA 1
ATOM 5419 C C . THR B 1 159 ? -2.662 27.047 39.031 1 40.25 159 THR B C 1
ATOM 5421 O O . THR B 1 159 ? -1.979 26.625 38.125 1 40.25 159 THR B O 1
ATOM 5424 N N . LYS B 1 160 ? -3.727 26.094 39.469 1 38.75 160 LYS B N 1
ATOM 5425 C CA . LYS B 1 160 ? -3.541 24.766 40.031 1 38.75 160 LYS B CA 1
ATOM 5426 C C . LYS B 1 160 ? -2.982 23.797 39 1 38.75 160 LYS B C 1
ATOM 5428 O O . LYS B 1 160 ? -3.32 23.875 37.812 1 38.75 160 LYS B O 1
ATOM 5433 N N . ALA B 1 161 ? -2.051 23.078 39.344 1 37.97 161 ALA B N 1
ATOM 5434 C CA . ALA B 1 161 ? -1.368 21.891 38.844 1 37.97 161 ALA B CA 1
ATOM 5435 C C . ALA B 1 161 ? -2.221 21.172 37.812 1 37.97 161 ALA B C 1
ATOM 5437 O O . ALA B 1 161 ? -1.706 20.391 37 1 37.97 161 ALA B O 1
ATOM 5438 N N . THR B 1 162 ? -3.502 21.219 37.906 1 37.22 162 THR B N 1
ATOM 5439 C CA . THR B 1 162 ? -4.477 20.359 37.25 1 37.22 162 THR B CA 1
ATOM 5440 C C . THR B 1 162 ? -4.938 20.969 35.938 1 37.22 162 THR B C 1
ATOM 5442 O O . THR B 1 162 ? -5.957 20.562 35.375 1 37.22 162 THR B O 1
ATOM 5445 N N . ASP B 1 163 ? -4.375 22.062 35.5 1 42.88 163 ASP B N 1
ATOM 5446 C CA . ASP B 1 163 ? -5.07 22.562 34.312 1 42.88 163 ASP B CA 1
ATOM 5447 C C . ASP B 1 163 ? -4.762 21.703 33.094 1 42.88 163 ASP B C 1
ATOM 5449 O O . ASP B 1 163 ? -3.602 21.547 32.719 1 42.88 163 ASP B O 1
ATOM 5453 N N . PRO B 1 164 ? -5.578 20.984 32.625 1 44.5 164 PRO B N 1
ATOM 5454 C CA . PRO B 1 164 ? -5.5 20.016 31.516 1 44.5 164 PRO B CA 1
ATOM 5455 C C . PRO B 1 164 ? -4.852 20.594 30.266 1 44.5 164 PRO B C 1
ATOM 5457 O O . PRO B 1 164 ? -4.566 19.859 29.312 1 44.5 164 PRO B O 1
ATOM 5460 N N . ASP B 1 165 ? -4.629 22.016 30.266 1 47.44 165 ASP B N 1
ATOM 5461 C CA . ASP B 1 165 ? -4.43 22.562 28.922 1 47.44 165 ASP B CA 1
ATOM 5462 C C . ASP B 1 165 ? -2.959 22.516 28.531 1 47.44 165 ASP B C 1
ATOM 5464 O O . ASP B 1 165 ? -2.578 23.047 27.469 1 47.44 165 ASP B O 1
ATOM 5468 N N . ILE B 1 166 ? -2.031 22.25 29.516 1 51 166 ILE B N 1
ATOM 5469 C CA . ILE B 1 166 ? -0.63 22.266 29.109 1 51 166 ILE B CA 1
ATOM 5470 C C . ILE B 1 166 ? -0.287 20.969 28.391 1 51 166 ILE B C 1
ATOM 5472 O O . ILE B 1 166 ? -0.551 19.875 28.906 1 51 166 ILE B O 1
ATOM 5476 N N . PRO B 1 167 ? 0.101 21.062 27.141 1 54.81 167 PRO B N 1
ATOM 5477 C CA . PRO B 1 167 ? 0.463 19.812 26.453 1 54.81 167 PRO B CA 1
ATOM 5478 C C . PRO B 1 167 ? 1.488 19 27.234 1 54.81 167 PRO B C 1
ATOM 5480 O O . PRO B 1 167 ? 2.426 19.547 27.812 1 54.81 167 PRO B O 1
ATOM 5483 N N . PRO B 1 168 ? 1.203 17.844 27.734 1 54.06 168 PRO B N 1
ATOM 5484 C CA . PRO B 1 168 ? 2.127 17 28.5 1 54.06 168 PRO B CA 1
ATOM 5485 C C . PRO B 1 168 ? 3.541 17 27.922 1 54.06 168 PRO B C 1
ATOM 5487 O O . PRO B 1 168 ? 4.512 16.812 28.656 1 54.06 168 PRO B O 1
ATOM 5490 N N . SER B 1 169 ? 3.822 17.094 26.688 1 59.12 169 SER B N 1
ATOM 5491 C CA . SER B 1 169 ? 5.176 16.734 26.266 1 59.12 169 SER B CA 1
ATOM 5492 C C . SER B 1 169 ? 5.938 17.969 25.781 1 59.12 169 SER B C 1
ATOM 5494 O O . SER B 1 169 ? 7.148 17.922 25.578 1 59.12 169 SER B O 1
ATOM 5496 N N . GLY B 1 170 ? 5.633 19.219 26.047 1 77.75 170 GLY B N 1
ATOM 5497 C CA . GLY B 1 170 ? 6.406 20.344 25.531 1 77.75 170 GLY B CA 1
ATOM 5498 C C . GLY B 1 170 ? 6.906 20.125 24.125 1 77.75 170 GLY B C 1
ATOM 5499 O O . GLY B 1 170 ? 6.371 19.297 23.391 1 77.75 170 GLY B O 1
ATOM 5500 N N . MET B 1 171 ? 7.875 20.938 23.609 1 86.44 171 MET B N 1
ATOM 5501 C CA . MET B 1 171 ? 8.422 20.891 22.25 1 86.44 171 MET B CA 1
ATOM 5502 C C . MET B 1 171 ? 9.602 19.922 22.188 1 86.44 171 MET B C 1
ATOM 5504 O O . MET B 1 171 ? 10.328 19.75 23.172 1 86.44 171 MET B O 1
ATOM 5508 N N . SER B 1 172 ? 9.766 19.297 21.094 1 83.88 172 SER B N 1
ATOM 5509 C CA . SER B 1 172 ? 10.859 18.359 20.859 1 83.88 172 SER B CA 1
ATOM 5510 C C . SER B 1 172 ? 12.125 19.094 20.422 1 83.88 172 SER B C 1
ATOM 5512 O O . SER B 1 172 ? 12.102 20.312 20.219 1 83.88 172 SER B O 1
ATOM 5514 N N . VAL B 1 173 ? 13.203 18.25 20.312 1 89.81 173 VAL B N 1
ATOM 5515 C CA . VAL B 1 173 ? 14.461 18.797 19.797 1 89.81 173 VAL B CA 1
ATOM 5516 C C . VAL B 1 173 ? 14.25 19.344 18.391 1 89.81 173 VAL B C 1
ATOM 5518 O O . VAL B 1 173 ? 14.719 20.438 18.078 1 89.81 173 VAL B O 1
ATOM 5521 N N . ASP B 1 174 ? 13.508 18.625 17.656 1 90 174 ASP B N 1
ATOM 5522 C CA . ASP B 1 174 ? 13.273 19.031 16.266 1 90 174 ASP B CA 1
ATOM 5523 C C . ASP B 1 174 ? 12.43 20.312 16.219 1 90 174 ASP B C 1
ATOM 5525 O O . ASP B 1 174 ? 12.617 21.141 15.32 1 90 174 ASP B O 1
ATOM 5529 N N . ASP B 1 175 ? 11.492 20.406 17.141 1 91.31 175 ASP B N 1
ATOM 5530 C CA . ASP B 1 175 ? 10.695 21.625 17.203 1 91.31 175 ASP B CA 1
ATOM 5531 C C . ASP B 1 175 ? 11.586 22.844 17.406 1 91.31 175 ASP B C 1
ATOM 5533 O O . ASP B 1 175 ? 11.414 23.875 16.734 1 91.31 175 ASP B O 1
ATOM 5537 N N . CYS B 1 176 ? 12.492 22.688 18.281 1 94.81 176 CYS B N 1
ATOM 5538 C CA . CYS B 1 176 ? 13.414 23.781 18.562 1 94.81 176 CYS B CA 1
ATOM 5539 C C . CYS B 1 176 ? 14.227 24.156 17.328 1 94.81 176 CYS B C 1
ATOM 5541 O O . CYS B 1 176 ? 14.391 25.328 17.016 1 94.81 176 CYS B O 1
ATOM 5543 N N . TYR B 1 177 ? 14.703 23.156 16.703 1 94.06 177 TYR B N 1
ATOM 5544 C CA . TYR B 1 177 ? 15.492 23.359 15.484 1 94.06 177 TYR B CA 1
ATOM 5545 C C . TYR B 1 177 ? 14.688 24.109 14.43 1 94.06 177 TYR B C 1
ATOM 5547 O O . TYR B 1 177 ? 15.18 25.062 13.82 1 94.06 177 TYR B O 1
ATOM 5555 N N . LEU B 1 178 ? 13.492 23.688 14.273 1 93.56 178 LEU B N 1
ATOM 5556 C CA . LEU B 1 178 ? 12.664 24.234 13.211 1 93.56 178 LEU B CA 1
ATOM 5557 C C . LEU B 1 178 ? 12.297 25.688 13.508 1 93.56 178 LEU B C 1
ATOM 5559 O O . LEU B 1 178 ? 12.297 26.531 12.609 1 93.56 178 LEU B O 1
ATOM 5563 N N . ILE B 1 179 ? 11.969 25.984 14.727 1 96.06 179 ILE B N 1
ATOM 5564 C CA . ILE B 1 179 ? 11.648 27.344 15.117 1 96.06 179 ILE B CA 1
ATOM 5565 C C . ILE B 1 179 ? 12.883 28.234 14.969 1 96.06 179 ILE B C 1
ATOM 5567 O O . ILE B 1 179 ? 12.797 29.344 14.445 1 96.06 179 ILE B O 1
ATOM 5571 N N . GLY B 1 180 ? 14.023 27.734 15.406 1 96.31 180 GLY B N 1
ATOM 5572 C CA . GLY B 1 180 ? 15.266 28.469 15.242 1 96.31 180 GLY B CA 1
ATOM 5573 C C . GLY B 1 180 ? 15.617 28.734 13.789 1 96.31 180 GLY B C 1
ATOM 5574 O O . GLY B 1 180 ? 16.141 29.797 13.453 1 96.31 180 GLY B O 1
ATOM 5575 N N . TYR B 1 181 ? 15.359 27.781 13.016 1 94.56 181 TYR B N 1
ATOM 5576 C CA . TYR B 1 181 ? 15.641 27.922 11.594 1 94.56 181 TYR B CA 1
ATOM 5577 C C . TYR B 1 181 ? 14.789 29.031 10.977 1 94.56 181 TYR B C 1
ATOM 5579 O O . TYR B 1 181 ? 15.266 29.797 10.141 1 94.56 181 TYR B O 1
ATOM 5587 N N . GLU B 1 182 ? 13.539 29.047 11.344 1 94.94 182 GLU B N 1
ATOM 5588 C CA . GLU B 1 182 ? 12.68 30.109 10.836 1 94.94 182 GLU B CA 1
ATOM 5589 C C . GLU B 1 182 ? 13.117 31.469 11.359 1 94.94 182 GLU B C 1
ATOM 5591 O O . GLU B 1 182 ? 12.984 32.469 10.664 1 94.94 182 GLU B O 1
ATOM 5596 N N . ALA B 1 183 ? 13.594 31.5 12.555 1 95.69 183 ALA B N 1
ATOM 5597 C CA . ALA B 1 183 ? 14.164 32.75 13.086 1 95.69 183 ALA B CA 1
ATOM 5598 C C . ALA B 1 183 ? 15.352 33.188 12.25 1 95.69 183 ALA B C 1
ATOM 5600 O O . ALA B 1 183 ? 15.477 34.375 11.938 1 95.69 183 ALA B O 1
ATOM 5601 N N . TYR B 1 184 ? 16.172 32.281 11.891 1 94.44 184 TYR B N 1
ATOM 5602 C CA . TYR B 1 184 ? 17.312 32.562 11.047 1 94.44 184 TYR B CA 1
ATOM 5603 C C . TYR B 1 184 ? 16.891 33.156 9.711 1 94.44 184 TYR B C 1
ATOM 5605 O O . TYR B 1 184 ? 17.438 34.156 9.266 1 94.44 184 TYR B O 1
ATOM 5613 N N . LYS B 1 185 ? 15.898 32.594 9.125 1 91.62 185 LYS B N 1
ATOM 5614 C CA . LYS B 1 185 ? 15.383 33.062 7.844 1 91.62 185 LYS B CA 1
ATOM 5615 C C . LYS B 1 185 ? 14.836 34.469 7.961 1 91.62 185 LYS B C 1
ATOM 5617 O O . LYS B 1 185 ? 14.938 35.25 7.023 1 91.62 185 LYS B O 1
ATOM 5622 N N . ALA B 1 186 ? 14.305 34.75 9.125 1 90.62 186 ALA B N 1
ATOM 5623 C CA . ALA B 1 186 ? 13.695 36.062 9.367 1 90.62 186 ALA B CA 1
ATOM 5624 C C . ALA B 1 186 ? 14.734 37.062 9.875 1 90.62 186 ALA B C 1
ATOM 5626 O O . ALA B 1 186 ? 14.391 38.156 10.32 1 90.62 186 ALA B O 1
ATOM 5627 N N . ASN B 1 187 ? 16.016 36.656 9.914 1 90.56 187 ASN B N 1
ATOM 5628 C CA . ASN B 1 187 ? 17.141 37.5 10.352 1 90.56 187 ASN B CA 1
ATOM 5629 C C . ASN B 1 187 ? 17.016 37.844 11.836 1 90.56 187 ASN B C 1
ATOM 5631 O O . ASN B 1 187 ? 17.391 38.969 12.234 1 90.56 187 ASN B O 1
ATOM 5635 N N . ASP B 1 188 ? 16.344 37 12.547 1 92.56 188 ASP B N 1
ATOM 5636 C CA . ASP B 1 188 ? 16.281 37.125 14 1 92.56 188 ASP B CA 1
ATOM 5637 C C . ASP B 1 188 ? 17.359 36.281 14.664 1 92.56 188 ASP B C 1
ATOM 5639 O O . ASP B 1 188 ? 17.078 35.188 15.148 1 92.56 188 ASP B O 1
ATOM 5643 N N . THR B 1 189 ? 18.531 36.844 14.852 1 93.38 189 THR B N 1
ATOM 5644 C CA . THR B 1 189 ? 19.672 36.062 15.344 1 93.38 189 THR B CA 1
ATOM 5645 C C . THR B 1 189 ? 19.516 35.781 16.828 1 93.38 189 THR B C 1
ATOM 5647 O O . THR B 1 189 ? 20.016 34.75 17.312 1 93.38 189 THR B O 1
ATOM 5650 N N . HIS B 1 190 ? 18.844 36.719 17.531 1 93.25 190 HIS B N 1
ATOM 5651 C CA . HIS B 1 190 ? 18.641 36.5 18.969 1 93.25 190 HIS B CA 1
ATOM 5652 C C . HIS B 1 190 ? 17.891 35.219 19.234 1 93.25 190 HIS B C 1
ATOM 5654 O O . HIS B 1 190 ? 18.391 34.344 19.938 1 93.25 190 HIS B O 1
ATOM 5660 N N . TYR B 1 191 ? 16.797 35.094 18.641 1 95.06 191 TYR B N 1
ATOM 5661 C CA . TYR B 1 191 ? 15.984 33.906 18.922 1 95.06 191 TYR B CA 1
ATOM 5662 C C . TYR B 1 191 ? 16.531 32.688 18.203 1 95.06 191 TYR B C 1
ATOM 5664 O O . TYR B 1 191 ? 16.344 31.547 18.672 1 95.06 191 TYR B O 1
ATOM 5672 N N . CYS B 1 192 ? 17.172 32.875 17.094 1 96.38 192 CYS B N 1
ATOM 5673 C CA . CYS B 1 192 ? 17.844 31.75 16.469 1 96.38 192 CYS B CA 1
ATOM 5674 C C . CYS B 1 192 ? 18.812 31.078 17.438 1 96.38 192 CYS B C 1
ATOM 5676 O O . CYS B 1 192 ? 18.734 29.875 17.641 1 96.38 192 CYS B O 1
ATOM 5678 N N . VAL B 1 193 ? 19.625 31.875 18.078 1 96.06 193 VAL B N 1
ATOM 5679 C CA . VAL B 1 193 ? 20.625 31.344 19 1 96.06 193 VAL B CA 1
ATOM 5680 C C . VAL B 1 193 ? 19.922 30.719 20.203 1 96.06 193 VAL B C 1
ATOM 5682 O O . VAL B 1 193 ? 20.281 29.625 20.641 1 96.06 193 VAL B O 1
ATOM 5685 N N . LYS B 1 194 ? 18.922 31.375 20.75 1 96.69 194 LYS B N 1
ATOM 5686 C CA . LYS B 1 194 ? 18.25 30.891 21.953 1 96.69 194 LYS B CA 1
ATOM 5687 C C . LYS B 1 194 ? 17.547 29.562 21.719 1 96.69 194 LYS B C 1
ATOM 5689 O O . LYS B 1 194 ? 17.578 28.672 22.578 1 96.69 194 LYS B O 1
ATOM 5694 N N . TRP B 1 195 ? 16.953 29.422 20.594 1 97.19 195 TRP B N 1
ATOM 5695 C CA . TRP B 1 195 ? 16.25 28.172 20.297 1 97.19 195 TRP B CA 1
ATOM 5696 C C . TRP B 1 195 ? 17.234 27.047 20 1 97.19 195 TRP B C 1
ATOM 5698 O O . TRP B 1 195 ? 16.969 25.891 20.312 1 97.19 195 TRP B O 1
ATOM 5708 N N . MET B 1 196 ? 18.344 27.359 19.359 1 96.19 196 MET B N 1
ATOM 5709 C CA . MET B 1 196 ? 19.375 26.328 19.156 1 96.19 196 MET B CA 1
ATOM 5710 C C . MET B 1 196 ? 19.953 25.875 20.5 1 96.19 196 MET B C 1
ATOM 5712 O O . MET B 1 196 ? 20.219 24.688 20.688 1 96.19 196 MET B O 1
ATOM 5716 N N . GLU B 1 197 ? 20.125 26.828 21.391 1 96.06 197 GLU B N 1
ATOM 5717 C CA . GLU B 1 197 ? 20.609 26.484 22.719 1 96.06 197 GLU B CA 1
ATOM 5718 C C . GLU B 1 197 ? 19.625 25.562 23.438 1 96.06 197 GLU B C 1
ATOM 5720 O O . GLU B 1 197 ? 20.031 24.594 24.078 1 96.06 197 GLU B O 1
ATOM 5725 N N . GLU B 1 198 ? 18.406 25.906 23.312 1 95.75 198 GLU B N 1
ATOM 5726 C CA . GLU B 1 198 ? 17.391 25.078 23.938 1 95.75 198 GLU B CA 1
ATOM 5727 C C . GLU B 1 198 ? 17.328 23.703 23.297 1 95.75 198 GLU B C 1
ATOM 5729 O O . GLU B 1 198 ? 17.172 22.688 24 1 95.75 198 GLU B O 1
ATOM 5734 N N . GLY B 1 199 ? 17.391 23.656 21.984 1 94.69 199 GLY B N 1
ATOM 5735 C CA . GLY B 1 199 ? 17.406 22.375 21.297 1 94.69 199 GLY B CA 1
ATOM 5736 C C . GLY B 1 199 ? 18.578 21.5 21.703 1 94.69 199 GLY B C 1
ATOM 5737 O O . GLY B 1 199 ? 18.391 20.297 21.953 1 94.69 199 GLY B O 1
ATOM 5738 N N . LEU B 1 200 ? 19.719 22.031 21.766 1 93.56 200 LEU B N 1
ATOM 5739 C CA . LEU B 1 200 ? 20.906 21.281 22.156 1 93.56 200 LEU B CA 1
ATOM 5740 C C . LEU B 1 200 ? 20.812 20.812 23.609 1 93.56 200 LEU B C 1
ATOM 5742 O O . LEU B 1 200 ? 21.25 19.703 23.938 1 93.56 200 LEU B O 1
ATOM 5746 N N . ARG B 1 201 ? 20.312 21.625 24.469 1 94.12 201 ARG B N 1
ATOM 5747 C CA . ARG B 1 201 ? 20.094 21.219 25.859 1 94.12 201 ARG B CA 1
ATOM 5748 C C . ARG B 1 201 ? 19.172 20.016 25.938 1 94.12 201 ARG B C 1
ATOM 5750 O O . ARG B 1 201 ? 19.484 19.047 26.641 1 94.12 201 ARG B O 1
ATOM 5757 N N . ARG B 1 202 ? 18.078 20.047 25.266 1 90.75 202 ARG B N 1
ATOM 5758 C CA . ARG B 1 202 ? 17.109 18.953 25.266 1 90.75 202 ARG B CA 1
ATOM 5759 C C . ARG B 1 202 ? 17.719 17.672 24.688 1 90.75 202 ARG B C 1
ATOM 5761 O O . ARG B 1 202 ? 17.438 16.578 25.156 1 90.75 202 ARG B O 1
ATOM 5768 N N . TYR B 1 203 ? 18.453 17.906 23.656 1 89.81 203 TYR B N 1
ATOM 5769 C CA . TYR B 1 203 ? 19.141 16.766 23.062 1 89.81 203 TYR B CA 1
ATOM 5770 C C . TYR B 1 203 ? 20.047 16.078 24.078 1 89.81 203 TYR B C 1
ATOM 5772 O O . TYR B 1 203 ? 20.047 14.852 24.203 1 89.81 203 TYR B O 1
ATOM 5780 N N . LYS B 1 204 ? 20.766 16.812 24.812 1 89 204 LYS B N 1
ATOM 5781 C CA . LYS B 1 204 ? 21.703 16.297 25.812 1 89 204 LYS B CA 1
ATOM 5782 C C . LYS B 1 204 ? 20.953 15.633 26.969 1 89 204 LYS B C 1
ATOM 5784 O O . LYS B 1 204 ? 21.453 14.68 27.562 1 89 204 LYS B O 1
ATOM 5789 N N . GLU B 1 205 ? 19.766 16.109 27.203 1 89.25 205 GLU B N 1
ATOM 5790 C CA . GLU B 1 205 ? 18.953 15.555 28.281 1 89.25 205 GLU B CA 1
ATOM 5791 C C . GLU B 1 205 ? 18.234 14.289 27.828 1 89.25 205 GLU B C 1
ATOM 5793 O O . GLU B 1 205 ? 17.531 13.648 28.625 1 89.25 205 GLU B O 1
ATOM 5798 N N . GLY B 1 206 ? 18.281 13.977 26.547 1 82.31 206 GLY B N 1
ATOM 5799 C CA . GLY B 1 206 ? 17.781 12.695 26.078 1 82.31 206 GLY B CA 1
ATOM 5800 C C . GLY B 1 206 ? 16.391 12.773 25.484 1 82.31 206 GLY B C 1
ATOM 5801 O O . GLY B 1 206 ? 15.68 11.773 25.422 1 82.31 206 GLY B O 1
ATOM 5802 N N . TYR B 1 207 ? 16 14 25.078 1 80.69 207 TYR B N 1
ATOM 5803 C CA . TYR B 1 207 ? 14.719 14.102 24.406 1 80.69 207 TYR B CA 1
ATOM 5804 C C . TYR B 1 207 ? 14.734 13.352 23.078 1 80.69 207 TYR B C 1
ATOM 5806 O O . TYR B 1 207 ? 15.742 13.367 22.359 1 80.69 207 TYR B O 1
ATOM 5814 N N . SER B 1 208 ? 13.68 12.688 22.766 1 66.75 208 SER B N 1
ATOM 5815 C CA . SER B 1 208 ? 13.625 11.797 21.609 1 66.75 208 SER B CA 1
ATOM 5816 C C . SER B 1 208 ? 13.461 12.594 20.312 1 66.75 208 SER B C 1
ATOM 5818 O O . SER B 1 208 ? 12.797 13.625 20.281 1 66.75 208 SER B O 1
ATOM 5820 N N . ILE B 1 209 ? 14.227 12.094 19.25 1 69.81 209 ILE B N 1
ATOM 5821 C CA . ILE B 1 209 ? 14.055 12.555 17.891 1 69.81 209 ILE B CA 1
ATOM 5822 C C . ILE B 1 209 ? 13.375 11.469 17.047 1 69.81 209 ILE B C 1
ATOM 5824 O O . ILE B 1 209 ? 13.773 10.305 17.094 1 69.81 209 ILE B O 1
ATOM 5828 N N . MET B 1 210 ? 12.312 11.891 16.422 1 65.5 210 MET B N 1
ATOM 5829 C CA . MET B 1 210 ? 11.562 10.922 15.617 1 65.5 210 MET B CA 1
ATOM 5830 C C . MET B 1 210 ? 12.289 10.617 14.312 1 65.5 210 MET B C 1
ATOM 5832 O O . MET B 1 210 ? 13.039 11.445 13.805 1 65.5 210 MET B O 1
ATOM 5836 N N . PRO B 1 211 ? 12 9.43 13.773 1 60.84 211 PRO B N 1
ATOM 5837 C CA . PRO B 1 211 ? 12.711 9 12.562 1 60.84 211 PRO B CA 1
ATOM 5838 C C . PRO B 1 211 ? 12.484 9.938 11.383 1 60.84 211 PRO B C 1
ATOM 5840 O O . PRO B 1 211 ? 13.352 10.055 10.508 1 60.84 211 PRO B O 1
ATOM 5843 N N . TRP B 1 212 ? 11.445 10.633 11.438 1 59.38 212 TRP B N 1
ATOM 5844 C CA . TRP B 1 212 ? 11.141 11.461 10.281 1 59.38 212 TRP B CA 1
ATOM 5845 C C . TRP B 1 212 ? 11.688 12.875 10.469 1 59.38 212 TRP B C 1
ATOM 5847 O O . TRP B 1 212 ? 11.586 13.711 9.562 1 59.38 212 TRP B O 1
ATOM 5857 N N . GLU B 1 213 ? 12.25 13.055 11.555 1 67.5 213 GLU B N 1
ATOM 5858 C CA . GLU B 1 213 ? 12.742 14.391 11.867 1 67.5 213 GLU B CA 1
ATOM 5859 C C . GLU B 1 213 ? 14.195 14.562 11.414 1 67.5 213 GLU B C 1
ATOM 5861 O O . GLU B 1 213 ? 14.961 13.602 11.383 1 67.5 213 GLU B O 1
ATOM 5866 N N . SER B 1 214 ? 14.445 15.758 10.898 1 61.56 214 SER B N 1
ATOM 5867 C CA . SER B 1 214 ? 15.695 16.094 10.234 1 61.56 214 SER B CA 1
ATOM 5868 C C . SER B 1 214 ? 16.703 16.656 11.234 1 61.56 214 SER B C 1
ATOM 5870 O O . SER B 1 214 ? 17.891 16.797 10.914 1 61.56 214 SER B O 1
ATOM 5872 N N . SER B 1 215 ? 16.266 16.859 12.445 1 74.38 215 SER B N 1
ATOM 5873 C CA . SER B 1 215 ? 17.156 17.562 13.352 1 74.38 215 SER B CA 1
ATOM 5874 C C . SER B 1 215 ? 18.25 16.641 13.898 1 74.38 215 SER B C 1
ATOM 5876 O O . SER B 1 215 ? 18.047 15.43 13.977 1 74.38 215 SER B O 1
ATOM 5878 N N . SER B 1 216 ? 19.484 17.188 14.031 1 82.12 216 SER B N 1
ATOM 5879 C CA . SER B 1 216 ? 20.609 16.5 14.648 1 82.12 216 SER B CA 1
ATOM 5880 C C . SER B 1 216 ? 21.469 17.469 15.461 1 82.12 216 SER B C 1
ATOM 5882 O O . SER B 1 216 ? 21.312 18.688 15.352 1 82.12 216 SER B O 1
ATOM 5884 N N . GLU B 1 217 ? 22.219 16.891 16.297 1 86.88 217 GLU B N 1
ATOM 5885 C CA . GLU B 1 217 ? 23.156 17.719 17.047 1 86.88 217 GLU B CA 1
ATOM 5886 C C . GLU B 1 217 ? 24.016 18.562 16.125 1 86.88 217 GLU B C 1
ATOM 5888 O O . GLU B 1 217 ? 24.219 19.75 16.359 1 86.88 217 GLU B O 1
ATOM 5893 N N . ILE B 1 218 ? 24.406 17.953 15.062 1 88.31 218 ILE B N 1
ATOM 5894 C CA . ILE B 1 218 ? 25.297 18.609 14.102 1 88.31 218 ILE B CA 1
ATOM 5895 C C . ILE B 1 218 ? 24.547 19.734 13.398 1 88.31 218 ILE B C 1
ATOM 5897 O O . ILE B 1 218 ? 25.078 20.844 13.258 1 88.31 218 ILE B O 1
ATOM 5901 N N . ALA B 1 219 ? 23.328 19.484 13.023 1 89.94 219 ALA B N 1
ATOM 5902 C CA . ALA B 1 219 ? 22.531 20.484 12.32 1 89.94 219 ALA B CA 1
ATOM 5903 C C . ALA B 1 219 ? 22.281 21.688 13.219 1 89.94 219 ALA B C 1
ATOM 5905 O O . ALA B 1 219 ? 22.312 22.844 12.758 1 89.94 219 ALA B O 1
ATOM 5906 N N . MET B 1 220 ? 22 21.453 14.469 1 93.12 220 MET B N 1
ATOM 5907 C CA . MET B 1 220 ? 21.719 22.531 15.406 1 93.12 220 MET B CA 1
ATOM 5908 C C . MET B 1 220 ? 22.969 23.344 15.711 1 93.12 220 MET B C 1
ATOM 5910 O O . MET B 1 220 ? 22.922 24.578 15.812 1 93.12 220 MET B O 1
ATOM 5914 N N . LEU B 1 221 ? 24.109 22.656 15.805 1 93.38 221 LEU B N 1
ATOM 5915 C CA . LEU B 1 221 ? 25.359 23.359 16.031 1 93.38 221 LEU B CA 1
ATOM 5916 C C . LEU B 1 221 ? 25.734 24.203 14.82 1 93.38 221 LEU B C 1
ATOM 5918 O O . LEU B 1 221 ? 26.25 25.328 14.977 1 93.38 221 LEU B O 1
ATOM 5922 N N . GLN B 1 222 ? 25.5 23.688 13.719 1 94.12 222 GLN B N 1
ATOM 5923 C CA . GLN B 1 222 ? 25.75 24.438 12.492 1 94.12 222 GLN B CA 1
ATOM 5924 C C . GLN B 1 222 ? 24.922 25.719 12.445 1 94.12 222 GLN B C 1
ATOM 5926 O O . GLN B 1 222 ? 25.438 26.797 12.188 1 94.12 222 GLN B O 1
ATOM 5931 N N . LEU B 1 223 ? 23.688 25.531 12.695 1 94.38 223 LEU B N 1
ATOM 5932 C CA . LEU B 1 223 ? 22.797 26.688 12.633 1 94.38 223 LEU B CA 1
ATOM 5933 C C . LEU B 1 223 ? 23.125 27.703 13.711 1 94.38 223 LEU B C 1
ATOM 5935 O O . LEU B 1 223 ? 23.078 28.906 13.477 1 94.38 223 LEU B O 1
ATOM 5939 N N . LYS B 1 224 ? 23.438 27.266 14.883 1 95.81 224 LYS B N 1
ATOM 5940 C CA . LYS B 1 224 ? 23.828 28.156 15.969 1 95.81 224 LYS B CA 1
ATOM 5941 C C . LYS B 1 224 ? 25.062 28.953 15.586 1 95.81 224 LYS B C 1
ATOM 5943 O O . LYS B 1 224 ? 25.125 30.172 15.828 1 95.81 224 LYS B O 1
ATOM 5948 N N . THR B 1 225 ? 26.016 28.297 15.023 1 94.94 225 THR B N 1
ATOM 5949 C CA . THR B 1 225 ? 27.25 28.938 14.594 1 94.94 225 THR B CA 1
ATOM 5950 C C . THR B 1 225 ? 26.953 30.031 13.562 1 94.94 225 THR B C 1
ATOM 5952 O O . THR B 1 225 ? 27.484 31.141 13.656 1 94.94 225 THR B O 1
ATOM 5955 N N . GLU B 1 226 ? 26.141 29.703 12.68 1 94.12 226 GLU B N 1
ATOM 5956 C CA . GLU B 1 226 ? 25.766 30.656 11.633 1 94.12 226 GLU B CA 1
ATOM 5957 C C . GLU B 1 226 ? 25.062 31.875 12.211 1 94.12 226 GLU B C 1
ATOM 5959 O O . GLU B 1 226 ? 25.297 33 11.781 1 94.12 226 GLU B O 1
ATOM 5964 N N . CYS B 1 227 ? 24.172 31.609 13.125 1 95.25 227 CYS B N 1
ATOM 5965 C CA . CYS B 1 227 ? 23.422 32.688 13.75 1 95.25 227 CYS B CA 1
ATOM 5966 C C . CYS B 1 227 ? 24.344 33.594 14.547 1 95.25 227 CYS B C 1
ATOM 5968 O O . CYS B 1 227 ? 24.188 34.812 14.516 1 95.25 227 CYS B O 1
ATOM 5970 N N . LEU B 1 228 ? 25.266 33.062 15.188 1 94.44 228 LEU B N 1
ATOM 5971 C CA . LEU B 1 228 ? 26.234 33.844 15.961 1 94.44 228 LEU B CA 1
ATOM 5972 C C . LEU B 1 228 ? 27.125 34.688 15.039 1 94.44 228 LEU B C 1
ATOM 5974 O O . LEU B 1 228 ? 27.406 35.844 15.336 1 94.44 228 LEU B O 1
ATOM 5978 N N . TYR B 1 229 ? 27.484 34.094 13.984 1 92.12 229 TYR B N 1
ATOM 5979 C CA . TYR B 1 229 ? 28.281 34.812 13 1 92.12 229 TYR B CA 1
ATOM 5980 C C . TYR B 1 229 ? 27.5 36 12.43 1 92.12 229 TYR B C 1
ATOM 5982 O O . TYR B 1 229 ? 28.047 37.125 12.344 1 92.12 229 TYR B O 1
ATOM 5990 N N . LYS B 1 230 ? 26.297 35.781 12.125 1 90.94 230 LYS B N 1
ATOM 5991 C CA . LYS B 1 230 ? 25.453 36.844 11.57 1 90.94 230 LYS B CA 1
ATOM 5992 C C . LYS B 1 230 ? 25.203 37.938 12.586 1 90.94 230 LYS B C 1
ATOM 5994 O O . LYS B 1 230 ? 24.984 39.094 12.211 1 90.94 230 LYS B O 1
ATOM 5999 N N . ALA B 1 231 ? 25.281 37.594 13.867 1 91.69 231 ALA B N 1
ATOM 6000 C CA . ALA B 1 231 ? 25.062 38.562 14.945 1 91.69 231 ALA B CA 1
ATOM 6001 C C . ALA B 1 231 ? 26.359 39.281 15.32 1 91.69 231 ALA B C 1
ATOM 6003 O O . ALA B 1 231 ? 26.406 40.031 16.297 1 91.69 231 ALA B O 1
ATOM 6004 N N . ASP B 1 232 ? 27.422 39 14.609 1 89.81 232 ASP B N 1
ATOM 6005 C CA . ASP B 1 232 ? 28.75 39.594 14.82 1 89.81 232 ASP B CA 1
ATOM 6006 C C . ASP B 1 232 ? 29.328 39.156 16.172 1 89.81 232 ASP B C 1
ATOM 6008 O O . ASP B 1 232 ? 30.031 39.938 16.812 1 89.81 232 ASP B O 1
ATOM 6012 N N . MET B 1 233 ? 28.875 38.031 16.578 1 91.88 233 MET B N 1
ATOM 6013 C CA . MET B 1 233 ? 29.5 37.406 17.766 1 91.88 233 MET B CA 1
ATOM 6014 C C . MET B 1 233 ? 30.578 36.406 17.344 1 91.88 233 MET B C 1
ATOM 6016 O O . MET B 1 233 ? 30.422 35.219 17.562 1 91.88 233 MET B O 1
ATOM 6020 N N . PHE B 1 234 ? 31.609 36.875 16.953 1 90.69 234 PHE B N 1
ATOM 6021 C CA . PHE B 1 234 ? 32.594 36.125 16.203 1 90.69 234 PHE B CA 1
ATOM 6022 C C . PHE B 1 234 ? 33.344 35.156 17.109 1 90.69 234 PHE B C 1
ATOM 6024 O O . PHE B 1 234 ? 33.594 34 16.734 1 90.69 234 PHE B O 1
ATOM 6031 N N . ASN B 1 235 ? 33.656 35.562 18.297 1 89.19 235 ASN B N 1
ATOM 6032 C CA . ASN B 1 235 ? 34.375 34.656 19.203 1 89.19 235 ASN B CA 1
ATOM 6033 C C . ASN B 1 235 ? 33.562 33.438 19.562 1 89.19 235 ASN B C 1
ATOM 6035 O O . ASN B 1 235 ? 34.062 32.312 19.594 1 89.19 235 ASN B O 1
ATOM 6039 N N . LYS B 1 236 ? 32.344 33.75 19.828 1 91.62 236 LYS B N 1
ATOM 6040 C CA . LYS B 1 236 ? 31.453 32.625 20.156 1 91.62 236 LYS B CA 1
ATOM 6041 C C . LYS B 1 236 ? 31.234 31.734 18.938 1 91.62 236 LYS B C 1
ATOM 6043 O O . LYS B 1 236 ? 31.188 30.5 19.047 1 91.62 236 LYS B O 1
ATOM 6048 N N . ALA B 1 237 ? 31.094 32.344 17.781 1 93.81 237 ALA B N 1
ATOM 6049 C CA . ALA B 1 237 ? 30.922 31.578 16.531 1 93.81 237 ALA B CA 1
ATOM 6050 C C . ALA B 1 237 ? 32.125 30.688 16.266 1 93.81 237 ALA B C 1
ATOM 6052 O O . ALA B 1 237 ? 31.969 29.516 15.875 1 93.81 237 ALA B O 1
ATOM 6053 N N . TRP B 1 238 ? 33.219 31.234 16.547 1 92.38 238 TRP B N 1
ATOM 6054 C CA . TRP B 1 238 ? 34.469 30.484 16.344 1 92.38 238 TRP B CA 1
ATOM 6055 C C . TRP B 1 238 ? 34.531 29.297 17.297 1 92.38 238 TRP B C 1
ATOM 6057 O O . TRP B 1 238 ? 34.906 28.188 16.891 1 92.38 238 TRP B O 1
ATOM 6067 N N . SER B 1 239 ? 34.25 29.531 18.516 1 92.31 239 SER B N 1
ATOM 6068 C CA . SER B 1 239 ? 34.281 28.469 19.516 1 92.31 239 SER B CA 1
ATOM 6069 C C . SER B 1 239 ? 33.375 27.312 19.125 1 92.31 239 SER B C 1
ATOM 6071 O O . SER B 1 239 ? 33.75 26.156 19.219 1 92.31 239 SER B O 1
ATOM 6073 N N . HIS B 1 240 ? 32.188 27.625 18.656 1 93.81 240 HIS B N 1
ATOM 6074 C CA . HIS B 1 240 ? 31.234 26.594 18.266 1 93.81 240 HIS B CA 1
ATOM 6075 C C . HIS B 1 240 ? 31.641 25.922 16.969 1 93.81 240 HIS B C 1
ATOM 6077 O O . HIS B 1 240 ? 31.406 24.719 16.781 1 93.81 240 HIS B O 1
ATOM 6083 N N . PHE B 1 241 ? 32.25 26.656 16.094 1 94.75 241 PHE B N 1
ATOM 6084 C CA . PHE B 1 241 ? 32.781 26.078 14.875 1 94.75 241 PHE B CA 1
ATOM 6085 C C . PHE B 1 241 ? 33.875 25.031 15.188 1 94.75 241 PHE B C 1
ATOM 6087 O O . PHE B 1 241 ? 33.906 23.984 14.555 1 94.75 241 PHE B O 1
ATOM 6094 N N . GLN B 1 242 ? 34.625 25.359 16.156 1 93.62 242 GLN B N 1
ATOM 6095 C CA . GLN B 1 242 ? 35.656 24.422 16.578 1 93.62 242 GLN B CA 1
ATOM 6096 C C . GLN B 1 242 ? 35.031 23.141 17.141 1 93.62 242 GLN B C 1
ATOM 6098 O O . GLN B 1 242 ? 35.5 22.031 16.844 1 93.62 242 GLN B O 1
ATOM 6103 N N . GLU B 1 243 ? 34.031 23.312 17.906 1 92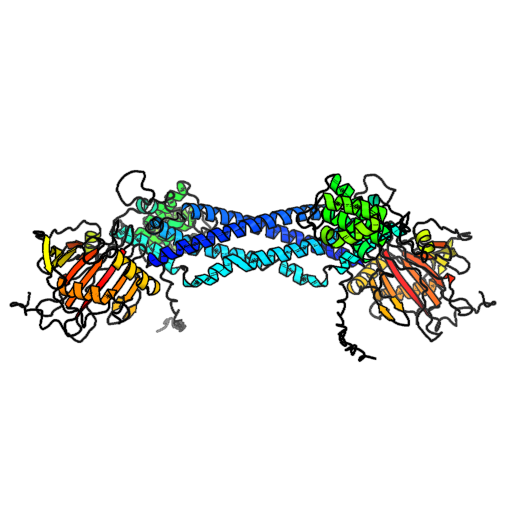.88 243 GLU B N 1
ATOM 6104 C CA . GLU B 1 243 ? 33.312 22.172 18.453 1 92.88 243 GLU B CA 1
ATOM 6105 C C . GLU B 1 243 ? 32.75 21.297 17.328 1 92.88 243 GLU B C 1
ATOM 6107 O O . GLU B 1 243 ? 32.875 20.062 17.375 1 92.88 243 GLU B O 1
ATOM 6112 N N . LEU B 1 244 ? 32.156 21.906 16.359 1 92.56 244 LEU B N 1
ATOM 6113 C CA . LEU B 1 244 ? 31.578 21.219 15.211 1 92.56 244 LEU B CA 1
ATOM 6114 C C . LEU B 1 244 ? 32.656 20.484 14.422 1 92.56 244 LEU B C 1
ATOM 6116 O O . LEU B 1 244 ? 32.469 19.359 13.984 1 92.56 244 LEU B O 1
ATOM 6120 N N . SER B 1 245 ? 33.719 21.141 14.32 1 92.44 245 SER B N 1
ATOM 6121 C CA . SER B 1 245 ? 34.844 20.562 13.578 1 92.44 245 SER B CA 1
ATOM 6122 C C . SER B 1 245 ? 35.406 19.328 14.273 1 92.44 245 SER B C 1
ATOM 6124 O O . SER B 1 245 ? 35.875 18.391 13.617 1 92.44 245 SER B O 1
ATOM 6126 N N . MET B 1 246 ? 35.344 19.297 15.484 1 93 246 MET B N 1
ATOM 6127 C CA . MET B 1 246 ? 35.812 18.141 16.25 1 93 246 MET B CA 1
ATOM 6128 C C . MET B 1 246 ? 34.812 16.984 16.172 1 93 246 MET B C 1
ATOM 6130 O O . MET B 1 246 ? 35.219 15.82 16.078 1 93 246 MET B O 1
ATOM 6134 N N . LEU B 1 247 ? 33.562 17.312 16.203 1 90.62 247 LEU B N 1
ATOM 6135 C CA . LEU B 1 247 ? 32.531 16.297 16.188 1 90.62 247 LEU B CA 1
ATOM 6136 C C . LEU B 1 247 ? 32.406 15.648 14.82 1 90.62 247 LEU B C 1
ATOM 6138 O O . LEU B 1 247 ? 32.156 14.445 14.719 1 90.62 247 LEU B O 1
ATOM 6142 N N . ASP B 1 248 ? 32.469 16.484 13.797 1 91.94 248 ASP B N 1
ATOM 6143 C CA . ASP B 1 248 ? 32.375 15.977 12.43 1 91.94 248 ASP B CA 1
ATOM 6144 C C . ASP B 1 248 ? 33.312 16.734 11.492 1 91.94 248 ASP B C 1
ATOM 6146 O O . ASP B 1 248 ? 32.875 17.609 10.742 1 91.94 248 ASP B O 1
ATOM 6150 N N . PRO B 1 249 ? 34.5 16.281 11.414 1 90.69 249 PRO B N 1
ATOM 6151 C CA . PRO B 1 249 ? 35.5 17 10.641 1 90.69 249 PRO B CA 1
ATOM 6152 C C . PRO B 1 249 ? 35.25 16.953 9.133 1 90.69 249 PRO B C 1
ATOM 6154 O O . PRO B 1 249 ? 35.719 17.812 8.391 1 90.69 249 PRO B O 1
ATOM 6157 N N . LYS B 1 250 ? 34.438 15.992 8.664 1 91.62 250 LYS B N 1
ATOM 6158 C CA . LYS B 1 250 ? 34.219 15.836 7.23 1 91.62 250 LYS B CA 1
ATOM 6159 C C . LYS B 1 250 ? 32.906 16.453 6.809 1 91.62 250 LYS B C 1
ATOM 6161 O O . LYS B 1 250 ? 32.469 16.281 5.664 1 91.62 250 LYS B O 1
ATOM 6166 N N . ASN B 1 251 ? 32.375 17.141 7.707 1 89.19 251 ASN B N 1
ATOM 6167 C CA . ASN B 1 251 ? 31.109 17.797 7.422 1 89.19 251 ASN B CA 1
ATOM 6168 C C . ASN B 1 251 ? 31.266 18.875 6.348 1 89.19 251 ASN B C 1
ATOM 6170 O O . ASN B 1 251 ? 32.25 19.625 6.359 1 89.19 251 ASN B O 1
ATOM 6174 N N . ASP B 1 252 ? 30.328 18.922 5.453 1 88.81 252 ASP B N 1
ATOM 6175 C CA . ASP B 1 252 ? 30.406 19.844 4.328 1 88.81 252 ASP B CA 1
ATOM 6176 C C . ASP B 1 252 ? 30.484 21.297 4.809 1 88.81 252 ASP B C 1
ATOM 6178 O O . ASP B 1 252 ? 31.219 22.109 4.23 1 88.81 252 ASP B O 1
ATOM 6182 N N . TYR B 1 253 ? 29.703 21.562 5.777 1 89.62 253 TYR B N 1
ATOM 6183 C CA . TYR B 1 253 ? 29.688 22.922 6.328 1 89.62 253 TYR B CA 1
ATOM 6184 C C . TYR B 1 253 ? 31.047 23.281 6.91 1 89.62 253 TYR B C 1
ATOM 6186 O O . TYR B 1 253 ? 31.531 24.391 6.734 1 89.62 253 TYR B O 1
ATOM 6194 N N . VAL B 1 254 ? 31.672 22.406 7.562 1 90.62 254 VAL B N 1
ATOM 6195 C CA . VAL B 1 254 ? 32.969 22.609 8.188 1 90.62 254 VAL B CA 1
ATOM 6196 C C . VAL B 1 254 ? 34.031 22.828 7.109 1 90.62 254 VAL B C 1
ATOM 6198 O O . VAL B 1 254 ? 34.812 23.766 7.188 1 90.62 254 VAL B O 1
ATOM 6201 N N . LEU B 1 255 ? 33.969 21.969 6.164 1 91.75 255 LEU B N 1
ATOM 6202 C CA . LEU B 1 255 ? 34.938 22.047 5.098 1 91.75 255 LEU B CA 1
ATOM 6203 C C . LEU B 1 255 ? 34.812 23.344 4.316 1 91.75 255 LEU B C 1
ATOM 6205 O O . LEU B 1 255 ? 35.812 23.984 3.992 1 91.75 255 LEU B O 1
ATOM 6209 N N . LYS B 1 256 ? 33.688 23.766 4.082 1 92.25 256 LYS B N 1
ATOM 6210 C CA . LYS B 1 256 ? 33.406 24.938 3.244 1 92.25 256 LYS B CA 1
ATOM 6211 C C . LYS B 1 256 ? 33.75 26.234 3.971 1 92.25 256 LYS B C 1
ATOM 6213 O O . LYS B 1 256 ? 34.156 27.203 3.342 1 92.25 256 LYS B O 1
ATOM 6218 N N . ASN B 1 257 ? 33.594 26.25 5.316 1 92.19 257 ASN B N 1
ATOM 6219 C CA . ASN B 1 257 ? 33.719 27.516 6.035 1 92.19 257 ASN B CA 1
ATOM 6220 C C . ASN B 1 257 ? 34.969 27.578 6.875 1 92.19 257 ASN B C 1
ATOM 6222 O O . ASN B 1 257 ? 35.156 28.516 7.645 1 92.19 257 ASN B O 1
ATOM 6226 N N . ARG B 1 258 ? 35.844 26.734 6.727 1 91.88 258 ARG B N 1
ATOM 6227 C CA . ARG B 1 258 ? 37.062 26.625 7.559 1 91.88 258 ARG B CA 1
ATOM 6228 C C . ARG B 1 258 ? 37.906 27.875 7.438 1 91.88 258 ARG B C 1
ATOM 6230 O O . ARG B 1 258 ? 38.344 28.453 8.445 1 91.88 258 ARG B O 1
ATOM 6237 N N . THR B 1 259 ? 38.125 28.297 6.258 1 91.31 259 THR B N 1
ATOM 6238 C CA . THR B 1 259 ? 38.969 29.453 6.016 1 91.31 259 THR B CA 1
ATOM 6239 C C . THR B 1 259 ? 38.375 30.703 6.633 1 91.31 259 THR B C 1
ATOM 6241 O O . THR B 1 259 ? 39.094 31.516 7.234 1 91.31 259 THR B O 1
ATOM 6244 N N . THR B 1 260 ? 37.156 30.797 6.465 1 90.5 260 THR B N 1
ATOM 6245 C CA . THR B 1 260 ? 36.438 31.969 6.973 1 90.5 260 THR B CA 1
ATOM 6246 C C . THR B 1 260 ? 36.562 32.062 8.492 1 90.5 260 THR B C 1
ATOM 6248 O O . THR B 1 260 ? 36.875 33.125 9.039 1 90.5 260 THR B O 1
ATOM 6251 N N . PHE B 1 261 ? 36.406 31.031 9.188 1 91.25 261 PHE B N 1
ATOM 6252 C CA . PHE B 1 261 ? 36.375 31.031 10.648 1 91.25 261 PHE B CA 1
ATOM 6253 C C . PHE B 1 261 ? 37.812 31.094 11.211 1 91.25 261 PHE B C 1
ATOM 6255 O O . PHE B 1 261 ? 38.031 31.672 12.273 1 91.25 261 PHE B O 1
ATOM 6262 N N . GLU B 1 262 ? 38.719 30.609 10.477 1 89.81 262 GLU B N 1
ATOM 6263 C CA . GLU B 1 262 ? 40.125 30.75 10.883 1 89.81 262 GLU B CA 1
ATOM 6264 C C . GLU B 1 262 ? 40.562 32.219 10.789 1 89.81 262 GLU B C 1
ATOM 6266 O O . GLU B 1 262 ? 41.312 32.688 11.625 1 89.81 262 GLU B O 1
ATOM 6271 N N . ALA B 1 263 ? 40.062 32.812 9.781 1 89.25 263 ALA B N 1
ATOM 6272 C CA . ALA B 1 263 ? 40.375 34.219 9.617 1 89.25 263 ALA B CA 1
ATOM 6273 C C . ALA B 1 263 ? 39.812 35.031 10.773 1 89.25 263 ALA B C 1
ATOM 6275 O O . ALA B 1 263 ? 40.438 36 11.227 1 89.25 263 ALA B O 1
ATOM 6276 N N . ILE B 1 264 ? 38.688 34.688 11.242 1 86 264 ILE B N 1
ATOM 6277 C CA . ILE B 1 264 ? 38 35.375 12.344 1 86 264 ILE B CA 1
ATOM 6278 C C . ILE B 1 264 ? 38.844 35.219 13.625 1 86 264 ILE B C 1
ATOM 6280 O O . ILE B 1 264 ? 38.969 36.156 14.398 1 86 264 ILE B O 1
ATOM 6284 N N . ALA B 1 265 ? 39.375 34.156 13.805 1 83.25 265 ALA B N 1
ATOM 6285 C CA . ALA B 1 265 ? 40.156 33.875 15 1 83.25 265 ALA B CA 1
ATOM 6286 C C . ALA B 1 265 ? 41.406 34.719 15.047 1 83.25 265 ALA B C 1
ATOM 6288 O O . ALA B 1 265 ? 41.906 35.062 16.125 1 83.25 265 ALA B O 1
ATOM 6289 N N . ASN B 1 266 ? 41.844 35.125 13.914 1 81.88 266 ASN B N 1
ATOM 6290 C CA . ASN B 1 266 ? 43.125 35.812 13.82 1 81.88 266 ASN B CA 1
ATOM 6291 C C . ASN B 1 266 ? 42.938 37.312 13.727 1 81.88 266 ASN B C 1
ATOM 6293 O O . ASN B 1 266 ? 43.906 38.062 13.602 1 81.88 266 ASN B O 1
ATOM 6297 N N . THR B 1 267 ? 41.688 37.75 13.758 1 78.5 267 THR B N 1
ATOM 6298 C CA . THR B 1 267 ? 41.469 39.188 13.617 1 78.5 267 THR B CA 1
ATOM 6299 C C . THR B 1 267 ? 40.75 39.719 14.852 1 78.5 267 THR B C 1
ATOM 6301 O O . THR B 1 267 ? 39.969 39.031 15.508 1 78.5 267 THR B O 1
ATOM 6304 N N . THR B 1 268 ? 41.219 40.875 15.297 1 72.25 268 THR B N 1
ATOM 6305 C CA . THR B 1 268 ? 40.5 41.562 16.375 1 72.25 268 THR B CA 1
ATOM 6306 C C . THR B 1 268 ? 39.219 42.188 15.852 1 72.25 268 THR B C 1
ATOM 6308 O O . THR B 1 268 ? 39.25 43.094 14.992 1 72.25 268 THR B O 1
ATOM 6311 N N . ASN B 1 269 ? 38.156 41.531 16.078 1 68.88 269 ASN B N 1
ATOM 6312 C CA . ASN B 1 269 ? 36.906 42 15.516 1 68.88 269 ASN B CA 1
ATOM 6313 C C . ASN B 1 269 ? 36.062 42.75 16.547 1 68.88 269 ASN B C 1
ATOM 6315 O O . ASN B 1 269 ? 36.219 42.531 17.75 1 68.88 269 ASN B O 1
ATOM 6319 N N . ASN B 1 270 ? 35.469 43.875 16.172 1 75.44 270 ASN B N 1
ATOM 6320 C CA . ASN B 1 270 ? 34.469 44.531 16.984 1 75.44 270 ASN B CA 1
ATOM 6321 C C . ASN B 1 270 ? 33.25 43.625 17.172 1 75.44 270 ASN B C 1
ATOM 6323 O O . ASN B 1 270 ? 32.562 43.25 16.203 1 75.44 270 ASN B O 1
ATOM 6327 N N . GLU B 1 271 ? 33.156 43.094 18.422 1 76.94 271 GLU B N 1
ATOM 6328 C CA . GLU B 1 271 ? 32.125 42.062 18.625 1 76.94 271 GLU B CA 1
ATOM 6329 C C . GLU B 1 271 ? 30.938 42.594 19.391 1 76.94 271 GLU B C 1
ATOM 6331 O O . GLU B 1 271 ? 31.062 43.562 20.156 1 76.94 271 GLU B O 1
ATOM 6336 N N . THR B 1 272 ? 29.766 42.125 18.922 1 75.81 272 THR B N 1
ATOM 6337 C CA . THR B 1 272 ? 28.562 42.344 19.703 1 75.81 272 THR B CA 1
ATOM 6338 C C . THR B 1 272 ? 28.609 41.5 21 1 75.81 272 THR B C 1
ATOM 6340 O O . THR B 1 272 ? 28.922 40.312 20.969 1 75.81 272 THR B O 1
ATOM 6343 N N . GLU B 1 273 ? 28.484 42.156 22 1 69.44 273 GLU B N 1
ATOM 6344 C CA . GLU B 1 273 ? 28.656 41.5 23.281 1 69.44 273 GLU B CA 1
ATOM 6345 C C . GLU B 1 273 ? 27.391 40.75 23.703 1 69.44 273 GLU B C 1
ATOM 6347 O O . GLU B 1 273 ? 27.438 39.688 24.281 1 69.44 273 GLU B O 1
ATOM 6352 N N . ARG B 1 274 ? 26.281 41.438 23.391 1 76.81 274 ARG B N 1
ATOM 6353 C CA . ARG B 1 274 ? 25.016 40.875 23.844 1 76.81 274 ARG B CA 1
ATOM 6354 C C . ARG B 1 274 ? 23.984 40.906 22.734 1 76.81 274 ARG B C 1
ATOM 6356 O O . ARG B 1 274 ? 23.938 41.844 21.938 1 76.81 274 ARG B O 1
ATOM 6363 N N . LEU B 1 275 ? 23.281 39.75 22.688 1 79.56 275 LEU B N 1
ATOM 6364 C CA . LEU B 1 275 ? 22.188 39.688 21.719 1 79.56 275 LEU B CA 1
ATOM 6365 C C . LEU B 1 275 ? 20.875 40.188 22.344 1 79.56 275 LEU B C 1
ATOM 6367 O O . LEU B 1 275 ? 20.547 39.781 23.469 1 79.56 275 LEU B O 1
ATOM 6371 N N . TYR B 1 276 ? 20.281 41.094 21.719 1 73.25 276 TYR B N 1
ATOM 6372 C CA . TYR B 1 276 ? 18.984 41.562 22.172 1 73.25 276 TYR B CA 1
ATOM 6373 C C . TYR B 1 276 ? 17.875 41.125 21.234 1 73.25 276 TYR B C 1
ATOM 6375 O O . TYR B 1 276 ? 18.109 40.906 20.031 1 73.25 276 TYR B O 1
ATOM 6383 N N . PRO B 1 277 ? 16.703 40.781 21.922 1 74.25 277 PRO B N 1
ATOM 6384 C CA . PRO B 1 277 ? 15.57 40.5 21.031 1 74.25 277 PRO B CA 1
ATOM 6385 C C . PRO B 1 277 ? 15.336 41.594 20 1 74.25 277 PRO B C 1
ATOM 6387 O O . PRO B 1 277 ? 15.688 42.75 20.25 1 74.25 277 PRO B O 1
ATOM 6390 N N . PRO B 1 278 ? 15.062 41.125 18.828 1 64.88 278 PRO B N 1
ATOM 6391 C CA . PRO B 1 278 ? 14.844 42.156 17.812 1 64.88 278 PRO B CA 1
ATOM 6392 C C . PRO B 1 278 ? 13.898 43.25 18.281 1 64.88 278 PRO B C 1
ATOM 6394 O O . PRO B 1 278 ? 12.719 43 18.531 1 64.88 278 PRO B O 1
ATOM 6397 N N . ARG B 1 279 ? 14.094 43.781 19.516 1 57.66 279 ARG B N 1
ATOM 6398 C CA . ARG B 1 279 ? 13.195 44.844 19.922 1 57.66 279 ARG B CA 1
ATOM 6399 C C . ARG B 1 279 ? 12.984 45.844 18.781 1 57.66 279 ARG B C 1
ATOM 6401 O O . ARG B 1 279 ? 13.938 46.469 18.312 1 57.66 279 ARG B O 1
ATOM 6408 N N . THR B 1 280 ? 12.117 45.469 17.844 1 55.91 280 THR B N 1
ATOM 6409 C CA . THR B 1 280 ? 11.922 46.562 16.906 1 55.91 280 THR B CA 1
ATOM 6410 C C . THR B 1 280 ? 11.656 47.875 17.656 1 55.91 280 THR B C 1
ATOM 6412 O O . THR B 1 280 ? 10.734 47.938 18.469 1 55.91 280 THR B O 1
ATOM 6415 N N . VAL B 1 281 ? 12.648 48.656 18.016 1 56.03 281 VAL B N 1
ATOM 6416 C CA . VAL B 1 281 ? 12.539 50 18.578 1 56.03 281 VAL B CA 1
ATOM 6417 C C . VAL B 1 281 ? 11.195 50.594 18.172 1 56.03 281 VAL B C 1
ATOM 6419 O O . VAL B 1 281 ? 10.547 51.281 18.984 1 56.03 281 VAL B O 1
ATOM 6422 N N . LYS B 1 282 ? 10.695 50.125 17.109 1 66.94 282 LYS B N 1
ATOM 6423 C CA . LYS B 1 282 ? 9.539 50.781 16.516 1 66.94 282 LYS B CA 1
ATOM 6424 C C . LYS B 1 282 ? 8.25 50.406 17.234 1 66.94 282 LYS B C 1
ATOM 6426 O O . LYS B 1 282 ? 7.336 51.219 17.359 1 66.94 282 LYS B O 1
ATOM 6431 N N . PHE B 1 283 ? 8.258 49.188 18 1 83.69 283 PHE B N 1
ATOM 6432 C CA . PHE B 1 283 ? 6.973 48.812 18.578 1 83.69 283 PHE B CA 1
ATOM 6433 C C . PHE B 1 283 ? 7.129 48.469 20.062 1 83.69 283 PHE B C 1
ATOM 6435 O O . PHE B 1 283 ? 6.41 47.625 20.594 1 83.69 283 PHE B O 1
ATOM 6442 N N . LYS B 1 284 ? 8.031 49.062 20.641 1 85.25 284 LYS B N 1
ATOM 6443 C CA . LYS B 1 284 ? 8.289 48.812 22.062 1 85.25 284 LYS B CA 1
ATOM 6444 C C . LYS B 1 284 ? 7.082 49.188 22.922 1 85.25 284 LYS B C 1
ATOM 6446 O O . LYS B 1 284 ? 6.68 48.438 23.797 1 85.25 284 LYS B O 1
ATOM 6451 N N . ASP B 1 285 ? 6.508 50.406 22.672 1 87.56 285 ASP B N 1
ATOM 6452 C CA . ASP B 1 285 ? 5.355 50.875 23.438 1 87.56 285 ASP B CA 1
ATOM 6453 C C . ASP B 1 285 ? 4.168 49.906 23.266 1 87.56 285 ASP B C 1
ATOM 6455 O O . ASP B 1 285 ? 3.457 49.625 24.234 1 87.56 285 ASP B O 1
ATOM 6459 N N . PHE B 1 286 ? 4.047 49.5 22.109 1 92.31 286 PHE B N 1
ATOM 6460 C CA . PHE B 1 286 ? 2.98 48.562 21.812 1 92.31 286 PHE B CA 1
ATOM 6461 C C . PHE B 1 286 ? 3.16 47.25 22.594 1 92.31 286 PHE B C 1
ATOM 6463 O O . PHE B 1 286 ? 2.23 46.781 23.25 1 92.31 286 PHE B O 1
ATOM 6470 N N . ASN B 1 287 ? 4.34 46.719 22.547 1 91.19 287 ASN B N 1
ATOM 6471 C CA . ASN B 1 287 ? 4.625 45.469 23.234 1 91.19 287 ASN B CA 1
ATOM 6472 C C . ASN B 1 287 ? 4.508 45.625 24.75 1 91.19 287 ASN B C 1
ATOM 6474 O O . ASN B 1 287 ? 3.99 44.719 25.422 1 91.19 287 ASN B O 1
ATOM 6478 N N . ASP B 1 288 ? 4.949 46.719 25.203 1 90.5 288 ASP B N 1
ATOM 6479 C CA . ASP B 1 288 ? 4.859 47 26.641 1 90.5 288 ASP B CA 1
ATOM 6480 C C . ASP B 1 288 ? 3.404 47.094 27.094 1 90.5 288 ASP B C 1
ATOM 6482 O O . ASP B 1 288 ? 3.053 46.594 28.172 1 90.5 288 ASP B O 1
ATOM 6486 N N . CYS B 1 289 ? 2.586 47.719 26.25 1 92.25 289 CYS B N 1
ATOM 6487 C CA . CYS B 1 289 ? 1.163 47.812 26.547 1 92.25 289 CYS B CA 1
ATOM 6488 C C . CYS B 1 289 ? 0.509 46.438 26.531 1 92.25 289 CYS B C 1
ATOM 6490 O O . CYS B 1 289 ? -0.301 46.094 27.406 1 92.25 289 CYS B O 1
ATOM 6492 N N . CYS B 1 290 ? 0.91 45.625 25.578 1 93.56 290 CYS B N 1
ATOM 6493 C CA . CYS B 1 290 ? 0.363 44.281 25.469 1 93.56 290 CYS B CA 1
ATOM 6494 C C . CYS B 1 290 ? 0.731 43.438 26.688 1 93.56 290 CYS B C 1
ATOM 6496 O O . CYS B 1 290 ? -0.078 42.625 27.172 1 93.56 290 CYS B O 1
ATOM 6498 N N . ASN B 1 291 ? 1.932 43.625 27.156 1 89.88 291 ASN B N 1
ATOM 6499 C CA . ASN B 1 291 ? 2.447 42.844 28.281 1 89.88 291 ASN B CA 1
ATOM 6500 C C . ASN B 1 291 ? 1.993 43.438 29.609 1 89.88 291 ASN B C 1
ATOM 6502 O O . ASN B 1 291 ? 2.262 42.844 30.672 1 89.88 291 ASN B O 1
ATOM 6506 N N . GLY B 1 292 ? 1.32 44.5 29.625 1 85 292 GLY B N 1
ATOM 6507 C CA . GLY B 1 292 ? 0.745 45.094 30.828 1 85 292 GLY B CA 1
ATOM 6508 C C . GLY B 1 292 ? 1.713 46 31.594 1 85 292 GLY B C 1
ATOM 6509 O O . GLY B 1 292 ? 1.489 46.312 32.75 1 85 292 GLY B O 1
ATOM 6510 N N . LYS B 1 293 ? 2.809 46.375 31.016 1 80.06 293 LYS B N 1
ATOM 6511 C CA . LYS B 1 293 ? 3.797 47.188 31.703 1 80.06 293 LYS B CA 1
ATOM 6512 C C . LYS B 1 293 ? 3.377 48.656 31.703 1 80.06 293 LYS B C 1
ATOM 6514 O O . LYS B 1 293 ? 3.848 49.438 32.531 1 80.06 293 LYS B O 1
ATOM 6519 N N . VAL B 1 294 ? 2.645 49.125 30.688 1 68.81 294 VAL B N 1
ATOM 6520 C CA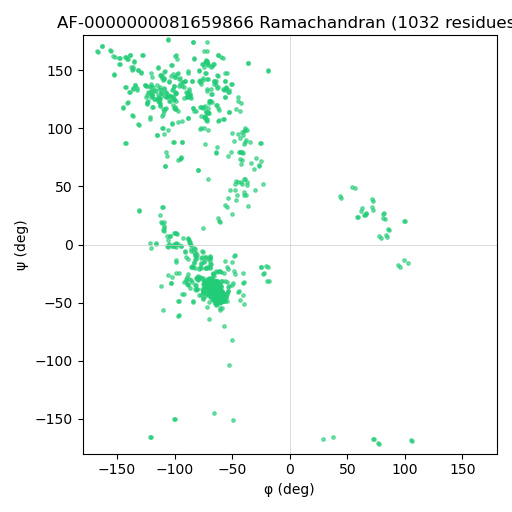 . VAL B 1 294 ? 2.258 50.531 30.609 1 68.81 294 VAL B CA 1
ATOM 6521 C C . VAL B 1 294 ? 0.769 50.688 30.922 1 68.81 294 VAL B C 1
ATOM 6523 O O . VAL B 1 294 ? -0.064 50 30.328 1 68.81 294 VAL B O 1
ATOM 6526 N N . ASN B 1 295 ? 0.342 50.625 32.125 1 57.53 295 ASN B N 1
ATOM 6527 C CA . ASN B 1 295 ? -1.066 50.969 32.312 1 57.53 295 ASN B CA 1
ATOM 6528 C C . ASN B 1 295 ? -1.249 52.438 32.719 1 57.53 295 ASN B C 1
ATOM 6530 O O . ASN B 1 295 ? -0.894 52.844 33.812 1 57.53 295 ASN B O 1
ATOM 6534 N N . HIS B 1 296 ? -1.033 53.312 31.688 1 55.5 296 HIS B N 1
ATOM 6535 C CA . HIS B 1 296 ? -1.402 54.656 32.125 1 55.5 296 HIS B CA 1
ATOM 6536 C C . HIS B 1 296 ? -2.893 54.75 32.438 1 55.5 296 HIS B C 1
ATOM 6538 O O . HIS B 1 296 ? -3.729 54.406 31.594 1 55.5 296 HIS B O 1
ATOM 6544 N N . LYS B 1 297 ? -3.242 54.25 33.625 1 51.34 297 LYS B N 1
ATOM 6545 C CA . LYS B 1 297 ? -4.602 54.625 34 1 51.34 297 LYS B CA 1
ATOM 6546 C C . LYS B 1 297 ? -4.926 56.062 33.594 1 51.34 297 LYS B C 1
ATOM 6548 O O . LYS B 1 297 ? -4.398 57 34.188 1 51.34 297 LYS B O 1
ATOM 6553 N N . GLY B 1 298 ? -4.816 56.438 32.406 1 46.97 298 GLY B N 1
ATOM 6554 C CA . GLY B 1 298 ? -5.441 57.75 32.344 1 46.97 298 GLY B CA 1
ATOM 6555 C C . GLY B 1 298 ? -6.371 58 33.531 1 46.97 298 GLY B C 1
ATOM 6556 O O . GLY B 1 298 ? -6.707 57.094 34.281 1 46.97 298 GLY B O 1
ATOM 6557 N N . ASN B 1 299 ? -6.496 59.438 33.938 1 45.78 299 ASN B N 1
ATOM 6558 C CA . ASN B 1 299 ? -7.398 59.938 34.938 1 45.78 299 ASN B CA 1
ATOM 6559 C C . ASN B 1 299 ? -8.734 59.188 34.938 1 45.78 299 ASN B C 1
ATOM 6561 O O . ASN B 1 299 ? -9.703 59.656 34.312 1 45.78 299 ASN B O 1
ATOM 6565 N N . SER B 1 300 ? -8.734 58 34.656 1 46.78 300 SER B N 1
ATOM 6566 C CA . SER B 1 300 ? -10.031 57.375 34.531 1 46.78 300 SER B CA 1
ATOM 6567 C C . SER B 1 300 ? -10.898 57.594 35.75 1 46.78 300 SER B C 1
ATOM 6569 O O . SER B 1 300 ? -10.695 56.938 36.781 1 46.78 300 SER B O 1
ATOM 6571 N N . GLY B 1 301 ? -10.961 58.531 36.312 1 47.22 301 GLY B N 1
ATOM 6572 C CA . GLY B 1 301 ? -12.227 58.656 37 1 47.22 301 GLY B CA 1
ATOM 6573 C C . GLY B 1 301 ? -13.336 57.812 36.375 1 47.22 301 GLY B C 1
ATOM 6574 O O . GLY B 1 301 ? -14.133 58.344 35.594 1 47.22 301 GLY B O 1
ATOM 6575 N N . LEU B 1 302 ? -13.125 56.531 36.156 1 53.28 302 LEU B N 1
ATOM 6576 C CA . LEU B 1 302 ? -13.875 55.438 35.531 1 53.28 302 LEU B CA 1
ATOM 6577 C C . LEU B 1 302 ? -15.344 55.469 35.938 1 53.28 302 LEU B C 1
ATOM 6579 O O . LEU B 1 302 ? -15.656 55.219 37.125 1 53.28 302 LEU B O 1
ATOM 6583 N N . VAL B 1 303 ? -16.031 56.406 35.5 1 59.97 303 VAL B N 1
ATOM 6584 C CA . VAL B 1 303 ? -17.469 56.438 35.75 1 59.97 303 VAL B CA 1
ATOM 6585 C C . VAL B 1 303 ? -18.203 55.469 34.812 1 59.97 303 VAL B C 1
ATOM 6587 O O . VAL B 1 303 ? -17.906 55.438 33.594 1 59.97 303 VAL B O 1
ATOM 6590 N N . CYS B 1 304 ? -18.547 54.312 35.281 1 65.31 304 CYS B N 1
ATOM 6591 C CA . CYS B 1 304 ? -19.516 53.469 34.594 1 65.31 304 CYS B CA 1
ATOM 6592 C C . CYS B 1 304 ? -20.922 54.031 34.75 1 65.31 304 CYS B C 1
ATOM 6594 O O . CYS B 1 304 ? -21.359 54.375 35.844 1 65.31 304 CYS B O 1
ATOM 6596 N N . TYR B 1 305 ? -21.422 54.594 33.625 1 70.62 305 TYR B N 1
ATOM 6597 C CA . TYR B 1 305 ? -22.812 55.031 33.75 1 70.62 305 TYR B CA 1
ATOM 6598 C C . TYR B 1 305 ? -23.719 54.219 32.812 1 70.62 305 TYR B C 1
ATOM 6600 O O . TYR B 1 305 ? -23.266 53.656 31.844 1 70.62 305 TYR B O 1
ATOM 6608 N N . LEU B 1 306 ? -24.844 53.875 33.406 1 69.25 306 LEU B N 1
ATOM 6609 C CA . LEU B 1 306 ? -25.891 53.281 32.594 1 69.25 306 LEU B CA 1
ATOM 6610 C C . LEU B 1 306 ? -26.516 54.312 31.672 1 69.25 306 LEU B C 1
ATOM 6612 O O . LEU B 1 306 ? -27 55.344 32.125 1 69.25 306 LEU B O 1
ATOM 6616 N N . LYS B 1 307 ? -26.297 54.125 30.484 1 69.25 307 LYS B N 1
ATOM 6617 C CA . LYS B 1 307 ? -26.922 55 29.5 1 69.25 307 LYS B CA 1
ATOM 6618 C C . LYS B 1 307 ? -28.141 54.375 28.875 1 69.25 307 LYS B C 1
ATOM 6620 O O . LYS B 1 307 ? -28.078 53.219 28.406 1 69.25 307 LYS B O 1
ATOM 6625 N N . HIS B 1 308 ? -29.297 55.031 29.078 1 65 308 HIS B N 1
ATOM 6626 C CA . HIS B 1 308 ? -30.562 54.531 28.547 1 65 308 HIS B CA 1
ATOM 6627 C C . HIS B 1 308 ? -30.797 55.062 27.125 1 65 308 HIS B C 1
ATOM 6629 O O . HIS B 1 308 ? -30.5 56.188 26.828 1 65 308 HIS B O 1
ATOM 6635 N N . TYR B 1 309 ? -31.125 54.062 26.312 1 66.5 309 TYR B N 1
ATOM 6636 C CA . TYR B 1 309 ? -31.422 54.406 24.938 1 66.5 309 TYR B CA 1
ATOM 6637 C C . TYR B 1 309 ? -32.906 54.219 24.625 1 66.5 309 TYR B C 1
ATOM 6639 O O . TYR B 1 309 ? -33.344 53.094 24.438 1 66.5 309 TYR B O 1
ATOM 6647 N N . PRO B 1 310 ? -33.719 55.219 24.609 1 61.25 310 PRO B N 1
ATOM 6648 C CA . PRO B 1 310 ? -35.156 55.125 24.422 1 61.25 310 PRO B CA 1
ATOM 6649 C C . PRO B 1 310 ? -35.562 54.406 23.141 1 61.25 310 PRO B C 1
ATOM 6651 O O . PRO B 1 310 ? -36.562 53.688 23.109 1 61.25 310 PRO B O 1
ATOM 6654 N N . THR B 1 311 ? -34.781 54.531 22.188 1 63.88 311 THR B N 1
ATOM 6655 C CA . THR B 1 311 ? -35.125 53.938 20.906 1 63.88 311 THR B CA 1
ATOM 6656 C C . THR B 1 311 ? -35.062 52.438 20.969 1 63.88 311 THR B C 1
ATOM 6658 O O . THR B 1 311 ? -35.594 51.719 20.109 1 63.88 311 THR B O 1
ATOM 6661 N N . LEU B 1 312 ? -34.469 51.969 22 1 67.19 312 LEU B N 1
ATOM 6662 C CA . LEU B 1 312 ? -34.312 50.5 22.141 1 67.19 312 LEU B CA 1
ATOM 6663 C C . LEU B 1 312 ? -35.188 50 23.266 1 67.19 312 LEU B C 1
ATOM 6665 O O . LEU B 1 312 ? -34.875 49 23.906 1 67.19 312 LEU B O 1
ATOM 6669 N N . GLY B 1 313 ? -36.312 50.594 23.5 1 57.66 313 GLY B N 1
ATOM 6670 C CA . GLY B 1 313 ? -37.25 50.156 24.562 1 57.66 313 GLY B CA 1
ATOM 6671 C C . GLY B 1 313 ? -36.625 50.281 25.953 1 57.66 313 GLY B C 1
ATOM 6672 O O . GLY B 1 313 ? -36.844 49.406 26.797 1 57.66 313 GLY B O 1
ATOM 6673 N N . PHE B 1 314 ? -35.844 51.094 26.25 1 56.53 314 PHE B N 1
ATOM 6674 C CA . PHE B 1 314 ? -35.281 51.5 27.531 1 56.53 314 PHE B CA 1
ATOM 6675 C C . PHE B 1 314 ? -34.156 50.562 27.969 1 56.53 314 PHE B C 1
ATOM 6677 O O . PHE B 1 314 ? -33.969 50.344 29.172 1 56.53 314 PHE B O 1
ATOM 6684 N N . ARG B 1 315 ? -33.562 49.969 27.062 1 68.56 315 ARG B N 1
ATOM 6685 C CA . ARG B 1 315 ? -32.406 49.156 27.406 1 68.56 315 ARG B CA 1
ATOM 6686 C C . ARG B 1 315 ? -31.219 50.031 27.797 1 68.56 315 ARG B C 1
ATOM 6688 O O . ARG B 1 315 ? -31.016 51.094 27.219 1 68.56 315 ARG B O 1
ATOM 6695 N N . ALA B 1 316 ? -30.609 49.656 28.922 1 74.69 316 ALA B N 1
ATOM 6696 C CA . ALA B 1 316 ? -29.453 50.375 29.406 1 74.69 316 ALA B CA 1
ATOM 6697 C C . ALA B 1 316 ? -28.172 49.594 29.219 1 74.69 316 ALA B C 1
ATOM 6699 O O . ALA B 1 316 ? -28.172 48.344 29.344 1 74.69 316 ALA B O 1
ATOM 6700 N N . PHE B 1 317 ? -27.219 50.344 28.625 1 81.12 317 PHE B N 1
ATOM 6701 C CA . PHE B 1 317 ? -25.906 49.719 28.484 1 81.12 317 PHE B CA 1
ATOM 6702 C C . PHE B 1 317 ? -24.906 50.375 29.422 1 81.12 317 PHE B C 1
ATOM 6704 O O . PHE B 1 317 ? -24.938 51.594 29.625 1 81.12 317 PHE B O 1
ATOM 6711 N N . GLY B 1 318 ? -24.125 49.594 30.109 1 83.88 318 GLY B N 1
ATOM 6712 C CA . GLY B 1 318 ? -23.016 50.125 30.891 1 83.88 318 GLY B CA 1
ATOM 6713 C C . GLY B 1 318 ? -21.891 50.656 30.031 1 83.88 318 GLY B C 1
ATOM 6714 O O . GLY B 1 318 ? -21.453 50 29.078 1 83.88 318 GLY B O 1
ATOM 6715 N N . GLU B 1 319 ? -21.547 51.938 30.234 1 88.19 319 GLU B N 1
ATOM 6716 C CA . GLU B 1 319 ? -20.453 52.562 29.5 1 88.19 319 GLU B CA 1
ATOM 6717 C C . GLU B 1 319 ? -19.297 52.938 30.453 1 88.19 319 GLU B C 1
ATOM 6719 O O . GLU B 1 319 ? -19.531 53.469 31.531 1 88.19 319 GLU B O 1
ATOM 6724 N N . GLU B 1 320 ? -18.156 52.531 30.078 1 88.75 320 GLU B N 1
ATOM 6725 C CA . GLU B 1 320 ? -16.938 52.875 30.797 1 88.75 320 GLU B CA 1
ATOM 6726 C C . GLU B 1 320 ? -16.031 53.781 29.984 1 88.75 320 GLU B C 1
ATOM 6728 O O . GLU B 1 320 ? -15.664 53.469 28.844 1 88.75 320 GLU B O 1
ATOM 6733 N N . VAL B 1 321 ? -15.727 54.969 30.547 1 89.38 321 VAL B N 1
ATOM 6734 C CA . VAL B 1 321 ? -14.805 55.875 29.859 1 89.38 321 VAL B CA 1
ATOM 6735 C C . VAL B 1 321 ? -13.367 55.469 30.125 1 89.38 321 VAL B C 1
ATOM 6737 O O . VAL B 1 321 ? -12.914 55.5 31.281 1 89.38 321 VAL B O 1
ATOM 6740 N N . LEU B 1 322 ? -12.656 55.062 29.141 1 89.44 322 LEU B N 1
ATOM 6741 C CA . LEU B 1 322 ? -11.281 54.594 29.266 1 89.44 322 LEU B CA 1
ATOM 6742 C C . LEU B 1 322 ? -10.289 55.75 29.109 1 89.44 322 LEU B C 1
ATOM 6744 O O . LEU B 1 322 ? -9.172 55.688 29.625 1 89.44 322 LEU B O 1
ATOM 6748 N N . HIS B 1 323 ? -10.672 56.719 28.344 1 89.31 323 HIS B N 1
ATOM 6749 C CA . HIS B 1 323 ? -9.891 57.906 28.094 1 89.31 323 HIS B CA 1
ATOM 6750 C C . HIS B 1 323 ? -10.789 59.094 27.75 1 89.31 323 HIS B C 1
ATOM 6752 O O . HIS B 1 323 ? -11.789 58.938 27.047 1 89.31 323 HIS B O 1
ATOM 6758 N N . ILE B 1 324 ? -10.445 60.219 28.125 1 85.75 324 ILE B N 1
ATOM 6759 C CA . ILE B 1 324 ? -11.344 61.375 28 1 85.75 324 ILE B CA 1
ATOM 6760 C C . ILE B 1 324 ? -11.039 62.156 26.719 1 85.75 324 ILE B C 1
ATOM 6762 O O . ILE B 1 324 ? -11.945 62.469 25.938 1 85.75 324 ILE B O 1
ATOM 6766 N N . HIS B 1 325 ? -9.75 62.469 26.484 1 83.12 325 HIS B N 1
ATOM 6767 C CA . HIS B 1 325 ? -9.359 63.188 25.281 1 83.12 325 HIS B CA 1
ATOM 6768 C C . HIS B 1 325 ? -8.18 62.5 24.578 1 83.12 325 HIS B C 1
ATOM 6770 O O . HIS B 1 325 ? -7.043 62.594 25.031 1 83.12 325 HIS B O 1
ATOM 6776 N N . PRO B 1 326 ? -8.414 61.844 23.594 1 88.06 326 PRO B N 1
ATOM 6777 C CA . PRO B 1 326 ? -9.664 61.594 22.875 1 88.06 326 PRO B CA 1
ATOM 6778 C C . PRO B 1 326 ? -10.586 60.625 23.641 1 88.06 326 PRO B C 1
ATOM 6780 O O . PRO B 1 326 ? -10.125 59.875 24.484 1 88.06 326 PRO B O 1
ATOM 6783 N N . ARG B 1 327 ? -11.836 60.781 23.281 1 87.94 327 ARG B N 1
ATOM 6784 C CA . ARG B 1 327 ? -12.828 59.969 23.969 1 87.94 327 ARG B CA 1
ATOM 6785 C C . ARG B 1 327 ? -12.727 58.5 23.547 1 87.94 327 ARG B C 1
ATOM 6787 O O . ARG B 1 327 ? -12.812 58.188 22.344 1 87.94 327 ARG B O 1
ATOM 6794 N N . LEU B 1 328 ? -12.43 57.656 24.453 1 92.44 328 LEU B N 1
ATOM 6795 C CA . LEU B 1 328 ? -12.438 56.188 24.312 1 92.44 328 LEU B CA 1
ATOM 6796 C C . LEU B 1 328 ? -13.336 55.562 25.359 1 92.44 328 LEU B C 1
ATOM 6798 O O . LEU B 1 328 ? -13.148 55.781 26.562 1 92.44 328 LEU B O 1
ATOM 6802 N N . VAL B 1 329 ? -14.336 54.812 24.906 1 92.5 329 VAL B N 1
ATOM 6803 C CA . VAL B 1 329 ? -15.273 54.25 25.859 1 92.5 329 VAL B CA 1
ATOM 6804 C C . VAL B 1 329 ? -15.438 52.75 25.609 1 92.5 329 VAL B C 1
ATOM 6806 O O . VAL B 1 329 ? -15.219 52.281 24.484 1 92.5 329 VAL B O 1
ATOM 6809 N N . LEU B 1 330 ? -15.68 52.031 26.641 1 93.69 330 LEU B N 1
ATOM 6810 C CA . LEU B 1 330 ? -16.047 50.594 26.594 1 93.69 330 LEU B CA 1
ATOM 6811 C C . LEU B 1 330 ? -17.516 50.406 26.953 1 93.69 330 LEU B C 1
ATOM 6813 O O . LEU B 1 330 ? -17.969 50.844 28.016 1 93.69 330 LEU B O 1
ATOM 6817 N N . ILE B 1 331 ? -18.297 49.906 26.016 1 93.56 331 ILE B N 1
ATOM 6818 C CA . ILE B 1 331 ? -19.719 49.656 26.219 1 93.56 331 ILE B CA 1
ATOM 6819 C C . ILE B 1 331 ? -19.969 48.188 26.469 1 93.56 331 ILE B C 1
ATOM 6821 O O . ILE B 1 331 ? -19.562 47.344 25.672 1 93.56 331 ILE B O 1
ATOM 6825 N N . HIS B 1 332 ? -20.656 47.906 27.562 1 92.12 332 HIS B N 1
ATOM 6826 C CA . HIS B 1 332 ? -20.828 46.5 27.969 1 92.12 332 HIS B CA 1
ATOM 6827 C C . HIS B 1 332 ? -22.125 45.906 27.406 1 92.12 332 HIS B C 1
ATOM 6829 O O . HIS B 1 332 ? -23.141 46.625 27.328 1 92.12 332 HIS B O 1
ATOM 6835 N N . GLY B 1 333 ? -22.078 44.656 26.953 1 92.19 333 GLY B N 1
ATOM 6836 C CA . GLY B 1 333 ? -23.25 43.875 26.609 1 92.19 333 GLY B CA 1
ATOM 6837 C C . GLY B 1 333 ? -23.922 44.344 25.344 1 92.19 333 GLY B C 1
ATOM 6838 O O . GLY B 1 333 ? -25.156 44.406 25.266 1 92.19 333 GLY B O 1
ATOM 6839 N N . VAL B 1 334 ? -23.188 44.719 24.375 1 93.94 334 VAL B N 1
ATOM 6840 C CA . VAL B 1 334 ? -23.719 45.281 23.141 1 93.94 334 VAL B CA 1
ATOM 6841 C C . VAL B 1 334 ? -24.359 44.156 22.312 1 93.94 334 VAL B C 1
ATOM 6843 O O . VAL B 1 334 ? -25.328 44.406 21.594 1 93.94 334 VAL B O 1
ATOM 6846 N N . ILE B 1 335 ? -23.797 42.969 22.312 1 95 335 ILE B N 1
ATOM 6847 C CA . ILE B 1 335 ? -24.297 41.844 21.547 1 95 335 ILE B CA 1
ATOM 6848 C C . ILE B 1 335 ? -24.375 40.625 22.453 1 95 335 ILE B C 1
ATOM 6850 O O . ILE B 1 335 ? -23.609 40.469 23.406 1 95 335 ILE B O 1
ATOM 6854 N N . ASP B 1 336 ? -25.328 39.688 22.203 1 93.69 336 ASP B N 1
ATOM 6855 C CA . ASP B 1 336 ? -25.5 38.531 23.062 1 93.69 336 ASP B CA 1
ATOM 6856 C C . ASP B 1 336 ? -24.969 37.25 22.391 1 93.69 336 ASP B C 1
ATOM 6858 O O . ASP B 1 336 ? -24.516 37.281 21.25 1 93.69 336 ASP B O 1
ATOM 6862 N N . ASP B 1 337 ? -25.016 36.156 23.172 1 95.56 337 ASP B N 1
ATOM 6863 C CA . ASP B 1 337 ? -24.391 34.906 22.75 1 95.56 337 ASP B CA 1
ATOM 6864 C C . ASP B 1 337 ? -25.078 34.344 21.5 1 95.56 337 ASP B C 1
ATOM 6866 O O . ASP B 1 337 ? -24.422 33.781 20.625 1 95.56 337 ASP B O 1
ATOM 6870 N N . HIS B 1 338 ? -26.344 34.469 21.469 1 94.5 338 HIS B N 1
ATOM 6871 C CA . HIS B 1 338 ? -27.094 33.938 20.328 1 94.5 338 HIS B CA 1
ATOM 6872 C C . HIS B 1 338 ? -26.719 34.688 19.047 1 94.5 338 HIS B C 1
ATOM 6874 O O . HIS B 1 338 ? -26.547 34.062 18 1 94.5 338 HIS B O 1
ATOM 6880 N N . GLU B 1 339 ? -26.656 36.031 19.156 1 94.62 339 GLU B N 1
ATOM 6881 C CA . GLU B 1 339 ? -26.266 36.844 18 1 94.62 339 GLU B CA 1
ATOM 6882 C C . GLU B 1 339 ? -24.844 36.531 17.562 1 94.62 339 GLU B C 1
ATOM 6884 O O . GLU B 1 339 ? -24.578 36.438 16.359 1 94.62 339 GLU B O 1
ATOM 6889 N N . ILE B 1 340 ? -24 36.281 18.5 1 96.69 340 ILE B N 1
ATOM 6890 C CA . ILE B 1 340 ? -22.594 36 18.234 1 96.69 340 ILE B CA 1
ATOM 6891 C C . ILE B 1 340 ? -22.5 34.688 17.469 1 96.69 340 ILE B C 1
ATOM 6893 O O . ILE B 1 340 ? -21.797 34.594 16.453 1 96.69 340 ILE B O 1
ATOM 6897 N N . ASP B 1 341 ? -23.219 33.688 17.891 1 94.88 341 ASP B N 1
ATOM 6898 C CA . ASP B 1 341 ? -23.188 32.375 17.25 1 94.88 341 ASP B CA 1
ATOM 6899 C C . ASP B 1 341 ? -23.656 32.469 15.797 1 94.88 341 ASP B C 1
ATOM 6901 O O . ASP B 1 341 ? -23.078 31.844 14.914 1 94.88 341 ASP B O 1
ATOM 6905 N N . GLN B 1 342 ? -24.641 33.219 15.641 1 93.44 342 GLN B N 1
ATOM 6906 C CA . GLN B 1 342 ? -25.172 33.375 14.289 1 93.44 342 GLN B CA 1
ATOM 6907 C C . GLN B 1 342 ? -24.188 34.094 13.383 1 93.44 342 GLN B C 1
ATOM 6909 O O . GLN B 1 342 ? -24 33.688 12.227 1 93.44 342 GLN B O 1
ATOM 6914 N N . LEU B 1 343 ? -23.562 35.125 13.883 1 94.62 343 LEU B N 1
ATOM 6915 C CA . LEU B 1 343 ? -22.594 35.906 13.102 1 94.62 343 LEU B CA 1
ATOM 6916 C C . LEU B 1 343 ? -21.406 35.031 12.727 1 94.62 343 LEU B C 1
ATOM 6918 O O . LEU B 1 343 ? -20.953 35.031 11.578 1 94.62 343 LEU B O 1
ATOM 6922 N N . LYS B 1 344 ? -20.891 34.25 13.672 1 94.25 344 LYS B N 1
ATOM 6923 C CA . LYS B 1 344 ? -19.75 33.375 13.406 1 94.25 344 LYS B CA 1
ATOM 6924 C C . LYS B 1 344 ? -20.078 32.344 12.344 1 94.25 344 LYS B C 1
ATOM 6926 O O . LYS B 1 344 ? -19.266 32.062 11.453 1 94.25 344 LYS B O 1
ATOM 6931 N N . SER B 1 345 ? -21.266 31.797 12.461 1 92.56 345 SER B N 1
ATOM 6932 C CA . SER B 1 345 ? -21.688 30.75 11.523 1 92.56 345 SER B CA 1
ATOM 6933 C C . SER B 1 345 ? -21.688 31.266 10.094 1 92.56 345 SER B C 1
ATOM 6935 O O . SER B 1 345 ? -21.312 30.547 9.164 1 92.56 345 SER B O 1
ATOM 6937 N N . VAL B 1 346 ? -22.062 32.5 9.914 1 91.25 346 VAL B N 1
ATOM 6938 C CA . VAL B 1 346 ? -22.141 33.094 8.578 1 91.25 346 VAL B CA 1
ATOM 6939 C C . VAL B 1 346 ? -20.75 33.531 8.125 1 91.25 346 VAL B C 1
ATOM 6941 O O . VAL B 1 346 ? -20.422 33.469 6.938 1 91.25 346 VAL B O 1
ATOM 6944 N N . ALA B 1 347 ? -19.938 33.875 9.031 1 94.25 347 ALA B N 1
ATOM 6945 C CA . ALA B 1 347 ? -18.641 34.469 8.719 1 94.25 347 ALA B CA 1
ATOM 6946 C C . ALA B 1 347 ? -17.609 33.375 8.367 1 94.25 347 ALA B C 1
ATOM 6948 O O . ALA B 1 347 ? -16.75 33.594 7.52 1 94.25 347 ALA B O 1
ATOM 6949 N N . VAL B 1 348 ? -17.656 32.219 8.977 1 92.75 348 VAL B N 1
ATOM 6950 C CA . VAL B 1 348 ? -16.609 31.203 8.93 1 92.75 348 VAL B CA 1
ATOM 6951 C C . VAL B 1 348 ? -16.328 30.812 7.48 1 92.75 348 VAL B C 1
ATOM 6953 O O . VAL B 1 348 ? -15.188 30.828 7.035 1 92.75 348 VAL B O 1
ATOM 6956 N N . PRO B 1 349 ? -17.328 30.547 6.664 1 89.19 349 PRO B N 1
ATOM 6957 C CA . PRO B 1 349 ? -17.047 30.156 5.285 1 89.19 349 PRO B CA 1
ATOM 6958 C C . PRO B 1 349 ? -16.469 31.297 4.449 1 89.19 349 PRO B C 1
ATOM 6960 O O . PRO B 1 349 ? -15.898 31.047 3.379 1 89.19 349 PRO B O 1
ATOM 6963 N N . LYS B 1 350 ? -16.594 32.562 4.898 1 92.88 350 LYS B N 1
ATOM 6964 C CA . LYS B 1 350 ? -16.188 33.719 4.121 1 92.88 350 LYS B CA 1
ATOM 6965 C C . LYS B 1 350 ? -14.805 34.219 4.539 1 92.88 350 LYS B C 1
ATOM 6967 O O . LYS B 1 350 ? -14.273 35.156 3.961 1 92.88 350 LYS B O 1
ATOM 6972 N N . LEU B 1 351 ? -14.227 33.531 5.492 1 92.94 351 LEU B N 1
ATOM 6973 C CA . LEU B 1 351 ? -12.953 33.969 6.043 1 92.94 351 LEU B CA 1
ATOM 6974 C C . LEU B 1 351 ? -11.836 33.844 5.008 1 92.94 351 LEU B C 1
ATOM 6976 O O . LEU B 1 351 ? -11.719 32.812 4.352 1 92.94 351 LEU B O 1
ATOM 6980 N N . ARG B 1 352 ? -11.125 34.938 4.867 1 91.38 352 ARG B N 1
ATOM 6981 C CA . ARG B 1 352 ? -9.906 35 4.062 1 91.38 352 ARG B CA 1
ATOM 6982 C C . ARG B 1 352 ? -8.797 35.75 4.793 1 91.38 352 ARG B C 1
ATOM 6984 O O . ARG B 1 352 ? -9.062 36.531 5.695 1 91.38 352 ARG B O 1
ATOM 6991 N N . ALA B 1 353 ? -7.602 35.438 4.375 1 91.69 353 ALA B N 1
ATOM 6992 C CA . ALA B 1 353 ? -6.473 36.094 5.027 1 91.69 353 ALA B CA 1
ATOM 6993 C C . ALA B 1 353 ? -6.645 37.625 5.008 1 91.69 353 ALA B C 1
ATOM 6995 O O . ALA B 1 353 ? -6.996 38.188 3.975 1 91.69 353 ALA B O 1
ATOM 6996 N N . SER B 1 354 ? -6.445 38.219 6.188 1 93.06 354 SER B N 1
ATOM 6997 C CA . SER B 1 354 ? -6.562 39.688 6.285 1 93.06 354 SER B CA 1
ATOM 6998 C C . SER B 1 354 ? -5.473 40.375 5.48 1 93.06 354 SER B C 1
ATOM 7000 O O . SER B 1 354 ? -4.324 39.938 5.461 1 93.06 354 SER B O 1
ATOM 7002 N N . THR B 1 355 ? -5.883 41.438 4.852 1 88.56 355 THR B N 1
ATOM 7003 C CA . THR B 1 355 ? -4.93 42.219 4.066 1 88.56 355 THR B CA 1
ATOM 7004 C C . THR B 1 355 ? -4.73 43.594 4.672 1 88.56 355 THR B C 1
ATOM 7006 O O . THR B 1 355 ? -5.531 44.031 5.496 1 88.56 355 THR B O 1
ATOM 7009 N N . THR B 1 356 ? -3.574 44.156 4.438 1 84.69 356 THR B N 1
ATOM 7010 C CA . THR B 1 356 ? -3.287 45.562 4.762 1 84.69 356 THR B CA 1
ATOM 7011 C C . THR B 1 356 ? -3.068 46.375 3.49 1 84.69 356 THR B C 1
ATOM 7013 O O . THR B 1 356 ? -2.545 45.875 2.498 1 84.69 356 THR B O 1
ATOM 7016 N N . SER B 1 357 ? -3.691 47.531 3.445 1 78.38 357 SER B N 1
ATOM 7017 C CA . SER B 1 357 ? -3.611 48.344 2.246 1 78.38 357 SER B CA 1
ATOM 7018 C C . SER B 1 357 ? -2.68 49.531 2.455 1 78.38 357 SER B C 1
ATOM 7020 O O . SER B 1 357 ? -2.682 50.156 3.523 1 78.38 357 SER B O 1
ATOM 7022 N N . THR B 1 358 ? -1.705 49.625 1.625 1 67.5 358 THR B N 1
ATOM 7023 C CA . THR B 1 358 ? -0.914 50.844 1.557 1 67.5 358 THR B CA 1
ATOM 7024 C C . THR B 1 358 ? -1.153 51.562 0.236 1 67.5 358 THR B C 1
ATOM 7026 O O . THR B 1 358 ? -1.564 50.969 -0.75 1 67.5 358 THR B O 1
ATOM 7029 N N . LYS B 1 359 ? -1.144 52.906 0.233 1 64.12 359 LYS B N 1
ATOM 7030 C CA . LYS B 1 359 ? -1.355 53.719 -0.962 1 64.12 359 LYS B CA 1
ATOM 7031 C C . LYS B 1 359 ? -0.477 53.25 -2.115 1 64.12 359 LYS B C 1
ATOM 7033 O O . LYS B 1 359 ? -0.923 53.188 -3.264 1 64.12 359 LYS B O 1
ATOM 7038 N N . SER B 1 360 ? 0.642 52.781 -1.796 1 58.75 360 SER B N 1
ATOM 7039 C CA . SER B 1 360 ? 1.601 52.469 -2.852 1 58.75 360 SER B CA 1
ATOM 7040 C C . SER B 1 360 ? 1.476 51.031 -3.309 1 58.75 360 SER B C 1
ATOM 7042 O O . SER B 1 360 ? 1.738 50.719 -4.473 1 58.75 360 SER B O 1
ATOM 7044 N N . LYS B 1 361 ? 1.115 50.062 -2.467 1 61.94 361 LYS B N 1
ATOM 7045 C CA . LYS B 1 361 ? 1.334 48.656 -2.838 1 61.94 361 LYS B CA 1
ATOM 7046 C C . LYS B 1 361 ? 0.011 47.906 -2.977 1 61.94 361 LYS B C 1
ATOM 7048 O O . LYS B 1 361 ? -0.012 46.75 -3.385 1 61.94 361 LYS B O 1
ATOM 7053 N N . GLY B 1 362 ? -0.99 48.688 -2.74 1 71.12 362 GLY B N 1
ATOM 7054 C CA . GLY B 1 362 ? -2.264 48 -2.812 1 71.12 362 GLY B CA 1
ATOM 7055 C C . GLY B 1 362 ? -2.506 47.062 -1.635 1 71.12 362 GLY B C 1
ATOM 7056 O O . GLY B 1 362 ? -1.887 47.219 -0.58 1 71.12 362 GLY B O 1
ATOM 7057 N N . SER B 1 363 ? -3.514 46.156 -1.668 1 74 363 SER B N 1
ATOM 7058 C CA . SER B 1 363 ? -3.883 45.219 -0.608 1 74 363 SER B CA 1
ATOM 7059 C C . SER B 1 363 ? -3.035 43.938 -0.665 1 74 363 SER B C 1
ATOM 7061 O O . SER B 1 363 ? -2.965 43.281 -1.703 1 74 363 SER B O 1
ATOM 7063 N N . ARG B 1 364 ? -2.219 43.719 0.482 1 77.44 364 ARG B N 1
ATOM 7064 C CA . ARG B 1 364 ? -1.357 42.531 0.509 1 77.44 364 ARG B CA 1
ATOM 7065 C C . ARG B 1 364 ? -1.421 41.844 1.865 1 77.44 364 ARG B C 1
ATOM 7067 O O . ARG B 1 364 ? -1.664 42.469 2.887 1 77.44 364 ARG B O 1
ATOM 7074 N N . ILE B 1 365 ? -1.23 40.656 1.813 1 77.88 365 ILE B N 1
ATOM 7075 C CA . ILE B 1 365 ? -1.082 39.875 3.045 1 77.88 365 ILE B CA 1
ATOM 7076 C C . ILE B 1 365 ? 0.306 40.125 3.637 1 77.88 365 ILE B C 1
ATOM 7078 O O . ILE B 1 365 ? 1.318 39.906 2.971 1 77.88 365 ILE B O 1
ATOM 7082 N N . THR B 1 366 ? 0.354 40.656 4.812 1 80.38 366 THR B N 1
ATOM 7083 C CA . THR B 1 366 ? 1.626 41 5.441 1 80.38 366 THR B CA 1
ATOM 7084 C C . THR B 1 366 ? 1.71 40.406 6.844 1 80.38 366 THR B C 1
ATOM 7086 O O . THR B 1 366 ? 0.688 40.062 7.438 1 80.38 366 THR B O 1
ATOM 7089 N N . PRO B 1 367 ? 2.953 40.344 7.379 1 84.31 367 PRO B N 1
ATOM 7090 C CA . PRO B 1 367 ? 3.125 39.844 8.742 1 84.31 367 PRO B CA 1
ATOM 7091 C C . PRO B 1 367 ? 2.641 40.844 9.805 1 84.31 367 PRO B C 1
ATOM 7093 O O . PRO B 1 367 ? 2.51 40.469 10.977 1 84.31 367 PRO B O 1
ATOM 7096 N N . SER B 1 368 ? 2.355 42.031 9.406 1 89.31 368 SER B N 1
ATOM 7097 C CA . SER B 1 368 ? 1.91 43.062 10.352 1 89.31 368 SER B CA 1
ATOM 7098 C C . SER B 1 368 ? 0.492 42.781 10.836 1 89.31 368 SER B C 1
ATOM 7100 O O . SER B 1 368 ? 0.052 43.344 11.844 1 89.31 368 SER B O 1
ATOM 7102 N N . ARG B 1 369 ? -0.146 42.031 10.102 1 92.12 369 ARG B N 1
ATOM 7103 C CA . ARG B 1 369 ? -1.514 41.625 10.422 1 92.12 369 ARG B CA 1
ATOM 7104 C C . ARG B 1 369 ? -1.729 40.156 10.188 1 92.12 369 ARG B C 1
ATOM 7106 O O . ARG B 1 369 ? -1.621 39.688 9.055 1 92.12 369 ARG B O 1
ATOM 7113 N N . VAL B 1 370 ? -1.906 39.375 11.219 1 93.62 370 VAL B N 1
ATOM 7114 C CA . VAL B 1 370 ? -2.117 37.938 11.133 1 93.62 370 VAL B CA 1
ATOM 7115 C C . VAL B 1 370 ? -3.514 37.594 11.641 1 93.62 370 VAL B C 1
ATOM 7117 O O . VAL B 1 370 ? -3.725 37.438 12.844 1 93.62 370 VAL B O 1
ATOM 7120 N N . SER B 1 371 ? -4.434 37.5 10.797 1 96.56 371 SER B N 1
ATOM 7121 C CA . SER B 1 371 ? -5.84 37.188 11.031 1 96.56 371 SER B CA 1
ATOM 7122 C C . SER B 1 371 ? -6.559 36.844 9.727 1 96.56 371 SER B C 1
ATOM 7124 O O . SER B 1 371 ? -5.957 36.906 8.656 1 96.56 371 SER B O 1
ATOM 7126 N N . ASN B 1 372 ? -7.664 36.312 9.828 1 95.44 372 ASN B N 1
ATOM 7127 C CA . ASN B 1 372 ? -8.586 36.188 8.711 1 95.44 372 ASN B CA 1
ATOM 7128 C C . ASN B 1 372 ? -9.797 37.125 8.867 1 95.44 372 ASN B C 1
ATOM 7130 O O . ASN B 1 372 ? -10.25 37.375 9.984 1 95.44 372 ASN B O 1
ATOM 7134 N N . THR B 1 373 ? -10.305 37.562 7.715 1 96.44 373 THR B N 1
ATOM 7135 C CA . THR B 1 373 ? -11.398 38.5 7.715 1 96.44 373 THR B CA 1
ATOM 7136 C C . THR B 1 373 ? -12.57 38 6.883 1 96.44 373 THR B C 1
ATOM 7138 O O . THR B 1 373 ? -12.375 37.406 5.82 1 96.44 373 THR B O 1
ATOM 7141 N N . ALA B 1 374 ? -13.75 38.156 7.383 1 95.5 374 ALA B N 1
ATOM 7142 C CA . ALA B 1 374 ? -15 37.969 6.648 1 95.5 374 ALA B CA 1
ATOM 7143 C C . ALA B 1 374 ? -15.82 39.281 6.625 1 95.5 374 ALA B C 1
ATOM 7145 O O . ALA B 1 374 ? -15.977 39.938 7.652 1 95.5 374 ALA B O 1
ATOM 7146 N N . TRP B 1 375 ? -16.312 39.688 5.438 1 95.38 375 TRP B N 1
ATOM 7147 C CA . TRP B 1 375 ? -17.141 40.875 5.297 1 95.38 375 TRP B CA 1
ATOM 7148 C C . TRP B 1 375 ? -18.625 40.5 5.203 1 95.38 375 TRP B C 1
ATOM 7150 O O . TRP B 1 375 ? -19 39.625 4.41 1 95.38 375 TRP B O 1
ATOM 7160 N N . LEU B 1 376 ? -19.391 41.094 6.094 1 93.19 376 LEU B N 1
ATOM 7161 C CA . LEU B 1 376 ? -20.828 40.875 6.07 1 93.19 376 LEU B CA 1
ATOM 7162 C C . LEU B 1 376 ? -21.562 42.156 5.738 1 93.19 376 LEU B C 1
ATOM 7164 O O . LEU B 1 376 ? -21.344 43.188 6.387 1 93.19 376 LEU B O 1
ATOM 7168 N N . GLU B 1 377 ? -22.438 42.094 4.715 1 89.19 377 GLU B N 1
ATOM 7169 C CA . GLU B 1 377 ? -23.25 43.25 4.297 1 89.19 377 GLU B CA 1
ATOM 7170 C C . GLU B 1 377 ? -24.688 43.125 4.793 1 89.19 377 GLU B C 1
ATOM 7172 O O . GLU B 1 377 ? -25.188 42 4.988 1 89.19 377 GLU B O 1
ATOM 7177 N N . GLU B 1 378 ? -25.203 44.312 5.121 1 82.69 378 GLU B N 1
ATOM 7178 C CA . GLU B 1 378 ? -26.594 44.312 5.582 1 82.69 378 GLU B CA 1
ATOM 7179 C C . GLU B 1 378 ? -27.547 44.031 4.434 1 82.69 378 GLU B C 1
ATOM 7181 O O . GLU B 1 378 ? -27.688 44.844 3.51 1 82.69 378 GLU B O 1
ATOM 7186 N N . THR B 1 379 ? -27.328 42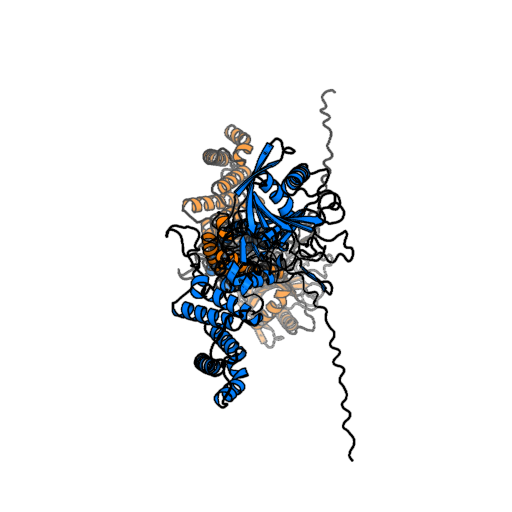.938 3.795 1 69.81 379 THR B N 1
ATOM 7187 C CA . THR B 1 379 ? -28.297 42.656 2.742 1 69.81 379 THR B CA 1
ATOM 7188 C C . THR B 1 379 ? -29.625 42.188 3.34 1 69.81 379 THR B C 1
ATOM 7190 O O . THR B 1 379 ? -29.656 41.719 4.484 1 69.81 379 THR B O 1
ATOM 7193 N N . ASP B 1 380 ? -30.719 42.438 2.59 1 54.44 380 ASP B N 1
ATOM 7194 C CA . ASP B 1 380 ? -32.125 42.219 2.947 1 54.44 380 ASP B CA 1
ATOM 7195 C C . ASP B 1 380 ? -32.344 40.812 3.482 1 54.44 380 ASP B C 1
ATOM 7197 O O . ASP B 1 380 ? -33.219 40.594 4.324 1 54.44 380 ASP B O 1
ATOM 7201 N N . ASP B 1 381 ? -31.438 39.938 3.289 1 59.88 381 ASP B N 1
ATOM 7202 C CA . ASP B 1 381 ? -31.844 38.562 3.646 1 59.88 381 ASP B CA 1
ATOM 7203 C C . ASP B 1 381 ? -31.359 38.188 5.039 1 59.88 381 ASP B C 1
ATOM 7205 O O . ASP B 1 381 ? -31.734 37.156 5.582 1 59.88 381 ASP B O 1
ATOM 7209 N N . ASN B 1 382 ? -30.641 39.188 5.715 1 68.62 382 ASN B N 1
ATOM 7210 C CA . ASN B 1 382 ? -30.219 38.875 7.078 1 68.62 382 ASN B CA 1
ATOM 7211 C C . ASN B 1 382 ? -30.766 39.875 8.07 1 68.62 382 ASN B C 1
ATOM 7213 O O . ASN B 1 382 ? -30.438 41.062 8 1 68.62 382 ASN B O 1
ATOM 7217 N N . ILE B 1 383 ? -31.766 39.438 8.945 1 81.12 383 ILE B N 1
ATOM 7218 C CA . ILE B 1 383 ? -32.5 40.312 9.859 1 81.12 383 ILE B CA 1
ATOM 7219 C C . ILE B 1 383 ? -31.594 40.656 11.039 1 81.12 383 ILE B C 1
ATOM 7221 O O . ILE B 1 383 ? -31.844 41.656 11.742 1 81.12 383 ILE B O 1
ATOM 7225 N N . LEU B 1 384 ? -30.531 40 11.133 1 89 384 LEU B N 1
ATOM 7226 C CA . LEU B 1 384 ? -29.719 40.188 12.32 1 89 384 LEU B CA 1
ATOM 7227 C C . LEU B 1 384 ? -28.906 41.469 12.219 1 89 384 LEU B C 1
ATOM 7229 O O . LEU B 1 384 ? -28.875 42.25 13.156 1 89 384 LEU B O 1
ATOM 7233 N N . LEU B 1 385 ? -28.297 41.781 11.125 1 91.38 385 LEU B N 1
ATOM 7234 C CA . LEU B 1 385 ? -27.375 42.906 10.984 1 91.38 385 LEU B CA 1
ATOM 7235 C C . LEU B 1 385 ? -28.109 44.219 11.078 1 91.38 385 LEU B C 1
ATOM 7237 O O . LEU B 1 385 ? -27.672 45.156 11.766 1 91.38 385 LEU B O 1
ATOM 7241 N N . PRO B 1 386 ? -29.344 44.25 10.453 1 88.62 386 PRO B N 1
ATOM 7242 C CA . PRO B 1 386 ? -30.094 45.5 10.617 1 88.62 386 PRO B CA 1
ATOM 7243 C C . PRO B 1 386 ? -30.484 45.781 12.07 1 88.62 386 PRO B C 1
ATOM 7245 O O . PRO B 1 386 ? -30.5 46.938 12.508 1 88.62 386 PRO B O 1
ATOM 7248 N N . ARG B 1 387 ? -30.781 44.781 12.734 1 89.25 387 ARG B N 1
ATOM 7249 C CA . ARG B 1 387 ? -31.109 44.938 14.148 1 89.25 387 ARG B CA 1
ATOM 7250 C C . ARG B 1 387 ? -29.906 45.406 14.945 1 89.25 387 ARG B C 1
ATOM 7252 O O . ARG B 1 387 ? -30.047 46.281 15.805 1 89.25 387 ARG B O 1
ATOM 7259 N N . ILE B 1 388 ? -28.797 44.906 14.672 1 92.19 388 ILE B N 1
ATOM 7260 C CA . ILE B 1 388 ? -27.578 45.312 15.359 1 92.19 388 ILE B CA 1
ATOM 7261 C C . ILE B 1 388 ? -27.234 46.75 14.984 1 92.19 388 ILE B C 1
ATOM 7263 O O . ILE B 1 388 ? -26.844 47.531 15.844 1 92.19 388 ILE B O 1
ATOM 7267 N N . SER B 1 389 ? -27.438 47.094 13.742 1 91.75 389 SER B N 1
ATOM 7268 C CA . SER B 1 389 ? -27.141 48.438 13.289 1 91.75 389 SER B CA 1
ATOM 7269 C C . SER B 1 389 ? -28 49.469 14.023 1 91.75 389 SER B C 1
ATOM 7271 O O . SER B 1 389 ? -27.5 50.562 14.391 1 91.75 389 SER B O 1
ATOM 7273 N N . ARG B 1 390 ? -29.234 49.188 14.219 1 88.75 390 ARG B N 1
ATOM 7274 C CA . ARG B 1 390 ? -30.109 50.062 14.961 1 88.75 390 ARG B CA 1
ATOM 7275 C C . ARG B 1 390 ? -29.625 50.25 16.391 1 88.75 390 ARG B C 1
ATOM 7277 O O . ARG B 1 390 ? -29.672 51.375 16.938 1 88.75 390 ARG B O 1
ATOM 7284 N N . ARG B 1 391 ? -29.219 49.219 16.922 1 90.94 391 ARG B N 1
ATOM 7285 C CA . ARG B 1 391 ? -28.672 49.25 18.281 1 90.94 391 ARG B CA 1
ATOM 7286 C C . ARG B 1 391 ? -27.406 50.094 18.328 1 90.94 391 ARG B C 1
ATOM 7288 O O . ARG B 1 391 ? -27.234 50.906 19.25 1 90.94 391 ARG B O 1
ATOM 7295 N N . LEU B 1 392 ? -26.562 49.969 17.344 1 92.31 392 LEU B N 1
ATOM 7296 C CA . LEU B 1 392 ? -25.312 50.719 17.297 1 92.31 392 LEU B CA 1
ATOM 7297 C C . LEU B 1 392 ? -25.578 52.219 17.109 1 92.31 392 LEU B C 1
ATOM 7299 O O . LEU B 1 392 ? -24.859 53.031 17.656 1 92.31 392 LEU B O 1
ATOM 7303 N N . GLU B 1 393 ? -26.594 52.469 16.359 1 89.88 393 GLU B N 1
ATOM 7304 C CA . GLU B 1 393 ? -26.984 53.875 16.188 1 89.88 393 GLU B CA 1
ATOM 7305 C C . GLU B 1 393 ? -27.422 54.5 17.516 1 89.88 393 GLU B C 1
ATOM 7307 O O . GLU B 1 393 ? -27.062 55.625 17.828 1 89.88 393 GLU B O 1
ATOM 7312 N N . ALA B 1 394 ? -28.141 53.719 18.156 1 86.38 394 ALA B N 1
ATOM 7313 C CA . ALA B 1 394 ? -28.641 54.219 19.453 1 86.38 394 ALA B CA 1
ATOM 7314 C C . ALA B 1 394 ? -27.5 54.406 20.438 1 86.38 394 ALA B C 1
ATOM 7316 O O . ALA B 1 394 ? -27.469 55.406 21.172 1 86.38 394 ALA B O 1
ATOM 7317 N N . ILE B 1 395 ? -26.562 53.531 20.422 1 87.62 395 ILE B N 1
ATOM 7318 C CA . ILE B 1 395 ? -25.469 53.531 21.391 1 87.62 395 ILE B CA 1
ATOM 7319 C C . ILE B 1 395 ? -24.484 54.656 21.047 1 87.62 395 ILE B C 1
ATOM 7321 O O . ILE B 1 395 ? -23.984 55.344 21.938 1 87.62 395 ILE B O 1
ATOM 7325 N N . THR B 1 396 ? -24.203 54.875 19.812 1 88.12 396 THR B N 1
ATOM 7326 C CA . THR B 1 396 ? -23.125 55.781 19.406 1 88.12 396 THR B CA 1
ATOM 7327 C C . THR B 1 396 ? -23.688 57.188 19.078 1 88.12 396 THR B C 1
ATOM 7329 O O . THR B 1 396 ? -22.953 58.156 19.078 1 88.12 396 THR B O 1
ATOM 7332 N N . GLY B 1 397 ? -24.969 57.156 18.719 1 85.94 397 GLY B N 1
ATOM 7333 C CA . GLY B 1 397 ? -25.562 58.406 18.219 1 85.94 397 GLY B CA 1
ATOM 7334 C C . GLY B 1 397 ? -25.203 58.688 16.766 1 85.94 397 GLY B C 1
ATOM 7335 O O . GLY B 1 397 ? -25.516 59.781 16.25 1 85.94 397 GLY B O 1
ATOM 7336 N N . LEU B 1 398 ? -24.547 57.812 16.109 1 89.12 398 LEU B N 1
ATOM 7337 C CA . LEU B 1 398 ? -24.125 57.969 14.727 1 89.12 398 LEU B CA 1
ATOM 7338 C C . LEU B 1 398 ? -25.031 57.188 13.773 1 89.12 398 LEU B C 1
ATOM 7340 O O . LEU B 1 398 ? -25.656 56.219 14.18 1 89.12 398 LEU B O 1
ATOM 7344 N N . ASN B 1 399 ? -25.031 57.688 12.594 1 88.31 399 ASN B N 1
ATOM 7345 C CA . ASN B 1 399 ? -25.844 57.031 11.57 1 88.31 399 ASN B CA 1
ATOM 7346 C C . ASN B 1 399 ? -25.094 55.875 10.914 1 88.31 399 ASN B C 1
ATOM 7348 O O . ASN B 1 399 ? -23.906 55.969 10.648 1 88.31 399 ASN B O 1
ATOM 7352 N N . THR B 1 400 ? -25.844 54.75 10.641 1 87.25 400 THR B N 1
ATOM 7353 C CA . THR B 1 400 ? -25.203 53.562 10.055 1 87.25 400 THR B CA 1
ATOM 7354 C C . THR B 1 400 ? -25.578 53.438 8.578 1 87.25 400 THR B C 1
ATOM 7356 O O . THR B 1 400 ? -25.125 52.5 7.902 1 87.25 400 THR B O 1
ATOM 7359 N N . GLU B 1 401 ? -26.359 54.25 8.016 1 81.38 401 GLU B N 1
ATOM 7360 C CA . GLU B 1 401 ? -26.859 54.156 6.652 1 81.38 401 GLU B CA 1
ATOM 7361 C C . GLU B 1 401 ? -25.719 54.062 5.645 1 81.38 401 GLU B C 1
ATOM 7363 O O . GLU B 1 401 ? -25.781 53.312 4.676 1 81.38 401 GLU B O 1
ATOM 7368 N N . ASN B 1 402 ? -24.703 54.906 5.824 1 81.06 402 ASN B N 1
ATOM 7369 C CA . ASN B 1 402 ? -23.578 54.906 4.898 1 81.06 402 ASN B CA 1
ATOM 7370 C C . ASN B 1 402 ? -22.312 54.344 5.547 1 81.06 402 ASN B C 1
ATOM 7372 O O . ASN B 1 402 ? -21.203 54.625 5.098 1 81.06 402 ASN B O 1
ATOM 7376 N N . ALA B 1 403 ? -22.562 53.625 6.621 1 88.38 403 ALA B N 1
ATOM 7377 C CA . ALA B 1 403 ? -21.438 53 7.297 1 88.38 403 ALA B CA 1
ATOM 7378 C C . ALA B 1 403 ? -20.891 51.812 6.488 1 88.38 403 ALA B C 1
ATOM 7380 O O . ALA B 1 403 ? -21.594 51.281 5.637 1 88.38 403 ALA B O 1
ATOM 7381 N N . GLU B 1 404 ? -19.672 51.438 6.699 1 90.81 404 GLU B N 1
ATOM 7382 C CA . GLU B 1 404 ? -19.047 50.312 6.008 1 90.81 404 GLU B CA 1
ATOM 7383 C C . GLU B 1 404 ? -19.594 48.969 6.496 1 90.81 404 GLU B C 1
ATOM 7385 O O . GLU B 1 404 ? -20.172 48.906 7.582 1 90.81 404 GLU B O 1
ATOM 7390 N N . PRO B 1 405 ? -19.453 47.969 5.637 1 92.5 405 PRO B N 1
ATOM 7391 C CA . PRO B 1 405 ? -19.922 46.656 6.055 1 92.5 405 PRO B CA 1
ATOM 7392 C C . PRO B 1 405 ? -19.25 46.156 7.328 1 92.5 405 PRO B C 1
ATOM 7394 O O . PRO B 1 405 ? -18.219 46.719 7.738 1 92.5 405 PRO B O 1
ATOM 7397 N N . TYR B 1 406 ? -19.875 45.188 7.98 1 95.25 406 TYR B N 1
ATOM 7398 C CA . TYR B 1 406 ? -19.297 44.562 9.172 1 95.25 406 TYR B CA 1
ATOM 7399 C C . TYR B 1 406 ? -18.078 43.719 8.812 1 95.25 406 TYR B C 1
ATOM 7401 O O . TYR B 1 406 ? -18.141 42.875 7.922 1 95.25 406 TYR B O 1
ATOM 7409 N N . GLN B 1 407 ? -16.953 44 9.422 1 96.12 407 GLN B N 1
ATOM 7410 C CA . GLN B 1 407 ? -15.742 43.219 9.234 1 96.12 407 GLN B CA 1
ATOM 7411 C C . GLN B 1 407 ? -15.523 42.281 10.414 1 96.12 407 GLN B C 1
ATOM 7413 O O . GLN B 1 407 ? -15.148 42.719 11.508 1 96.12 407 GLN B O 1
ATOM 7418 N N . LEU B 1 408 ? -15.812 41.031 10.211 1 97.31 408 LEU B N 1
ATOM 7419 C CA . LEU B 1 408 ? -15.5 40.031 11.234 1 97.31 408 LEU B CA 1
ATOM 7420 C C . LEU B 1 408 ? -14.07 39.5 11.078 1 97.31 408 LEU B C 1
ATOM 7422 O O . LEU B 1 408 ? -13.625 39.219 9.961 1 97.31 408 LEU B O 1
ATOM 7426 N N . VAL B 1 409 ? -13.367 39.469 12.195 1 98 409 VAL B N 1
ATOM 7427 C CA . VAL B 1 409 ? -11.969 39.062 12.164 1 98 409 VAL B CA 1
ATOM 7428 C C . VAL B 1 409 ? -11.742 37.906 13.117 1 98 409 VAL B C 1
ATOM 7430 O O . VAL B 1 409 ? -12.195 37.938 14.266 1 98 409 VAL B O 1
ATOM 7433 N N . ASN B 1 410 ? -11.156 36.875 12.656 1 97.31 410 ASN B N 1
ATOM 7434 C CA . ASN B 1 410 ? -10.734 35.719 13.453 1 97.31 410 ASN B CA 1
ATOM 7435 C C . ASN B 1 410 ? -9.211 35.594 13.492 1 97.31 410 ASN B C 1
ATOM 7437 O O . ASN B 1 410 ? -8.555 35.594 12.453 1 97.31 410 ASN B O 1
ATOM 7441 N N . TYR B 1 411 ? -8.68 35.562 14.68 1 96.62 411 TYR B N 1
ATOM 7442 C CA . TYR B 1 411 ? -7.23 35.531 14.852 1 96.62 411 TYR B CA 1
ATOM 7443 C C . TYR B 1 411 ? -6.73 34.094 15.023 1 96.62 411 TYR B C 1
ATOM 7445 O O . TYR B 1 411 ? -7.41 33.25 15.625 1 96.62 411 TYR B O 1
ATOM 7453 N N . GLY B 1 412 ? -5.582 33.844 14.461 1 92.38 412 GLY B N 1
ATOM 7454 C CA . GLY B 1 412 ? -4.957 32.531 14.555 1 92.38 412 GLY B CA 1
ATOM 7455 C C . GLY B 1 412 ? -3.861 32.469 15.609 1 92.38 412 GLY B C 1
ATOM 7456 O O . GLY B 1 412 ? -3.953 33.125 16.641 1 92.38 412 GLY B O 1
ATOM 7457 N N . ILE B 1 413 ? -2.889 31.609 15.367 1 89.69 413 ILE B N 1
ATOM 7458 C CA . ILE B 1 413 ? -1.778 31.438 16.297 1 89.69 413 ILE B CA 1
ATOM 7459 C C . ILE B 1 413 ? -0.992 32.75 16.406 1 89.69 413 ILE B C 1
ATOM 7461 O O . ILE B 1 413 ? -0.435 33.219 15.406 1 89.69 413 ILE B O 1
ATOM 7465 N N . GLY B 1 414 ? -0.968 33.219 17.594 1 93.88 414 GLY B N 1
ATOM 7466 C CA . GLY B 1 414 ? -0.259 34.5 17.75 1 93.88 414 GLY B CA 1
ATOM 7467 C C . GLY B 1 414 ? -0.836 35.594 16.891 1 93.88 414 GLY B C 1
ATOM 7468 O O . GLY B 1 414 ? -0.121 36.531 16.516 1 93.88 414 GLY B O 1
ATOM 7469 N N . GLY B 1 415 ? -2.049 35.531 16.5 1 96.25 415 GLY B N 1
ATOM 7470 C CA . GLY B 1 415 ? -2.684 36.531 15.68 1 96.25 415 GLY B CA 1
ATOM 7471 C C . GLY B 1 415 ? -2.611 37.938 16.297 1 96.25 415 GLY B C 1
ATOM 7472 O O . GLY B 1 415 ? -2.729 38.062 17.516 1 96.25 415 GLY B O 1
ATOM 7473 N N . HIS B 1 416 ? -2.377 38.969 15.43 1 96.5 416 HIS B N 1
ATOM 7474 C CA . HIS B 1 416 ? -2.16 40.312 15.898 1 96.5 416 HIS B CA 1
ATOM 7475 C C . HIS B 1 416 ? -2.33 41.312 14.766 1 96.5 416 HIS B C 1
ATOM 7477 O O . HIS B 1 416 ? -2.547 40.938 13.617 1 96.5 416 HIS B O 1
ATOM 7483 N N . PHE B 1 417 ? -2.348 42.531 15.086 1 96.19 417 PHE B N 1
ATOM 7484 C CA . PHE B 1 417 ? -2.266 43.656 14.164 1 96.19 417 PHE B CA 1
ATOM 7485 C C . PHE B 1 417 ? -1.48 44.812 14.773 1 96.19 417 PHE B C 1
ATOM 7487 O O . PHE B 1 417 ? -1.871 45.344 15.812 1 96.19 417 PHE B O 1
ATOM 7494 N N . ILE B 1 418 ? -0.4 45.188 14.219 1 93.5 418 ILE B N 1
ATOM 7495 C CA . ILE B 1 418 ? 0.465 46.219 14.758 1 93.5 418 ILE B CA 1
ATOM 7496 C C . ILE B 1 418 ? -0.291 47.531 14.797 1 93.5 418 ILE B C 1
ATOM 7498 O O . ILE B 1 418 ? -1.324 47.688 14.141 1 93.5 418 ILE B O 1
ATOM 7502 N N . PRO B 1 419 ? 0.173 48.469 15.531 1 93.19 419 PRO B N 1
ATOM 7503 C CA . PRO B 1 419 ? -0.526 49.75 15.664 1 93.19 419 PRO B CA 1
ATOM 7504 C C . PRO B 1 419 ? -0.795 50.438 14.32 1 93.19 419 PRO B C 1
ATOM 7506 O O . PRO B 1 419 ? 0.072 50.438 13.438 1 93.19 419 PRO B O 1
ATOM 7509 N N . HIS B 1 420 ? -1.978 50.906 14.203 1 91.75 420 HIS B N 1
ATOM 7510 C CA . HIS B 1 420 ? -2.447 51.562 12.984 1 91.75 420 HIS B CA 1
ATOM 7511 C C . HIS B 1 420 ? -3.6 52.531 13.289 1 91.75 420 HIS B C 1
ATOM 7513 O O . HIS B 1 420 ? -4.117 52.562 14.406 1 91.75 420 HIS B O 1
ATOM 7519 N N . MET B 1 421 ? -3.865 53.312 12.328 1 91.19 421 MET B N 1
ATOM 7520 C CA . MET B 1 421 ? -5.043 54.156 12.391 1 91.19 421 MET B CA 1
ATOM 7521 C C . MET B 1 421 ? -6.102 53.719 11.391 1 91.19 421 MET B C 1
ATOM 7523 O O . MET B 1 421 ? -5.77 53.188 10.328 1 91.19 421 MET B O 1
ATOM 7527 N N . ASP B 1 422 ? -7.324 53.844 11.836 1 90.69 422 ASP B N 1
ATOM 7528 C CA . ASP B 1 422 ? -8.414 53.438 10.953 1 90.69 422 ASP B CA 1
ATOM 7529 C C . ASP B 1 422 ? -8.719 54.5 9.922 1 90.69 422 ASP B C 1
ATOM 7531 O O . ASP B 1 422 ? -9.812 55.062 9.906 1 90.69 422 ASP B O 1
ATOM 7535 N N . VAL B 1 423 ? -7.73 54.719 9.094 1 81.75 423 VAL B N 1
ATOM 7536 C CA . VAL B 1 423 ? -7.875 55.719 8.023 1 81.75 423 VAL B CA 1
ATOM 7537 C C . VAL B 1 423 ? -8.148 55 6.703 1 81.75 423 VAL B C 1
ATOM 7539 O O . VAL B 1 423 ? -7.656 53.906 6.477 1 81.75 423 VAL B O 1
ATOM 7542 N N . ASN B 1 424 ? -9.109 55.469 5.992 1 74 424 ASN B N 1
ATOM 7543 C CA . ASN B 1 424 ? -9.281 54.906 4.656 1 74 424 ASN B CA 1
ATOM 7544 C C . ASN B 1 424 ? -8.672 55.812 3.588 1 74 424 ASN B C 1
ATOM 7546 O O . ASN B 1 424 ? -8.258 56.938 3.879 1 74 424 ASN B O 1
ATOM 7550 N N . ASN B 1 425 ? -8.102 55.281 2.543 1 61.31 425 ASN B N 1
ATOM 7551 C CA . ASN B 1 425 ? -7.449 56.031 1.464 1 61.31 425 ASN B CA 1
ATOM 7552 C C . ASN B 1 425 ? -8.43 56.938 0.745 1 61.31 425 ASN B C 1
ATOM 7554 O O . ASN B 1 425 ? -8.188 57.344 -0.395 1 61.31 425 ASN B O 1
ATOM 7558 N N . ALA B 1 426 ? -9.438 57.281 1.334 1 59.41 426 ALA B N 1
ATOM 7559 C CA . ALA B 1 426 ? -10.406 58.031 0.568 1 59.41 426 ALA B CA 1
ATOM 7560 C C . ALA B 1 426 ? -9.953 59.5 0.404 1 59.41 426 ALA B C 1
ATOM 7562 O O . ALA B 1 426 ? -9.469 60.094 1.355 1 59.41 426 ALA B O 1
ATOM 7563 N N . ASN B 1 427 ? -9.602 59.844 -0.81 1 58.41 427 ASN B N 1
ATOM 7564 C CA . ASN B 1 427 ? -9.305 61.25 -1.129 1 58.41 427 ASN B CA 1
ATOM 7565 C C . ASN B 1 427 ? -10.453 62.188 -0.728 1 58.41 427 ASN B C 1
ATOM 7567 O O . ASN B 1 427 ? -10.266 63.375 -0.62 1 58.41 427 ASN B O 1
ATOM 7571 N N . ASP B 1 428 ? -11.586 61.594 -0.597 1 62.59 428 ASP B N 1
ATOM 7572 C CA . ASP B 1 428 ? -12.789 62.406 -0.336 1 62.59 428 ASP B CA 1
ATOM 7573 C C . ASP B 1 428 ? -13.133 62.406 1.152 1 62.59 428 ASP B C 1
ATOM 7575 O O . ASP B 1 428 ? -13.281 61.344 1.76 1 62.59 428 ASP B O 1
ATOM 7579 N N . THR B 1 429 ? -13.078 63.5 1.748 1 64.5 429 THR B N 1
ATOM 7580 C CA . THR B 1 429 ? -13.383 63.75 3.152 1 64.5 429 THR B CA 1
ATOM 7581 C C . THR B 1 429 ? -14.719 63.125 3.537 1 64.5 429 THR B C 1
ATOM 7583 O O . THR B 1 429 ? -14.898 62.688 4.68 1 64.5 429 THR B O 1
ATOM 7586 N N . ILE B 1 430 ? -15.562 62.906 2.582 1 68.88 430 ILE B N 1
ATOM 7587 C CA . ILE B 1 430 ? -16.906 62.406 2.867 1 68.88 430 ILE B CA 1
ATOM 7588 C C . ILE B 1 430 ? -16.844 60.906 3.176 1 68.88 430 ILE B C 1
ATOM 7590 O O . ILE B 1 430 ? -17.672 60.406 3.941 1 68.88 430 ILE B O 1
ATOM 7594 N N . LYS B 1 431 ? -15.82 60.344 2.752 1 79.75 431 LYS B N 1
ATOM 7595 C CA . LYS B 1 431 ? -15.742 58.875 2.92 1 79.75 431 LYS B CA 1
ATOM 7596 C C . LYS B 1 431 ? -14.797 58.531 4.055 1 79.75 431 LYS B C 1
ATOM 7598 O O . LYS B 1 431 ? -14.57 57.344 4.324 1 79.75 431 LYS B O 1
ATOM 7603 N N . ALA B 1 432 ? -14.391 59.531 4.719 1 85.06 432 ALA B N 1
ATOM 7604 C CA . ALA B 1 432 ? -13.438 59.281 5.801 1 85.06 432 ALA B CA 1
ATOM 7605 C C . ALA B 1 432 ? -14.117 58.594 6.984 1 85.06 432 ALA B C 1
ATOM 7607 O O . ALA B 1 432 ? -15.273 58.906 7.309 1 85.06 432 ALA B O 1
ATOM 7608 N N . ARG B 1 433 ? -13.445 57.688 7.629 1 90.56 433 ARG B N 1
ATOM 7609 C CA . ARG B 1 433 ? -13.93 57 8.82 1 90.56 433 ARG B CA 1
ATOM 7610 C C . ARG B 1 433 ? -13.883 57.938 10.031 1 90.56 433 ARG B C 1
ATOM 7612 O O . ARG B 1 433 ? -12.805 58.219 10.562 1 90.56 433 ARG B O 1
ATOM 7619 N N . VAL B 1 434 ? -15.039 58.312 10.477 1 89.06 434 VAL B N 1
ATOM 7620 C CA . VAL B 1 434 ? -15.117 59.281 11.586 1 89.06 434 VAL B CA 1
ATOM 7621 C C . VAL B 1 434 ? -14.93 58.531 12.906 1 89.06 434 VAL B C 1
ATOM 7623 O O . VAL B 1 434 ? -14.297 59.062 13.828 1 89.06 434 VAL B O 1
ATOM 7626 N N . ALA B 1 435 ? -15.469 57.375 13.008 1 93.25 435 ALA B N 1
ATOM 7627 C CA . ALA B 1 435 ? -15.43 56.625 14.258 1 93.25 435 ALA B CA 1
ATOM 7628 C C . ALA B 1 435 ? -15.359 55.125 14 1 93.25 435 ALA B C 1
ATOM 7630 O O . ALA B 1 435 ? -15.688 54.656 12.906 1 93.25 435 ALA B O 1
ATOM 7631 N N . THR B 1 436 ? -14.836 54.438 14.945 1 96 436 THR B N 1
ATOM 7632 C CA . THR B 1 436 ? -14.734 52.969 14.914 1 96 436 THR B CA 1
ATOM 7633 C C . THR B 1 436 ? -15.438 52.375 16.125 1 96 436 THR B C 1
ATOM 7635 O O . THR B 1 436 ? -15.305 52.875 17.25 1 96 436 THR B O 1
ATOM 7638 N N . LEU B 1 437 ? -16.25 51.438 15.891 1 96.88 437 LEU B N 1
ATOM 7639 C CA . LEU B 1 437 ? -16.781 50.562 16.938 1 96.88 437 LEU B CA 1
ATOM 7640 C C . LEU B 1 437 ? -16.266 49.156 16.766 1 96.88 437 LEU B C 1
ATOM 7642 O O . LEU B 1 437 ? -16.453 48.531 15.711 1 96.88 437 LEU B O 1
ATOM 7646 N N . LEU B 1 438 ? -15.539 48.625 17.797 1 98.25 438 LEU B N 1
ATOM 7647 C CA . LEU B 1 438 ? -14.977 47.281 17.812 1 98.25 438 LEU B CA 1
ATOM 7648 C C . LEU B 1 438 ? -15.711 46.406 18.828 1 98.25 438 LEU B C 1
ATOM 7650 O O . LEU B 1 438 ? -15.672 46.656 20.031 1 98.25 438 LEU B O 1
ATOM 7654 N N . ILE B 1 439 ? -16.359 45.375 18.359 1 98.19 439 ILE B N 1
ATOM 7655 C CA . ILE B 1 439 ? -17.125 44.5 19.219 1 98.19 439 ILE B CA 1
ATOM 7656 C C . ILE B 1 439 ? -16.359 43.188 19.422 1 98.19 439 ILE B C 1
ATOM 7658 O O . ILE B 1 439 ? -15.938 42.562 18.453 1 98.19 439 ILE B O 1
ATOM 7662 N N . TYR B 1 440 ? -16.203 42.812 20.656 1 98.25 440 TYR B N 1
ATOM 7663 C CA . TYR B 1 440 ? -15.57 41.531 20.969 1 98.25 440 TYR B CA 1
ATOM 7664 C C . TYR B 1 440 ? -16.594 40.406 20.969 1 98.25 440 TYR B C 1
ATOM 7666 O O . TYR B 1 440 ? -17.594 40.469 21.688 1 98.25 440 TYR B O 1
ATOM 7674 N N . LEU B 1 441 ? -16.312 39.375 20.219 1 98.06 441 LEU B N 1
ATOM 7675 C CA . LEU B 1 441 ? -17.234 38.25 20.109 1 98.06 441 LEU B CA 1
ATOM 7676 C C . LEU B 1 441 ? -16.812 37.125 21.016 1 98.06 441 LEU B C 1
ATOM 7678 O O . LEU B 1 441 ? -17.562 36.156 21.188 1 98.06 441 LEU B O 1
ATOM 7682 N N . THR B 1 442 ? -15.609 37.125 21.531 1 96.5 442 THR B N 1
ATOM 7683 C CA . THR B 1 442 ? -15.102 36.125 22.453 1 96.5 442 THR B CA 1
ATOM 7684 C C . THR B 1 442 ? -14.328 36.781 23.594 1 96.5 442 THR B C 1
ATOM 7686 O O . THR B 1 442 ? -13.828 37.906 23.453 1 96.5 442 THR B O 1
ATOM 7689 N N . ASP B 1 443 ? -14.352 36.031 24.703 1 94.62 443 ASP B N 1
ATOM 7690 C CA . ASP B 1 443 ? -13.297 36.281 25.688 1 94.62 443 ASP B CA 1
ATOM 7691 C C . ASP B 1 443 ? -11.961 35.719 25.203 1 94.62 443 ASP B C 1
ATOM 7693 O O . ASP B 1 443 ? -11.922 34.812 24.391 1 94.62 443 ASP B O 1
ATOM 7697 N N . VAL B 1 444 ? -10.922 36.375 25.578 1 93.25 444 VAL B N 1
ATOM 7698 C CA . VAL B 1 444 ? -9.602 35.844 25.297 1 93.25 444 VAL B CA 1
ATOM 7699 C C . VAL B 1 444 ? -8.875 35.562 26.609 1 93.25 444 VAL B C 1
ATOM 7701 O O . VAL B 1 444 ? -8.773 36.438 27.484 1 93.25 444 VAL B O 1
ATOM 7704 N N . GLN B 1 445 ? -8.438 34.375 26.75 1 88.69 445 GLN B N 1
ATOM 7705 C CA . GLN B 1 445 ? -7.848 33.938 28.016 1 88.69 445 GLN B CA 1
ATOM 7706 C C . GLN B 1 445 ? -6.574 34.719 28.328 1 88.69 445 GLN B C 1
ATOM 7708 O O . GLN B 1 445 ? -6.398 35.188 29.438 1 88.69 445 GLN B O 1
ATOM 7713 N N . TYR B 1 446 ? -5.672 34.781 27.438 1 91 446 TYR B N 1
ATOM 7714 C CA . TYR B 1 446 ? -4.445 35.531 27.625 1 91 446 TYR B CA 1
ATOM 7715 C C . TYR B 1 446 ? -4.023 36.219 26.312 1 91 446 TYR B C 1
ATOM 7717 O O . TYR B 1 446 ? -4.113 35.625 25.25 1 91 446 TYR B O 1
ATOM 7725 N N . GLY B 1 447 ? -3.646 37.469 26.5 1 93.44 447 GLY B N 1
ATOM 7726 C CA . GLY B 1 447 ? -3.314 38.25 25.312 1 93.44 447 GLY B CA 1
ATOM 7727 C C . GLY B 1 447 ? -4.535 38.719 24.547 1 93.44 447 GLY B C 1
ATOM 7728 O O . GLY B 1 447 ? -5.652 38.688 25.062 1 93.44 447 GLY B O 1
ATOM 7729 N N . GLY B 1 448 ? -4.344 39.281 23.359 1 96.19 448 GLY B N 1
ATOM 7730 C CA . GLY B 1 448 ? -5.422 39.594 22.453 1 96.19 448 GLY B CA 1
ATOM 7731 C C . GLY B 1 448 ? -6.066 40.938 22.75 1 96.19 448 GLY B C 1
ATOM 7732 O O . GLY B 1 448 ? -7.055 41.312 22.125 1 96.19 448 GLY B O 1
ATOM 7733 N N . SER B 1 449 ? -5.52 41.625 23.625 1 96.25 449 SER B N 1
ATOM 7734 C CA . SER B 1 449 ? -6.094 42.938 23.969 1 96.25 449 SER B CA 1
ATOM 7735 C C . SER B 1 449 ? -5.949 43.906 22.828 1 96.25 449 SER B C 1
ATOM 7737 O O . SER B 1 449 ? -5.098 43.75 21.953 1 96.25 449 SER B O 1
ATOM 7739 N N . THR B 1 450 ? -6.844 44.875 22.781 1 97.06 450 THR B N 1
ATOM 7740 C CA . THR B 1 450 ? -6.668 46.031 21.938 1 97.06 450 THR B CA 1
ATOM 7741 C C . THR B 1 450 ? -5.961 47.156 22.703 1 97.06 450 THR B C 1
ATOM 7743 O O . THR B 1 450 ? -6.418 47.562 23.781 1 97.06 450 THR B O 1
ATOM 7746 N N . VAL B 1 451 ? -4.879 47.656 22.141 1 95.81 451 VAL B N 1
ATOM 7747 C CA . VAL B 1 451 ? -4.105 48.625 22.906 1 95.81 451 VAL B CA 1
ATOM 7748 C C . VAL B 1 451 ? -3.953 49.906 22.109 1 95.81 451 VAL B C 1
ATOM 7750 O O . VAL B 1 451 ? -3.797 49.875 20.891 1 95.81 451 VAL B O 1
ATOM 7753 N N . PHE B 1 452 ? -4.137 51 22.781 1 94.31 452 PHE B N 1
ATOM 7754 C CA . PHE B 1 452 ? -3.783 52.312 22.312 1 94.31 452 PHE B CA 1
ATOM 7755 C C . PHE B 1 452 ? -2.467 52.781 22.922 1 94.31 452 PHE B C 1
ATOM 7757 O O . PHE B 1 452 ? -2.453 53.406 24 1 94.31 452 PHE B O 1
ATOM 7764 N N . ASP B 1 453 ? -1.417 52.438 22.25 1 89.19 453 ASP B N 1
ATOM 7765 C CA . ASP B 1 453 ? -0.089 52.5 22.859 1 89.19 453 ASP B CA 1
ATOM 7766 C C . ASP B 1 453 ? 0.317 53.938 23.172 1 89.19 453 ASP B C 1
ATOM 7768 O O . ASP B 1 453 ? 0.965 54.188 24.188 1 89.19 453 ASP B O 1
ATOM 7772 N N . VAL B 1 454 ? -0.172 54.875 22.312 1 87.19 454 VAL B N 1
ATOM 7773 C CA . VAL B 1 454 ? 0.159 56.281 22.547 1 87.19 454 VAL B CA 1
ATOM 7774 C C . VAL B 1 454 ? -0.57 56.781 23.797 1 87.19 454 VAL B C 1
ATOM 7776 O O . VAL B 1 454 ? -0.01 57.531 24.594 1 87.19 454 VAL B O 1
ATOM 7779 N N . LEU B 1 455 ? -1.784 56.281 24 1 89.12 455 LEU B N 1
ATOM 7780 C CA . LEU B 1 455 ? -2.607 56.688 25.125 1 89.12 455 LEU B CA 1
ATOM 7781 C C . LEU B 1 455 ? -2.299 55.875 26.359 1 89.12 455 LEU B C 1
ATOM 7783 O O . LEU B 1 455 ? -2.662 56.25 27.469 1 89.12 455 LEU B O 1
ATOM 7787 N N . GLY B 1 456 ? -1.694 54.75 26.141 1 89.81 456 GLY B N 1
ATOM 7788 C CA . GLY B 1 456 ? -1.432 53.812 27.234 1 89.81 456 GLY B CA 1
ATOM 7789 C C . GLY B 1 456 ? -2.678 53.125 27.734 1 89.81 456 GLY B C 1
ATOM 7790 O O . GLY B 1 456 ? -2.828 52.875 28.938 1 89.81 456 GLY B O 1
ATOM 7791 N N . VAL B 1 457 ? -3.643 52.875 26.891 1 91.62 457 VAL B N 1
ATOM 7792 C CA . VAL B 1 457 ? -4.891 52.219 27.266 1 91.62 457 VAL B CA 1
ATOM 7793 C C . VAL B 1 457 ? -4.91 50.812 26.703 1 91.62 457 VAL B C 1
ATOM 7795 O O . VAL B 1 457 ? -4.543 50.562 25.562 1 91.62 457 VAL B O 1
ATOM 7798 N N . LYS B 1 458 ? -5.176 49.875 27.562 1 93.31 458 LYS B N 1
ATOM 7799 C CA . LYS B 1 458 ? -5.336 48.469 27.188 1 93.31 458 LYS B CA 1
ATOM 7800 C C . LYS B 1 458 ? -6.77 48 27.422 1 93.31 458 LYS B C 1
ATOM 7802 O O . LYS B 1 458 ? -7.309 48.156 28.516 1 93.31 458 LYS B O 1
ATOM 7807 N N . VAL B 1 459 ? -7.395 47.5 26.391 1 94.44 459 VAL B N 1
ATOM 7808 C CA . VAL B 1 459 ? -8.758 46.969 26.484 1 94.44 459 VAL B CA 1
ATOM 7809 C C . VAL B 1 459 ? -8.742 45.469 26.328 1 94.44 459 VAL B C 1
ATOM 7811 O O . VAL B 1 459 ? -8.492 44.938 25.234 1 94.44 459 VAL B O 1
ATOM 7814 N N . ASP B 1 460 ? -9.062 44.781 27.406 1 93.56 460 ASP B N 1
ATOM 7815 C CA . ASP B 1 460 ? -9.148 43.312 27.328 1 93.56 460 ASP B CA 1
ATOM 7816 C C . ASP B 1 460 ? -10.43 42.875 26.625 1 93.56 460 ASP B C 1
ATOM 7818 O O . ASP B 1 460 ? -11.484 43.469 26.828 1 93.56 460 ASP B O 1
ATOM 7822 N N . ALA B 1 461 ? -10.297 41.844 25.875 1 95.06 461 ALA B N 1
ATOM 7823 C CA . ALA B 1 461 ? -11.445 41.344 25.125 1 95.06 461 ALA B CA 1
ATOM 7824 C C . ALA B 1 461 ? -12.445 40.656 26.047 1 95.06 461 ALA B C 1
ATOM 7826 O O . ALA B 1 461 ? -12.133 39.656 26.656 1 95.06 461 ALA B O 1
ATOM 7827 N N . ARG B 1 462 ? -13.562 41.219 26.141 1 94.5 462 ARG B N 1
ATOM 7828 C CA . ARG B 1 462 ? -14.688 40.625 26.859 1 94.5 462 ARG B CA 1
ATOM 7829 C C . ARG B 1 462 ? -15.875 40.406 25.922 1 94.5 462 ARG B C 1
ATOM 7831 O O . ARG B 1 462 ? -16.344 41.344 25.266 1 94.5 462 ARG B O 1
ATOM 7838 N N . LYS B 1 463 ? -16.312 39.188 25.969 1 97 463 LYS B N 1
ATOM 7839 C CA . LYS B 1 463 ? -17.391 38.781 25.047 1 97 463 LYS B CA 1
ATOM 7840 C C . LYS B 1 463 ? -18.609 39.688 25.203 1 97 463 LYS B C 1
ATOM 7842 O O . LYS B 1 463 ? -19.109 39.875 26.312 1 97 463 LYS B O 1
ATOM 7847 N N . GLY B 1 464 ? -19.031 40.219 24.094 1 96.56 464 GLY B N 1
ATOM 7848 C CA . GLY B 1 464 ? -20.25 41 24.094 1 96.56 464 GLY B CA 1
ATOM 7849 C C . GLY B 1 464 ? -19.984 42.5 24.234 1 96.56 464 GLY B C 1
ATOM 7850 O O . GLY B 1 464 ? -20.859 43.312 23.953 1 96.56 464 GLY B O 1
ATOM 7851 N N . ASP B 1 465 ? -18.812 42.938 24.719 1 96.12 465 ASP B N 1
ATOM 7852 C CA . ASP B 1 465 ? -18.469 44.344 24.906 1 96.12 465 ASP B CA 1
ATOM 7853 C C . ASP B 1 465 ? -17.969 44.969 23.609 1 96.12 465 ASP B C 1
ATOM 7855 O O . ASP B 1 465 ? -17.672 44.281 22.656 1 96.12 465 ASP B O 1
ATOM 7859 N N . ALA B 1 466 ? -18.031 46.312 23.594 1 97.31 466 ALA B N 1
ATOM 7860 C CA . ALA B 1 466 ? -17.578 47.031 22.422 1 97.31 466 ALA B CA 1
ATOM 7861 C C . ALA B 1 466 ? -16.734 48.25 22.812 1 97.31 466 ALA B C 1
ATOM 7863 O O . ALA B 1 466 ? -17.062 48.969 23.781 1 97.31 466 ALA B O 1
ATOM 7864 N N . ALA B 1 467 ? -15.656 48.438 22.172 1 97 467 ALA B N 1
ATOM 7865 C CA . ALA B 1 467 ? -14.859 49.656 22.297 1 97 467 ALA B CA 1
ATOM 7866 C C . ALA B 1 467 ? -15.234 50.656 21.219 1 97 467 ALA B C 1
ATOM 7868 O O . ALA B 1 467 ? -15.445 50.281 20.062 1 97 467 ALA B O 1
ATOM 7869 N N . PHE B 1 468 ? -15.359 51.906 21.609 1 96.19 468 PHE B N 1
ATOM 7870 C CA . PHE B 1 468 ? -15.766 52.969 20.672 1 96.19 468 PHE B CA 1
ATOM 7871 C C . PHE B 1 468 ? -14.844 54.188 20.797 1 96.19 468 PHE B C 1
ATOM 7873 O O . PHE B 1 468 ? -14.531 54.625 21.906 1 96.19 468 PHE B O 1
ATOM 7880 N N . TRP B 1 469 ? -14.391 54.688 19.641 1 95.31 469 TRP B N 1
ATOM 7881 C CA . TRP B 1 469 ? -13.562 55.906 19.641 1 95.31 469 TRP B CA 1
ATOM 7882 C C . TRP B 1 469 ? -13.734 56.688 18.328 1 95.31 469 TRP B C 1
ATOM 7884 O O . TRP B 1 469 ? -14.219 56.125 17.344 1 95.31 469 TRP B O 1
ATOM 7894 N N . PHE B 1 470 ? -13.359 57.906 18.375 1 92.69 470 PHE B N 1
ATOM 7895 C CA . PHE B 1 470 ? -13.375 58.719 17.188 1 92.69 470 PHE B CA 1
ATOM 7896 C C . PHE B 1 470 ? -12.008 58.75 16.516 1 92.69 470 PHE B C 1
ATOM 7898 O O . PHE B 1 470 ? -10.977 58.812 17.188 1 92.69 470 PHE B O 1
ATOM 7905 N N . ASN B 1 471 ? -12.016 58.625 15.188 1 92.38 471 ASN B N 1
ATOM 7906 C CA . ASN B 1 471 ? -10.781 58.656 14.406 1 92.38 471 ASN B CA 1
ATOM 7907 C C . ASN B 1 471 ? -10.383 60.062 14.008 1 92.38 471 ASN B C 1
ATOM 7909 O O . ASN B 1 471 ? -9.211 60.312 13.727 1 92.38 471 ASN B O 1
ATOM 7913 N N . LEU B 1 472 ? -11.383 60.875 13.953 1 87.75 472 LEU B N 1
ATOM 7914 C CA . LEU B 1 472 ? -11.156 62.25 13.547 1 87.75 472 LEU B CA 1
ATOM 7915 C C . LEU B 1 472 ? -11.383 63.219 14.711 1 87.75 472 LEU B C 1
ATOM 7917 O O . LEU B 1 472 ? -12.281 63 15.523 1 87.75 472 LEU B O 1
ATOM 7921 N N . LYS B 1 473 ? -10.562 64.25 14.656 1 84.69 473 LYS B N 1
ATOM 7922 C CA . LYS B 1 473 ? -10.844 65.312 15.555 1 84.69 473 LYS B CA 1
ATOM 7923 C C . LYS B 1 473 ? -12.07 66.125 15.094 1 84.69 473 LYS B C 1
ATOM 7925 O O . LYS B 1 473 ? -12.578 65.875 13.992 1 84.69 473 LYS B O 1
ATOM 7930 N N . LYS B 1 474 ? -12.531 66.938 16.047 1 79.25 474 LYS B N 1
ATOM 7931 C CA . LYS B 1 474 ? -13.664 67.812 15.672 1 79.25 474 LYS B CA 1
ATOM 7932 C C . LYS B 1 474 ? -13.32 68.688 14.477 1 79.25 474 LYS B C 1
ATOM 7934 O O . LYS B 1 474 ? -14.203 69.062 13.719 1 79.25 474 LYS B O 1
ATOM 7939 N N . SER B 1 475 ? -12.016 68.938 14.266 1 77.62 475 SER B N 1
ATOM 7940 C CA . SER B 1 475 ? -11.531 69.75 13.164 1 77.62 475 SER B CA 1
ATOM 7941 C C . SER B 1 475 ? -11.609 69 11.844 1 77.62 475 SER B C 1
ATOM 7943 O O . SER B 1 475 ? -11.523 69.625 10.773 1 77.62 475 SER B O 1
ATOM 7945 N N . GLY B 1 476 ? -11.773 67.75 11.953 1 78.06 476 GLY B N 1
ATOM 7946 C CA . GLY B 1 476 ? -11.797 67 10.734 1 78.06 476 GLY B CA 1
ATOM 7947 C C . GLY B 1 476 ? -10.484 66.25 10.445 1 78.06 476 GLY B C 1
ATOM 7948 O O . GLY B 1 476 ? -10.414 65.375 9.594 1 78.06 476 GLY B O 1
ATOM 7949 N N . GLU B 1 477 ? -9.484 66.688 11.18 1 82.12 477 GLU B N 1
ATOM 7950 C CA . GLU B 1 477 ? -8.18 66.062 11.008 1 82.12 477 GLU B CA 1
ATOM 7951 C C . GLU B 1 477 ? -8.109 64.75 11.719 1 82.12 477 GLU B C 1
ATOM 7953 O O . GLU B 1 477 ? -8.766 64.5 12.742 1 82.12 477 GLU B O 1
ATOM 7958 N N . PHE B 1 478 ? -7.312 63.844 11.172 1 86.69 478 PHE B N 1
ATOM 7959 C CA . PHE B 1 478 ? -7.133 62.562 11.797 1 86.69 478 PHE B CA 1
ATOM 7960 C C . PHE B 1 478 ? -6.48 62.688 13.164 1 86.69 478 PHE B C 1
ATOM 7962 O O . PHE B 1 478 ? -5.543 63.469 13.336 1 86.69 478 PHE B O 1
ATOM 7969 N N . ASP B 1 479 ? -6.992 62 14.109 1 88.94 479 ASP B N 1
ATOM 7970 C CA . ASP B 1 479 ? -6.43 62 15.453 1 88.94 479 ASP B CA 1
ATOM 7971 C C . ASP B 1 479 ? -5.348 60.906 15.586 1 88.94 479 ASP B C 1
ATOM 7973 O O . ASP B 1 479 ? -5.656 59.719 15.727 1 88.94 479 ASP B O 1
ATOM 7977 N N . LYS B 1 480 ? -4.141 61.312 15.68 1 88.81 480 LYS B N 1
ATOM 7978 C CA . LYS B 1 480 ? -3.023 60.375 15.758 1 88.81 480 LYS B CA 1
ATOM 7979 C C . LYS B 1 480 ? -3.098 59.531 17.031 1 88.81 480 LYS B C 1
ATOM 7981 O O . LYS B 1 480 ? -2.551 58.438 17.094 1 88.81 480 LYS B O 1
ATOM 7986 N N . ASP B 1 481 ? -3.814 60.094 18.031 1 90.88 481 ASP B N 1
ATOM 7987 C CA . ASP B 1 481 ? -3.922 59.406 19.312 1 90.88 481 ASP B CA 1
ATOM 7988 C C . ASP B 1 481 ? -4.902 58.219 19.219 1 90.88 481 ASP B C 1
ATOM 7990 O O . ASP B 1 481 ? -4.988 57.406 20.141 1 90.88 481 ASP B O 1
ATOM 7994 N N . SER B 1 482 ? -5.57 58.094 18.078 1 91.81 482 SER B N 1
ATOM 7995 C CA . SER B 1 482 ? -6.512 57 17.906 1 91.81 482 SER B CA 1
ATOM 7996 C C . SER B 1 482 ? -5.809 55.75 17.406 1 91.81 482 SER B C 1
ATOM 7998 O O . SER B 1 482 ? -6.449 54.719 17.172 1 91.81 482 SER B O 1
ATOM 8000 N N . GLY B 1 483 ? -4.48 55.875 17.234 1 93.56 483 GLY B N 1
ATOM 8001 C CA . GLY B 1 483 ? -3.73 54.688 16.859 1 93.56 483 GLY B CA 1
ATOM 8002 C C . GLY B 1 483 ? -3.906 53.531 17.828 1 93.56 483 GLY B C 1
ATOM 8003 O O . GLY B 1 483 ? -3.928 53.75 19.047 1 93.56 483 GLY B O 1
ATOM 8004 N N . HIS B 1 484 ? -4.141 52.344 17.312 1 95.38 484 HIS B N 1
ATOM 8005 C CA . HIS B 1 484 ? -4.363 51.156 18.141 1 95.38 484 HIS B CA 1
ATOM 8006 C C . HIS B 1 484 ? -3.842 49.906 17.469 1 95.38 484 HIS B C 1
ATOM 8008 O O . HIS B 1 484 ? -3.545 49.906 16.266 1 95.38 484 HIS B O 1
ATOM 8014 N N . GLY B 1 485 ? -3.613 48.875 18.219 1 96.19 485 GLY B N 1
ATOM 8015 C CA . GLY B 1 485 ? -3.197 47.594 17.734 1 96.19 485 GLY B CA 1
ATOM 8016 C C . GLY B 1 485 ? -3.836 46.438 18.484 1 96.19 485 GLY B C 1
ATOM 8017 O O . GLY B 1 485 ? -4.43 46.625 19.547 1 96.19 485 GLY B O 1
ATOM 8018 N N . SER B 1 486 ? -3.824 45.344 17.844 1 97.62 486 SER B N 1
ATOM 8019 C CA . SER B 1 486 ? -4.285 44.125 18.484 1 97.62 486 SER B CA 1
ATOM 8020 C C . SER B 1 486 ? -3.111 43.281 18.969 1 97.62 486 SER B C 1
ATOM 8022 O O . SER B 1 486 ? -2.285 42.812 18.172 1 97.62 486 SER B O 1
ATOM 8024 N N . CYS B 1 487 ? -3.061 43.094 20.266 1 97.06 487 CYS B N 1
ATOM 8025 C CA . CYS B 1 487 ? -1.999 42.25 20.844 1 97.06 487 CYS B CA 1
ATOM 8026 C C . CYS B 1 487 ? -2.086 40.812 20.359 1 97.06 487 CYS B C 1
ATOM 8028 O O . CYS B 1 487 ? -3.182 40.312 20.125 1 97.06 487 CYS B O 1
ATOM 8030 N N . PRO B 1 488 ? -0.886 40.156 20.172 1 96.62 488 PRO B N 1
ATOM 8031 C CA . PRO B 1 488 ? -0.921 38.75 19.797 1 96.62 488 PRO B CA 1
ATOM 8032 C C . PRO B 1 488 ? -1.694 37.875 20.797 1 96.62 488 PRO B C 1
ATOM 8034 O O . PRO B 1 488 ? -1.537 38.031 22 1 96.62 488 PRO B O 1
ATOM 8037 N N . VAL B 1 489 ? -2.553 37.031 20.266 1 95.94 489 VAL B N 1
ATOM 8038 C CA . VAL B 1 489 ? -3.318 36.125 21.109 1 95.94 489 VAL B CA 1
ATOM 8039 C C . VAL B 1 489 ? -2.406 35.031 21.656 1 95.94 489 VAL B C 1
ATOM 8041 O O . VAL B 1 489 ? -1.86 34.219 20.891 1 95.94 489 VAL B O 1
ATOM 8044 N N . LEU B 1 490 ? -2.18 35 22.906 1 92.69 490 LEU B N 1
ATOM 8045 C CA . LEU B 1 490 ? -1.302 34 23.516 1 92.69 490 LEU B CA 1
ATOM 8046 C C . LEU B 1 490 ? -2.059 32.688 23.797 1 92.69 490 LEU B C 1
ATOM 8048 O O . LEU B 1 490 ? -1.579 31.609 23.469 1 92.69 490 LEU B O 1
ATOM 8052 N N . LEU B 1 491 ? -3.197 32.812 24.406 1 89.06 491 LEU B N 1
ATOM 8053 C CA . LEU B 1 491 ? -4.043 31.656 24.734 1 89.06 491 LEU B CA 1
ATOM 8054 C C . LEU B 1 491 ? -5.512 31.984 24.484 1 89.06 491 LEU B C 1
ATOM 8056 O O . LEU B 1 491 ? -6 33.031 24.938 1 89.06 491 LEU B O 1
ATOM 8060 N N . GLY B 1 492 ? -6.16 31.062 23.781 1 89.12 492 GLY B N 1
ATOM 8061 C CA . GLY B 1 492 ? -7.574 31.266 23.516 1 89.12 492 GLY B CA 1
ATOM 8062 C C . GLY B 1 492 ? -7.863 31.672 22.078 1 89.12 492 GLY B C 1
ATOM 8063 O O . GLY B 1 492 ? -7.016 31.5 21.203 1 89.12 492 GLY B O 1
ATOM 8064 N N . GLU B 1 493 ? -9.133 32.094 21.891 1 91.38 493 GLU B N 1
ATOM 8065 C CA . GLU B 1 493 ? -9.625 32.5 20.578 1 91.38 493 GLU B CA 1
ATOM 8066 C C . GLU B 1 493 ? -10.109 33.969 20.594 1 91.38 493 GLU B C 1
ATOM 8068 O O . GLU B 1 493 ? -10.75 34.375 21.547 1 91.38 493 GLU B O 1
ATOM 8073 N N . LYS B 1 494 ? -9.734 34.656 19.578 1 96.75 494 LYS B N 1
ATOM 8074 C CA . LYS B 1 494 ? -10.188 36.031 19.484 1 96.75 494 LYS B CA 1
ATOM 8075 C C . LYS B 1 494 ? -11.008 36.25 18.219 1 96.75 494 LYS B C 1
ATOM 8077 O O . LYS B 1 494 ? -10.539 35.969 17.109 1 96.75 494 LYS B O 1
ATOM 8082 N N . TRP B 1 495 ? -12.25 36.625 18.375 1 97.88 495 TRP B N 1
ATOM 8083 C CA . TRP B 1 495 ? -13.172 37.094 17.344 1 97.88 495 TRP B CA 1
ATOM 8084 C C . TRP B 1 495 ? -13.602 38.531 17.609 1 97.88 495 TRP B C 1
ATOM 8086 O O . TRP B 1 495 ? -13.93 38.875 18.75 1 97.88 495 TRP B O 1
ATOM 8096 N N . ILE B 1 496 ? -13.547 39.344 16.594 1 98.56 496 ILE B N 1
ATOM 8097 C CA . ILE B 1 496 ? -14.023 40.719 16.766 1 98.56 496 ILE B CA 1
ATOM 8098 C C . ILE B 1 496 ? -14.82 41.156 15.531 1 98.56 496 ILE B C 1
ATOM 8100 O O . ILE B 1 496 ? -14.773 40.5 14.492 1 98.56 496 ILE B O 1
ATOM 8104 N N . ILE B 1 497 ? -15.578 42.188 15.656 1 97.81 497 ILE B N 1
ATOM 8105 C CA . ILE B 1 497 ? -16.203 42.906 14.547 1 97.81 497 ILE B CA 1
ATOM 8106 C C . ILE B 1 497 ? -15.734 44.344 14.539 1 97.81 497 ILE B C 1
ATOM 8108 O O . ILE B 1 497 ? -15.719 45 15.586 1 97.81 497 ILE B O 1
ATOM 8112 N N . ASN B 1 498 ? -15.289 44.812 13.445 1 97.06 498 ASN B N 1
ATOM 8113 C CA . ASN B 1 498 ? -15.102 46.25 13.234 1 97.06 498 ASN B CA 1
ATOM 8114 C C . ASN B 1 498 ? -16.266 46.844 12.469 1 97.06 498 ASN B C 1
ATOM 8116 O O . ASN B 1 498 ? -16.734 46.281 11.477 1 97.06 498 ASN B O 1
ATOM 8120 N N . LYS B 1 499 ? -16.781 47.875 12.945 1 95.88 499 LYS B N 1
ATOM 8121 C CA . LYS B 1 499 ? -17.766 48.688 12.258 1 95.88 499 LYS B CA 1
ATOM 8122 C C . LYS B 1 499 ? -17.281 50.156 12.148 1 95.88 499 LYS B C 1
ATOM 8124 O O . LYS B 1 499 ? -17 50.781 13.156 1 95.88 499 LYS B O 1
ATOM 8129 N N . TRP B 1 500 ? -17.219 50.625 10.883 1 94.62 500 TRP B N 1
ATOM 8130 C CA . TRP B 1 500 ? -16.703 51.969 10.648 1 94.62 500 TRP B CA 1
ATOM 8131 C C . TRP B 1 500 ? -17.812 52.906 10.188 1 94.62 500 TRP B C 1
ATOM 8133 O O . TRP B 1 500 ? -18.578 52.594 9.281 1 94.62 500 TRP B O 1
ATOM 8143 N N . PHE B 1 501 ? -17.875 54.062 10.852 1 91.44 501 PHE B N 1
ATOM 8144 C CA . PHE B 1 501 ? -18.828 55.094 10.523 1 91.44 501 PHE B CA 1
ATOM 8145 C C . PHE B 1 501 ? -18.188 56.188 9.672 1 91.44 501 PHE B C 1
ATOM 8147 O O . PHE B 1 501 ? -17.141 56.719 10.031 1 91.44 501 PHE B O 1
ATOM 8154 N N . ASN B 1 502 ? -18.844 56.562 8.562 1 87.75 502 ASN B N 1
ATOM 8155 C CA . ASN B 1 502 ? -18.266 57.531 7.648 1 87.75 502 ASN B CA 1
ATOM 8156 C C . ASN B 1 502 ? -18.844 58.906 7.871 1 87.75 502 ASN B C 1
ATOM 8158 O O . ASN B 1 502 ? -19.922 59.062 8.445 1 87.75 502 ASN B O 1
ATOM 8162 N N . TYR B 1 503 ? -18.141 59.938 7.359 1 76.44 503 TYR B N 1
ATOM 8163 C CA . TYR B 1 503 ? -18.422 61.344 7.605 1 76.44 503 TYR B CA 1
ATOM 8164 C C . TYR B 1 503 ? -19.719 61.781 6.922 1 76.44 503 TYR B C 1
ATOM 8166 O O . TYR B 1 503 ? -20.469 62.625 7.445 1 76.44 503 TYR B O 1
ATOM 8174 N N . TYR B 1 504 ? -19.984 61.406 5.727 1 65.88 504 TYR B N 1
ATOM 8175 C CA . TYR B 1 504 ? -21.094 61.875 4.902 1 65.88 504 TYR B CA 1
ATOM 8176 C C . TYR B 1 504 ? -22.359 62.031 5.727 1 65.88 504 TYR B C 1
ATOM 8178 O O . TYR B 1 504 ? -23.047 63.031 5.648 1 65.88 504 TYR B O 1
ATOM 8186 N N . ASP B 1 505 ? -22.766 61.125 6.449 1 64.94 505 ASP B N 1
ATOM 8187 C CA . ASP B 1 505 ? -24.094 61.094 7.031 1 64.94 505 ASP B CA 1
ATOM 8188 C C . ASP B 1 505 ? -24.078 61.594 8.477 1 64.94 505 ASP B C 1
ATOM 8190 O O . ASP B 1 505 ? -25.078 61.5 9.188 1 64.94 505 ASP B O 1
ATOM 8194 N N . GLN B 1 506 ? -22.875 62.156 8.914 1 68.5 506 GLN B N 1
ATOM 8195 C CA . GLN B 1 506 ? -22.812 62.469 10.336 1 68.5 506 GLN B CA 1
ATOM 8196 C C . GLN B 1 506 ? -22.953 63.969 10.57 1 68.5 506 GLN B C 1
ATOM 8198 O O . GLN B 1 506 ? -22.938 64.438 11.719 1 68.5 506 GLN B O 1
ATOM 8203 N N . PHE B 1 507 ? -23.109 64.688 9.508 1 57 507 PHE B N 1
ATOM 8204 C CA . PHE B 1 507 ? -23.125 66.188 9.555 1 57 507 PHE B CA 1
ATOM 8205 C C . PHE B 1 507 ? -24.219 66.688 10.484 1 57 507 PHE B C 1
ATOM 8207 O O . PHE B 1 507 ? -24.047 67.625 11.203 1 57 507 PHE B O 1
ATOM 8214 N N . SER B 1 508 ? -25.328 66 10.344 1 52.03 508 SER B N 1
ATOM 8215 C CA . SER B 1 508 ? -26.422 66.562 11.148 1 52.03 508 SER B CA 1
ATOM 8216 C C . SER B 1 508 ? -26.281 66.188 12.609 1 52.03 508 SER B C 1
ATOM 8218 O O . SER B 1 508 ? -26.938 66.75 13.484 1 52.03 508 SER B O 1
ATOM 8220 N N . LYS B 1 509 ? -25.469 65.188 12.953 1 53.44 509 LYS B N 1
ATOM 8221 C CA . LYS B 1 509 ? -25.453 64.688 14.297 1 53.44 509 LYS B CA 1
ATOM 8222 C C . LYS B 1 509 ? -24.25 65.188 15.094 1 53.44 509 LYS B C 1
ATOM 8224 O O . LYS B 1 509 ? -24.312 65.25 16.312 1 53.44 509 LYS B O 1
ATOM 8229 N N . ARG B 1 510 ? -23.109 65.5 14.5 1 53.31 510 ARG B N 1
ATOM 8230 C CA . ARG B 1 510 ? -21.922 65.938 15.234 1 53.31 510 ARG B CA 1
ATOM 8231 C C . ARG B 1 510 ? -21.812 67.438 15.336 1 53.31 510 ARG B C 1
ATOM 8233 O O . ARG B 1 510 ? -21.797 68.125 14.312 1 53.31 510 ARG B O 1
ATOM 8240 N N . LYS B 1 511 ? -22.094 68 16.562 1 50.62 511 LYS B N 1
ATOM 8241 C CA . LYS B 1 511 ? -21.938 69.438 16.766 1 50.62 511 LYS B CA 1
ATOM 8242 C C . LYS B 1 511 ? -20.5 69.875 16.578 1 50.62 511 LYS B C 1
ATOM 8244 O O . LYS B 1 511 ? -19.562 69.125 16.938 1 50.62 511 LYS B O 1
ATOM 8249 N N . CYS B 1 512 ? -20.188 70.75 15.578 1 46.97 512 CYS B N 1
ATOM 8250 C CA . CYS B 1 512 ? -18.875 71.312 15.336 1 46.97 512 CYS B CA 1
ATOM 8251 C C . CYS B 1 512 ? -18.25 71.812 16.641 1 46.97 512 CYS B C 1
ATOM 8253 O O . CYS B 1 512 ? -18.953 72.25 17.547 1 46.97 512 CYS B O 1
ATOM 8255 N N . GLY B 1 513 ? -17.172 71.188 16.969 1 45.69 513 GLY B N 1
ATOM 8256 C CA . GLY B 1 513 ? -16.5 71.625 18.156 1 45.69 513 GLY B CA 1
ATOM 8257 C C . GLY B 1 513 ? -16.156 73.125 18.094 1 45.69 513 GLY B C 1
ATOM 8258 O O . GLY B 1 513 ? -16.172 73.75 17.031 1 45.69 513 GLY B O 1
ATOM 8259 N N . MET B 1 514 ? -16.156 73.812 19.266 1 42.66 514 MET B N 1
ATOM 8260 C CA . MET B 1 514 ? -15.867 75.25 19.375 1 42.66 514 MET B CA 1
ATOM 8261 C C . MET B 1 514 ? -14.398 75.562 19.094 1 42.66 514 MET B C 1
ATOM 8263 O O . MET B 1 514 ? -14.016 76.688 18.875 1 42.66 514 MET B O 1
ATOM 8267 N N . SER B 1 515 ? -13.375 74.625 19.422 1 44.91 515 SER B N 1
ATOM 8268 C CA . SER B 1 515 ? -11.961 74.812 19.141 1 44.91 515 SER B CA 1
ATOM 8269 C C . SER B 1 515 ? -11.383 73.75 18.25 1 44.91 515 SER B C 1
ATOM 8271 O O . SER B 1 515 ? -11.945 72.625 18.156 1 44.91 515 SER B O 1
ATOM 8273 N N . GLU B 1 516 ? -10.43 74.125 17.344 1 45.53 516 GLU B N 1
ATOM 8274 C CA . GLU B 1 516 ? -9.734 73.25 16.375 1 45.53 516 GLU B CA 1
ATOM 8275 C C . GLU B 1 516 ? -9.289 71.938 17 1 45.53 516 GLU B C 1
ATOM 8277 O O . GLU B 1 516 ? -9.242 70.938 16.328 1 45.53 516 GLU B O 1
ATOM 8282 N N . ASP B 1 517 ? -8.789 71.938 18.219 1 42.62 517 ASP B N 1
ATOM 8283 C CA . ASP B 1 517 ? -8.195 70.812 18.891 1 42.62 517 ASP B CA 1
ATOM 8284 C C . ASP B 1 517 ? -9.273 69.938 19.516 1 42.62 517 ASP B C 1
ATOM 8286 O O . ASP B 1 517 ? -8.961 68.938 20.156 1 42.62 517 ASP B O 1
ATOM 8290 N N . GLU B 1 518 ? -10.461 70.25 19.531 1 39.75 518 GLU B N 1
ATOM 8291 C CA . GLU B 1 518 ? -11.531 69.5 20.141 1 39.75 518 GLU B CA 1
ATOM 8292 C C . GLU B 1 518 ? -11.984 68.375 19.219 1 39.75 518 GLU B C 1
ATOM 8294 O O . GLU B 1 518 ? -12.133 68.562 18.016 1 39.75 518 GLU B O 1
#

Organism: Saccoglossus kowalevskii (NCBI:txid10224)

pLDDT: mean 79.78, std 18.1, range [19.5, 98.56]

Foldseek 3Di:
DPDDPPPPPPPPVPPPPPPVPPPFLLQQFFVLLVVVVVVLVVVLVVLVVVLVVLVVVLVVLVVVVCVVVVVQPPVDPVRCVDPVSVVVVVCCVVPPVVVSVVSVVVSPPDDNVVSCVVCVSSDGDPVSVLLLLVLLVQCCVLQVPALLCSQQQNRDPDDDPPDVPRDVPGHALLRLQVSLVSCVVVLFLQSVLRSLVVSLVRVVVPGDDDPVGPDDPLSSLLSNLVSCVSQQALVVSLVSLVVSCVVPVPDPSNVVCVVVSVVSVVDDGDGDPDRDGPPVPVCVLVSCLLNPNQQPQAVQCFDFDFDFQVVVVGDTWTKTFSYVVQTKIKTAQLDDLVLLVVVCVVFSVQWDFAWDQDPVPGTDRDPQFRKTKGWDDPDPVDPSVVVSQVSVCRVVVAHCPPWGTKIKIKGRRQGKHGWDAPFDPDPDLQFTFFKKKKAWQDFAPGFFWKAQSLSSTTHGRDHNMIMMGTQADLLSHGDPSRIIMTGGRNGDITMMIMITGGRNRCVVRDDRDPDNSD/DPDPVPPDPPPPVPPPPPPVVPPFLLQQFFVLLVVVVVVLVVVLVVLVVVLVVLVVVLVVLVVVVCVVVVVQPPVDPVRCVDPVSVVVVVCCVVPPVVVSVVSVVVSPPDDNVVSCVVCVSSDGDPVSVLLLLVLLVQCCVLQVPALLCSQQQNRDPDDDPPDVPRDVPGHALLRLQVSLVSCVVVLFLPSVLRSLVVSLVRVVVPGDDDPVGPDDPLSSLLSNLVSCVSQQVLVVSLVSLVVSCVVPVPDPSNVVCVVVSVVSVVDDGDGDPDRDGPPVVVCVLVSCLLNPNQQPQPVQPFDFDFDFQVVVVGDTWTKTFSYVVQTKIKTAQLDDLVLLVVVCVVFSVQWDFAWDQDPVPGTDRDPLFRKTKGWDDPDPVDPSVVVSQSSVCRVVVAHCPPWGTKIKIKGRRQGKHGWDAPFDPDPDLQFTFFKKKKAWQDFAPGFFWKAQSLSSTTHGRDHNMIMMGTQADLLSHGDPSRIIMTGGRNGDITMMIMITGGRNRCVVRDDRDPDNSD

Radius of gyration: 46.93 Å; Cα contacts (8 Å, |Δi|>4): 1755; chains: 2; bounding box: 111×139×93 Å